Protein AF-A0A8A4TU63-F1 (afdb_monomer_lite)

Radius of gyration: 30.03 Å; chains: 1; bounding box: 79×113×92 Å

Secondary structure (DSSP, 8-state):
---------------------PPP-----------PPPPEEEEEEEEEEEEETTTTEEEEEEEEEEESSPPBSSSSEEEEEE-SSPBPPPPTT-SEEEEEEETTEEEEEEPTT-S-SB--SSEEEEEEEES---SGGGS-EEEEEEEEETTEEEEEE-PEEPPS---GGGG--STT--PPPP-HHHHHHHHHHHHHHHHTS-TTSSTT--SSSPPSEEEEEEEEEEEETT-EEEE-GGGHHHHHHHHHHHHHHH----EEEESS--TT-SEEEEE---GGGTT-TTTGGG-EEEEEETTTEEEEEESSHHHHHHHHHHHHHHS-TTHHHH--SEEEEEEEEEEE--S-SEEEEEEE-SSS---HHHHHHHHHHHHHTT--EEEEE-EETTEE-B--TT-THHHHTTTEESSSTTSBPP-TT--SS-EE--B-HHHHHHHHHHHHTTT-EEEEE---SSS-HHHHHHHHHHHHHHHHS-TTS-GGGGS-TTTT---S-TT-------TTS-SS----TT-HHHHHHHHHHHHHHHHHHHHHT----EEE-----PPTTTTTT-HHHHHHHHHTT---SSHHHHHHHHHHHHHHHHHHTTTPEEEEEGGGGEEPPTTTTSSS---EE-GGGBTTBPEEEE----TTSS-TTHHHHHHHHT-EEEE--HHHHBTTB-SSS-TT--SB-TT----HHHHHH--TT-GGGT-SB-TTSPBPPGGGGSSS----HHHHHHEEEEEEEE--TT--SHHHHHHHHTTHHHHHHHHHHSPPPTTSSSPSSHHHHHHHHHHHHHHHHHIIIIIHHHHTTGGG---PPPPPPEEEEETTEEEEE-SSBTBEEEEESBSPPP-TTSEE--S-EE---SEEEEEEE-TTS-BPPPEEEEPPP----------

InterPro domains:
  IPR004866 Chitobiase/beta-hexosaminidases, N-terminal domain [SM01081] (39-186)
  IPR004867 Chitobiase C-terminal domain [PF03174] (803-881)
  IPR004867 Chitobiase C-terminal domain [cd02847] (820-885)
  IPR008965 CBM2/CBM3, carbohydrate-binding domain superfamily [SSF49384] (41-188)
  IPR012291 CBM2, carbohydrate-binding domain superfamily [G3DSA:2.60.40.290] (39-156)
  IPR013783 Immunoglobulin-like fold [G3DSA:2.60.40.10] (819-884)
  IPR014756 Immunoglobulin E-set [SSF81296] (785-884)
  IPR015882 Beta-hexosaminidase, bacterial type, N-terminal [PF02838] (211-344)
  IPR015883 Beta-hexosaminidase, catalytic domain [PF00728] (348-771)
  IPR017853 Glycoside hydrolase superfamily [SSF51445] (348-775)
  IPR025705 Beta-hexosaminidase [PR00738] (302-322)
  IPR025705 Beta-hexosaminidase [PR00738] (342-359)
  IPR025705 Beta-hexosaminidase [PR00738] (371-392)
  IPR025705 Beta-hexosaminidase [PR00738] (442-459)
  IPR025705 Beta-hexosaminidase [PR00738] (542-555)
  IPR025705 Beta-hexosaminidase [PR00738] (735-751)
  IPR025705 Beta-hexosaminidase [PR00738] (753-770)
  IPR025705 Beta-hexosaminidase [PTHR22600] (204-808)
  IPR029018 Beta-hexosaminidase-like, domain 2 [G3DSA:3.30.379.10] (204-344)
  IPR029018 Beta-hexosaminidase-like, domain 2 [SSF55545] (211-347)

Foldseek 3Di:
DDDDDDDDDDDDDDDPPPDDPDDPPPPDPDDDDDPAPDKAKAWEKAFDAAFDDVQTKTKIKIWIAIDGDADWLDDFKKKKWFALWAWDWFDPPAQWTKDDDFQRMIIITGDPPRDDRGADGRRITMTMTGWALLAPLRDIFQIWMWGHDPPDIDIGTYGYDYDPADPQSSNAGYPLQPAGFDALANQQVLLVLLQVLQVPDDPPDQLPQLDPLGFPDKDFDADKAKQFAAAEEEEEPQQPLVSVVLQVCLCLQQVHRYHYDYDDPPPRHQEYEDEDDDPVCPVVPPWQQQKWKWFDDHVRHIYIYGNHNNVSLVSSLRQVSQFFLCSSVPSNRMTMGTGMITTGIFPFLAQEAEDDCALAHADLLLLLVVLVVCLSLVHAEYAYEQAFQQAHAEDQPPLRLNFQELFWEALDPRHHHDALNPHHDIDGYHAYLVSLLVSLLSNVSSNHAYAYEDADQFRANSVQVSLVVQQVCVVPPDCPPCPPLVPDPLSRQHQDQPQAPFAWAFSSRHGRGGGDLLDVSNVVVVVSVVVSVVVSCVSSVGDQAEYEHALPGPTPRPPPRGPSLVVSCVVVVNDDPRSPLVSSQVSLLVVQVVQVVVNHAYEYELSNQWGADPPRPPDADRIAGDLSCQVVAYEYEYAPLFAPPRCNQSLQRSLVSRHQYAYAHPLEFALQFFQGSGRHTGHHQPSAHYHLLSLLQQQVQARLSSQQAGNSRHGDDSVVCVVRHHHDPSSVVRHNFYYHYYDCSRPNYSLSVLASCPPNVSSSSNRRGPDRDPLSPDDDDPVSVSVSSNNQSSSLQSCQAGVQSSQCSPPHHTSYAAFFWNWDADPQKIAIDGSRPNWWKAKDQQPDETFPPHDTDPGIDGGDHQKMWMWTAHPNRDIHDIRIDGDDPPPPDDPDDDD

Sequence (899 aa):
MTPRRLGPVLLFVLASIAIAPAQPAVEEGASRDSSEPARRLHLRWVLTEPPSGEPARAEADLILAIEGPALPATSGWALFFNFPLVVDPLPKGSPVQVHHVNGDLWRIQPKAGWKSKRLPNPLKISLRFEGSAVNRSMAPNGFYLREQVRDTFRTTPVTLELPSHVDTRSMQRAAEDVVPPETAETRYRFNQEAARALVKMPKSGAASHLVLPTPRRQRVGKGSVVLESGSRIGFHPDFAAEARFLKEALRSHFAIEARLVEAGRPDGATVWLNRGELSDLAGEQGVRAEGYRLTVRPKDGVRIDAETAAGAFYGIQSLLALAEPLAYRTKGRSLDLPEVDILDVPRFAYRGMHLDVARNFHGVASVKKVLDLMAFYKLNRLHFHLTDDEGWRLEIPGLPELTSFGAFRGAGDGELPPSFGSGPERIGGFYSAADMIEMLRYATRRHIEVIPEIDLPGHARAAIAAMKHRNRRAEGADQKRAPGLLADPHARLSLHDPADTSRYRSVQGWRDNVLCVCREDTFLFIDKIVETLVGMYREADAPLRTIHAGGDEVPKGAWLDSPDCQAFLKAHGIQDKNPQDRLFSIFFERLHRRLAERGIRLAGWEESALITREGGHEGGHADKPNPLLLDPPIQAYVWNDVPGWGREDTAYRLANAGAEVVLCSAPHLYFDLAYQKDFQEPGYYWAGYVDTYKVFRFAPENLFASATHDRMGQPIDPARYTHAARLTAEGAKRVLGIQGQLWTETVADTEALEYMLFPKLLGLAERAWAARPSWEMAKPSASREGQVARDWGAFADRLGRRELPRLDHLFGGVAYRIPLPGARIERGVLKANVRYPGLDLRYTEDGSEPTPSSQAYKGPVSVTGEVIRLRSFSGNGRASRTTVVRGARESGGAPGKGD

Structure (mmCIF, N/CA/C/O backbone):
data_AF-A0A8A4TU63-F1
#
_entry.id   AF-A0A8A4TU63-F1
#
loop_
_atom_site.group_PDB
_atom_site.id
_atom_site.type_symbol
_atom_site.label_atom_id
_atom_site.label_alt_id
_atom_site.label_comp_id
_atom_site.label_asym_id
_atom_site.label_entity_id
_atom_site.label_seq_id
_atom_site.pdbx_PDB_ins_code
_atom_site.Cartn_x
_atom_site.Cartn_y
_atom_site.Cartn_z
_atom_site.occupancy
_atom_site.B_iso_or_equiv
_atom_site.auth_seq_id
_atom_site.auth_comp_id
_atom_site.auth_asym_id
_atom_site.auth_atom_id
_atom_site.pdbx_PDB_model_num
ATOM 1 N N . MET A 1 1 ? -0.116 -57.221 49.534 1.00 33.38 1 MET A N 1
ATOM 2 C CA . MET A 1 1 ? 1.152 -56.485 49.719 1.00 33.38 1 MET A CA 1
ATOM 3 C C . MET A 1 1 ? 0.893 -55.000 49.508 1.00 33.38 1 MET A C 1
ATOM 5 O O . MET A 1 1 ? 0.660 -54.559 48.394 1.00 33.38 1 MET A O 1
ATOM 9 N N . THR A 1 2 ? 0.810 -54.262 50.608 1.00 22.80 2 THR A N 1
ATOM 10 C CA . THR A 1 2 ? 0.976 -52.800 50.718 1.00 22.80 2 THR A CA 1
ATOM 11 C C . THR A 1 2 ? 2.431 -52.392 50.404 1.00 22.80 2 THR A C 1
ATOM 13 O O . THR A 1 2 ? 3.278 -53.285 50.408 1.00 22.80 2 THR A O 1
ATOM 16 N N . PRO A 1 3 ? 2.795 -51.088 50.302 1.00 38.12 3 PRO A N 1
ATOM 17 C CA . PRO A 1 3 ? 1.963 -49.875 50.171 1.00 38.12 3 PRO A CA 1
ATOM 18 C C . PRO A 1 3 ? 2.484 -48.777 49.186 1.00 38.12 3 PRO A C 1
ATOM 20 O O . PRO A 1 3 ? 3.666 -48.702 48.893 1.00 38.12 3 PRO A O 1
ATOM 23 N N . ARG A 1 4 ? 1.560 -47.870 48.798 1.00 26.14 4 ARG A N 1
ATOM 24 C CA . ARG A 1 4 ? 1.574 -46.369 48.826 1.00 26.14 4 ARG A CA 1
ATOM 25 C C . ARG A 1 4 ? 2.866 -45.592 48.427 1.00 26.14 4 ARG A C 1
ATOM 27 O O . ARG A 1 4 ? 3.936 -45.897 48.923 1.00 26.14 4 ARG A O 1
ATOM 34 N N . ARG A 1 5 ? 2.805 -44.441 47.724 1.00 25.05 5 ARG A N 1
ATOM 35 C CA . ARG A 1 5 ? 2.449 -43.075 48.234 1.00 25.05 5 ARG A CA 1
ATOM 36 C C . ARG A 1 5 ? 2.583 -42.019 47.091 1.00 25.05 5 ARG A C 1
ATOM 38 O O . ARG A 1 5 ? 3.535 -42.116 46.335 1.00 25.05 5 ARG A O 1
ATOM 45 N N . LEU A 1 6 ? 1.585 -41.143 46.862 1.00 24.02 6 LEU A N 1
ATOM 46 C CA . LEU A 1 6 ? 1.469 -39.686 47.199 1.00 24.02 6 LEU A CA 1
ATOM 47 C C . LEU A 1 6 ? 1.757 -38.695 46.029 1.00 24.02 6 LEU A C 1
ATOM 49 O O . LEU A 1 6 ? 2.860 -38.683 45.501 1.00 24.02 6 LEU A O 1
ATOM 53 N N . GLY A 1 7 ? 0.769 -37.838 45.685 1.00 19.50 7 GLY A N 1
ATOM 54 C CA . GLY A 1 7 ? 0.926 -36.552 44.941 1.00 19.50 7 GLY A CA 1
ATOM 55 C C . GLY A 1 7 ? 1.540 -35.435 45.821 1.00 19.50 7 GLY A C 1
ATOM 56 O O . GLY A 1 7 ? 1.991 -35.807 46.909 1.00 19.50 7 GLY A O 1
ATOM 57 N N . PRO A 1 8 ? 1.572 -34.109 45.476 1.00 31.59 8 PRO A N 1
ATOM 58 C CA . PRO A 1 8 ? 0.553 -33.238 44.817 1.00 31.59 8 PRO A CA 1
ATOM 59 C C . PRO A 1 8 ? 1.129 -32.305 43.692 1.00 31.59 8 PRO A C 1
ATOM 61 O O . PRO A 1 8 ? 2.323 -32.337 43.436 1.00 31.59 8 PRO A O 1
ATOM 64 N N . VAL A 1 9 ? 0.373 -31.622 42.809 1.00 21.62 9 VAL A N 1
ATOM 65 C CA . VAL A 1 9 ? -0.440 -30.367 42.887 1.00 21.62 9 VAL A CA 1
ATOM 66 C C . VAL A 1 9 ? 0.328 -29.051 43.203 1.00 21.62 9 VAL A C 1
ATOM 68 O O . VAL A 1 9 ? 0.871 -28.903 44.289 1.00 21.62 9 VAL A O 1
ATOM 71 N N . LEU A 1 10 ? 0.187 -28.081 42.272 1.00 21.14 10 LEU A N 1
ATOM 72 C CA . LEU A 1 10 ? 0.061 -26.602 42.404 1.00 21.14 10 LEU A CA 1
ATOM 73 C C . LEU A 1 10 ? 1.203 -25.622 42.000 1.00 21.14 10 LEU A C 1
ATOM 75 O O . LEU A 1 10 ? 2.227 -25.519 42.658 1.00 21.14 10 LEU A O 1
ATOM 79 N N . LEU A 1 11 ? 0.867 -24.832 40.957 1.00 22.28 11 LEU A N 1
ATOM 80 C CA . LEU A 1 11 ? 1.129 -23.410 40.625 1.00 22.28 11 LEU A CA 1
ATOM 81 C C . LEU A 1 11 ? 2.494 -22.751 40.933 1.00 22.28 11 LEU A C 1
ATOM 83 O O . LEU A 1 11 ? 2.837 -22.565 42.089 1.00 22.28 11 LEU A O 1
ATOM 87 N N . PHE A 1 12 ? 3.102 -22.126 39.909 1.00 21.16 12 PHE A N 1
ATOM 88 C CA . PHE A 1 12 ? 3.103 -20.655 39.780 1.00 21.16 12 PHE A CA 1
ATOM 89 C C . PHE A 1 12 ? 3.413 -20.187 38.344 1.00 21.16 12 PHE A C 1
ATOM 91 O O . PHE A 1 12 ? 4.264 -20.723 37.642 1.00 21.16 12 PHE A O 1
ATOM 98 N N . VAL A 1 13 ? 2.657 -19.169 37.940 1.00 24.31 13 VAL A N 1
ATOM 99 C CA . VAL A 1 13 ? 2.763 -18.345 36.733 1.00 24.31 13 VAL A CA 1
ATOM 100 C C . VAL A 1 13 ? 4.068 -17.549 36.754 1.00 24.31 13 VAL A C 1
ATOM 102 O O . VAL A 1 13 ? 4.321 -16.870 37.743 1.00 24.31 13 VAL A O 1
ATOM 105 N N . LEU A 1 14 ? 4.829 -17.532 35.654 1.00 22.08 14 LEU A N 1
ATOM 106 C CA . LEU A 1 14 ? 5.779 -16.453 35.370 1.00 22.08 14 LEU A CA 1
ATOM 107 C C . LEU A 1 14 ? 5.759 -16.096 33.882 1.00 22.08 14 LEU A C 1
ATOM 109 O O . LEU A 1 14 ? 5.830 -16.947 32.999 1.00 22.08 14 LEU A O 1
ATOM 113 N N . ALA A 1 15 ? 5.588 -14.799 33.660 1.00 23.55 15 ALA A N 1
ATOM 114 C CA . ALA A 1 15 ? 5.472 -14.107 32.395 1.00 23.55 15 ALA A CA 1
ATOM 115 C C . ALA A 1 15 ? 6.606 -14.444 31.416 1.00 23.55 15 ALA A C 1
ATOM 117 O O . ALA A 1 15 ? 7.783 -14.266 31.724 1.00 23.55 15 ALA A O 1
ATOM 118 N N . SER A 1 16 ? 6.243 -14.828 30.193 1.00 21.44 16 SER A N 1
ATOM 119 C CA . SER A 1 16 ? 7.134 -14.720 29.041 1.00 21.44 16 SER A CA 1
ATOM 120 C C . SER A 1 16 ? 7.287 -13.240 28.691 1.00 21.44 16 SER A C 1
ATOM 122 O O . SER A 1 16 ? 6.506 -12.677 27.928 1.00 21.44 16 SER A O 1
ATOM 124 N N . ILE A 1 17 ? 8.284 -12.596 29.293 1.00 23.97 17 ILE A N 1
ATOM 125 C CA . ILE A 1 17 ? 8.885 -11.388 28.737 1.00 23.97 17 ILE A CA 1
ATOM 126 C C . ILE A 1 17 ? 9.585 -11.844 27.458 1.00 23.97 17 ILE A C 1
ATOM 128 O O . ILE A 1 17 ? 10.561 -12.591 27.514 1.00 23.97 17 ILE A O 1
ATOM 132 N N . ALA A 1 18 ? 9.059 -11.440 26.304 1.00 23.09 18 ALA A N 1
ATOM 133 C CA . ALA A 1 18 ? 9.795 -11.501 25.054 1.00 23.09 18 ALA A CA 1
ATOM 134 C C . ALA A 1 18 ? 10.968 -10.519 25.173 1.00 23.09 18 ALA A C 1
ATOM 136 O O . ALA A 1 18 ? 10.831 -9.319 24.947 1.00 23.09 18 ALA A O 1
ATOM 137 N N . ILE A 1 19 ? 12.106 -11.038 25.625 1.00 24.70 19 ILE A N 1
ATOM 138 C CA . ILE A 1 19 ? 13.403 -10.397 25.465 1.00 24.70 19 ILE A CA 1
ATOM 139 C C . ILE A 1 19 ? 13.629 -10.328 23.952 1.00 24.70 19 ILE A C 1
ATOM 141 O O . ILE A 1 19 ? 13.500 -11.340 23.259 1.00 24.70 19 ILE A O 1
ATOM 145 N N . ALA A 1 20 ? 13.888 -9.121 23.446 1.00 26.94 20 ALA A N 1
ATOM 146 C CA . ALA A 1 20 ? 14.328 -8.883 22.076 1.00 26.94 20 ALA A CA 1
ATOM 147 C C . ALA A 1 20 ? 15.416 -9.901 21.687 1.00 26.94 20 ALA A C 1
ATOM 149 O O . ALA A 1 20 ? 16.222 -10.257 22.550 1.00 26.94 20 ALA A O 1
ATOM 150 N N . PRO A 1 21 ? 15.478 -10.386 20.434 1.00 26.03 21 PRO A N 1
ATOM 151 C CA . PRO A 1 21 ? 16.558 -11.277 20.048 1.00 26.03 21 PRO A CA 1
ATOM 152 C C . PRO A 1 21 ? 17.879 -10.544 20.285 1.00 26.03 21 PRO A C 1
ATOM 154 O O . PRO A 1 21 ? 18.150 -9.506 19.680 1.00 26.03 21 PRO A O 1
ATOM 157 N N . ALA A 1 22 ? 18.666 -11.065 21.226 1.00 26.64 22 ALA A N 1
ATOM 158 C CA . ALA A 1 22 ? 20.043 -10.665 21.404 1.00 26.64 22 ALA A CA 1
ATOM 159 C C . ALA A 1 22 ? 20.742 -10.846 20.053 1.00 26.64 22 ALA A C 1
ATOM 161 O O . ALA A 1 22 ? 20.630 -11.902 19.426 1.00 26.64 22 ALA A O 1
ATOM 162 N N . GLN A 1 23 ? 21.412 -9.786 19.605 1.00 30.75 23 GLN A N 1
ATOM 163 C CA . GLN A 1 23 ? 22.305 -9.821 18.454 1.00 30.75 23 GLN A CA 1
ATOM 164 C C . GLN A 1 23 ? 23.223 -11.049 18.577 1.00 30.75 23 GLN A C 1
ATOM 166 O O . GLN A 1 23 ? 23.762 -11.277 19.666 1.00 30.75 23 GLN A O 1
ATOM 171 N N . PRO A 1 24 ? 23.419 -11.855 17.518 1.00 26.42 24 PRO A N 1
ATOM 172 C CA . PRO A 1 24 ? 24.463 -12.862 17.558 1.00 26.42 24 PRO A CA 1
ATOM 173 C C . PRO A 1 24 ? 25.793 -12.132 17.743 1.00 26.42 24 PRO A C 1
ATOM 175 O O . PRO A 1 24 ? 26.122 -11.219 16.983 1.00 26.42 24 PRO A O 1
ATOM 178 N N . ALA A 1 25 ? 26.523 -12.505 18.795 1.00 26.33 25 ALA A N 1
ATOM 179 C CA . ALA A 1 25 ? 27.885 -12.057 19.005 1.00 26.33 25 ALA A CA 1
ATOM 180 C C . ALA A 1 25 ? 28.689 -12.409 17.749 1.00 26.33 25 ALA A C 1
ATOM 182 O O . ALA A 1 25 ? 28.829 -13.579 17.394 1.00 26.33 25 ALA A O 1
ATOM 183 N N . VAL A 1 26 ? 29.160 -11.379 17.055 1.00 30.77 26 VAL A N 1
ATOM 184 C CA . VAL A 1 26 ? 30.149 -11.522 15.995 1.00 30.77 26 VAL A CA 1
ATOM 185 C C . VAL A 1 26 ? 31.415 -12.032 16.675 1.00 30.77 26 VAL A C 1
ATOM 187 O O . VAL A 1 26 ? 31.989 -11.336 17.510 1.00 30.77 26 VAL A O 1
ATOM 190 N N . GLU A 1 27 ? 31.829 -13.260 16.361 1.00 25.80 27 GLU A N 1
ATOM 191 C CA . GLU A 1 27 ? 33.192 -13.701 16.642 1.00 25.80 27 GLU A CA 1
ATOM 192 C C . GLU A 1 27 ? 34.140 -12.766 15.885 1.00 25.80 27 GLU A C 1
ATOM 194 O O . GLU A 1 27 ? 34.230 -12.786 14.656 1.00 25.80 27 GLU A O 1
ATOM 199 N N . GLU A 1 28 ? 34.805 -11.891 16.638 1.00 31.61 28 GLU A N 1
ATOM 200 C CA . GLU A 1 28 ? 35.860 -11.019 16.148 1.00 31.61 28 GLU A CA 1
ATOM 201 C C . GLU A 1 28 ? 37.023 -11.874 15.632 1.00 31.61 28 GLU A C 1
ATOM 203 O O . GLU A 1 28 ? 37.894 -12.325 16.379 1.00 31.61 28 GLU A O 1
ATOM 208 N N . GLY A 1 29 ? 37.074 -12.060 14.314 1.00 27.69 29 GLY A N 1
ATOM 209 C CA . GLY A 1 29 ? 38.321 -12.337 13.619 1.00 27.69 29 GLY A CA 1
ATOM 210 C C . GLY A 1 29 ? 39.258 -11.149 13.826 1.00 27.69 29 GLY A C 1
ATOM 211 O O . GLY A 1 29 ? 39.143 -10.130 13.150 1.00 27.69 29 GLY A O 1
ATOM 212 N N . ALA A 1 30 ? 40.154 -11.267 14.804 1.00 31.73 30 ALA A N 1
ATOM 213 C CA . ALA A 1 30 ? 41.102 -10.232 15.183 1.00 31.73 30 ALA A CA 1
ATOM 214 C C . ALA A 1 30 ? 41.991 -9.807 13.999 1.00 31.73 30 ALA A C 1
ATOM 216 O O . ALA A 1 30 ? 42.992 -10.453 13.688 1.00 31.73 30 ALA A O 1
ATOM 217 N N . SER A 1 31 ? 41.680 -8.658 13.397 1.00 31.17 31 SER A N 1
ATOM 218 C CA . SER A 1 31 ? 42.662 -7.843 12.685 1.00 31.17 31 SER A CA 1
ATOM 219 C C . SER A 1 31 ? 43.156 -6.778 13.666 1.00 31.17 31 SER A C 1
ATOM 221 O O . SER A 1 31 ? 42.469 -5.800 13.963 1.00 31.17 31 SER A O 1
ATOM 223 N N . ARG A 1 32 ? 44.340 -7.012 14.238 1.00 39.81 32 ARG A N 1
ATOM 224 C CA . ARG A 1 32 ? 45.086 -6.001 14.992 1.00 39.81 32 ARG A CA 1
ATOM 225 C C . ARG A 1 32 ? 45.529 -4.914 14.015 1.00 39.81 32 ARG A C 1
ATOM 227 O O . ARG A 1 32 ? 46.376 -5.215 13.184 1.00 39.81 32 ARG A O 1
ATOM 234 N N . ASP A 1 33 ? 44.964 -3.710 14.136 1.00 40.50 33 ASP A N 1
ATOM 235 C CA . ASP A 1 33 ? 45.655 -2.401 14.102 1.00 40.50 33 ASP A CA 1
ATOM 236 C C . ASP A 1 33 ? 44.652 -1.245 13.868 1.00 40.50 33 ASP A C 1
ATOM 238 O O . ASP A 1 33 ? 44.336 -0.919 12.728 1.00 40.50 33 ASP A O 1
ATOM 242 N N . SER A 1 34 ? 44.157 -0.602 14.938 1.00 41.44 34 SER A N 1
ATOM 243 C CA . SER A 1 34 ? 43.829 0.838 14.922 1.00 41.44 34 SER A CA 1
ATOM 244 C C . SER A 1 34 ? 43.595 1.367 16.342 1.00 41.44 34 SER A C 1
ATOM 246 O O . SER A 1 34 ? 42.515 1.220 16.911 1.00 41.44 34 SER A O 1
ATOM 248 N N . SER A 1 35 ? 44.600 2.025 16.915 1.00 46.34 35 SER A N 1
ATOM 249 C CA . SER A 1 35 ? 44.521 2.758 18.186 1.00 46.34 35 SER A CA 1
ATOM 250 C C . SER A 1 35 ? 43.918 4.168 18.039 1.00 46.34 35 SER A C 1
ATOM 252 O O . SER A 1 35 ? 44.279 5.070 18.795 1.00 46.34 35 SER A O 1
ATOM 254 N N . GLU A 1 36 ? 43.058 4.413 17.044 1.00 55.88 36 GLU A N 1
ATOM 255 C CA . GLU A 1 36 ? 42.419 5.724 16.884 1.00 55.88 36 GLU A CA 1
ATOM 256 C C . GLU A 1 36 ? 41.189 5.851 17.798 1.00 55.88 36 GLU A C 1
ATOM 258 O O . GLU A 1 36 ? 40.370 4.930 17.851 1.00 55.88 36 GLU A O 1
ATOM 263 N N . PRO A 1 37 ? 41.008 6.986 18.501 1.00 58.97 37 PRO A N 1
ATOM 264 C CA . PRO A 1 37 ? 39.813 7.207 19.300 1.00 58.97 37 PRO A CA 1
ATOM 265 C C . PRO A 1 37 ? 38.567 7.175 18.409 1.00 58.97 37 PRO A C 1
ATOM 267 O O . PRO A 1 37 ? 38.507 7.870 17.392 1.00 58.97 37 PRO A O 1
ATOM 270 N N . ALA A 1 38 ? 37.557 6.400 18.810 1.00 66.44 38 ALA A N 1
ATOM 271 C CA . ALA A 1 38 ? 36.296 6.318 18.084 1.00 66.44 38 ALA A CA 1
ATOM 272 C C . ALA A 1 38 ? 35.618 7.698 18.012 1.00 66.44 38 ALA A C 1
ATOM 274 O O . ALA A 1 38 ? 35.388 8.345 19.036 1.00 66.44 38 ALA A O 1
ATOM 275 N N . ARG A 1 39 ? 35.286 8.143 16.794 1.00 83.75 39 ARG A N 1
ATOM 276 C CA . ARG A 1 39 ? 34.522 9.372 16.556 1.00 83.75 39 ARG A CA 1
ATOM 277 C C . ARG A 1 39 ? 33.035 9.098 16.760 1.00 83.75 39 ARG A C 1
ATOM 279 O O . ARG A 1 39 ? 32.494 8.193 16.127 1.00 83.75 39 ARG A O 1
ATOM 286 N N . ARG A 1 40 ? 32.366 9.907 17.583 1.00 84.44 40 ARG A N 1
ATOM 287 C CA . ARG A 1 40 ? 30.900 9.893 17.710 1.00 84.44 40 ARG A CA 1
ATOM 288 C C . ARG A 1 40 ? 30.311 11.087 16.973 1.00 84.44 40 ARG A C 1
ATOM 290 O O . ARG A 1 40 ? 30.845 12.194 17.035 1.00 84.44 40 ARG A O 1
ATOM 297 N N . LEU A 1 41 ? 29.240 10.834 16.232 1.00 88.75 41 LEU A N 1
ATOM 298 C CA . LEU A 1 41 ? 28.586 11.809 15.368 1.00 88.75 41 LEU A CA 1
ATOM 299 C C . LEU A 1 41 ? 27.148 11.984 15.841 1.00 88.75 41 LEU A C 1
ATOM 301 O O . LEU A 1 41 ? 26.391 11.016 15.887 1.00 88.75 41 LEU A O 1
ATOM 305 N N . HIS A 1 42 ? 26.783 13.218 16.166 1.00 91.88 42 HIS A N 1
ATOM 306 C CA . HIS A 1 42 ? 25.422 13.595 16.522 1.00 91.88 42 HIS A CA 1
ATOM 307 C C . HIS A 1 42 ? 24.890 14.514 15.432 1.00 91.88 42 HIS A C 1
ATOM 309 O O . HIS A 1 42 ? 25.437 15.596 15.209 1.00 91.88 42 HIS A O 1
ATOM 315 N N . LEU A 1 43 ? 23.851 14.073 14.731 1.00 95.81 43 LEU A N 1
ATOM 316 C CA . LEU A 1 43 ? 23.265 14.816 13.627 1.00 95.81 43 LEU A CA 1
ATOM 317 C C . LEU A 1 43 ? 21.830 15.198 13.969 1.00 95.81 43 LEU A C 1
ATOM 319 O O . LEU A 1 43 ? 21.030 14.343 14.337 1.00 95.81 43 LEU A O 1
ATOM 323 N N . ARG A 1 44 ? 21.496 16.478 13.809 1.00 96.12 44 ARG A N 1
ATOM 324 C CA . ARG A 1 44 ? 20.150 17.008 14.051 1.00 96.12 44 ARG A CA 1
ATOM 325 C C . ARG A 1 44 ? 19.624 17.738 12.822 1.00 96.12 44 ARG A C 1
ATOM 327 O O . ARG A 1 44 ? 20.373 18.493 12.203 1.00 96.12 44 ARG A O 1
ATOM 334 N N . TRP A 1 45 ? 18.344 17.545 12.511 1.00 94.50 45 TRP A N 1
ATOM 335 C CA . TRP A 1 45 ? 17.623 18.265 11.456 1.00 94.50 45 TRP A CA 1
ATOM 336 C C . TRP A 1 45 ? 16.721 19.344 12.046 1.00 94.50 45 TRP A C 1
ATOM 338 O O . TRP A 1 45 ? 15.984 19.095 13.003 1.00 94.50 45 TRP A O 1
ATOM 348 N N . VAL A 1 46 ? 16.748 20.541 11.463 1.00 92.19 46 VAL A N 1
ATOM 349 C CA . VAL A 1 46 ? 15.889 21.658 11.871 1.00 92.19 46 VAL A CA 1
ATOM 350 C C . VAL A 1 46 ? 15.348 22.356 10.634 1.00 92.19 46 VAL A C 1
ATOM 352 O O . VAL A 1 46 ? 16.124 22.915 9.871 1.00 92.19 46 VAL A O 1
ATOM 355 N N . LEU A 1 47 ? 14.027 22.372 10.451 1.00 89.81 47 LEU A N 1
ATOM 356 C CA . LEU A 1 47 ? 13.399 23.212 9.427 1.00 89.81 47 LEU A CA 1
ATOM 357 C C . LEU A 1 47 ? 13.528 24.681 9.834 1.00 89.81 47 LEU A C 1
ATOM 359 O O . LEU A 1 47 ? 13.118 25.044 10.938 1.00 89.81 47 LEU A O 1
ATOM 363 N N . THR A 1 48 ? 14.110 25.501 8.962 1.00 89.50 48 THR A N 1
ATOM 364 C CA . THR A 1 48 ? 14.389 26.915 9.239 1.00 89.50 48 THR A CA 1
ATOM 365 C C . THR A 1 48 ? 13.418 27.835 8.525 1.00 89.50 48 THR A C 1
ATOM 367 O O . THR A 1 48 ? 12.905 28.751 9.158 1.00 89.50 48 THR A O 1
ATOM 370 N N . GLU A 1 49 ? 13.104 27.558 7.257 1.00 88.38 49 GLU A N 1
ATOM 371 C CA . GLU A 1 49 ? 12.177 28.369 6.464 1.00 88.38 49 GLU A CA 1
ATOM 372 C C . GLU A 1 49 ? 11.133 27.487 5.763 1.00 88.38 49 GLU A C 1
ATOM 374 O O . GLU A 1 49 ? 11.475 26.420 5.235 1.00 88.38 49 GLU A O 1
ATOM 379 N N . PRO A 1 50 ? 9.853 27.905 5.745 1.00 86.81 50 PRO A N 1
ATOM 380 C CA . PRO A 1 50 ? 8.816 27.220 4.985 1.00 86.81 50 PRO A CA 1
ATOM 381 C C . PRO A 1 50 ? 9.057 27.355 3.472 1.00 86.81 50 PRO A C 1
ATOM 383 O O . PRO A 1 50 ? 9.796 28.243 3.037 1.00 86.81 50 PRO A O 1
ATOM 386 N N . PRO A 1 51 ? 8.421 26.511 2.640 1.00 86.88 51 PRO A N 1
ATOM 387 C CA . PRO A 1 51 ? 8.553 26.632 1.196 1.00 86.88 51 PRO A CA 1
ATOM 388 C C . PRO A 1 51 ? 8.062 27.986 0.675 1.00 86.88 51 PRO A C 1
ATOM 390 O O . PRO A 1 51 ? 6.955 28.421 0.995 1.00 86.88 51 PRO A O 1
ATOM 393 N N . SER A 1 52 ? 8.862 28.624 -0.180 1.00 85.75 52 SER A N 1
ATOM 394 C CA . SER A 1 52 ? 8.524 29.887 -0.848 1.00 85.75 52 SER A CA 1
ATOM 395 C C . SER A 1 52 ? 9.054 29.949 -2.288 1.00 85.75 52 SER A C 1
ATOM 397 O O . SER A 1 52 ? 9.982 29.222 -2.649 1.00 85.75 52 SER A O 1
ATOM 399 N N . GLY A 1 53 ? 8.462 30.823 -3.111 1.00 84.94 53 GLY A N 1
ATOM 400 C CA . GLY A 1 53 ? 8.832 31.025 -4.519 1.00 84.94 53 GLY A CA 1
ATOM 401 C C . GLY A 1 53 ? 8.225 30.010 -5.497 1.00 84.94 53 GLY A C 1
ATOM 402 O O . GLY A 1 53 ? 7.453 29.137 -5.107 1.00 84.94 53 GLY A O 1
ATOM 403 N N . GLU A 1 54 ? 8.593 30.137 -6.775 1.00 81.00 54 GLU A N 1
ATOM 404 C CA . GLU A 1 54 ? 8.176 29.253 -7.870 1.00 81.00 54 GLU A CA 1
ATOM 405 C C . GLU A 1 54 ? 9.411 28.806 -8.683 1.00 81.00 54 GLU A C 1
ATOM 407 O O . GLU A 1 54 ? 10.071 29.655 -9.288 1.00 81.00 54 GLU A O 1
ATOM 412 N N . PRO A 1 55 ? 9.766 27.505 -8.705 1.00 83.12 55 PRO A N 1
ATOM 413 C CA . PRO A 1 55 ? 9.203 26.420 -7.895 1.00 83.12 55 PRO A CA 1
ATOM 414 C C . PRO A 1 55 ? 9.441 26.629 -6.390 1.00 83.12 55 PRO A C 1
ATOM 416 O O . PRO A 1 55 ? 10.440 27.223 -5.984 1.00 83.12 55 PRO A O 1
ATOM 419 N N . ALA A 1 56 ? 8.537 26.106 -5.560 1.00 88.06 56 ALA A N 1
ATOM 420 C CA . ALA A 1 56 ? 8.605 26.260 -4.110 1.00 88.06 56 ALA A CA 1
ATOM 421 C C . ALA A 1 56 ? 9.896 25.647 -3.531 1.00 88.06 56 ALA A C 1
ATOM 423 O O . ALA A 1 56 ? 10.283 24.526 -3.884 1.00 88.06 56 ALA A O 1
ATOM 424 N N . ARG A 1 57 ? 10.578 26.391 -2.652 1.00 92.31 57 ARG A N 1
ATOM 425 C CA . ARG A 1 57 ? 11.842 26.001 -2.008 1.00 92.31 57 ARG A CA 1
ATOM 426 C C . ARG A 1 57 ? 11.765 26.193 -0.498 1.00 92.31 57 ARG A C 1
ATOM 428 O O . ARG A 1 57 ? 11.492 27.310 -0.061 1.00 92.31 57 ARG A O 1
ATOM 435 N N . ALA A 1 58 ? 12.036 25.141 0.269 1.00 92.25 58 ALA A N 1
ATOM 436 C CA . ALA A 1 58 ? 12.168 25.191 1.726 1.00 92.25 58 ALA A CA 1
ATOM 437 C C . ALA A 1 58 ? 13.645 25.177 2.149 1.00 92.25 58 ALA A C 1
ATOM 439 O O . ALA A 1 58 ? 14.522 24.785 1.369 1.00 92.25 58 ALA A O 1
ATOM 440 N N . GLU A 1 59 ? 13.915 25.590 3.389 1.00 93.56 59 GLU A N 1
ATOM 441 C CA . GLU A 1 59 ? 15.257 25.539 3.973 1.00 93.56 59 GLU A CA 1
ATOM 442 C C . GLU A 1 59 ? 15.272 24.787 5.303 1.00 93.56 59 GLU A C 1
ATOM 444 O O . GLU A 1 59 ? 14.343 24.868 6.116 1.00 93.56 59 GLU A O 1
ATOM 449 N N . ALA A 1 60 ? 16.359 24.056 5.528 1.00 94.19 60 ALA A N 1
ATOM 450 C CA . ALA A 1 60 ? 16.622 23.369 6.777 1.00 94.19 60 ALA A CA 1
ATOM 451 C C . ALA A 1 60 ? 18.117 23.298 7.076 1.00 94.19 60 ALA A C 1
ATOM 453 O O . ALA A 1 60 ? 18.956 23.247 6.178 1.00 94.19 60 ALA A O 1
ATOM 454 N N . ASP A 1 61 ? 18.447 23.200 8.355 1.00 95.00 61 ASP A N 1
ATOM 455 C CA . ASP A 1 61 ? 19.801 22.980 8.828 1.00 95.00 61 ASP A CA 1
ATOM 456 C C . ASP A 1 61 ? 20.021 21.517 9.218 1.00 95.00 61 ASP A C 1
ATOM 458 O O . ASP A 1 61 ? 19.305 20.959 10.053 1.00 95.00 61 ASP A O 1
ATOM 462 N N . LEU A 1 62 ? 21.090 20.931 8.679 1.00 96.38 62 LEU A N 1
ATOM 463 C CA . LEU A 1 62 ? 21.754 19.768 9.255 1.00 96.38 62 LEU A CA 1
ATOM 464 C C . LEU A 1 62 ? 22.866 20.253 10.186 1.00 96.38 62 LEU A C 1
ATOM 466 O O . LEU A 1 62 ? 23.797 20.942 9.764 1.00 96.38 62 LEU A O 1
ATOM 470 N N . ILE A 1 63 ? 22.776 19.894 11.462 1.00 96.31 63 ILE A N 1
ATOM 471 C CA . ILE A 1 63 ? 23.746 20.281 12.488 1.00 96.31 63 ILE A CA 1
ATOM 472 C C . ILE A 1 63 ? 24.499 19.026 12.910 1.00 96.31 63 ILE A C 1
ATOM 474 O O . ILE A 1 63 ? 23.954 18.189 13.627 1.00 96.31 63 ILE A O 1
ATOM 478 N N . LEU A 1 64 ? 25.741 18.902 12.444 1.00 94.75 64 LEU A N 1
ATOM 479 C CA . LEU A 1 64 ? 26.628 17.783 12.744 1.00 94.75 64 LEU A CA 1
ATOM 480 C C . LEU A 1 64 ? 27.594 18.172 13.866 1.00 94.75 64 LEU A C 1
ATOM 482 O O . LEU A 1 64 ? 28.542 18.927 13.644 1.00 94.75 64 LEU A O 1
ATOM 486 N N . ALA A 1 65 ? 27.370 17.643 15.062 1.00 93.00 65 ALA A N 1
ATOM 487 C CA . ALA A 1 65 ? 28.317 17.715 16.164 1.00 93.00 65 ALA A CA 1
ATOM 488 C C . ALA A 1 65 ? 29.219 16.474 16.169 1.00 93.00 65 ALA A C 1
ATOM 490 O O . ALA A 1 65 ? 28.761 15.345 15.977 1.00 93.00 65 ALA A O 1
ATOM 491 N N . ILE A 1 66 ? 30.515 16.702 16.370 1.00 89.19 66 ILE A N 1
ATOM 492 C CA . ILE A 1 66 ? 31.546 15.664 16.343 1.00 89.19 66 ILE A CA 1
ATOM 493 C C . ILE A 1 66 ? 32.205 15.594 17.719 1.00 89.19 66 ILE A C 1
ATOM 495 O O . ILE A 1 66 ? 32.795 16.577 18.170 1.00 89.19 66 ILE A O 1
ATOM 499 N N . GLU A 1 67 ? 32.155 14.429 18.357 1.00 88.50 67 GLU A N 1
ATOM 500 C CA . GLU A 1 67 ? 32.927 14.130 19.563 1.00 88.50 67 GLU A CA 1
ATOM 501 C C . GLU A 1 67 ? 34.117 13.230 19.199 1.00 88.50 67 GLU A C 1
ATOM 503 O O . GLU A 1 67 ? 33.962 12.214 18.514 1.00 88.50 67 GLU A O 1
ATOM 508 N N . GLY A 1 68 ? 35.318 13.604 19.647 1.00 84.81 68 GLY A N 1
ATOM 509 C CA . GLY A 1 68 ? 36.568 12.926 19.290 1.00 84.81 68 GLY A CA 1
ATOM 510 C C . GLY A 1 68 ? 37.352 13.646 18.179 1.00 84.81 68 GLY A C 1
ATOM 511 O O . GLY A 1 68 ? 37.255 14.871 18.056 1.00 84.81 68 GLY A O 1
ATOM 512 N N . PRO A 1 69 ? 38.176 12.927 17.388 1.00 83.69 69 PRO A N 1
ATOM 513 C CA . PRO A 1 69 ? 38.996 13.534 16.337 1.00 83.69 69 PRO A CA 1
ATOM 514 C C . PRO A 1 69 ? 38.148 14.304 15.317 1.00 83.69 69 PRO A C 1
ATOM 516 O O . PRO A 1 69 ? 37.143 13.789 14.839 1.00 83.69 69 PRO A O 1
ATOM 519 N N . ALA A 1 70 ? 38.546 15.517 14.928 1.00 83.19 70 ALA A N 1
ATOM 520 C CA . ALA A 1 70 ? 37.803 16.302 13.935 1.00 83.19 70 ALA A CA 1
ATOM 521 C C . ALA A 1 70 ? 37.818 15.641 12.542 1.00 83.19 70 ALA A C 1
ATOM 523 O O . ALA A 1 70 ? 38.759 14.922 12.201 1.00 83.19 70 ALA A O 1
ATOM 524 N N . LEU A 1 71 ? 36.796 15.907 11.720 1.00 84.75 71 LEU A N 1
ATOM 525 C CA . LEU A 1 71 ? 36.855 15.608 10.286 1.00 84.75 71 LEU A CA 1
ATOM 526 C C . LEU A 1 71 ? 37.854 16.561 9.605 1.00 84.75 71 LEU A C 1
ATOM 528 O O . LEU A 1 71 ? 37.846 17.763 9.905 1.00 84.75 71 LEU A O 1
ATOM 532 N N . PRO A 1 72 ? 38.715 16.070 8.696 1.00 83.00 72 PRO A N 1
ATOM 533 C CA . PRO A 1 72 ? 39.640 16.939 7.987 1.00 83.00 72 PRO A CA 1
ATOM 534 C C . PRO A 1 72 ? 38.864 17.897 7.073 1.00 83.00 72 PRO A C 1
ATOM 536 O O . PRO A 1 72 ? 37.851 17.538 6.475 1.00 83.00 72 PRO A O 1
ATOM 539 N N . ALA A 1 73 ? 39.354 19.131 6.942 1.00 82.06 73 ALA A N 1
ATOM 540 C CA . ALA A 1 73 ? 38.771 20.117 6.027 1.00 82.06 73 ALA A CA 1
ATOM 541 C C . ALA A 1 73 ? 39.140 19.866 4.548 1.00 82.06 73 ALA A C 1
ATOM 543 O O . ALA A 1 73 ? 38.709 20.599 3.660 1.00 82.06 73 ALA A O 1
ATOM 544 N N . THR A 1 74 ? 39.956 18.843 4.295 1.00 83.00 74 THR A N 1
ATOM 545 C CA . THR A 1 74 ? 40.401 18.361 2.982 1.00 83.00 74 THR A CA 1
ATOM 546 C C . THR A 1 74 ? 39.661 17.080 2.592 1.00 83.00 74 THR A C 1
ATOM 548 O O . THR A 1 74 ? 38.893 16.546 3.383 1.00 83.00 74 THR A O 1
ATOM 551 N N . SER A 1 75 ? 39.914 16.560 1.389 1.00 83.31 75 SER A N 1
ATOM 552 C CA . SER A 1 75 ? 39.358 15.292 0.891 1.00 83.31 75 SER A CA 1
ATOM 553 C C . SER A 1 75 ? 39.660 14.082 1.788 1.00 83.31 75 SER A C 1
ATOM 555 O O . SER A 1 75 ? 40.523 14.142 2.662 1.00 83.31 75 SER A O 1
ATOM 557 N N . GLY A 1 76 ? 38.972 12.966 1.522 1.00 86.62 76 GLY A N 1
ATOM 558 C CA . GLY A 1 76 ? 39.144 11.702 2.247 1.00 86.62 76 GLY A CA 1
ATOM 559 C C . GLY A 1 76 ? 37.917 11.274 3.050 1.00 86.62 76 GLY A C 1
ATOM 560 O O . GLY A 1 76 ? 37.967 10.251 3.717 1.00 86.62 76 GLY A O 1
ATOM 561 N N . TRP A 1 77 ? 36.807 12.015 2.985 1.00 92.19 77 TRP A N 1
ATOM 562 C CA . TRP A 1 77 ? 35.531 11.584 3.553 1.00 92.19 77 TRP A CA 1
ATOM 563 C C . TRP A 1 77 ? 34.329 12.155 2.796 1.00 92.19 77 TRP A C 1
ATOM 565 O O . TRP A 1 77 ? 34.428 13.198 2.142 1.00 92.19 77 TRP A O 1
ATOM 575 N N . ALA A 1 78 ? 33.190 11.477 2.920 1.00 95.62 78 ALA A N 1
ATOM 576 C CA . ALA A 1 78 ? 31.883 11.970 2.505 1.00 95.62 78 ALA A CA 1
ATOM 577 C C . ALA A 1 78 ? 30.785 11.451 3.447 1.00 95.62 78 ALA A C 1
ATOM 579 O O . ALA A 1 78 ? 30.800 10.288 3.849 1.00 95.62 78 ALA A O 1
ATOM 580 N N . LEU A 1 79 ? 29.833 12.317 3.790 1.00 96.50 79 LEU A N 1
ATOM 581 C CA . LEU A 1 79 ? 28.612 11.976 4.516 1.00 96.50 79 LEU A CA 1
ATOM 582 C C . LEU A 1 79 ? 27.498 11.726 3.497 1.00 96.50 79 LEU A C 1
ATOM 584 O O . LEU A 1 79 ? 27.048 12.660 2.836 1.00 96.50 79 LEU A O 1
ATOM 588 N N . PHE A 1 80 ? 27.080 10.477 3.356 1.00 98.12 80 PHE A N 1
ATOM 589 C CA . PHE A 1 80 ? 25.986 10.067 2.484 1.00 98.12 80 PHE A CA 1
ATOM 590 C C . PHE A 1 80 ? 24.662 10.073 3.237 1.00 98.12 80 PHE A C 1
ATOM 592 O O . PHE A 1 80 ? 24.652 9.900 4.456 1.00 98.12 80 PHE A O 1
ATOM 599 N N . PHE A 1 81 ? 23.569 10.280 2.509 1.00 98.06 81 PHE A N 1
ATOM 600 C CA . PHE A 1 81 ? 22.204 10.235 3.025 1.00 98.06 81 PHE A CA 1
ATOM 601 C C . PHE A 1 81 ? 21.203 10.087 1.885 1.00 98.06 81 PHE A C 1
ATOM 603 O O . PHE A 1 81 ? 21.477 10.497 0.755 1.00 98.06 81 PHE A O 1
ATOM 610 N N . ASN A 1 82 ? 20.035 9.544 2.196 1.00 97.69 82 ASN A N 1
ATOM 611 C CA . ASN A 1 82 ? 18.911 9.495 1.279 1.00 97.69 82 ASN A CA 1
ATOM 612 C C . ASN A 1 82 ? 17.993 10.695 1.526 1.00 97.69 82 ASN A C 1
ATOM 614 O O . ASN A 1 82 ? 17.741 11.085 2.670 1.00 97.69 82 ASN A O 1
ATOM 618 N N . PHE A 1 83 ? 17.525 11.318 0.450 1.00 96.69 83 PHE A N 1
ATOM 619 C CA . PHE A 1 83 ? 16.593 12.432 0.500 1.00 96.69 83 PHE A CA 1
ATOM 620 C C . PHE A 1 83 ? 15.790 12.499 -0.807 1.00 96.69 83 PHE A C 1
ATOM 622 O O . PHE A 1 83 ? 16.383 12.720 -1.868 1.00 96.69 83 PHE A O 1
ATOM 629 N N . PRO A 1 84 ? 14.451 12.345 -0.755 1.00 93.81 84 PRO A N 1
ATOM 630 C CA . PRO A 1 84 ? 13.622 12.301 -1.962 1.00 93.81 84 PRO A CA 1
ATOM 631 C C . PRO A 1 84 ? 13.492 13.665 -2.660 1.00 93.81 84 PRO A C 1
ATOM 633 O O . PRO A 1 84 ? 12.996 13.746 -3.780 1.00 93.81 84 PRO A O 1
ATOM 636 N N . LEU A 1 85 ? 13.926 14.751 -2.011 1.00 93.44 85 LEU A N 1
ATOM 637 C CA . LEU A 1 85 ? 13.815 16.113 -2.527 1.00 93.44 85 LEU A CA 1
ATOM 638 C C . LEU A 1 85 ? 15.114 16.574 -3.195 1.00 93.44 85 LEU A C 1
ATOM 640 O O . LEU A 1 85 ? 16.221 16.209 -2.795 1.00 93.44 85 LEU A O 1
ATOM 644 N N . VAL A 1 86 ? 14.974 17.420 -4.216 1.00 93.06 86 VAL A N 1
ATOM 645 C CA . VAL A 1 86 ? 16.114 17.993 -4.941 1.00 93.06 86 VAL A CA 1
ATOM 646 C C . VAL A 1 86 ? 16.768 19.082 -4.100 1.00 93.06 86 VAL A C 1
ATOM 648 O O . VAL A 1 86 ? 16.117 20.064 -3.761 1.00 93.06 86 VAL A O 1
ATOM 651 N N . VAL A 1 87 ? 18.057 18.927 -3.793 1.00 95.62 87 VAL A N 1
ATOM 652 C CA . VAL A 1 87 ? 18.850 19.900 -3.028 1.00 95.62 87 VAL A CA 1
ATOM 653 C C . VAL A 1 87 ? 19.603 20.842 -3.968 1.00 95.62 87 VAL A C 1
ATOM 655 O O . VAL A 1 87 ? 20.316 20.399 -4.873 1.00 95.62 87 VAL A O 1
ATOM 658 N N . ASP A 1 88 ? 19.481 22.145 -3.723 1.00 95.62 88 ASP A N 1
ATOM 659 C CA . ASP A 1 88 ? 20.237 23.181 -4.422 1.00 95.62 88 ASP A CA 1
ATOM 660 C C . ASP A 1 88 ? 21.725 23.157 -3.994 1.00 95.62 88 ASP A C 1
ATOM 662 O O . ASP A 1 88 ? 22.063 22.739 -2.880 1.00 95.62 88 ASP A O 1
ATOM 666 N N . PRO A 1 89 ? 22.658 23.651 -4.829 1.00 96.06 89 PRO A N 1
ATOM 667 C CA . PRO A 1 89 ? 24.048 23.818 -4.416 1.00 96.06 89 PRO A CA 1
ATOM 668 C C . PRO A 1 89 ? 24.181 24.673 -3.147 1.00 96.06 89 PRO A C 1
ATOM 670 O O . PRO A 1 89 ? 23.563 25.731 -3.026 1.00 96.06 89 PRO A O 1
ATOM 673 N N . LEU A 1 90 ? 25.047 24.247 -2.222 1.00 94.88 90 LEU A N 1
ATOM 674 C CA . LEU A 1 90 ? 25.260 24.967 -0.962 1.00 94.88 90 LEU A CA 1
ATOM 675 C C . LEU A 1 90 ? 25.809 26.393 -1.187 1.00 94.88 90 LEU A C 1
ATOM 677 O O . LEU A 1 90 ? 26.550 26.627 -2.153 1.00 94.88 90 LEU A O 1
ATOM 681 N N . PRO A 1 91 ? 25.544 27.341 -0.262 1.00 88.81 91 PRO A N 1
ATOM 682 C CA . PRO A 1 91 ? 26.051 28.709 -0.350 1.00 88.81 91 PRO A CA 1
ATOM 683 C C . PRO A 1 91 ? 27.573 28.778 -0.540 1.00 88.81 91 PRO A C 1
ATOM 685 O O . PRO A 1 91 ? 28.326 27.971 0.008 1.00 88.81 91 PRO A O 1
ATOM 688 N N . LYS A 1 92 ? 28.066 29.796 -1.265 1.00 85.81 92 LYS A N 1
ATOM 689 C CA . LYS A 1 92 ? 29.501 29.936 -1.606 1.00 85.81 92 LYS A CA 1
ATOM 690 C C . LYS A 1 92 ? 30.440 29.879 -0.390 1.00 85.81 92 LYS A C 1
ATOM 692 O O . LYS A 1 92 ? 31.554 29.374 -0.540 1.00 85.81 92 LYS A O 1
ATOM 697 N N . GLY A 1 93 ? 29.992 30.377 0.765 1.00 87.31 93 GLY A N 1
ATOM 698 C CA . GLY A 1 93 ? 30.736 30.389 2.030 1.00 87.31 93 GLY A CA 1
ATOM 699 C C . GLY A 1 93 ? 30.743 29.066 2.806 1.00 87.31 93 GLY A C 1
ATOM 700 O O . GLY A 1 93 ? 31.415 28.986 3.829 1.00 87.31 93 GLY A O 1
ATOM 701 N N . SER A 1 94 ? 30.030 28.035 2.342 1.00 90.50 94 SER A N 1
ATOM 702 C CA . SER A 1 94 ? 30.025 26.720 2.985 1.00 90.50 94 SER A CA 1
ATOM 703 C C . SER A 1 94 ? 31.401 26.037 2.869 1.00 90.50 94 SER A C 1
ATOM 705 O O . SER A 1 94 ? 31.979 26.022 1.773 1.00 90.50 94 SER A O 1
ATOM 707 N N . PRO A 1 95 ? 31.930 25.435 3.956 1.00 91.81 95 PRO A N 1
ATOM 708 C CA . PRO A 1 95 ? 33.172 24.655 3.921 1.00 91.81 95 PRO A CA 1
ATOM 709 C C . PRO A 1 95 ? 33.012 23.298 3.218 1.00 91.81 95 PRO A C 1
ATOM 711 O O . PRO A 1 95 ? 33.994 22.611 2.933 1.00 91.81 95 PRO A O 1
ATOM 714 N N . VAL A 1 96 ? 31.771 22.906 2.937 1.00 95.06 96 VAL A N 1
ATOM 715 C CA . VAL A 1 96 ? 31.395 21.653 2.286 1.00 95.06 96 VAL A CA 1
ATOM 716 C C . VAL A 1 96 ? 30.541 21.930 1.051 1.00 95.06 96 VAL A C 1
ATOM 718 O O . VAL A 1 96 ? 30.062 23.041 0.824 1.00 95.06 96 VAL A O 1
ATOM 721 N N . GLN A 1 97 ? 30.350 20.901 0.240 1.00 95.50 97 GLN A N 1
ATOM 722 C CA . GLN A 1 97 ? 29.509 20.896 -0.949 1.00 95.50 97 GLN A CA 1
ATOM 723 C C . GLN A 1 97 ? 28.611 19.659 -0.935 1.00 95.50 97 GLN A C 1
ATOM 725 O O . GLN A 1 97 ? 29.020 18.604 -0.446 1.00 95.50 97 GLN A O 1
ATOM 730 N N . VAL A 1 98 ? 27.407 19.797 -1.487 1.00 97.25 98 VAL A N 1
ATOM 731 C CA . VAL A 1 98 ? 26.426 18.717 -1.636 1.00 97.25 98 VAL A CA 1
ATOM 732 C C . VAL A 1 98 ? 26.378 18.264 -3.093 1.00 97.25 98 VAL A C 1
ATOM 734 O O . VAL A 1 98 ? 26.484 19.089 -3.999 1.00 97.25 98 VAL A O 1
ATOM 737 N N . HIS A 1 99 ? 26.258 16.957 -3.314 1.00 96.50 99 HIS A N 1
ATOM 738 C CA . HIS A 1 99 ? 26.205 16.341 -4.639 1.00 96.50 99 HIS A CA 1
ATOM 739 C C . HIS A 1 99 ? 25.107 15.286 -4.684 1.00 96.50 99 HIS A C 1
ATOM 741 O O . HIS A 1 99 ? 25.060 14.414 -3.815 1.00 96.50 99 HIS A O 1
ATOM 747 N N . HIS A 1 100 ? 24.268 15.342 -5.718 1.00 96.38 100 HIS A N 1
ATOM 748 C CA . HIS A 1 100 ? 23.348 14.257 -6.058 1.00 96.38 100 HIS A CA 1
ATOM 749 C C . HIS A 1 100 ? 24.148 13.095 -6.646 1.00 96.38 100 HIS A C 1
ATOM 751 O O . HIS A 1 100 ? 24.944 13.309 -7.563 1.00 96.38 100 HIS A O 1
ATOM 757 N N . VAL A 1 101 ? 23.976 11.890 -6.104 1.00 96.38 101 VAL A N 1
ATOM 758 C CA . VAL A 1 101 ? 24.657 10.688 -6.597 1.00 96.38 101 VAL A CA 1
ATOM 759 C C . VAL A 1 101 ? 23.821 10.072 -7.715 1.00 96.38 101 VAL A C 1
ATOM 761 O O . VAL A 1 101 ? 24.231 10.116 -8.873 1.00 96.38 101 VAL A O 1
ATOM 764 N N . ASN A 1 102 ? 22.657 9.523 -7.369 1.00 95.69 102 ASN A N 1
ATOM 765 C CA . ASN A 1 102 ? 21.627 9.003 -8.270 1.00 95.69 102 ASN A CA 1
ATOM 766 C C . ASN A 1 102 ? 20.382 8.658 -7.424 1.00 95.69 102 ASN A C 1
ATOM 768 O O . ASN A 1 102 ? 20.526 8.486 -6.213 1.00 95.69 102 ASN A O 1
ATOM 772 N N . GLY A 1 103 ? 19.192 8.555 -8.022 1.00 96.38 103 GLY A N 1
ATOM 773 C CA . GLY A 1 103 ? 17.965 8.233 -7.275 1.00 96.38 103 GLY A CA 1
ATOM 774 C C . GLY A 1 103 ? 17.700 9.241 -6.154 1.00 96.38 103 GLY A C 1
ATOM 775 O O . GLY A 1 103 ? 17.797 10.451 -6.374 1.00 96.38 103 GLY A O 1
ATOM 776 N N . ASP A 1 104 ? 17.479 8.754 -4.935 1.00 97.12 104 ASP A N 1
ATOM 777 C CA . ASP A 1 104 ? 17.352 9.575 -3.726 1.00 97.12 104 ASP A CA 1
ATOM 778 C C . ASP A 1 104 ? 18.675 9.745 -2.948 1.00 97.12 104 ASP A C 1
ATOM 780 O O . ASP A 1 104 ? 18.676 10.347 -1.878 1.00 97.12 104 ASP A O 1
ATOM 784 N N . LEU A 1 105 ? 19.810 9.234 -3.442 1.00 98.06 105 LEU A N 1
ATOM 785 C CA . LEU A 1 105 ? 21.083 9.248 -2.717 1.00 98.06 105 LEU A CA 1
ATOM 786 C C . LEU A 1 105 ? 21.871 10.543 -2.964 1.00 98.06 105 LEU A C 1
ATOM 788 O O . LEU A 1 105 ? 22.167 10.935 -4.099 1.00 98.06 105 LEU A O 1
ATOM 792 N N . TRP A 1 106 ? 22.305 11.167 -1.874 1.00 98.19 106 TRP A N 1
ATOM 793 C CA . TRP A 1 106 ? 23.110 12.383 -1.849 1.00 98.19 106 TRP A CA 1
ATOM 794 C C . TRP A 1 106 ? 24.386 12.175 -1.040 1.00 98.19 106 TRP A C 1
ATOM 796 O O . TRP A 1 106 ? 24.482 11.290 -0.189 1.00 98.19 106 TRP A O 1
ATOM 806 N N . ARG A 1 107 ? 25.383 13.029 -1.282 1.00 97.44 107 ARG A N 1
ATOM 807 C CA . ARG A 1 107 ? 26.580 13.107 -0.441 1.00 97.44 107 ARG A CA 1
ATOM 808 C C . ARG A 1 107 ? 26.992 14.541 -0.153 1.00 97.44 107 ARG A C 1
ATOM 810 O O . ARG A 1 107 ? 26.962 15.400 -1.034 1.00 97.44 107 ARG A O 1
ATOM 817 N N . ILE A 1 108 ? 27.455 14.771 1.066 1.00 97.12 108 ILE A N 1
ATOM 818 C CA . ILE A 1 108 ? 28.145 15.984 1.491 1.00 97.12 108 ILE A CA 1
ATOM 819 C C . ILE A 1 108 ? 29.628 15.664 1.642 1.00 97.12 108 ILE A C 1
ATOM 821 O O . ILE A 1 108 ? 30.000 14.685 2.283 1.00 97.12 108 ILE A O 1
ATOM 825 N N . GLN A 1 109 ? 30.481 16.507 1.074 1.00 95.44 109 GLN A N 1
ATOM 826 C CA . GLN A 1 109 ? 31.932 16.349 1.149 1.00 95.44 109 GLN A CA 1
ATOM 827 C C . GLN A 1 109 ? 32.634 17.711 1.253 1.00 95.44 109 GLN A C 1
ATOM 829 O O . GLN A 1 109 ? 32.041 18.734 0.895 1.00 95.44 109 GLN A O 1
ATOM 834 N N . PRO A 1 110 ? 33.898 17.757 1.702 1.00 93.44 110 PRO A N 1
ATOM 835 C CA . PRO A 1 110 ? 34.697 18.978 1.739 1.00 93.44 110 PRO A CA 1
ATOM 836 C C . PRO A 1 110 ? 34.738 19.710 0.396 1.00 93.44 110 PRO A C 1
ATOM 838 O O . PRO A 1 110 ? 34.830 19.098 -0.675 1.00 93.44 110 PRO A O 1
ATOM 841 N N . LYS A 1 111 ? 34.678 21.042 0.449 1.00 90.69 111 LYS A N 1
ATOM 842 C CA . LYS A 1 111 ? 34.828 21.890 -0.734 1.00 90.69 111 LYS A CA 1
ATOM 843 C C . LYS A 1 111 ? 36.309 22.045 -1.073 1.00 90.69 111 LYS A C 1
ATOM 845 O O . LYS A 1 111 ? 37.111 22.447 -0.230 1.00 90.69 111 LYS A O 1
ATOM 850 N N . ALA A 1 112 ? 36.671 21.761 -2.322 1.00 85.56 112 ALA A N 1
ATOM 851 C CA . ALA A 1 112 ? 38.038 21.957 -2.796 1.00 85.56 112 ALA A CA 1
ATOM 852 C C . ALA A 1 112 ? 38.474 23.426 -2.623 1.00 85.56 112 ALA A C 1
ATOM 854 O O . ALA A 1 112 ? 37.709 24.347 -2.913 1.00 85.56 112 ALA A O 1
ATOM 855 N N . GLY A 1 113 ? 39.702 23.643 -2.142 1.00 80.06 113 GLY A N 1
ATOM 856 C CA . GLY A 1 113 ? 40.261 24.987 -1.951 1.00 80.06 113 GLY A CA 1
ATOM 857 C C . GLY A 1 113 ? 39.725 25.758 -0.736 1.00 80.06 113 GLY A C 1
ATOM 858 O O . GLY A 1 113 ? 39.914 26.973 -0.659 1.00 80.06 113 GLY A O 1
ATOM 859 N N . TRP A 1 114 ? 39.060 25.093 0.216 1.00 84.00 114 TRP A N 1
ATOM 860 C CA . TRP A 1 114 ? 38.673 25.716 1.483 1.00 84.00 114 TRP A CA 1
ATOM 861 C C . TRP A 1 114 ? 39.902 26.206 2.272 1.00 84.00 114 TRP A C 1
ATOM 863 O O . TRP A 1 114 ? 40.873 25.477 2.460 1.00 84.00 114 TRP A O 1
ATOM 873 N N . LYS A 1 115 ? 39.864 27.468 2.728 1.00 78.75 115 LYS A N 1
ATOM 874 C CA . LYS A 1 115 ? 41.041 28.169 3.279 1.00 78.75 115 LYS A CA 1
ATOM 875 C C . LYS A 1 115 ? 41.432 27.730 4.695 1.00 78.75 115 LYS A C 1
ATOM 877 O O . LYS A 1 115 ? 42.604 27.820 5.051 1.00 78.75 115 LYS A O 1
ATOM 882 N N . SER A 1 116 ? 40.477 27.299 5.522 1.00 79.31 116 SER A N 1
ATOM 883 C CA . SER A 1 116 ? 40.766 26.867 6.897 1.00 79.31 116 SER A CA 1
ATOM 884 C C . SER A 1 116 ? 41.183 25.398 6.932 1.00 79.31 116 SER A C 1
ATOM 886 O O . SER A 1 116 ? 40.581 24.554 6.278 1.00 79.31 116 SER A O 1
ATOM 888 N N . LYS A 1 117 ? 42.174 25.068 7.768 1.00 76.25 117 LYS A N 1
ATOM 889 C CA . LYS A 1 117 ? 42.622 23.682 7.987 1.00 76.25 117 LYS A CA 1
ATOM 890 C C . LYS A 1 117 ? 41.642 22.843 8.825 1.00 76.25 117 LYS A C 1
ATOM 892 O O . LYS A 1 117 ? 41.834 21.637 8.941 1.00 76.25 117 LYS A O 1
ATOM 897 N N . ARG A 1 118 ? 40.620 23.460 9.435 1.00 80.88 118 ARG A N 1
ATOM 898 C CA . ARG A 1 118 ? 39.623 22.791 10.291 1.00 80.88 118 ARG A CA 1
ATOM 899 C C . ARG A 1 118 ? 38.200 23.196 9.916 1.00 80.88 118 ARG A C 1
ATOM 901 O O . ARG A 1 118 ? 37.956 24.351 9.553 1.00 80.88 118 ARG A O 1
ATOM 908 N N . LEU A 1 119 ? 37.279 22.243 10.032 1.00 86.06 119 LEU A N 1
ATOM 909 C CA . LEU A 1 119 ? 35.842 22.484 9.935 1.00 86.06 119 LEU A CA 1
ATOM 910 C C . LEU A 1 119 ? 35.307 23.028 11.272 1.00 86.06 119 LEU A C 1
ATOM 912 O O . LEU A 1 119 ? 35.848 22.672 12.323 1.00 86.06 119 LEU A O 1
ATOM 916 N N . PRO A 1 120 ? 34.262 23.871 11.256 1.00 88.31 120 PRO A N 1
ATOM 917 C CA . PRO A 1 120 ? 33.523 24.229 12.465 1.00 88.31 120 PRO A CA 1
ATOM 918 C C . PRO A 1 120 ? 32.949 22.991 13.172 1.00 88.31 120 PRO A C 1
ATOM 920 O O . PRO A 1 120 ? 32.593 22.017 12.512 1.00 88.31 120 PRO A O 1
ATOM 923 N N . ASN A 1 121 ? 32.830 23.050 14.501 1.00 89.56 121 ASN A N 1
ATOM 924 C CA . ASN A 1 121 ? 32.126 22.053 15.309 1.00 89.56 121 ASN A CA 1
ATOM 925 C C . ASN A 1 121 ? 31.220 22.778 16.331 1.00 89.56 121 ASN A C 1
ATOM 927 O O . ASN A 1 121 ? 31.759 23.500 17.172 1.00 89.56 121 ASN A O 1
ATOM 931 N N . PRO A 1 122 ? 29.884 22.635 16.259 1.00 93.12 122 PRO A N 1
ATOM 932 C CA . PRO A 1 122 ? 29.155 21.839 15.272 1.00 93.12 122 PRO A CA 1
ATOM 933 C C . PRO A 1 122 ? 29.285 22.404 13.848 1.00 93.12 122 PRO A C 1
ATOM 935 O O . PRO A 1 122 ? 29.353 23.618 13.639 1.00 93.12 122 PRO A O 1
ATOM 938 N N . LEU A 1 123 ? 29.313 21.512 12.857 1.00 92.69 123 LEU A N 1
ATOM 939 C CA . LEU A 1 123 ? 29.224 21.866 11.447 1.00 92.69 123 LEU A CA 1
ATOM 940 C C . LEU A 1 123 ? 27.747 22.062 11.090 1.00 92.69 123 LEU A C 1
ATOM 942 O O . LEU A 1 123 ? 26.977 21.105 11.049 1.00 92.69 123 LEU A O 1
ATOM 946 N N . LYS A 1 124 ? 27.364 23.311 10.824 1.00 94.94 124 LYS A N 1
ATOM 947 C CA . LYS A 1 124 ? 26.035 23.672 10.325 1.00 94.94 124 LYS A CA 1
ATOM 948 C C . LYS A 1 124 ? 26.028 23.660 8.795 1.00 94.94 124 LYS A C 1
ATOM 950 O O . LYS A 1 124 ? 26.854 24.323 8.169 1.00 94.94 124 LYS A O 1
ATOM 955 N N . ILE A 1 125 ? 25.087 22.926 8.213 1.00 95.50 125 ILE A N 1
ATOM 956 C CA . ILE A 1 125 ? 24.924 22.751 6.770 1.00 95.50 125 ILE A CA 1
ATOM 957 C C . ILE A 1 125 ? 23.489 23.137 6.418 1.00 95.50 125 ILE A C 1
ATOM 959 O O . ILE A 1 125 ? 22.563 22.368 6.659 1.00 95.50 125 ILE A O 1
ATOM 963 N N . SER A 1 126 ? 23.313 24.336 5.870 1.00 95.38 126 SER A N 1
ATOM 964 C CA . SER A 1 126 ? 21.997 24.835 5.460 1.00 95.38 126 SER A CA 1
ATOM 965 C C . SER A 1 126 ? 21.655 24.307 4.069 1.00 95.38 126 SER A C 1
ATOM 967 O O . SER A 1 126 ? 22.302 24.670 3.082 1.00 95.38 126 SER A O 1
ATOM 969 N N . LEU A 1 127 ? 20.677 23.407 4.008 1.00 95.69 127 LEU A N 1
ATOM 970 C CA . LEU A 1 127 ? 20.134 22.842 2.783 1.00 95.69 127 LEU A CA 1
ATOM 971 C C . LEU A 1 127 ? 18.939 23.674 2.331 1.00 95.69 127 LEU A C 1
ATOM 973 O O . LEU A 1 127 ? 17.989 23.860 3.089 1.00 95.69 127 LEU A O 1
ATOM 977 N N . ARG A 1 128 ? 18.965 24.097 1.069 1.00 95.31 128 ARG A N 1
ATOM 978 C CA . ARG A 1 128 ? 17.790 24.599 0.357 1.00 95.31 128 ARG A CA 1
ATOM 979 C C . ARG A 1 128 ? 17.343 23.532 -0.632 1.00 95.31 128 ARG A C 1
ATOM 981 O O . ARG A 1 128 ? 18.187 22.981 -1.338 1.00 95.31 128 ARG A O 1
ATOM 988 N N . PHE A 1 129 ? 16.057 23.201 -0.656 1.00 94.50 129 PHE A N 1
ATOM 989 C CA . PHE A 1 129 ? 15.551 22.084 -1.456 1.00 94.50 129 PHE A CA 1
ATOM 990 C C . PHE A 1 129 ? 14.157 22.342 -2.028 1.00 94.50 129 PHE A C 1
ATOM 992 O O . PHE A 1 129 ? 13.382 23.137 -1.498 1.00 94.50 129 PHE A O 1
ATOM 999 N N . GLU A 1 130 ? 13.857 21.681 -3.145 1.00 92.00 130 GLU A N 1
ATOM 1000 C CA . GLU A 1 130 ? 12.572 21.744 -3.841 1.00 92.00 130 GLU A CA 1
ATOM 1001 C C . GLU A 1 130 ? 11.445 21.104 -3.033 1.00 92.00 130 GLU A C 1
ATOM 1003 O O . GLU A 1 130 ? 11.576 19.986 -2.540 1.00 92.00 130 GLU A O 1
ATOM 1008 N N . GLY A 1 131 ? 10.314 21.802 -2.937 1.00 88.56 131 GLY A N 1
ATOM 1009 C CA . GLY A 1 131 ? 9.149 21.348 -2.195 1.00 88.56 131 GLY A CA 1
ATOM 1010 C C . GLY A 1 131 ? 9.248 21.665 -0.705 1.00 88.56 131 GLY A C 1
ATOM 1011 O O . GLY A 1 131 ? 9.716 22.726 -0.306 1.00 88.56 131 GLY A O 1
ATOM 1012 N N . SER A 1 132 ? 8.738 20.755 0.120 1.00 86.31 132 SER A N 1
ATOM 1013 C CA . SER A 1 132 ? 8.589 20.933 1.565 1.00 86.31 132 SER A CA 1
ATOM 1014 C C . SER A 1 132 ? 8.829 19.611 2.278 1.00 86.31 132 SER A C 1
ATOM 1016 O O . SER A 1 132 ? 8.579 18.561 1.691 1.00 86.31 132 SER A O 1
ATOM 1018 N N . ALA A 1 133 ? 9.269 19.658 3.534 1.00 85.81 133 ALA A N 1
ATOM 1019 C CA . ALA A 1 133 ? 9.399 18.495 4.408 1.00 85.81 133 ALA A CA 1
ATOM 1020 C C . ALA A 1 133 ? 8.261 18.495 5.441 1.00 85.81 133 ALA A C 1
ATOM 1022 O O . ALA A 1 133 ? 8.475 18.677 6.639 1.00 85.81 133 ALA A O 1
ATOM 1023 N N . VAL A 1 134 ? 7.024 18.343 4.955 1.00 88.25 134 VAL A N 1
ATOM 1024 C CA . VAL A 1 134 ? 5.802 18.515 5.767 1.00 88.25 134 VAL A CA 1
ATOM 1025 C C . VAL A 1 134 ? 5.706 17.501 6.903 1.00 88.25 134 VAL A C 1
ATOM 1027 O O . VAL A 1 134 ? 5.089 17.779 7.931 1.00 88.25 134 VAL A O 1
ATOM 1030 N N . ASN A 1 135 ? 6.318 16.331 6.730 1.00 92.88 135 ASN A N 1
ATOM 1031 C CA . ASN A 1 135 ? 6.376 15.290 7.739 1.00 92.88 135 ASN A CA 1
ATOM 1032 C C . ASN A 1 135 ? 7.741 14.601 7.794 1.00 92.88 135 ASN A C 1
ATOM 1034 O O . ASN A 1 135 ? 8.617 14.824 6.958 1.00 92.88 135 ASN A O 1
ATOM 1038 N N . ARG A 1 136 ? 7.903 13.743 8.801 1.00 92.25 136 ARG A N 1
ATOM 1039 C CA . ARG A 1 136 ? 9.137 13.010 9.092 1.00 92.25 136 ARG A CA 1
ATOM 1040 C C . ARG A 1 136 ? 9.604 12.111 7.948 1.00 92.25 136 ARG A C 1
ATOM 1042 O O . ARG A 1 136 ? 10.799 11.873 7.836 1.00 92.25 136 ARG A O 1
ATOM 1049 N N . SER A 1 137 ? 8.688 11.622 7.110 1.00 94.00 137 SER A N 1
ATOM 1050 C CA . SER A 1 137 ? 9.017 10.796 5.942 1.00 94.00 137 SER A CA 1
ATOM 1051 C C . SER A 1 137 ? 9.686 11.597 4.825 1.00 94.00 137 SER A C 1
ATOM 1053 O O . SER A 1 137 ? 10.360 11.015 3.983 1.00 94.00 137 SER A O 1
ATOM 1055 N N . MET A 1 138 ? 9.531 12.921 4.843 1.00 92.94 138 MET A N 1
ATOM 1056 C CA . MET A 1 138 ? 10.155 13.845 3.899 1.00 92.94 138 MET A CA 1
ATOM 1057 C C . MET A 1 138 ? 11.387 14.542 4.481 1.00 92.94 138 MET A C 1
ATOM 1059 O O . MET A 1 138 ? 11.821 15.549 3.935 1.00 92.94 138 MET A O 1
ATOM 1063 N N . ALA A 1 139 ? 11.936 14.050 5.593 1.00 93.38 139 ALA A N 1
ATOM 1064 C CA . ALA A 1 139 ? 13.239 14.468 6.100 1.00 93.38 139 ALA A CA 1
ATOM 1065 C C . ALA A 1 139 ? 14.344 13.556 5.529 1.00 93.38 139 ALA A C 1
ATOM 1067 O O . ALA A 1 139 ? 14.062 12.400 5.201 1.00 93.38 139 ALA A O 1
ATOM 1068 N N . PRO A 1 140 ? 15.599 14.030 5.405 1.00 95.25 140 PRO A N 1
ATOM 1069 C CA . PRO A 1 140 ? 16.695 13.166 4.975 1.00 95.25 140 PRO A CA 1
ATOM 1070 C C . PRO A 1 140 ? 16.920 12.035 5.987 1.00 95.25 140 PRO A C 1
ATOM 1072 O O . PRO A 1 140 ? 16.692 12.210 7.182 1.00 95.25 140 PRO A O 1
ATOM 1075 N N . ASN A 1 141 ? 17.377 10.870 5.538 1.00 95.44 141 ASN A N 1
ATOM 1076 C CA . ASN A 1 141 ? 17.541 9.692 6.391 1.00 95.44 141 ASN A CA 1
ATOM 1077 C C . ASN A 1 141 ? 18.699 8.787 5.921 1.00 95.44 141 ASN A C 1
ATOM 1079 O O . ASN A 1 141 ? 19.426 9.113 4.983 1.00 95.44 141 ASN A O 1
ATOM 1083 N N . GLY A 1 142 ? 18.927 7.681 6.641 1.00 95.69 142 GLY A N 1
ATOM 1084 C CA . GLY A 1 142 ? 19.964 6.692 6.313 1.00 95.69 142 GLY A CA 1
ATOM 1085 C C . GLY A 1 142 ? 21.383 7.249 6.261 1.00 95.69 142 GLY A C 1
ATOM 1086 O O . GLY A 1 142 ? 22.159 6.836 5.403 1.00 95.69 142 GLY A O 1
ATOM 1087 N N . PHE A 1 143 ? 21.726 8.209 7.126 1.00 97.50 143 PHE A N 1
ATOM 1088 C CA . PHE A 1 143 ? 23.036 8.849 7.069 1.00 97.50 143 PHE A CA 1
ATOM 1089 C C . PHE A 1 143 ? 24.167 7.858 7.368 1.00 97.50 143 PHE A C 1
ATOM 1091 O O . PHE A 1 143 ? 24.092 7.057 8.301 1.00 97.50 143 PHE A O 1
ATOM 1098 N N . TYR A 1 144 ? 25.262 7.962 6.617 1.00 96.00 144 TYR A N 1
ATOM 1099 C CA . TYR A 1 144 ? 26.507 7.266 6.929 1.00 96.00 144 TYR A CA 1
ATOM 1100 C C . TYR A 1 144 ? 27.729 8.050 6.465 1.00 96.00 144 TYR A C 1
ATOM 1102 O O . TYR A 1 144 ? 27.758 8.651 5.392 1.00 96.00 144 TYR A O 1
ATOM 1110 N N . LEU A 1 145 ? 28.771 8.037 7.288 1.00 94.94 145 LEU A N 1
ATOM 1111 C CA . LEU A 1 145 ? 30.063 8.619 6.966 1.00 94.94 145 LEU A CA 1
ATOM 1112 C C . LEU A 1 145 ? 30.942 7.551 6.314 1.00 94.94 145 LEU A C 1
ATOM 1114 O O . LEU A 1 145 ? 31.169 6.503 6.911 1.00 94.94 145 LEU A O 1
ATOM 1118 N N . ARG A 1 146 ? 31.470 7.829 5.122 1.00 93.62 146 ARG A N 1
ATOM 1119 C CA . ARG A 1 146 ? 32.490 7.008 4.460 1.00 93.62 146 ARG A CA 1
ATOM 1120 C C . ARG A 1 146 ? 33.815 7.758 4.468 1.00 93.62 146 ARG A C 1
ATOM 1122 O O . ARG A 1 146 ? 33.906 8.849 3.908 1.00 93.62 146 ARG A O 1
ATOM 1129 N N . GLU A 1 147 ? 34.833 7.175 5.085 1.00 91.38 147 GLU A N 1
ATOM 1130 C CA . GLU A 1 147 ? 36.170 7.753 5.233 1.00 91.38 147 GLU A CA 1
ATOM 1131 C C . GLU A 1 147 ? 37.212 6.872 4.568 1.00 91.38 147 GLU A C 1
ATOM 1133 O O . GLU A 1 147 ? 37.194 5.655 4.727 1.00 91.38 147 GLU A O 1
ATOM 1138 N N . GLN A 1 148 ? 38.144 7.482 3.851 1.00 87.50 148 GLN A N 1
ATOM 1139 C CA . GLN A 1 148 ? 39.298 6.786 3.319 1.00 87.50 148 GLN A CA 1
ATOM 1140 C C . GLN A 1 148 ? 40.284 6.503 4.455 1.00 87.50 148 GLN A C 1
ATOM 1142 O O . GLN A 1 148 ? 40.751 7.418 5.133 1.00 87.50 148 GLN A O 1
ATOM 1147 N N . VAL A 1 149 ? 40.616 5.229 4.641 1.00 83.50 149 VAL A N 1
ATOM 1148 C CA . VAL A 1 149 ? 41.613 4.757 5.601 1.00 83.50 149 VAL A CA 1
ATOM 1149 C C . VAL A 1 149 ? 42.610 3.895 4.833 1.00 83.50 149 VAL A C 1
ATOM 1151 O O . VAL A 1 149 ? 42.297 2.773 4.428 1.00 83.50 149 VAL A O 1
ATOM 1154 N N . ARG A 1 150 ? 43.815 4.440 4.610 1.00 84.50 150 ARG A N 1
ATOM 1155 C CA . ARG A 1 150 ? 44.827 3.860 3.705 1.00 84.50 150 ARG A CA 1
ATOM 1156 C C . ARG A 1 150 ? 44.210 3.627 2.306 1.00 84.50 150 ARG A C 1
ATOM 1158 O O . ARG A 1 150 ? 43.694 4.579 1.717 1.00 84.50 150 ARG A O 1
ATOM 1165 N N . ASP A 1 151 ? 44.204 2.385 1.824 1.00 81.62 151 ASP A N 1
ATOM 1166 C CA . ASP A 1 151 ? 43.651 1.980 0.518 1.00 81.62 151 ASP A CA 1
ATOM 1167 C C . ASP A 1 151 ? 42.207 1.446 0.599 1.00 81.62 151 ASP A C 1
ATOM 1169 O O . ASP A 1 151 ? 41.671 0.914 -0.371 1.00 81.62 151 ASP A O 1
ATOM 1173 N N . THR A 1 152 ? 41.562 1.570 1.761 1.00 84.94 152 THR A N 1
ATOM 1174 C CA . THR A 1 152 ? 40.197 1.080 2.005 1.00 84.94 152 THR A CA 1
ATOM 1175 C C . THR A 1 152 ? 39.280 2.203 2.474 1.00 84.94 152 THR A C 1
ATOM 1177 O O . THR A 1 152 ? 39.714 3.335 2.701 1.00 84.94 152 THR A O 1
ATOM 1180 N N . PHE A 1 153 ? 37.992 1.897 2.627 1.00 86.31 153 PHE A N 1
ATOM 1181 C CA . PHE A 1 153 ? 37.029 2.817 3.213 1.00 86.31 153 PHE A CA 1
ATOM 1182 C C . PHE A 1 153 ? 36.457 2.253 4.510 1.00 86.31 153 PHE A C 1
ATOM 1184 O O . PHE A 1 153 ? 36.006 1.112 4.550 1.00 86.31 153 PHE A O 1
ATOM 1191 N N . ARG A 1 154 ? 36.427 3.087 5.550 1.00 89.50 154 ARG A N 1
ATOM 1192 C CA . ARG A 1 154 ? 35.657 2.858 6.772 1.00 89.50 154 ARG A CA 1
ATOM 1193 C C . ARG A 1 154 ? 34.286 3.505 6.612 1.00 89.50 154 ARG A C 1
ATOM 1195 O O . ARG A 1 154 ? 34.210 4.673 6.233 1.00 89.50 154 ARG A O 1
ATOM 1202 N N . THR A 1 155 ? 33.226 2.769 6.928 1.00 91.75 155 THR A N 1
ATOM 1203 C CA . THR A 1 155 ? 31.848 3.267 6.862 1.00 91.75 155 THR A CA 1
ATOM 1204 C C . THR A 1 155 ? 31.207 3.228 8.243 1.00 91.75 155 THR A C 1
ATOM 1206 O O . THR A 1 155 ? 31.215 2.188 8.893 1.00 91.75 155 THR A O 1
ATOM 1209 N N . THR A 1 156 ? 30.640 4.351 8.677 1.00 91.38 156 THR A N 1
ATOM 1210 C CA . THR A 1 156 ? 30.047 4.518 10.009 1.00 91.38 156 THR A CA 1
ATOM 1211 C C . THR A 1 156 ? 28.618 5.050 9.873 1.00 91.38 156 THR A C 1
ATOM 1213 O O . THR A 1 156 ? 28.455 6.169 9.380 1.00 91.38 156 THR A O 1
ATOM 1216 N N . PRO A 1 157 ? 27.580 4.302 10.296 1.00 93.00 157 PRO A N 1
ATOM 1217 C CA . PRO A 1 157 ? 26.211 4.812 10.360 1.00 93.00 157 PRO A CA 1
ATOM 1218 C C . PRO A 1 157 ? 26.102 6.055 11.252 1.00 93.00 157 PRO A C 1
ATOM 1220 O O . PRO A 1 157 ? 26.800 6.174 12.261 1.00 93.00 157 PRO A O 1
ATOM 1223 N N . VAL A 1 158 ? 25.216 6.981 10.893 1.00 94.06 158 VAL A N 1
ATOM 1224 C CA . VAL A 1 158 ? 24.952 8.211 11.647 1.00 94.06 158 VAL A CA 1
ATOM 1225 C C . VAL A 1 158 ? 23.450 8.344 11.857 1.00 94.06 158 VAL A C 1
ATOM 1227 O O . VAL A 1 158 ? 22.677 8.392 10.905 1.00 94.06 158 VAL A O 1
ATOM 1230 N N . THR A 1 159 ? 23.023 8.427 13.112 1.00 91.81 159 THR A N 1
ATOM 1231 C CA . THR A 1 159 ? 21.605 8.605 13.438 1.00 91.81 159 THR A CA 1
ATOM 1232 C C . THR A 1 159 ? 21.212 10.070 13.307 1.00 91.81 159 THR A C 1
ATOM 1234 O O . THR A 1 159 ? 21.900 10.948 13.831 1.00 91.81 159 THR A O 1
ATOM 1237 N N . LEU A 1 160 ? 20.085 10.327 12.639 1.00 94.56 160 LEU A N 1
ATOM 1238 C CA . LEU A 1 160 ? 19.473 11.649 12.584 1.00 94.56 160 LEU A CA 1
ATOM 1239 C C . LEU A 1 160 ? 18.458 11.828 13.717 1.00 94.56 160 LEU A C 1
ATOM 1241 O O . LEU A 1 160 ? 17.504 11.061 13.837 1.00 94.56 160 LEU A O 1
ATOM 1245 N N . GLU A 1 161 ? 18.617 12.893 14.493 1.00 95.50 161 GLU A N 1
ATOM 1246 C CA . GLU A 1 161 ? 17.597 13.382 15.412 1.00 95.50 161 GLU A CA 1
ATOM 1247 C C . GLU A 1 161 ? 16.611 14.300 14.673 1.00 95.50 161 GLU A C 1
ATOM 1249 O O . GLU A 1 161 ? 16.987 15.349 14.132 1.00 95.50 161 GLU A O 1
ATOM 1254 N N . LEU A 1 162 ? 15.336 13.903 14.667 1.00 92.94 162 LEU A N 1
ATOM 1255 C CA . LEU A 1 162 ? 14.225 14.693 14.141 1.00 92.94 162 LEU A CA 1
ATOM 1256 C C . LEU A 1 162 ? 13.513 15.454 15.268 1.00 92.94 162 LEU A C 1
ATOM 1258 O O . LEU A 1 162 ? 13.399 14.940 16.384 1.00 92.94 162 LEU A O 1
ATOM 1262 N N . PRO A 1 163 ? 12.966 16.649 14.990 1.00 89.44 163 PRO A N 1
ATOM 1263 C CA . PRO A 1 163 ? 12.213 17.391 15.987 1.00 89.44 163 PRO A CA 1
ATOM 1264 C C . PRO A 1 163 ? 10.913 16.659 16.349 1.00 89.44 163 PRO A C 1
ATOM 1266 O O . PRO A 1 163 ? 10.236 16.079 15.500 1.00 89.44 163 PRO A O 1
ATOM 1269 N N . SER A 1 164 ? 10.513 16.722 17.620 1.00 83.38 164 SER A N 1
ATOM 1270 C CA . SER A 1 164 ? 9.230 16.161 18.070 1.00 83.38 164 SER A CA 1
ATOM 1271 C C . SER A 1 164 ? 8.022 16.987 17.603 1.00 83.38 164 SER A C 1
ATOM 1273 O O . SER A 1 164 ? 6.912 16.463 17.503 1.00 83.38 164 SER A O 1
ATOM 1275 N N . HIS A 1 165 ? 8.234 18.263 17.279 1.00 82.56 165 HIS A N 1
ATOM 1276 C CA . HIS A 1 165 ? 7.231 19.214 16.805 1.00 82.56 165 HIS A CA 1
ATOM 1277 C C . HIS A 1 165 ? 7.879 20.263 15.894 1.00 82.56 165 HIS A C 1
ATOM 1279 O O . HIS A 1 165 ? 9.055 20.584 16.051 1.00 82.56 165 HIS A O 1
ATOM 1285 N N . VAL A 1 166 ? 7.101 20.814 14.964 1.00 86.31 166 VAL A N 1
ATOM 1286 C CA . VAL A 1 166 ? 7.530 21.873 14.037 1.00 86.31 166 VAL A CA 1
ATOM 1287 C C . VAL A 1 166 ? 6.496 23.000 14.019 1.00 86.31 166 VAL A C 1
ATOM 1289 O O . VAL A 1 166 ? 5.335 22.777 14.376 1.00 86.31 166 VAL A O 1
ATOM 1292 N N . ASP A 1 167 ? 6.903 24.207 13.616 1.00 84.56 167 ASP A N 1
ATOM 1293 C CA . ASP A 1 167 ? 5.963 25.305 13.361 1.00 84.56 167 ASP A CA 1
ATOM 1294 C C . ASP A 1 167 ? 4.978 24.872 12.262 1.00 84.56 167 ASP A C 1
ATOM 1296 O O . ASP A 1 167 ? 5.357 24.280 11.250 1.00 84.56 167 ASP A O 1
ATOM 1300 N N . THR A 1 168 ? 3.695 25.174 12.449 1.00 83.44 168 THR A N 1
ATOM 1301 C CA . THR A 1 168 ? 2.653 24.915 11.449 1.00 83.44 168 THR A CA 1
ATOM 1302 C C . THR A 1 168 ? 2.949 25.517 10.079 1.00 83.44 168 THR A C 1
ATOM 1304 O O . THR A 1 168 ? 2.578 24.918 9.072 1.00 83.44 168 THR A O 1
ATOM 1307 N N . ARG A 1 169 ? 3.659 26.651 10.023 1.00 83.88 169 ARG A N 1
ATOM 1308 C CA . ARG A 1 169 ? 4.115 27.272 8.773 1.00 83.88 169 ARG A CA 1
ATOM 1309 C C . ARG A 1 169 ? 5.107 26.381 8.032 1.00 83.88 169 ARG A C 1
ATOM 1311 O O . ARG A 1 169 ? 5.020 26.270 6.817 1.00 83.88 169 ARG A O 1
ATOM 1318 N N . SER A 1 170 ? 5.978 25.669 8.748 1.00 83.50 170 SER A N 1
ATOM 1319 C CA . SER A 1 170 ? 6.930 24.716 8.158 1.00 83.50 170 SER A CA 1
ATOM 1320 C C . SER A 1 170 ? 6.249 23.487 7.543 1.00 83.50 170 SER A C 1
ATOM 1322 O O . SER A 1 170 ? 6.869 22.781 6.758 1.00 83.50 170 SER A O 1
ATOM 1324 N N . MET A 1 171 ? 4.973 23.236 7.865 1.00 87.75 171 MET A N 1
ATOM 1325 C CA . MET A 1 171 ? 4.160 22.183 7.244 1.00 87.75 171 MET A CA 1
ATOM 1326 C C . MET A 1 171 ? 3.418 22.654 5.985 1.00 87.75 171 MET A C 1
ATOM 1328 O O . MET A 1 171 ? 2.680 21.876 5.383 1.00 87.75 171 MET A O 1
ATOM 1332 N N . GLN A 1 172 ? 3.548 23.916 5.579 1.00 88.75 172 GLN A N 1
ATOM 1333 C CA . GLN A 1 172 ? 2.970 24.394 4.327 1.00 88.75 172 GLN A CA 1
ATOM 1334 C C . GLN A 1 172 ? 3.685 23.735 3.137 1.00 88.75 172 GLN A C 1
ATOM 1336 O O . GLN A 1 172 ? 4.883 23.474 3.218 1.00 88.75 172 GLN A O 1
ATOM 1341 N N . ARG A 1 173 ? 2.963 23.407 2.055 1.00 90.25 173 ARG A N 1
ATOM 1342 C CA . ARG A 1 173 ? 3.552 22.849 0.815 1.00 90.25 173 ARG A CA 1
ATOM 1343 C C . ARG A 1 173 ? 3.839 23.914 -0.240 1.00 90.25 173 ARG A C 1
ATOM 1345 O O . ARG A 1 173 ? 4.832 23.808 -0.948 1.00 90.25 173 ARG A O 1
ATOM 1352 N N . ALA A 1 174 ? 2.952 24.897 -0.337 1.00 87.19 174 ALA A N 1
ATOM 1353 C CA . ALA A 1 174 ? 2.997 26.040 -1.243 1.00 87.19 174 ALA A CA 1
ATOM 1354 C C . ALA A 1 174 ? 2.077 27.144 -0.691 1.00 87.19 174 ALA A C 1
ATOM 1356 O O . ALA A 1 174 ? 1.336 26.901 0.270 1.00 87.19 174 ALA A O 1
ATOM 1357 N N . ALA A 1 175 ? 2.089 28.335 -1.291 1.00 86.12 175 ALA A N 1
ATOM 1358 C CA . ALA A 1 175 ? 1.258 29.453 -0.839 1.00 86.12 175 ALA A CA 1
ATOM 1359 C C . ALA A 1 175 ? -0.251 29.128 -0.890 1.00 86.12 175 ALA A C 1
ATOM 1361 O O . ALA A 1 175 ? -1.004 29.550 -0.015 1.00 86.12 175 ALA A O 1
ATOM 1362 N N . GLU A 1 176 ? -0.674 28.301 -1.846 1.00 88.56 176 GLU A N 1
ATOM 1363 C CA . GLU A 1 176 ? -2.066 27.909 -2.096 1.00 88.56 176 GLU A CA 1
ATOM 1364 C C . GLU A 1 176 ? -2.536 26.735 -1.220 1.00 88.56 176 GLU A C 1
ATOM 1366 O O . GLU A 1 176 ? -3.705 26.349 -1.284 1.00 88.56 176 GLU A O 1
ATOM 1371 N N . ASP A 1 177 ? -1.643 26.139 -0.421 1.00 92.19 177 ASP A N 1
ATOM 1372 C CA . ASP A 1 177 ? -1.958 25.005 0.449 1.00 92.19 177 ASP A CA 1
ATOM 1373 C C . ASP A 1 177 ? -2.799 25.443 1.653 1.00 92.19 177 ASP A C 1
ATOM 1375 O O . ASP A 1 177 ? -2.276 25.852 2.692 1.00 92.19 177 ASP A O 1
ATOM 1379 N N . VAL A 1 178 ? -4.115 25.297 1.516 1.00 93.69 178 VAL A N 1
ATOM 1380 C CA . VAL A 1 178 ? -5.105 25.606 2.553 1.00 93.69 178 VAL A CA 1
ATOM 1381 C C . VAL A 1 178 ? -5.487 24.386 3.389 1.00 93.69 178 VAL A C 1
ATOM 1383 O O . VAL A 1 178 ? -6.351 24.494 4.260 1.00 93.69 178 VAL A O 1
ATOM 1386 N N . VAL A 1 179 ? -4.846 23.225 3.182 1.00 93.50 179 VAL A N 1
ATOM 1387 C CA . VAL A 1 179 ? -5.070 22.060 4.048 1.00 93.50 179 VAL A CA 1
ATOM 1388 C C . VAL A 1 179 ? -4.585 22.406 5.458 1.00 93.50 179 VAL A C 1
ATOM 1390 O O . VAL A 1 179 ? -3.384 22.653 5.645 1.00 93.50 179 VAL A O 1
ATOM 1393 N N . PRO A 1 180 ? -5.470 22.417 6.468 1.00 91.25 180 PRO A N 1
ATOM 1394 C CA . PRO A 1 180 ? -5.070 22.749 7.823 1.00 91.25 180 PRO A CA 1
ATOM 1395 C C . PRO A 1 180 ? -4.246 21.604 8.432 1.00 91.25 180 PRO A C 1
ATOM 1397 O O . PRO A 1 180 ? -4.537 20.433 8.176 1.00 91.25 180 PRO A O 1
ATOM 1400 N N . PRO A 1 181 ? -3.237 21.904 9.267 1.00 91.31 181 PRO A N 1
ATOM 1401 C CA . PRO A 1 181 ? -2.630 20.898 10.127 1.00 91.31 181 PRO A CA 1
ATOM 1402 C C . PRO A 1 181 ? -3.662 20.257 11.058 1.00 91.31 181 PRO A C 1
ATOM 1404 O O . PRO A 1 181 ? -4.550 20.937 11.581 1.00 91.31 181 PRO A O 1
ATOM 1407 N N . GLU A 1 182 ? -3.520 18.961 11.324 1.00 91.56 182 GLU A N 1
ATOM 1408 C CA . GLU A 1 182 ? -4.450 18.251 12.197 1.00 91.56 182 GLU A CA 1
ATOM 1409 C C . GLU A 1 182 ? -4.193 18.593 13.676 1.00 91.56 182 GLU A C 1
ATOM 1411 O O . GLU A 1 182 ? -3.170 18.244 14.270 1.00 91.56 182 GLU A O 1
ATOM 1416 N N . THR A 1 183 ? -5.177 19.205 14.327 1.00 92.75 183 THR A N 1
ATOM 1417 C CA . THR A 1 183 ? -5.130 19.610 15.740 1.00 92.75 183 THR A CA 1
ATOM 1418 C C . THR A 1 183 ? -6.078 18.785 16.609 1.00 92.75 183 THR A C 1
ATOM 1420 O O . THR A 1 183 ? -6.961 18.080 16.121 1.00 92.75 183 THR A O 1
ATOM 1423 N N . ALA A 1 184 ? -5.928 18.879 17.933 1.00 95.62 184 ALA A N 1
ATOM 1424 C CA . ALA A 1 184 ? -6.864 18.250 18.867 1.00 95.62 184 ALA A CA 1
ATOM 1425 C C . ALA A 1 184 ? -8.312 18.718 18.626 1.00 95.62 184 ALA A C 1
ATOM 1427 O O . ALA A 1 184 ? -9.248 17.918 18.670 1.00 95.62 184 ALA A O 1
ATOM 1428 N N . GLU A 1 185 ? -8.501 20.004 18.329 1.00 95.44 185 GLU A N 1
ATOM 1429 C CA . GLU A 1 185 ? -9.827 20.586 18.163 1.00 95.44 185 GLU A CA 1
ATOM 1430 C C . GLU A 1 185 ? -10.474 20.224 16.819 1.00 95.44 185 GLU A C 1
ATOM 1432 O O . GLU A 1 185 ? -11.666 19.915 16.780 1.00 95.44 185 GLU A O 1
ATOM 1437 N N . THR A 1 186 ? -9.710 20.218 15.724 1.00 94.44 186 THR A N 1
ATOM 1438 C CA . THR A 1 186 ? -10.214 19.794 14.403 1.00 94.44 186 THR A CA 1
ATOM 1439 C C . THR A 1 186 ? -10.646 18.327 14.432 1.00 94.44 186 THR A C 1
ATOM 1441 O O . THR A 1 186 ? -11.787 18.033 14.062 1.00 94.44 186 THR A O 1
ATOM 1444 N N . ARG A 1 187 ? -9.835 17.444 15.041 1.00 96.12 187 ARG A N 1
ATOM 1445 C CA . ARG A 1 187 ? -10.226 16.057 15.362 1.00 96.12 187 ARG A CA 1
ATOM 1446 C C . ARG A 1 187 ? -11.528 16.004 16.152 1.00 96.12 187 ARG A C 1
ATOM 1448 O O . ARG A 1 187 ? -12.438 15.256 15.796 1.00 96.12 187 ARG A O 1
ATOM 1455 N N . TYR A 1 188 ? -11.635 16.807 17.216 1.00 97.06 188 TYR A N 1
ATOM 1456 C CA . TYR A 1 188 ? -12.830 16.831 18.059 1.00 97.06 188 TYR A CA 1
ATOM 1457 C C . TYR A 1 188 ? -14.084 17.178 17.255 1.00 97.06 188 TYR A C 1
ATOM 1459 O O . TYR A 1 188 ? -15.097 16.486 17.377 1.00 97.06 188 TYR A O 1
ATOM 1467 N N . ARG A 1 189 ? -14.024 18.225 16.425 1.00 95.62 189 ARG A N 1
ATOM 1468 C CA . ARG A 1 189 ? -15.159 18.692 15.618 1.00 95.62 189 ARG A CA 1
ATOM 1469 C C . ARG A 1 189 ? -15.596 17.642 14.595 1.00 95.62 189 ARG A C 1
ATOM 1471 O O . ARG A 1 189 ? -16.779 17.311 14.572 1.00 95.62 189 ARG A O 1
ATOM 1478 N N . PHE A 1 190 ? -14.654 17.067 13.845 1.00 93.69 190 PHE A N 1
ATOM 1479 C CA . PHE A 1 190 ? -14.939 16.018 12.859 1.00 93.69 190 PHE A CA 1
ATOM 1480 C C . PHE A 1 190 ? -15.619 14.797 13.500 1.00 93.69 190 PHE A C 1
ATOM 1482 O O . PHE A 1 190 ? -16.695 14.369 13.081 1.00 93.69 190 PHE A O 1
ATOM 1489 N N . ASN A 1 191 ? -15.042 14.276 14.586 1.00 94.56 191 ASN A N 1
ATOM 1490 C CA . ASN A 1 191 ? -15.596 13.120 15.297 1.00 94.56 191 ASN A CA 1
ATOM 1491 C C . ASN A 1 191 ? -16.985 13.428 15.892 1.00 94.56 191 ASN A C 1
ATOM 1493 O O . ASN A 1 191 ? -17.870 12.572 15.930 1.00 94.56 191 ASN A O 1
ATOM 1497 N N . GLN A 1 192 ? -17.195 14.663 16.360 1.00 93.50 192 GLN A N 1
ATOM 1498 C CA . GLN A 1 192 ? -18.459 15.093 16.950 1.00 93.50 192 GLN A CA 1
ATOM 1499 C C . GLN A 1 192 ? -19.590 15.173 15.916 1.00 93.50 192 GLN A C 1
ATOM 1501 O O . GLN A 1 192 ? -20.739 14.882 16.265 1.00 93.50 192 GLN A O 1
ATOM 1506 N N . GLU A 1 193 ? -19.292 15.565 14.679 1.00 89.94 193 GLU A N 1
ATOM 1507 C CA . GLU A 1 193 ? -20.258 15.609 13.581 1.00 89.94 193 GLU A CA 1
ATOM 1508 C C . GLU A 1 193 ? -20.765 14.208 13.223 1.00 89.94 193 GLU A C 1
ATOM 1510 O O . GLU A 1 193 ? -21.977 13.980 13.230 1.00 89.94 193 GLU A O 1
ATOM 1515 N N . ALA A 1 194 ? -19.850 13.250 13.037 1.00 85.12 194 ALA A N 1
ATOM 1516 C CA . ALA A 1 194 ? -20.189 11.850 12.778 1.00 85.12 194 ALA A CA 1
ATOM 1517 C C . ALA A 1 194 ? -21.061 11.252 13.900 1.00 85.12 194 ALA A C 1
ATOM 1519 O O . ALA A 1 194 ? -22.094 10.632 13.640 1.00 85.12 194 ALA A O 1
ATOM 1520 N N . ALA A 1 195 ? -20.710 11.517 15.165 1.00 85.75 195 ALA A N 1
ATOM 1521 C CA . ALA A 1 195 ? -21.493 11.062 16.314 1.00 85.75 195 ALA A CA 1
ATOM 1522 C C . ALA A 1 195 ? -22.908 11.676 16.352 1.00 85.75 195 ALA A C 1
ATOM 1524 O O . ALA A 1 195 ? -23.885 10.979 16.628 1.00 85.75 195 ALA A O 1
ATOM 1525 N N . ARG A 1 196 ? -23.052 12.975 16.049 1.00 87.44 196 ARG A N 1
ATOM 1526 C CA . ARG A 1 196 ? -24.366 13.648 15.989 1.00 87.44 196 ARG A CA 1
ATOM 1527 C C . ARG A 1 196 ? -25.235 13.106 14.861 1.00 87.44 196 ARG A C 1
ATOM 1529 O O . ARG A 1 196 ? -26.448 12.999 15.036 1.00 87.44 196 ARG A O 1
ATOM 1536 N N . ALA A 1 197 ? -24.632 12.791 13.717 1.00 79.62 197 ALA A N 1
ATOM 1537 C CA . ALA A 1 197 ? -25.331 12.185 12.595 1.00 79.62 197 ALA A CA 1
ATOM 1538 C C . ALA A 1 197 ? -25.883 10.802 12.982 1.00 79.62 197 ALA A C 1
ATOM 1540 O O . ALA A 1 197 ? -27.059 10.531 12.735 1.00 79.62 197 ALA A O 1
ATOM 1541 N N . LEU A 1 198 ? -25.085 9.983 13.676 1.00 76.31 198 LEU A N 1
ATOM 1542 C CA . LEU A 1 198 ? -25.480 8.647 14.131 1.00 76.31 198 LEU A CA 1
ATOM 1543 C C . LEU A 1 198 ? -26.654 8.664 15.128 1.00 76.31 198 LEU A C 1
ATOM 1545 O O . LEU A 1 198 ? -27.583 7.875 14.987 1.00 76.31 198 LEU A O 1
ATOM 1549 N N . VAL A 1 199 ? -26.670 9.587 16.101 1.00 72.94 199 VAL A N 1
ATOM 1550 C CA . VAL A 1 199 ? -27.752 9.686 17.113 1.00 72.94 199 VAL A CA 1
ATOM 1551 C C . VAL A 1 199 ? -29.125 9.978 16.490 1.00 72.94 199 VAL A C 1
ATOM 1553 O O . VAL A 1 199 ? -30.150 9.603 17.052 1.00 72.94 199 VAL A O 1
ATOM 1556 N N . LYS A 1 200 ? -29.167 10.608 15.310 1.00 62.34 200 LYS A N 1
ATOM 1557 C CA . LYS A 1 200 ? -30.414 10.868 14.573 1.00 62.34 200 LYS A CA 1
ATOM 1558 C C . LYS A 1 200 ? -30.982 9.623 13.873 1.00 62.34 200 LYS A C 1
ATOM 1560 O O . LYS A 1 200 ? -32.033 9.725 13.245 1.00 62.34 200 LYS A O 1
ATOM 1565 N N . MET A 1 201 ? -30.316 8.467 13.945 1.00 56.47 201 MET A N 1
ATOM 1566 C CA . MET A 1 201 ? -30.814 7.227 13.349 1.00 56.47 201 MET A CA 1
ATOM 1567 C C . MET A 1 201 ? -31.838 6.520 14.250 1.00 56.47 201 MET A C 1
ATOM 1569 O O . MET A 1 201 ? -31.650 6.445 15.467 1.00 56.47 201 MET A O 1
ATOM 1573 N N . PRO A 1 202 ? -32.890 5.912 13.672 1.00 54.44 202 PRO A N 1
ATOM 1574 C CA . PRO A 1 202 ? -33.692 4.946 14.405 1.00 54.44 202 PRO A CA 1
ATOM 1575 C C . PRO A 1 202 ? -32.796 3.793 14.883 1.00 54.44 202 PRO A C 1
ATOM 1577 O O . PRO A 1 202 ? -31.994 3.259 14.112 1.00 54.44 202 PRO A O 1
ATOM 1580 N N . LYS A 1 203 ? -32.952 3.381 16.152 1.00 50.47 203 LYS A N 1
ATOM 1581 C CA . LYS A 1 203 ? -32.149 2.321 16.804 1.00 50.47 203 LYS A CA 1
ATOM 1582 C C . LYS A 1 203 ? -32.136 0.978 16.049 1.00 50.47 203 LYS A C 1
ATOM 1584 O O . LYS A 1 203 ? -31.311 0.126 16.352 1.00 50.47 203 LYS A O 1
ATOM 1589 N N . SER A 1 204 ? -33.030 0.783 15.082 1.00 44.56 204 SER A N 1
ATOM 1590 C CA . SER A 1 204 ? -33.197 -0.441 14.297 1.00 44.56 204 SER A CA 1
ATOM 1591 C C . SER A 1 204 ? -32.334 -0.542 13.026 1.00 44.56 204 SER A C 1
ATOM 1593 O O . SER A 1 204 ? -32.319 -1.613 12.428 1.00 44.56 204 SER A O 1
ATOM 1595 N N . GLY A 1 205 ? -31.641 0.523 12.585 1.00 42.09 205 GLY A N 1
ATOM 1596 C CA . GLY A 1 205 ? -31.121 0.596 11.204 1.00 42.09 205 GLY A CA 1
ATOM 1597 C C . GLY A 1 205 ? -29.620 0.370 10.966 1.00 42.09 205 GLY A C 1
ATOM 1598 O O . GLY A 1 205 ? -29.269 -0.150 9.917 1.00 42.09 205 GLY A O 1
ATOM 1599 N N . ALA A 1 206 ? -28.728 0.762 11.885 1.00 41.31 206 ALA A N 1
ATOM 1600 C CA . ALA A 1 206 ? -27.273 0.733 11.625 1.00 41.31 206 ALA A CA 1
ATOM 1601 C C . ALA A 1 206 ? -26.407 0.175 12.764 1.00 41.31 206 ALA A C 1
ATOM 1603 O O . ALA A 1 206 ? -25.310 -0.317 12.511 1.00 41.31 206 ALA A O 1
ATOM 1604 N N . ALA A 1 207 ? -26.917 0.163 13.999 1.00 44.94 207 ALA A N 1
ATOM 1605 C CA . ALA A 1 207 ? -26.250 -0.454 15.149 1.00 44.94 207 ALA A CA 1
ATOM 1606 C C . ALA A 1 207 ? -26.327 -2.001 15.151 1.00 44.94 207 ALA A C 1
ATOM 1608 O O . ALA A 1 207 ? -25.956 -2.633 16.135 1.00 44.94 207 ALA A O 1
ATOM 1609 N N . SER A 1 208 ? -26.846 -2.613 14.079 1.00 60.69 208 SER A N 1
ATOM 1610 C CA . SER A 1 208 ? -27.210 -4.035 14.011 1.00 60.69 208 SER A CA 1
ATOM 1611 C C . SER A 1 208 ? -26.342 -4.880 13.076 1.00 60.69 208 SER A C 1
ATOM 1613 O O . SER A 1 208 ? -26.421 -6.104 13.148 1.00 60.69 208 SER A O 1
ATOM 1615 N N . HIS A 1 209 ? -25.515 -4.285 12.209 1.00 78.50 209 HIS A N 1
ATOM 1616 C CA . HIS A 1 209 ? -24.638 -5.046 11.314 1.00 78.50 209 HIS A CA 1
ATOM 1617 C C . HIS A 1 209 ? -23.421 -5.582 12.073 1.00 78.50 209 HIS A C 1
ATOM 1619 O O . HIS A 1 209 ? -22.629 -4.815 12.618 1.00 78.50 209 HIS A O 1
ATOM 1625 N N . LEU A 1 210 ? -23.279 -6.908 12.099 1.00 88.94 210 LEU A N 1
ATOM 1626 C CA . LEU A 1 210 ? -22.259 -7.604 12.895 1.00 88.94 210 LEU A CA 1
ATOM 1627 C C . LEU A 1 210 ? -21.027 -7.978 12.066 1.00 88.94 210 LEU A C 1
ATOM 1629 O O . LEU A 1 210 ? -19.976 -8.275 12.629 1.00 88.94 210 LEU A O 1
ATOM 1633 N N . VAL A 1 211 ? -21.177 -7.956 10.741 1.00 94.44 211 VAL A N 1
ATOM 1634 C CA . VAL A 1 211 ? -20.190 -8.379 9.749 1.00 94.44 211 VAL A CA 1
ATOM 1635 C C . VAL A 1 211 ? -19.621 -7.155 9.032 1.00 94.44 211 VAL A C 1
ATOM 1637 O O . VAL A 1 211 ? -20.350 -6.205 8.736 1.00 94.44 211 VAL A O 1
ATOM 1640 N N . LEU A 1 212 ? -18.323 -7.195 8.732 1.00 96.12 212 LEU A N 1
ATOM 1641 C CA . LEU A 1 212 ? -17.659 -6.294 7.797 1.00 96.12 212 LEU A CA 1
ATOM 1642 C C . LEU A 1 212 ? -16.968 -7.123 6.690 1.00 96.12 212 LEU A C 1
ATOM 1644 O O . LEU A 1 212 ? -16.313 -8.110 7.030 1.00 96.12 212 LEU A O 1
ATOM 1648 N N . PRO A 1 213 ? -17.074 -6.761 5.396 1.00 97.81 213 PRO A N 1
ATOM 1649 C CA . PRO A 1 213 ? -17.917 -5.705 4.814 1.00 97.81 213 PRO A CA 1
ATOM 1650 C C . PRO A 1 213 ? -19.420 -5.872 5.073 1.00 97.81 213 PRO A C 1
ATOM 1652 O O . PRO A 1 213 ? -19.878 -6.970 5.398 1.00 97.81 213 PRO A O 1
ATOM 1655 N N . THR A 1 214 ? -20.187 -4.786 4.959 1.00 97.00 214 THR A N 1
ATOM 1656 C CA . THR A 1 214 ? -21.641 -4.791 5.167 1.00 97.00 214 THR A CA 1
ATOM 1657 C C . THR A 1 214 ? -22.330 -5.704 4.142 1.00 97.00 214 THR A C 1
ATOM 1659 O O . THR A 1 214 ? -22.189 -5.470 2.939 1.00 97.00 214 THR A O 1
ATOM 1662 N N . PRO A 1 215 ? -23.104 -6.713 4.588 1.00 96.75 215 PRO A N 1
ATOM 1663 C CA . PRO A 1 215 ? -23.784 -7.626 3.678 1.00 96.75 215 PRO A CA 1
ATOM 1664 C C . PRO A 1 215 ? -24.998 -6.979 3.004 1.00 96.75 215 PRO A C 1
ATOM 1666 O O . PRO A 1 215 ? -25.621 -6.081 3.579 1.00 96.75 215 PRO A O 1
ATOM 1669 N N . ARG A 1 216 ? -25.412 -7.490 1.834 1.00 94.62 216 ARG A N 1
ATOM 1670 C CA . ARG A 1 216 ? -26.623 -7.018 1.126 1.00 94.62 216 ARG A CA 1
ATOM 1671 C C . ARG A 1 216 ? -27.872 -7.031 1.999 1.00 94.62 216 ARG A C 1
ATOM 1673 O O . ARG A 1 216 ? -28.665 -6.093 1.954 1.00 94.62 216 ARG A O 1
ATOM 1680 N N . ARG A 1 217 ? -28.062 -8.090 2.787 1.00 94.38 217 ARG A N 1
ATOM 1681 C CA . ARG A 1 217 ? -29.165 -8.215 3.743 1.00 94.38 217 ARG A CA 1
ATOM 1682 C C . ARG A 1 217 ? -28.685 -8.955 4.982 1.00 94.38 217 ARG A C 1
ATOM 1684 O O . ARG A 1 217 ? -28.126 -10.037 4.868 1.00 94.38 217 ARG A O 1
ATOM 1691 N N . GLN A 1 218 ? -28.984 -8.414 6.161 1.00 93.94 218 GLN A N 1
ATOM 1692 C CA . GLN A 1 218 ? -28.781 -9.087 7.443 1.00 93.94 218 GLN A CA 1
ATOM 1693 C C . GLN A 1 218 ? -30.013 -8.886 8.327 1.00 93.94 218 GLN A C 1
ATOM 1695 O O . GLN A 1 218 ? -30.490 -7.766 8.500 1.00 93.94 218 GLN A O 1
ATOM 1700 N N . ARG A 1 219 ? -30.502 -9.972 8.925 1.00 94.25 219 ARG A N 1
ATOM 1701 C CA . ARG A 1 219 ? -31.454 -9.944 10.041 1.00 94.25 219 ARG A CA 1
ATOM 1702 C C . ARG A 1 219 ? -30.817 -10.614 11.245 1.00 94.25 219 ARG A C 1
ATOM 1704 O O . ARG A 1 219 ? -30.229 -11.677 11.090 1.00 94.25 219 ARG A O 1
ATOM 1711 N N . VAL A 1 220 ? -30.942 -9.994 12.415 1.00 92.62 220 VAL A N 1
ATOM 1712 C CA . VAL A 1 220 ? -30.448 -10.534 13.689 1.00 92.62 220 VAL A CA 1
ATOM 1713 C C . VAL A 1 220 ? -31.651 -10.942 14.533 1.00 92.62 220 VAL A C 1
ATOM 1715 O O . VAL A 1 220 ? -32.584 -10.154 14.700 1.00 92.62 220 VAL A O 1
ATOM 1718 N N . GLY A 1 221 ? -31.648 -12.186 14.999 1.00 91.94 221 GLY A N 1
ATOM 1719 C CA . GLY A 1 221 ? -32.653 -12.753 15.889 1.00 91.94 221 GLY A CA 1
ATOM 1720 C C . GLY A 1 221 ? -32.322 -12.524 17.364 1.00 91.94 221 GLY A C 1
ATOM 1721 O O . GLY A 1 221 ? -31.538 -11.643 17.714 1.00 91.94 221 GLY A O 1
ATOM 1722 N N . LYS A 1 222 ? -32.953 -13.310 18.241 1.00 91.19 222 LYS A N 1
ATOM 1723 C CA . LYS A 1 222 ? -32.727 -13.251 19.700 1.00 91.19 222 LYS A CA 1
ATOM 1724 C C . LYS A 1 222 ? -32.065 -14.513 20.253 1.00 91.19 222 LYS A C 1
ATOM 1726 O O . LYS A 1 222 ? -31.650 -14.501 21.407 1.00 91.19 222 LYS A O 1
ATOM 1731 N N . GLY A 1 223 ? -32.025 -15.597 19.478 1.00 93.44 223 GLY A N 1
ATOM 1732 C CA . GLY A 1 223 ? -31.354 -16.831 19.865 1.00 93.44 223 GLY A CA 1
ATOM 1733 C C . GLY A 1 223 ? -29.849 -16.796 19.609 1.00 93.44 223 GLY A C 1
ATOM 1734 O O . GLY A 1 223 ? -29.305 -15.820 19.088 1.00 93.44 223 GLY A O 1
ATOM 1735 N N . SER A 1 224 ? -29.192 -17.905 19.929 1.00 94.38 224 SER A N 1
ATOM 1736 C CA . SER A 1 224 ? -27.797 -18.151 19.581 1.00 94.38 224 SER A CA 1
ATOM 1737 C C . SER A 1 224 ? -27.537 -19.641 19.329 1.00 94.38 224 SER A C 1
ATOM 1739 O O . SER A 1 224 ? -28.389 -20.493 19.598 1.00 94.38 224 SER A O 1
ATOM 1741 N N . VAL A 1 225 ? -26.382 -19.948 18.743 1.00 95.12 225 VAL A N 1
ATOM 1742 C CA . VAL A 1 225 ? -25.871 -21.302 18.506 1.00 95.12 225 VAL A CA 1
ATOM 1743 C C . VAL A 1 225 ? -24.442 -21.359 19.024 1.00 95.12 225 VAL A C 1
ATOM 1745 O O . VAL A 1 225 ? -23.625 -20.513 18.671 1.00 95.12 225 VAL A O 1
ATOM 1748 N N . VAL A 1 226 ? -24.121 -22.384 19.809 1.00 94.38 226 VAL A N 1
ATOM 1749 C CA . VAL A 1 226 ? -22.760 -22.604 20.309 1.00 94.38 226 VAL A CA 1
ATOM 1750 C C . VAL A 1 226 ? -22.050 -23.630 19.431 1.00 94.38 226 VAL A C 1
ATOM 1752 O O . VAL A 1 226 ? -22.553 -24.732 19.215 1.00 94.38 226 VAL A O 1
ATOM 1755 N N . LEU A 1 227 ? -20.864 -23.275 18.938 1.00 94.94 227 LEU A N 1
ATOM 1756 C CA . LEU A 1 227 ? -19.913 -24.221 18.361 1.00 94.94 227 LEU A CA 1
ATOM 1757 C C . LEU A 1 227 ? -18.879 -24.592 19.419 1.00 94.94 227 LEU A C 1
ATOM 1759 O O . LEU A 1 227 ? -18.207 -23.725 19.961 1.00 94.94 227 LEU A O 1
ATOM 1763 N N . GLU A 1 228 ? -18.713 -25.877 19.686 1.00 93.69 228 GLU A N 1
ATOM 1764 C CA . GLU A 1 228 ? -17.721 -26.402 20.630 1.00 93.69 228 GLU A CA 1
ATOM 1765 C C . GLU A 1 228 ? -16.914 -27.563 20.036 1.00 93.69 228 GLU A C 1
ATOM 1767 O O . GLU A 1 228 ? -17.193 -28.041 18.932 1.00 93.69 228 GLU A O 1
ATOM 1772 N N . SER A 1 229 ? -15.887 -28.025 20.749 1.00 92.44 229 SER A N 1
ATOM 1773 C CA . SER A 1 229 ? -15.108 -29.194 20.317 1.00 92.44 229 SER A CA 1
ATOM 1774 C C . SER A 1 229 ? -16.008 -30.426 20.178 1.00 92.44 229 SER A C 1
ATOM 1776 O O . SER A 1 229 ? -16.804 -30.726 21.059 1.00 92.44 229 SER A O 1
ATOM 1778 N N . GLY A 1 230 ? -15.889 -31.146 19.063 1.00 88.88 230 GLY A N 1
ATOM 1779 C CA . GLY A 1 230 ? -16.818 -32.217 18.686 1.00 88.88 230 GLY A CA 1
ATOM 1780 C C . GLY A 1 230 ? -17.962 -31.772 17.770 1.00 88.88 230 GLY A C 1
ATOM 1781 O O . GLY A 1 230 ? -18.593 -32.642 17.164 1.00 88.88 230 GLY A O 1
ATOM 1782 N N . SER A 1 231 ? -18.171 -30.459 17.582 1.00 92.25 231 SER A N 1
ATOM 1783 C CA . SER A 1 231 ? -19.063 -29.924 16.542 1.00 92.25 231 SER A CA 1
ATOM 1784 C C . SER A 1 231 ? -18.783 -30.581 15.195 1.00 92.25 231 SER A C 1
ATOM 1786 O O . SER A 1 231 ? -17.627 -30.737 14.784 1.00 92.25 231 SER A O 1
ATOM 1788 N N . ARG A 1 232 ? -19.852 -30.961 14.495 1.00 93.44 232 ARG A N 1
ATOM 1789 C CA . ARG A 1 232 ? -19.766 -31.587 13.172 1.00 93.44 232 ARG A CA 1
ATOM 1790 C C . ARG A 1 232 ? -19.968 -30.535 12.087 1.00 93.44 232 ARG A C 1
ATOM 1792 O O . ARG A 1 232 ? -21.001 -29.867 12.076 1.00 93.44 232 ARG A O 1
ATOM 1799 N N . ILE A 1 233 ? -18.995 -30.423 11.185 1.00 95.56 233 ILE A N 1
ATOM 1800 C CA . ILE A 1 233 ? -19.087 -29.655 9.943 1.00 95.56 233 ILE A CA 1
ATOM 1801 C C . ILE A 1 233 ? -19.448 -30.647 8.844 1.00 95.56 233 ILE A C 1
ATOM 1803 O O . ILE A 1 233 ? -18.590 -31.388 8.360 1.00 95.56 233 ILE A O 1
ATOM 1807 N N . GLY A 1 234 ? -20.726 -30.686 8.486 1.00 95.06 234 GLY A N 1
ATOM 1808 C CA . GLY A 1 234 ? -21.155 -31.369 7.279 1.00 95.06 234 GLY A CA 1
ATOM 1809 C C . GLY A 1 234 ? -20.883 -30.493 6.052 1.00 95.06 234 GLY A C 1
ATOM 1810 O O . GLY A 1 234 ? -21.060 -29.274 6.119 1.00 95.06 234 GLY A O 1
ATOM 1811 N N . PHE A 1 235 ? -20.465 -31.086 4.936 1.00 95.56 235 PHE A N 1
ATOM 1812 C CA . PHE A 1 235 ? -20.242 -30.354 3.688 1.00 95.56 235 PHE A CA 1
ATOM 1813 C C . PHE A 1 235 ? -20.648 -31.155 2.442 1.00 95.56 235 PHE A C 1
ATOM 1815 O O . PHE A 1 235 ? -20.559 -32.386 2.403 1.00 95.56 235 PHE A O 1
ATOM 1822 N N . HIS A 1 236 ? -21.085 -30.437 1.408 1.00 95.38 236 HIS A N 1
ATOM 1823 C CA . HIS A 1 236 ? -21.188 -30.958 0.045 1.00 95.38 236 HIS A CA 1
ATOM 1824 C C . HIS A 1 236 ? -19.778 -31.206 -0.536 1.00 95.38 236 HIS A C 1
ATOM 1826 O O . HIS A 1 236 ? -18.915 -30.356 -0.312 1.00 95.38 236 HIS A O 1
ATOM 1832 N N . PRO A 1 237 ? -19.524 -32.286 -1.308 1.00 94.56 237 PRO A N 1
ATOM 1833 C CA . PRO A 1 237 ? -18.187 -32.623 -1.824 1.00 94.56 237 PRO A CA 1
ATOM 1834 C C . PRO A 1 237 ? -17.442 -31.473 -2.520 1.00 94.56 237 PRO A C 1
ATOM 1836 O O . PRO A 1 237 ? -16.257 -31.271 -2.2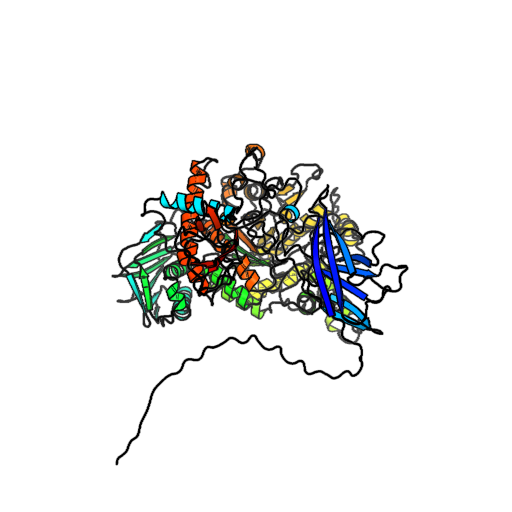69 1.00 94.56 237 PRO A O 1
ATOM 1839 N N . ASP A 1 238 ? -18.147 -30.653 -3.305 1.00 95.62 238 ASP A N 1
ATOM 1840 C CA . ASP A 1 238 ? -17.562 -29.474 -3.973 1.00 95.62 238 ASP A CA 1
ATOM 1841 C C . ASP A 1 238 ? -16.968 -28.426 -3.016 1.00 95.62 238 ASP A C 1
ATOM 1843 O O . ASP A 1 238 ? -16.195 -27.579 -3.452 1.00 95.62 238 ASP A O 1
ATOM 1847 N N . PHE A 1 239 ? -17.319 -28.469 -1.725 1.00 97.12 239 PHE A N 1
ATOM 1848 C CA . PHE A 1 239 ? -16.850 -27.549 -0.681 1.00 97.12 239 PHE A CA 1
ATOM 1849 C C . PHE A 1 239 ? -15.885 -28.219 0.311 1.00 97.12 239 PHE A C 1
ATOM 1851 O O . PHE A 1 239 ? -15.718 -27.766 1.446 1.00 97.12 239 PHE A O 1
ATOM 1858 N N . ALA A 1 240 ? -15.238 -29.324 -0.081 1.00 96.81 240 ALA A N 1
ATOM 1859 C CA . ALA A 1 240 ? -14.295 -30.050 0.773 1.00 96.81 240 ALA A CA 1
ATOM 1860 C C . ALA A 1 240 ? -13.075 -29.208 1.193 1.00 96.81 240 ALA A C 1
ATOM 1862 O O . ALA A 1 240 ? -12.527 -29.396 2.286 1.00 96.81 240 ALA A O 1
ATOM 1863 N N . ALA A 1 241 ? -12.610 -28.292 0.338 1.00 97.44 241 ALA A N 1
ATOM 1864 C CA . ALA A 1 241 ? -11.523 -27.373 0.676 1.00 97.44 241 ALA A CA 1
ATOM 1865 C C . ALA A 1 241 ? -11.977 -26.332 1.710 1.00 97.44 241 ALA A C 1
ATOM 1867 O O . ALA A 1 241 ? -11.296 -26.123 2.715 1.00 97.44 241 ALA A O 1
ATOM 1868 N N . GLU A 1 242 ? -13.165 -25.766 1.521 1.00 98.56 242 GLU A N 1
ATOM 1869 C CA . GLU A 1 242 ? -13.784 -24.775 2.402 1.00 98.56 242 GLU A CA 1
ATOM 1870 C C . GLU A 1 242 ? -14.102 -25.370 3.777 1.00 98.56 242 GLU A C 1
ATOM 1872 O O . GLU A 1 242 ? -13.860 -24.732 4.802 1.00 98.56 242 GLU A O 1
ATOM 1877 N N . ALA A 1 243 ? -14.560 -26.623 3.834 1.00 97.56 243 ALA A N 1
ATOM 1878 C CA . ALA A 1 243 ? -14.797 -27.324 5.094 1.00 97.56 243 ALA A CA 1
ATOM 1879 C C . ALA A 1 243 ? -13.498 -27.521 5.893 1.00 97.56 243 ALA A C 1
ATOM 1881 O O . ALA A 1 243 ? -13.468 -27.288 7.106 1.00 97.56 243 ALA A O 1
ATOM 1882 N N . ARG A 1 244 ? -12.400 -27.896 5.217 1.00 98.00 244 ARG A N 1
ATOM 1883 C CA . ARG A 1 244 ? -11.065 -27.986 5.834 1.00 98.00 244 ARG A CA 1
ATOM 1884 C C . ARG A 1 244 ? -10.572 -26.622 6.307 1.00 98.00 244 ARG A C 1
ATOM 1886 O O . ARG A 1 244 ? -10.037 -26.540 7.412 1.00 98.00 244 ARG A O 1
ATOM 1893 N N . PHE A 1 245 ? -10.787 -25.569 5.517 1.00 98.44 245 PHE A N 1
ATOM 1894 C CA . PHE A 1 245 ? -10.459 -24.200 5.910 1.00 98.44 245 PHE A CA 1
ATOM 1895 C C . PHE A 1 245 ? -11.217 -23.786 7.177 1.00 98.44 245 PHE A C 1
ATOM 1897 O O . PHE A 1 245 ? -10.591 -23.351 8.140 1.00 98.44 245 PHE A O 1
ATOM 1904 N N . LEU A 1 246 ? -12.541 -23.980 7.224 1.00 98.31 246 LEU A N 1
ATOM 1905 C CA . LEU A 1 246 ? -13.351 -23.646 8.399 1.00 98.31 246 LEU A CA 1
ATOM 1906 C C . LEU A 1 246 ? -12.892 -24.424 9.635 1.00 98.31 246 LEU A C 1
ATOM 1908 O O . LEU A 1 246 ? -12.748 -23.836 10.705 1.00 98.31 246 LEU A O 1
ATOM 1912 N N . LYS A 1 247 ? -12.628 -25.729 9.500 1.00 97.62 247 LYS A N 1
ATOM 1913 C CA . LYS A 1 247 ? -12.092 -26.538 10.601 1.00 97.62 247 LYS A CA 1
ATOM 1914 C C . LYS A 1 247 ? -10.784 -25.952 11.138 1.00 97.62 247 LYS A C 1
ATOM 1916 O O . LYS A 1 247 ? -10.638 -25.818 12.351 1.00 97.62 247 LYS A O 1
ATOM 1921 N N . GLU A 1 248 ? -9.854 -25.592 10.255 1.00 97.56 248 GLU A N 1
ATOM 1922 C CA . GLU A 1 248 ? -8.577 -25.002 10.661 1.00 97.56 248 GLU A CA 1
ATOM 1923 C C . GLU A 1 248 ? -8.759 -23.630 11.320 1.00 97.56 248 GLU A C 1
ATOM 1925 O O . GLU A 1 248 ? -8.135 -23.358 12.343 1.00 97.56 248 GLU A O 1
ATOM 1930 N N . ALA A 1 249 ? -9.651 -22.788 10.792 1.00 96.75 249 ALA A N 1
ATOM 1931 C CA . ALA A 1 249 ? -9.967 -21.487 11.372 1.00 96.75 249 ALA A CA 1
ATOM 1932 C C . ALA A 1 249 ? -10.562 -21.628 12.784 1.00 96.75 249 ALA A C 1
ATOM 1934 O O . ALA A 1 249 ? -10.127 -20.941 13.710 1.00 96.75 249 ALA A O 1
ATOM 1935 N N . LEU A 1 250 ? -11.501 -22.563 12.980 1.00 96.94 250 LEU A N 1
ATOM 1936 C CA . LEU A 1 250 ? -12.088 -22.854 14.291 1.00 96.94 250 LEU A CA 1
ATOM 1937 C C . LEU A 1 250 ? -11.035 -23.341 15.297 1.00 96.94 250 LEU A C 1
ATOM 1939 O O . LEU A 1 250 ? -11.023 -22.896 16.450 1.00 96.94 250 LEU A O 1
ATOM 1943 N N . ARG A 1 251 ? -10.106 -24.192 14.855 1.00 95.94 251 ARG A N 1
ATOM 1944 C CA . ARG A 1 251 ? -8.981 -24.650 15.676 1.00 95.94 251 ARG A CA 1
ATOM 1945 C C . ARG A 1 251 ? -8.038 -23.502 16.032 1.00 95.94 251 ARG A C 1
ATOM 1947 O O . ARG A 1 251 ? -7.761 -23.268 17.206 1.00 95.94 251 ARG A O 1
ATOM 1954 N N . SER A 1 252 ? -7.561 -22.765 15.036 1.00 93.75 252 SER A N 1
ATOM 1955 C CA . SER A 1 252 ? -6.525 -21.743 15.200 1.00 93.75 252 SER A CA 1
ATOM 1956 C C . SER A 1 252 ? -6.997 -20.532 16.013 1.00 93.75 252 SER A C 1
ATOM 1958 O O . SER A 1 252 ? -6.267 -20.050 16.894 1.00 93.75 252 SER A O 1
ATOM 1960 N N . HIS A 1 253 ? -8.224 -20.060 15.764 1.00 93.62 253 HIS A N 1
ATOM 1961 C CA . HIS A 1 253 ? -8.779 -18.875 16.423 1.00 93.62 253 HIS A CA 1
ATOM 1962 C C . HIS A 1 253 ? -9.465 -19.177 17.753 1.00 93.62 253 HIS A C 1
ATOM 1964 O O . HIS A 1 253 ? -9.389 -18.348 18.656 1.00 93.62 253 HIS A O 1
ATOM 1970 N N . PHE A 1 254 ? -10.096 -20.346 17.901 1.00 94.56 254 PHE A N 1
ATOM 1971 C CA . PHE A 1 254 ? -10.967 -20.622 19.050 1.00 94.56 254 PHE A CA 1
ATOM 1972 C C . PHE A 1 254 ? -10.616 -21.903 19.818 1.00 94.56 254 PHE A C 1
ATOM 1974 O O . PHE A 1 254 ? -11.264 -22.190 20.823 1.00 94.56 254 PHE A O 1
ATOM 1981 N N . ALA A 1 255 ? -9.592 -22.653 19.390 1.00 94.69 255 ALA A N 1
ATOM 1982 C CA . ALA A 1 255 ? -9.231 -23.966 19.938 1.00 94.69 255 ALA A CA 1
ATOM 1983 C C . ALA A 1 255 ? -10.394 -24.980 19.898 1.00 94.69 255 ALA A C 1
ATOM 1985 O O . ALA A 1 255 ? -10.532 -25.817 20.790 1.00 94.69 255 ALA A O 1
ATOM 1986 N N . ILE A 1 256 ? -11.247 -24.883 18.871 1.00 95.44 256 ILE A N 1
ATOM 1987 C CA . ILE A 1 256 ? -12.376 -25.790 18.642 1.00 95.44 256 ILE A CA 1
ATOM 1988 C C . ILE A 1 256 ? -11.939 -26.913 17.696 1.00 95.44 256 ILE A C 1
ATOM 1990 O O . ILE A 1 256 ? -11.686 -26.680 16.515 1.00 95.44 256 ILE A O 1
ATOM 1994 N N . GLU A 1 257 ? -11.903 -28.146 18.201 1.00 95.00 257 GLU A N 1
ATOM 1995 C CA . GLU A 1 257 ? -11.617 -29.338 17.393 1.00 95.00 257 GLU A CA 1
ATOM 1996 C C . GLU A 1 257 ? -12.905 -29.889 16.765 1.00 95.00 257 GLU A C 1
ATOM 1998 O O . GLU A 1 257 ? -13.622 -30.701 17.358 1.00 95.00 257 GLU A O 1
ATOM 2003 N N . ALA A 1 258 ? -13.223 -29.426 15.555 1.00 94.00 258 ALA A N 1
ATOM 2004 C CA . ALA A 1 258 ? -14.393 -29.872 14.799 1.00 94.00 258 ALA A CA 1
ATOM 2005 C C . ALA A 1 258 ? -14.128 -31.156 13.985 1.00 94.00 258 ALA A C 1
ATOM 2007 O O . ALA A 1 258 ? -13.007 -31.436 13.541 1.00 94.00 258 ALA A O 1
ATOM 2008 N N . ARG A 1 259 ? -15.187 -31.934 13.731 1.00 93.69 259 ARG A N 1
ATOM 2009 C CA . ARG A 1 259 ? -15.151 -33.139 12.882 1.00 93.69 259 ARG A CA 1
ATOM 2010 C C . ARG A 1 259 ? -15.800 -32.855 11.531 1.00 93.69 259 ARG A C 1
ATOM 2012 O O . ARG A 1 259 ? -16.888 -32.290 11.488 1.00 93.69 259 ARG A O 1
ATOM 2019 N N . LEU A 1 260 ? -15.142 -33.259 10.447 1.00 94.19 260 LEU A N 1
ATOM 2020 C CA . LEU A 1 260 ? -15.700 -33.158 9.098 1.00 94.19 260 LEU A CA 1
ATOM 2021 C C . LEU A 1 260 ? -16.584 -34.375 8.813 1.00 94.19 260 LEU A C 1
ATOM 2023 O O . LEU A 1 260 ? -16.214 -35.491 9.180 1.00 94.19 260 LEU A O 1
ATOM 2027 N N . VAL A 1 261 ? -17.727 -34.156 8.166 1.00 91.62 261 VAL A N 1
ATOM 2028 C CA . VAL A 1 261 ? -18.629 -35.215 7.698 1.00 91.62 261 VAL A CA 1
ATOM 2029 C C . VAL A 1 261 ? -19.023 -34.916 6.254 1.00 91.62 261 VAL A C 1
ATOM 2031 O O . VAL A 1 261 ? -19.548 -33.846 5.960 1.00 91.62 261 VAL A O 1
ATOM 2034 N N . GLU A 1 262 ? -18.742 -35.843 5.349 1.00 86.50 262 GLU A N 1
ATOM 2035 C CA . GLU A 1 262 ? -19.071 -35.692 3.931 1.00 86.50 262 GLU A CA 1
ATOM 2036 C C . GLU A 1 262 ? -20.505 -36.168 3.647 1.00 86.50 262 GLU A C 1
ATOM 2038 O O . GLU A 1 262 ? -20.908 -37.206 4.165 1.00 86.50 262 GLU A O 1
ATOM 2043 N N . ALA A 1 263 ? -21.227 -35.421 2.800 1.00 72.06 263 ALA A N 1
ATOM 2044 C CA . ALA A 1 263 ? -22.545 -35.725 2.222 1.00 72.06 263 ALA A CA 1
ATOM 2045 C C . ALA A 1 263 ? -23.741 -35.899 3.199 1.00 72.06 263 ALA A C 1
ATOM 2047 O O . ALA A 1 263 ? -23.753 -36.719 4.113 1.00 72.06 263 ALA A O 1
ATOM 2048 N N . GLY A 1 264 ? -24.816 -35.142 2.923 1.00 63.62 264 GLY A N 1
ATOM 2049 C CA . GLY A 1 264 ? -26.053 -35.062 3.718 1.00 63.62 264 GLY A CA 1
ATOM 2050 C C . GLY A 1 264 ? -25.966 -34.045 4.860 1.00 63.62 264 GLY A C 1
ATOM 2051 O O . GLY A 1 264 ? -24.883 -33.797 5.362 1.00 63.62 264 GLY A O 1
ATOM 2052 N N . ARG A 1 265 ? -27.086 -33.451 5.303 1.00 65.19 265 ARG A N 1
ATOM 2053 C CA . ARG A 1 265 ? -27.159 -32.791 6.624 1.00 65.19 265 ARG A CA 1
ATOM 2054 C C . ARG A 1 265 ? -27.264 -33.930 7.645 1.00 65.19 265 ARG A C 1
ATOM 2056 O O . ARG A 1 265 ? -28.379 -34.422 7.801 1.00 65.19 265 ARG A O 1
ATOM 2063 N N . PRO A 1 266 ? -26.182 -34.423 8.291 1.00 58.91 266 PRO A N 1
ATOM 2064 C CA . PRO A 1 266 ? -26.353 -35.479 9.275 1.00 58.91 266 PRO A CA 1
ATOM 2065 C C . PRO A 1 266 ? -27.293 -34.986 10.372 1.00 58.91 266 PRO A C 1
ATOM 2067 O O . PRO A 1 266 ? -27.219 -33.817 10.767 1.00 58.91 266 PRO A O 1
ATOM 2070 N N . ASP A 1 267 ? -28.143 -35.874 10.883 1.00 59.47 267 ASP A N 1
ATOM 2071 C CA . ASP A 1 267 ? -28.915 -35.605 12.092 1.00 59.47 267 ASP A CA 1
ATOM 2072 C C . ASP A 1 267 ? -27.951 -35.131 13.190 1.00 59.47 267 ASP A C 1
ATOM 2074 O O . ASP A 1 267 ? -27.055 -35.862 13.628 1.00 59.47 267 ASP A O 1
ATOM 2078 N N . GLY A 1 268 ? -28.076 -33.853 13.564 1.00 61.72 268 GLY A N 1
ATOM 2079 C CA . GLY A 1 268 ? -27.218 -33.151 14.522 1.00 61.72 268 GLY A CA 1
ATOM 2080 C C . GLY A 1 268 ? -25.896 -32.568 13.980 1.00 61.72 268 GLY A C 1
ATOM 2081 O O . GLY A 1 268 ? -24.944 -32.458 14.759 1.00 61.72 268 GLY A O 1
ATOM 2082 N N . ALA A 1 269 ? -25.774 -32.237 12.687 1.00 63.31 269 ALA A N 1
ATOM 2083 C CA . ALA A 1 269 ? -24.705 -31.351 12.203 1.00 63.31 269 ALA A CA 1
ATOM 2084 C C . ALA A 1 269 ? -24.824 -29.969 12.863 1.00 63.31 269 ALA A C 1
ATOM 2086 O O . ALA A 1 269 ? -25.891 -29.360 12.809 1.00 63.31 269 ALA A O 1
ATOM 2087 N N . THR A 1 270 ? -23.738 -29.457 13.444 1.00 85.38 270 THR A N 1
ATOM 2088 C CA . THR A 1 270 ? -23.732 -28.103 14.022 1.00 85.38 270 THR A CA 1
ATOM 2089 C C . THR A 1 270 ? -23.524 -27.042 12.939 1.00 85.38 270 THR A C 1
ATOM 2091 O O . THR A 1 270 ? -24.057 -25.940 13.049 1.00 85.38 270 THR A O 1
ATOM 2094 N N . VAL A 1 271 ? -22.775 -27.384 11.881 1.00 95.12 271 VAL A N 1
ATOM 2095 C CA . VAL A 1 271 ? -22.537 -26.544 10.697 1.00 95.12 271 VAL A CA 1
ATOM 2096 C C . VAL A 1 271 ? -22.777 -27.356 9.420 1.00 95.12 271 VAL A C 1
ATOM 2098 O O . VAL A 1 271 ? -22.327 -28.497 9.330 1.00 95.12 271 VAL A O 1
ATOM 2101 N N . TRP A 1 272 ? -23.445 -26.769 8.424 1.00 95.31 272 TRP A N 1
ATOM 2102 C CA . TRP A 1 272 ? -23.687 -27.363 7.105 1.00 95.31 272 TRP A CA 1
ATOM 2103 C C . TRP A 1 272 ? -23.255 -26.423 5.969 1.00 95.31 272 TRP A C 1
ATOM 2105 O O . TRP A 1 272 ? -23.792 -25.321 5.847 1.00 95.31 272 TRP A O 1
ATOM 2115 N N . LEU A 1 273 ? -22.311 -26.862 5.130 1.00 96.88 273 LEU A N 1
ATOM 2116 C CA . LEU A 1 273 ? -21.913 -26.182 3.890 1.00 96.88 273 LEU A CA 1
ATOM 2117 C C . LEU A 1 273 ? -22.652 -26.820 2.705 1.00 96.88 273 LEU A C 1
ATOM 2119 O O . LEU A 1 273 ? -22.284 -27.899 2.237 1.00 96.88 273 LEU A O 1
ATOM 2123 N N . ASN A 1 274 ? -23.713 -26.166 2.241 1.00 95.38 274 ASN A N 1
ATOM 2124 C CA . ASN A 1 274 ? -24.646 -26.691 1.255 1.00 95.38 274 ASN A CA 1
ATOM 2125 C C . ASN A 1 274 ? -24.430 -26.098 -0.135 1.00 95.38 274 ASN A C 1
ATOM 2127 O O . ASN A 1 274 ? -24.471 -24.876 -0.294 1.00 95.38 274 ASN A O 1
ATOM 2131 N N . ARG A 1 275 ? -24.350 -26.950 -1.160 1.00 95.06 275 ARG A N 1
ATOM 2132 C CA . ARG A 1 275 ? -24.497 -26.491 -2.542 1.00 95.06 275 ARG A CA 1
ATOM 2133 C C . ARG A 1 275 ? -25.978 -26.290 -2.857 1.00 95.06 275 ARG A C 1
ATOM 2135 O O . ARG A 1 275 ? -26.773 -27.218 -2.712 1.00 95.06 275 ARG A O 1
ATOM 2142 N N . GLY A 1 276 ? -26.362 -25.086 -3.263 1.00 90.25 276 GLY A N 1
ATOM 2143 C CA . GLY A 1 276 ? -27.755 -24.760 -3.565 1.00 90.25 276 GLY A CA 1
ATOM 2144 C C . GLY A 1 276 ? -27.890 -23.487 -4.388 1.00 90.25 276 GLY A C 1
ATOM 2145 O O . GLY A 1 276 ? -27.039 -22.605 -4.311 1.00 90.25 276 GLY A O 1
ATOM 2146 N N . GLU A 1 277 ? -28.959 -23.408 -5.178 1.00 89.44 277 GLU A N 1
ATOM 2147 C CA . GLU A 1 277 ? -29.254 -22.229 -5.991 1.00 89.44 277 GLU A CA 1
ATOM 2148 C C . GLU A 1 277 ? -29.723 -21.054 -5.120 1.00 89.44 277 GLU A C 1
ATOM 2150 O O . GLU A 1 277 ? -30.539 -21.216 -4.208 1.00 89.44 277 GLU A O 1
ATOM 2155 N N . LEU A 1 278 ? -29.230 -19.854 -5.428 1.00 93.19 278 LEU A N 1
ATOM 2156 C CA . LEU A 1 278 ? -29.598 -18.607 -4.766 1.00 93.19 278 LEU A CA 1
ATOM 2157 C C . LEU A 1 278 ? -30.459 -17.758 -5.706 1.00 93.19 278 LEU A C 1
ATOM 2159 O O . LEU A 1 278 ? -30.011 -16.743 -6.235 1.00 93.19 278 LEU A O 1
ATOM 2163 N N . SER A 1 279 ? -31.721 -18.154 -5.894 1.00 91.94 279 SER A N 1
ATOM 2164 C CA . SER A 1 279 ? -32.667 -17.459 -6.784 1.00 91.94 279 SER A CA 1
ATOM 2165 C C . SER A 1 279 ? -32.847 -15.970 -6.448 1.00 91.94 279 SER A C 1
ATOM 2167 O O . SER A 1 279 ? -33.048 -15.159 -7.348 1.00 91.94 279 SER A O 1
ATOM 2169 N N . ASP A 1 280 ? -32.709 -15.594 -5.168 1.00 91.69 280 ASP A N 1
ATOM 2170 C CA . ASP A 1 280 ? -32.720 -14.196 -4.701 1.00 91.69 280 ASP A CA 1
ATOM 2171 C C . ASP A 1 280 ? -31.600 -13.336 -5.342 1.00 91.69 280 ASP A C 1
ATOM 2173 O O . ASP A 1 280 ? -31.692 -12.110 -5.324 1.00 91.69 280 ASP A O 1
ATOM 2177 N N . LEU A 1 281 ? -30.546 -13.956 -5.895 1.00 92.50 281 LEU A N 1
ATOM 2178 C CA . LEU A 1 281 ? -29.381 -13.307 -6.515 1.00 92.50 281 LEU A CA 1
ATOM 2179 C C . LEU A 1 281 ? -29.342 -13.464 -8.045 1.00 92.50 281 LEU A C 1
ATOM 2181 O O . LEU A 1 281 ? -28.322 -13.176 -8.671 1.00 92.50 281 LEU A O 1
ATOM 2185 N N . ALA A 1 282 ? -30.432 -13.907 -8.679 1.00 88.88 282 ALA A N 1
ATOM 2186 C CA . ALA A 1 282 ? -30.446 -14.201 -10.115 1.00 88.88 282 ALA A CA 1
ATOM 2187 C C . ALA A 1 282 ? -30.074 -12.999 -11.014 1.00 88.88 282 ALA A C 1
ATOM 2189 O O . ALA A 1 282 ? -29.554 -13.203 -12.111 1.00 88.88 282 ALA A O 1
ATOM 2190 N N . GLY A 1 283 ? -30.304 -11.763 -10.553 1.00 87.12 283 GLY A N 1
ATOM 2191 C CA . GLY A 1 283 ? -29.965 -10.529 -11.276 1.00 87.12 283 GLY A CA 1
ATOM 2192 C C . GLY A 1 283 ? -28.501 -10.076 -11.171 1.00 87.12 283 GLY A C 1
ATOM 2193 O O . GLY A 1 283 ? -28.102 -9.166 -11.890 1.00 87.12 283 GLY A O 1
ATOM 2194 N N . GLU A 1 284 ? -27.690 -10.695 -10.312 1.00 87.75 284 GLU A N 1
ATOM 2195 C CA . GLU A 1 284 ? -26.330 -10.241 -9.972 1.00 87.75 284 GLU A CA 1
ATOM 2196 C C . GLU A 1 284 ? -25.275 -10.876 -10.899 1.00 87.75 284 GLU A C 1
ATOM 2198 O O . GLU A 1 284 ? -24.358 -11.591 -10.478 1.00 87.75 284 GLU A O 1
ATOM 2203 N N . GLN A 1 285 ? -25.437 -10.665 -12.209 1.00 81.81 285 GLN A N 1
ATOM 2204 C CA . GLN A 1 285 ? -24.554 -11.233 -13.232 1.00 81.81 285 GLN A CA 1
ATOM 2205 C C . GLN A 1 285 ? -23.091 -10.797 -13.028 1.00 81.81 285 GLN A C 1
ATOM 2207 O O . GLN A 1 285 ? -22.808 -9.655 -12.683 1.00 81.81 285 GLN A O 1
ATOM 2212 N N . GLY A 1 286 ? -22.148 -11.721 -13.235 1.00 84.50 286 GLY A N 1
ATOM 2213 C CA . GLY A 1 286 ? -20.705 -11.474 -13.082 1.00 84.50 286 GLY A CA 1
ATOM 2214 C C . GLY A 1 286 ? -20.161 -11.612 -11.653 1.00 84.50 286 GLY A C 1
ATOM 2215 O O . GLY A 1 286 ? -18.985 -11.923 -11.496 1.00 84.50 286 GLY A O 1
ATOM 2216 N N . VAL A 1 287 ? -21.003 -11.472 -10.622 1.00 92.88 287 VAL A N 1
ATOM 2217 C CA . VAL A 1 287 ? -20.608 -11.597 -9.200 1.00 92.88 287 VAL A CA 1
ATOM 2218 C C . VAL A 1 287 ? -21.360 -12.695 -8.436 1.00 92.88 287 VAL A C 1
ATOM 2220 O O . VAL A 1 287 ? -20.907 -13.114 -7.372 1.00 92.88 287 VAL A O 1
ATOM 2223 N N . ARG A 1 288 ? -22.463 -13.227 -8.990 1.00 94.56 288 ARG A N 1
ATOM 2224 C CA . ARG A 1 288 ? -23.300 -14.292 -8.391 1.00 94.56 288 ARG A CA 1
ATOM 2225 C C . ARG A 1 288 ? -22.512 -15.513 -7.913 1.00 94.56 288 ARG A C 1
ATOM 2227 O O . ARG A 1 288 ? -22.878 -16.097 -6.899 1.00 94.56 288 ARG A O 1
ATOM 2234 N N . ALA A 1 289 ? -21.424 -15.873 -8.595 1.00 95.75 289 ALA A N 1
ATOM 2235 C CA . ALA A 1 289 ? -20.577 -17.002 -8.207 1.00 95.75 289 ALA A CA 1
ATOM 2236 C C . ALA A 1 289 ? -20.026 -16.873 -6.773 1.00 95.75 289 ALA A C 1
ATOM 2238 O O . ALA A 1 289 ? -19.802 -17.879 -6.107 1.00 95.75 289 ALA A O 1
ATOM 2239 N N . GLU A 1 290 ? -19.845 -15.649 -6.282 1.00 97.94 290 GLU A N 1
ATOM 2240 C CA . GLU A 1 290 ? -19.344 -15.346 -4.939 1.00 97.94 290 GLU A CA 1
ATOM 2241 C C . GLU A 1 290 ? -20.472 -15.136 -3.909 1.00 97.94 290 GLU A C 1
ATOM 2243 O O . GLU A 1 290 ? -20.209 -14.819 -2.748 1.00 97.94 290 GLU A O 1
ATOM 2248 N N . GLY A 1 291 ? -21.733 -15.294 -4.323 1.00 98.19 291 GLY A N 1
ATOM 2249 C CA . GLY A 1 291 ? -22.904 -15.120 -3.474 1.00 98.19 291 GLY A CA 1
ATOM 2250 C C . GLY A 1 291 ? -23.126 -16.280 -2.503 1.00 98.19 291 GLY A C 1
ATOM 2251 O O . GLY A 1 291 ? -22.815 -17.438 -2.796 1.00 98.19 291 GLY A O 1
ATOM 2252 N N . TYR A 1 292 ? -23.701 -15.969 -1.341 1.00 98.69 292 TYR A N 1
ATOM 2253 C CA . TYR A 1 292 ? -24.055 -16.960 -0.325 1.00 98.69 292 TYR A CA 1
ATOM 2254 C C . TYR A 1 292 ? -25.253 -16.533 0.521 1.00 98.69 292 TYR A C 1
ATOM 2256 O O . TYR A 1 292 ? -25.594 -15.351 0.638 1.00 98.69 292 TYR A O 1
ATOM 2264 N N . ARG A 1 293 ? -25.852 -17.516 1.196 1.00 98.44 293 ARG A N 1
ATOM 2265 C CA . ARG A 1 293 ? -26.753 -17.297 2.325 1.00 98.44 293 ARG A CA 1
ATOM 2266 C C . ARG A 1 293 ? -26.203 -17.971 3.574 1.00 98.44 293 ARG A C 1
ATOM 2268 O O . ARG A 1 293 ? -25.976 -19.173 3.568 1.00 98.44 293 ARG A O 1
ATOM 2275 N N . LEU A 1 294 ? -26.020 -17.213 4.650 1.00 98.44 294 LEU A N 1
ATOM 2276 C CA . LEU A 1 294 ? -25.626 -17.717 5.965 1.00 98.44 294 LEU A CA 1
ATOM 2277 C C . LEU A 1 294 ? -26.812 -17.607 6.927 1.00 98.44 294 LEU A C 1
ATOM 2279 O O . LEU A 1 294 ? -27.295 -16.510 7.203 1.00 98.44 294 LEU A O 1
ATOM 2283 N N . THR A 1 295 ? -27.251 -18.733 7.479 1.00 97.19 295 THR A N 1
ATOM 2284 C CA . THR A 1 295 ? -28.268 -18.779 8.534 1.00 97.19 295 THR A CA 1
ATOM 2285 C C . THR A 1 295 ? -27.714 -19.432 9.791 1.00 97.19 295 THR A C 1
ATOM 2287 O O . THR A 1 295 ? -27.168 -20.530 9.723 1.00 97.19 295 THR A O 1
ATOM 2290 N N . VAL A 1 296 ? -27.909 -18.786 10.936 1.00 96.94 296 VAL A N 1
ATOM 2291 C CA . VAL A 1 296 ? -27.617 -19.324 12.270 1.00 96.94 296 VAL A CA 1
ATOM 2292 C C . VAL A 1 296 ? -28.933 -19.350 13.030 1.00 96.94 296 VAL A C 1
ATOM 2294 O O . VAL A 1 296 ? -29.532 -18.294 13.216 1.00 96.94 296 VAL A O 1
ATOM 2297 N N . ARG A 1 297 ? -29.420 -20.528 13.434 1.00 94.56 297 ARG A N 1
ATOM 2298 C CA . ARG A 1 297 ? -30.687 -20.670 14.173 1.00 94.56 297 ARG A CA 1
ATOM 2299 C C . ARG A 1 297 ? -30.565 -21.733 15.266 1.00 94.56 297 ARG A C 1
ATOM 2301 O O . ARG A 1 297 ? -30.091 -22.825 14.960 1.00 94.56 297 ARG A O 1
ATOM 2308 N N . PRO A 1 298 ? -31.089 -21.506 16.485 1.00 90.00 298 PRO A N 1
ATOM 2309 C CA . PRO A 1 298 ? -30.964 -22.459 17.595 1.00 90.00 298 PRO A CA 1
ATOM 2310 C C . PRO A 1 298 ? -31.424 -23.887 17.271 1.00 90.00 298 PRO A C 1
ATOM 2312 O O . PRO A 1 298 ? -30.800 -24.852 17.693 1.00 90.00 298 PRO A O 1
ATOM 2315 N N . LYS A 1 299 ? -32.510 -24.027 16.497 1.00 86.38 299 LYS A N 1
ATOM 2316 C CA . LYS A 1 299 ? -33.062 -25.336 16.111 1.00 86.38 299 LYS A CA 1
ATOM 2317 C C . LYS A 1 299 ? -32.327 -25.992 14.943 1.00 86.38 299 LYS A C 1
ATOM 2319 O O . LYS A 1 299 ? -32.387 -27.208 14.814 1.00 86.38 299 LYS A O 1
ATOM 2324 N N . ASP A 1 300 ? -31.679 -25.199 14.088 1.00 86.38 300 ASP A N 1
ATOM 2325 C CA . ASP A 1 300 ? -31.121 -25.682 12.823 1.00 86.38 300 ASP A CA 1
ATOM 2326 C C . ASP A 1 300 ? -29.590 -25.738 12.784 1.00 86.38 300 ASP A C 1
ATOM 2328 O O . ASP A 1 300 ? -29.046 -26.368 11.874 1.00 86.38 300 ASP A O 1
ATOM 2332 N N . GLY A 1 301 ? -28.915 -25.105 13.746 1.00 93.31 301 GLY A N 1
ATOM 2333 C CA . GLY A 1 301 ? -27.472 -24.893 13.737 1.00 93.31 301 GLY A CA 1
ATOM 2334 C C . GLY A 1 301 ? -27.063 -23.770 12.780 1.00 93.31 301 GLY A C 1
ATOM 2335 O O . GLY A 1 301 ? -27.793 -22.793 12.581 1.00 93.31 301 GLY A O 1
ATOM 2336 N N . VAL A 1 302 ? -25.875 -23.909 12.195 1.00 96.69 302 VAL A N 1
ATOM 2337 C CA . VAL A 1 302 ? -25.325 -23.011 11.175 1.00 96.69 302 VAL A CA 1
ATOM 2338 C C . VAL A 1 302 ? -25.471 -23.657 9.798 1.00 96.69 302 VAL A C 1
ATOM 2340 O O . VAL A 1 302 ? -25.102 -24.813 9.604 1.00 96.69 302 VAL A O 1
ATOM 2343 N N . ARG A 1 303 ? -25.949 -22.905 8.810 1.00 96.19 303 ARG A N 1
ATOM 2344 C CA . ARG A 1 303 ? -26.020 -23.333 7.408 1.00 96.19 303 ARG A CA 1
ATOM 2345 C C . ARG A 1 303 ? -25.505 -22.233 6.489 1.00 96.19 303 ARG A C 1
ATOM 2347 O O . ARG A 1 303 ? -25.897 -21.080 6.644 1.00 96.19 303 ARG A O 1
ATOM 2354 N N . ILE A 1 304 ? -24.647 -22.610 5.545 1.00 97.94 304 ILE A N 1
ATOM 2355 C CA . ILE A 1 304 ? -24.147 -21.760 4.463 1.00 97.94 304 ILE A CA 1
ATOM 2356 C C . ILE A 1 304 ? -24.590 -22.389 3.143 1.00 97.94 304 ILE A C 1
ATOM 2358 O O . ILE A 1 304 ? -24.143 -23.483 2.816 1.00 97.94 304 ILE A O 1
ATOM 2362 N N . ASP A 1 305 ? -25.466 -21.714 2.405 1.00 97.44 305 ASP A N 1
ATOM 2363 C CA . ASP A 1 305 ? -25.850 -22.077 1.040 1.00 97.44 305 ASP A CA 1
ATOM 2364 C C . ASP A 1 305 ? -25.039 -21.255 0.037 1.00 97.44 305 ASP A C 1
ATOM 2366 O O . ASP A 1 305 ? -24.990 -20.028 0.150 1.00 97.44 305 ASP A O 1
ATOM 2370 N N . ALA A 1 306 ? -24.425 -21.916 -0.944 1.00 98.12 306 ALA A N 1
ATOM 2371 C CA . ALA A 1 306 ? -23.698 -21.256 -2.025 1.00 98.12 306 ALA A CA 1
ATOM 2372 C C . ALA A 1 306 ? -23.748 -22.061 -3.332 1.00 98.12 306 ALA A C 1
ATOM 2374 O O . ALA A 1 306 ? -23.918 -23.282 -3.322 1.00 98.12 306 ALA A O 1
ATOM 2375 N N . GLU A 1 307 ? -23.548 -21.383 -4.462 1.00 97.25 307 GLU A N 1
ATOM 2376 C CA . GLU A 1 307 ? -23.501 -22.026 -5.785 1.00 97.25 307 GLU A CA 1
ATOM 2377 C C . GLU A 1 307 ? -22.097 -22.528 -6.147 1.00 97.25 307 GLU A C 1
ATOM 2379 O O . GLU A 1 307 ? -21.959 -23.508 -6.885 1.00 97.25 307 GLU A O 1
ATOM 2384 N N . THR A 1 308 ? -21.061 -21.879 -5.604 1.00 97.69 308 THR A N 1
ATOM 2385 C CA . THR A 1 308 ? -19.648 -22.191 -5.849 1.00 97.69 308 THR A CA 1
ATOM 2386 C C . THR A 1 308 ? -18.833 -22.182 -4.554 1.00 97.69 308 THR A C 1
ATOM 2388 O O . THR A 1 308 ? -19.282 -21.679 -3.519 1.00 97.69 308 THR A O 1
ATOM 2391 N N . ALA A 1 309 ? -17.609 -22.712 -4.627 1.00 98.25 309 ALA A N 1
ATOM 2392 C CA . ALA A 1 309 ? -16.660 -22.729 -3.518 1.00 98.25 309 ALA A CA 1
ATOM 2393 C C . ALA A 1 309 ? -16.323 -21.317 -2.998 1.00 98.25 309 ALA A C 1
ATOM 2395 O O . ALA A 1 309 ? -16.227 -21.123 -1.788 1.00 98.25 309 ALA A O 1
ATOM 2396 N N . ALA A 1 310 ? -16.235 -20.312 -3.880 1.00 98.19 310 ALA A N 1
ATOM 2397 C CA . ALA A 1 310 ? -15.963 -18.928 -3.483 1.00 98.19 310 ALA A CA 1
ATOM 2398 C C . ALA A 1 310 ? -17.100 -18.342 -2.628 1.00 98.19 310 ALA A C 1
ATOM 2400 O O . ALA A 1 310 ? -16.850 -17.734 -1.587 1.00 98.19 310 ALA A O 1
ATOM 2401 N N . GLY A 1 311 ? -18.359 -18.586 -3.010 1.00 98.50 311 GLY A N 1
ATOM 2402 C CA . GLY A 1 311 ? -19.514 -18.187 -2.203 1.00 98.50 311 GLY A CA 1
ATOM 2403 C C . GLY A 1 311 ? -19.520 -18.863 -0.829 1.00 98.50 311 GLY A C 1
ATOM 2404 O O . GLY A 1 311 ? -19.663 -18.192 0.196 1.00 98.50 311 GLY A O 1
ATOM 2405 N N . ALA A 1 312 ? -19.267 -20.177 -0.777 1.00 98.69 312 ALA A N 1
ATOM 2406 C CA . ALA A 1 312 ? -19.170 -20.908 0.489 1.00 98.69 312 ALA A CA 1
ATOM 2407 C C . ALA A 1 312 ? -18.043 -20.354 1.380 1.00 98.69 312 ALA A C 1
ATOM 2409 O O . ALA A 1 312 ? -18.237 -20.162 2.584 1.00 98.69 312 ALA A O 1
ATOM 2410 N N . PHE A 1 313 ? -16.895 -20.025 0.784 1.00 98.88 313 PHE A N 1
ATOM 2411 C CA . PHE A 1 313 ? -15.770 -19.402 1.469 1.00 98.88 313 PHE A CA 1
ATOM 2412 C C . PHE A 1 313 ? -16.128 -18.038 2.069 1.00 98.88 313 PHE A C 1
ATOM 2414 O O . PHE A 1 313 ? -15.868 -17.807 3.249 1.00 98.88 313 PHE A O 1
ATOM 2421 N N . TYR A 1 314 ? -16.778 -17.138 1.326 1.00 98.88 314 TYR A N 1
ATOM 2422 C CA . TYR A 1 314 ? -17.191 -15.843 1.883 1.00 98.88 314 TYR A CA 1
ATOM 2423 C C . TYR A 1 314 ? -18.291 -15.968 2.942 1.00 98.88 314 TYR A C 1
ATOM 2425 O O . TYR A 1 314 ? -18.289 -15.200 3.912 1.00 98.88 314 TYR A O 1
ATOM 2433 N N . GLY A 1 315 ? -19.152 -16.983 2.835 1.00 98.75 315 GLY A N 1
ATOM 2434 C CA . GLY A 1 315 ? -20.065 -17.380 3.905 1.00 98.75 315 GLY A CA 1
ATOM 2435 C C . GLY A 1 315 ? -19.334 -17.764 5.191 1.00 98.75 315 GLY A C 1
ATOM 2436 O O . GLY A 1 315 ? -19.726 -17.323 6.274 1.00 98.75 315 GLY A O 1
ATOM 2437 N N . ILE A 1 316 ? -18.226 -18.505 5.080 1.00 98.88 316 ILE A N 1
ATOM 2438 C CA . ILE A 1 316 ? -17.345 -18.830 6.211 1.00 98.88 316 ILE A CA 1
ATOM 2439 C C . ILE A 1 316 ? -16.717 -17.563 6.798 1.00 98.88 316 ILE A C 1
ATOM 2441 O O . ILE A 1 316 ? -16.732 -17.398 8.016 1.00 98.88 316 ILE A O 1
ATOM 2445 N N . GLN A 1 317 ? -16.221 -16.637 5.973 1.00 98.88 317 GLN A N 1
ATOM 2446 C CA . GLN A 1 317 ? -15.660 -15.378 6.486 1.00 98.88 317 GLN A CA 1
ATOM 2447 C C . GLN A 1 317 ? -16.703 -14.576 7.269 1.00 98.88 317 GLN A C 1
ATOM 2449 O O . GLN A 1 317 ? -16.423 -14.070 8.354 1.00 98.88 317 GLN A O 1
ATOM 2454 N N . SER A 1 318 ? -17.946 -14.529 6.784 1.00 98.75 318 SER A N 1
ATOM 2455 C CA . SER A 1 318 ? -19.047 -13.922 7.533 1.00 98.75 318 SER A CA 1
ATOM 2456 C C . SER A 1 318 ? -19.363 -14.639 8.838 1.00 98.75 318 SER A C 1
ATOM 2458 O O . SER A 1 318 ? -19.583 -13.963 9.837 1.00 98.75 318 SER A O 1
ATOM 2460 N N . LEU A 1 319 ? -19.351 -15.973 8.858 1.00 98.62 319 LEU A N 1
ATOM 2461 C CA . LEU A 1 319 ? -19.524 -16.758 10.080 1.00 98.62 319 LEU A CA 1
ATOM 2462 C C . LEU A 1 319 ? -18.449 -16.415 11.121 1.00 98.62 319 LEU A C 1
ATOM 2464 O O . LEU A 1 319 ? -18.771 -16.171 12.281 1.00 98.62 319 LEU A O 1
ATOM 2468 N N . LEU A 1 320 ? -17.183 -16.335 10.703 1.00 97.81 320 LEU A N 1
ATOM 2469 C CA . LEU A 1 320 ? -16.068 -15.948 11.570 1.00 97.81 320 LEU A CA 1
ATOM 2470 C C . LEU A 1 320 ? -16.188 -14.486 12.038 1.00 97.81 320 LEU A C 1
ATOM 2472 O O . LEU A 1 320 ? -15.876 -14.176 13.190 1.00 97.81 320 LEU A O 1
ATOM 2476 N N . ALA A 1 321 ? -16.691 -13.585 11.192 1.00 97.00 321 ALA A N 1
ATOM 2477 C CA . ALA A 1 321 ? -16.926 -12.183 11.541 1.00 97.00 321 ALA A CA 1
ATOM 2478 C C . ALA A 1 321 ? -18.080 -11.974 12.544 1.00 97.00 321 ALA A C 1
ATOM 2480 O O . ALA A 1 321 ? -18.107 -10.946 13.228 1.00 97.00 321 ALA A O 1
ATOM 2481 N N . LEU A 1 322 ? -19.005 -12.934 12.690 1.00 96.38 322 LEU A N 1
ATOM 2482 C CA . LEU A 1 322 ? -20.048 -12.885 13.727 1.00 96.38 322 LEU A CA 1
ATOM 2483 C C . LEU A 1 322 ? -19.479 -13.038 15.139 1.00 96.38 322 LEU A C 1
ATOM 2485 O O . LEU A 1 322 ? -20.063 -12.501 16.080 1.00 96.38 322 LEU A O 1
ATOM 2489 N N . ALA A 1 323 ? -18.344 -13.729 15.286 1.00 94.31 323 ALA A N 1
ATOM 2490 C CA . ALA A 1 323 ? -17.701 -13.933 16.574 1.00 94.31 323 ALA A CA 1
ATOM 2491 C C . ALA A 1 323 ? -17.406 -12.594 17.269 1.00 94.31 323 ALA A C 1
ATOM 2493 O O . ALA A 1 323 ? -16.875 -11.650 16.661 1.00 94.31 323 ALA A O 1
ATOM 2494 N N . GLU A 1 324 ? -17.728 -12.529 18.563 1.00 92.25 324 GLU A N 1
ATOM 2495 C CA . GLU A 1 324 ? -17.376 -11.388 19.403 1.00 92.25 324 GLU A CA 1
ATOM 2496 C C . GLU A 1 324 ? -15.852 -11.192 19.434 1.00 92.25 324 GLU A C 1
ATOM 2498 O O . GLU A 1 324 ? -15.109 -12.177 19.492 1.00 92.25 324 GLU A O 1
ATOM 2503 N N . PRO A 1 325 ? -15.349 -9.944 19.436 1.00 90.94 325 PRO A N 1
ATOM 2504 C CA . PRO A 1 325 ? -13.911 -9.679 19.368 1.00 90.94 325 PRO A CA 1
ATOM 2505 C C . PRO A 1 325 ? -13.093 -10.416 20.436 1.00 90.94 325 PRO A C 1
ATOM 2507 O O . PRO A 1 325 ? -12.022 -10.948 20.150 1.00 90.94 325 PRO A O 1
ATOM 2510 N N . LEU A 1 326 ? -13.629 -10.519 21.658 1.00 87.06 326 LEU A N 1
ATOM 2511 C CA . LEU A 1 326 ? -12.950 -11.166 22.781 1.00 87.06 326 LEU A CA 1
ATOM 2512 C C . LEU A 1 326 ? -12.769 -12.684 22.588 1.00 87.06 326 LEU A C 1
ATOM 2514 O O . LEU A 1 326 ? -11.850 -13.258 23.173 1.00 87.06 326 LEU A O 1
ATOM 2518 N N . ALA A 1 327 ? -13.576 -13.333 21.741 1.00 91.44 327 ALA A N 1
ATOM 2519 C CA . ALA A 1 327 ? -13.439 -14.762 21.450 1.00 91.44 327 ALA A CA 1
ATOM 2520 C C . ALA A 1 327 ? -12.090 -15.090 20.783 1.00 91.44 327 ALA A C 1
ATOM 2522 O O . ALA A 1 327 ? -11.503 -16.135 21.063 1.00 91.44 327 ALA A O 1
ATOM 2523 N N . TYR A 1 328 ? -11.552 -14.164 19.980 1.00 91.50 328 TYR A N 1
ATOM 2524 C CA . TYR A 1 328 ? -10.230 -14.296 19.354 1.00 91.50 328 TYR A CA 1
ATOM 2525 C C . TYR A 1 328 ? -9.071 -14.180 20.355 1.00 91.50 328 TYR A C 1
ATOM 2527 O O . TYR A 1 328 ? -7.958 -14.615 20.062 1.00 91.50 328 TYR A O 1
ATOM 2535 N N . ARG A 1 329 ? -9.321 -13.624 21.549 1.00 86.62 329 ARG A N 1
ATOM 2536 C CA . ARG A 1 329 ? -8.338 -13.534 22.637 1.00 86.62 329 ARG A CA 1
ATOM 2537 C C . ARG A 1 329 ? -8.337 -14.778 23.516 1.00 86.62 329 ARG A C 1
ATOM 2539 O O . ARG A 1 329 ? -7.274 -15.290 23.851 1.00 86.62 329 ARG A O 1
ATOM 2546 N N . THR A 1 330 ? -9.516 -15.210 23.962 1.00 80.75 330 THR A N 1
ATOM 2547 C CA . THR A 1 330 ? -9.643 -16.204 25.040 1.00 80.75 330 THR A CA 1
ATOM 2548 C C . THR A 1 330 ? -9.427 -17.637 24.572 1.00 80.75 330 THR A C 1
ATOM 2550 O O . THR A 1 330 ? -9.084 -18.478 25.399 1.00 80.75 330 THR A O 1
ATOM 2553 N N . LYS A 1 331 ? -9.624 -17.928 23.275 1.00 77.44 331 LYS A N 1
ATOM 2554 C CA . LYS A 1 331 ? -9.568 -19.289 22.707 1.00 77.44 331 LYS A CA 1
ATOM 2555 C C . LYS A 1 331 ? -10.348 -20.305 23.556 1.00 77.44 331 LYS A C 1
ATOM 2557 O O . LYS A 1 331 ? -9.860 -21.391 23.860 1.00 77.44 331 LYS A O 1
ATOM 2562 N N . GLY A 1 332 ? -11.552 -19.917 23.983 1.00 68.44 332 GLY A N 1
ATOM 2563 C CA . GLY A 1 332 ? -12.324 -20.578 25.041 1.00 68.44 332 GLY A CA 1
ATOM 2564 C C . GLY A 1 332 ? -12.852 -21.985 24.736 1.00 68.44 332 GLY A C 1
ATOM 2565 O O . GLY A 1 332 ? -13.665 -22.477 25.509 1.00 68.44 332 GLY A O 1
ATOM 2566 N N . ARG A 1 333 ? -12.431 -22.635 23.636 1.00 80.88 333 ARG A N 1
ATOM 2567 C CA . ARG A 1 333 ? -12.901 -23.953 23.148 1.00 80.88 333 ARG A CA 1
ATOM 2568 C C . ARG A 1 333 ? -14.398 -24.035 22.818 1.00 80.88 333 ARG A C 1
ATOM 2570 O O . ARG A 1 333 ? -14.873 -25.104 22.431 1.00 80.88 333 ARG A O 1
ATOM 2577 N N . SER A 1 334 ? -15.108 -22.915 22.922 1.00 89.81 334 SER A N 1
ATOM 2578 C CA . SER A 1 334 ? -16.494 -22.710 22.516 1.00 89.81 334 SER A CA 1
ATOM 2579 C C . SER A 1 334 ? -16.651 -21.333 21.868 1.00 89.81 334 SER A C 1
ATOM 2581 O O . SER A 1 334 ? -15.979 -20.378 22.264 1.00 89.81 334 SER A O 1
ATOM 2583 N N . LEU A 1 335 ? -17.567 -21.218 20.914 1.00 93.75 335 LEU A N 1
ATOM 2584 C CA . LEU A 1 335 ? -17.894 -19.994 20.196 1.00 93.75 335 LEU A CA 1
ATOM 2585 C C . LEU A 1 335 ? -19.413 -19.820 20.163 1.00 93.75 335 LEU A C 1
ATOM 2587 O O . LEU A 1 335 ? -20.106 -20.615 19.535 1.00 93.75 335 LEU A O 1
ATOM 2591 N N . ASP A 1 336 ? -19.911 -18.783 20.829 1.00 93.31 336 ASP A N 1
ATOM 2592 C CA . ASP A 1 336 ? -21.326 -18.407 20.803 1.00 93.31 336 ASP A CA 1
ATOM 2593 C C . ASP A 1 336 ? -21.601 -17.490 19.604 1.00 93.31 336 ASP A C 1
ATOM 2595 O O . ASP A 1 336 ? -20.921 -16.477 19.411 1.00 93.31 336 ASP A O 1
ATOM 2599 N N . LEU A 1 337 ? -22.566 -17.875 18.771 1.00 95.31 337 LEU A N 1
ATOM 2600 C CA . LEU A 1 337 ? -22.925 -17.189 17.536 1.00 95.31 337 LEU A CA 1
ATOM 2601 C C . LEU A 1 337 ? -24.370 -16.691 17.612 1.00 95.31 337 LEU A C 1
ATOM 2603 O O . LEU A 1 337 ? -25.274 -17.498 17.838 1.00 95.31 337 LEU A O 1
ATOM 2607 N N . PRO A 1 338 ? -24.632 -15.399 17.361 1.00 95.25 338 PRO A N 1
ATOM 2608 C CA . PRO A 1 338 ? -25.988 -14.872 17.389 1.00 95.25 338 PRO A CA 1
ATOM 2609 C C . PRO A 1 338 ? -26.835 -15.450 16.252 1.00 95.25 338 PRO A C 1
ATOM 2611 O O . PRO A 1 338 ? -26.339 -15.713 15.154 1.00 95.25 338 PRO A O 1
ATOM 2614 N N . GLU A 1 339 ? -28.136 -15.600 16.498 1.00 95.88 339 GLU A N 1
ATOM 2615 C CA . GLU A 1 339 ? -29.107 -15.958 15.466 1.00 95.88 339 GLU A CA 1
ATOM 2616 C C . GLU A 1 339 ? -29.102 -14.898 14.359 1.00 95.88 339 GLU A C 1
ATOM 2618 O O . GLU A 1 339 ? -29.338 -13.714 14.615 1.00 95.88 339 GLU A O 1
ATOM 2623 N N . VAL A 1 340 ? -28.853 -15.320 13.120 1.00 96.69 340 VAL A N 1
ATOM 2624 C CA . VAL A 1 340 ? -28.812 -14.424 11.961 1.00 96.69 340 VAL A CA 1
ATOM 2625 C C . VAL A 1 340 ? -29.345 -15.084 10.690 1.00 96.69 340 VAL A C 1
ATOM 2627 O O . VAL A 1 340 ? -29.307 -16.303 10.530 1.00 96.69 340 VAL A O 1
ATOM 2630 N N . ASP A 1 341 ? -29.808 -14.256 9.757 1.00 96.94 341 ASP A N 1
ATOM 2631 C CA . ASP A 1 341 ? -30.071 -14.613 8.358 1.00 96.94 341 ASP A CA 1
ATOM 2632 C C . ASP A 1 341 ? -29.425 -13.550 7.464 1.00 96.94 341 ASP A C 1
ATOM 2634 O O . ASP A 1 341 ? -29.861 -12.392 7.445 1.00 96.94 341 ASP A O 1
ATOM 2638 N N . ILE A 1 342 ? -28.355 -13.942 6.777 1.00 97.94 342 ILE A N 1
ATOM 2639 C CA . ILE A 1 342 ? -27.548 -13.105 5.893 1.00 97.94 342 ILE A CA 1
ATOM 2640 C C . ILE A 1 342 ? -27.687 -13.635 4.471 1.00 97.94 342 ILE A C 1
ATOM 2642 O O . ILE A 1 342 ? -27.437 -14.810 4.231 1.00 97.94 342 ILE A O 1
ATOM 2646 N N . LEU A 1 343 ? -28.050 -12.763 3.534 1.00 98.00 343 LEU A N 1
ATOM 2647 C CA . LEU A 1 343 ? -27.916 -13.000 2.096 1.00 98.00 343 LEU A CA 1
ATOM 2648 C C . LEU A 1 343 ? -26.926 -11.967 1.572 1.00 98.00 343 LEU A C 1
ATOM 2650 O O . LEU A 1 343 ? -27.105 -10.776 1.851 1.00 98.00 343 LEU A O 1
ATOM 2654 N N . ASP A 1 344 ? -25.906 -12.407 0.843 1.00 98.31 344 ASP A N 1
ATOM 2655 C CA . ASP A 1 344 ? -24.826 -11.515 0.442 1.00 98.31 344 ASP A CA 1
ATOM 2656 C C . ASP A 1 344 ? -24.188 -11.875 -0.905 1.00 98.31 344 ASP A C 1
ATOM 2658 O O . ASP A 1 344 ? -24.219 -13.027 -1.336 1.00 98.31 344 ASP A O 1
ATOM 2662 N N . VAL A 1 345 ? -23.629 -10.854 -1.558 1.00 98.12 345 VAL A N 1
ATOM 2663 C CA . VAL A 1 345 ? -22.919 -10.905 -2.846 1.00 98.12 345 VAL A CA 1
ATOM 2664 C C . VAL A 1 345 ? -22.102 -9.611 -3.000 1.00 98.12 345 VAL A C 1
ATOM 2666 O O . VAL A 1 345 ? -22.606 -8.537 -2.627 1.00 98.12 345 VAL A O 1
ATOM 2669 N N . PRO A 1 346 ? -20.872 -9.660 -3.548 1.00 98.00 346 PRO A N 1
ATOM 2670 C CA . PRO A 1 346 ? -20.077 -8.453 -3.736 1.00 98.00 346 PRO A CA 1
ATOM 2671 C C . PRO A 1 346 ? -20.720 -7.494 -4.743 1.00 98.00 346 PRO A C 1
ATOM 2673 O O . PRO A 1 346 ? -21.557 -7.867 -5.562 1.00 98.00 346 PRO A O 1
ATOM 2676 N N . ARG A 1 347 ? -20.315 -6.225 -4.693 1.00 95.38 347 ARG A N 1
ATOM 2677 C CA . ARG A 1 347 ? -20.619 -5.231 -5.732 1.00 95.38 347 ARG A CA 1
ATOM 2678 C C . ARG A 1 347 ? -19.678 -5.326 -6.932 1.00 95.38 347 ARG A C 1
ATOM 2680 O O . ARG A 1 347 ? -20.133 -5.137 -8.052 1.00 95.38 347 ARG A O 1
ATOM 2687 N N . PHE A 1 348 ? -18.398 -5.614 -6.702 1.00 97.56 348 PHE A N 1
ATOM 2688 C CA . PHE A 1 348 ? -17.389 -5.738 -7.756 1.00 97.56 348 PHE A CA 1
ATOM 2689 C C . PHE A 1 348 ? -16.770 -7.132 -7.780 1.00 97.56 348 PHE A C 1
ATOM 2691 O O . PHE A 1 348 ? -16.484 -7.703 -6.726 1.00 97.56 348 PHE A O 1
ATOM 2698 N N . ALA A 1 349 ? -16.509 -7.650 -8.981 1.00 97.00 349 ALA A N 1
ATOM 2699 C CA . ALA A 1 349 ? -15.787 -8.908 -9.168 1.00 97.00 349 ALA A CA 1
ATOM 2700 C C . ALA A 1 349 ? -14.291 -8.760 -8.838 1.00 97.00 349 ALA A C 1
ATOM 2702 O O . ALA A 1 349 ? -13.675 -9.695 -8.329 1.00 97.00 349 ALA A O 1
ATOM 2703 N N . TYR A 1 350 ? -13.711 -7.578 -9.074 1.00 98.62 350 TYR A N 1
ATOM 2704 C CA . TYR A 1 350 ? -12.329 -7.261 -8.720 1.00 98.62 350 TYR A CA 1
ATOM 2705 C C . TYR A 1 350 ? -12.272 -6.437 -7.429 1.00 98.62 350 TYR A C 1
ATOM 2707 O O . TYR A 1 350 ? -12.809 -5.329 -7.360 1.00 98.62 350 TYR A O 1
ATOM 2715 N N . ARG A 1 351 ? -11.599 -6.954 -6.397 1.00 98.81 351 ARG A N 1
ATOM 2716 C CA . ARG A 1 351 ? -11.427 -6.273 -5.103 1.00 98.81 351 ARG A CA 1
ATOM 2717 C C . ARG A 1 351 ? -9.980 -6.430 -4.654 1.00 98.81 351 ARG A C 1
ATOM 2719 O O . ARG A 1 351 ? -9.624 -7.417 -4.002 1.00 98.81 351 ARG A O 1
ATOM 2726 N N . GLY A 1 352 ? -9.148 -5.491 -5.092 1.00 98.75 352 GLY A N 1
ATOM 2727 C CA . GLY A 1 352 ? -7.699 -5.639 -5.055 1.00 98.75 352 GLY A CA 1
ATOM 2728 C C . GLY A 1 352 ? -7.001 -4.962 -3.889 1.00 98.75 352 GLY A C 1
ATOM 2729 O O . GLY A 1 352 ? -7.436 -3.922 -3.397 1.00 98.75 352 GLY A O 1
ATOM 2730 N N . MET A 1 353 ? -5.856 -5.523 -3.522 1.00 98.81 353 MET A N 1
ATOM 2731 C CA . MET A 1 353 ? -4.814 -4.867 -2.744 1.00 98.81 353 MET A CA 1
ATOM 2732 C C . MET A 1 353 ? -3.503 -4.985 -3.522 1.00 98.81 353 MET A C 1
ATOM 2734 O O . MET A 1 353 ? -3.106 -6.090 -3.883 1.00 98.81 353 MET A O 1
ATOM 2738 N N . HIS A 1 354 ? -2.851 -3.859 -3.781 1.00 98.88 354 HIS A N 1
ATOM 2739 C CA . HIS A 1 354 ? -1.492 -3.797 -4.299 1.00 98.88 354 HIS A CA 1
ATOM 2740 C C . HIS A 1 354 ? -0.491 -3.739 -3.146 1.00 98.88 354 HIS A C 1
ATOM 2742 O O . HIS A 1 354 ? -0.683 -2.975 -2.197 1.00 98.88 354 HIS A O 1
ATOM 2748 N N . LEU A 1 355 ? 0.565 -4.542 -3.240 1.00 98.88 355 LEU A N 1
ATOM 2749 C CA . LEU A 1 355 ? 1.661 -4.565 -2.283 1.00 98.88 355 LEU A CA 1
ATOM 2750 C C . LEU A 1 355 ? 2.994 -4.478 -3.024 1.00 98.88 355 LEU A C 1
ATOM 2752 O O . LEU A 1 355 ? 3.393 -5.433 -3.694 1.00 98.88 355 LEU A O 1
ATOM 2756 N N . ASP A 1 356 ? 3.675 -3.354 -2.836 1.00 98.94 356 ASP A N 1
ATOM 2757 C CA . ASP A 1 356 ? 5.074 -3.168 -3.200 1.00 98.94 356 ASP A CA 1
ATOM 2758 C C . ASP A 1 356 ? 5.970 -3.889 -2.194 1.00 98.94 356 ASP A C 1
ATOM 2760 O O . ASP A 1 356 ? 5.820 -3.764 -0.980 1.00 98.94 356 ASP A O 1
ATOM 2764 N N . VAL A 1 357 ? 6.881 -4.703 -2.713 1.00 98.75 357 VAL A N 1
ATOM 2765 C CA . VAL A 1 357 ? 7.970 -5.309 -1.937 1.00 98.75 357 VAL A CA 1
ATOM 2766 C C . VAL A 1 357 ? 9.336 -5.000 -2.546 1.00 98.75 357 VAL A C 1
ATOM 2768 O O . VAL A 1 357 ? 10.369 -5.456 -2.044 1.00 98.75 357 VAL A O 1
ATOM 2771 N N . ALA A 1 358 ? 9.354 -4.246 -3.644 1.00 98.62 358 ALA A N 1
ATOM 2772 C CA . ALA A 1 358 ? 10.532 -3.835 -4.376 1.00 98.62 358 ALA A CA 1
ATOM 2773 C C . ALA A 1 358 ? 11.256 -2.698 -3.653 1.00 98.62 358 ALA A C 1
ATOM 2775 O O . ALA A 1 358 ? 12.456 -2.831 -3.406 1.00 98.62 358 ALA A O 1
ATOM 2776 N N . ARG A 1 359 ? 10.563 -1.641 -3.212 1.00 98.44 359 ARG A N 1
ATOM 2777 C CA . ARG A 1 359 ? 11.211 -0.508 -2.517 1.00 98.44 359 ARG A CA 1
ATOM 2778 C C . ARG A 1 359 ? 11.707 -0.934 -1.133 1.00 98.44 359 ARG A C 1
ATOM 2780 O O . ARG A 1 359 ? 12.901 -0.821 -0.835 1.00 98.44 359 ARG A O 1
ATOM 2787 N N . ASN A 1 360 ? 10.851 -1.544 -0.312 1.00 98.31 360 ASN A N 1
ATOM 2788 C CA . ASN A 1 360 ? 11.236 -2.198 0.942 1.00 98.31 360 ASN A CA 1
ATOM 2789 C C . ASN A 1 360 ? 10.686 -3.630 1.018 1.00 98.31 360 ASN A C 1
ATOM 2791 O O . ASN A 1 360 ? 9.511 -3.885 0.789 1.00 98.31 360 ASN A O 1
ATOM 2795 N N . PHE A 1 361 ? 11.564 -4.593 1.322 1.00 98.56 361 PHE A N 1
ATOM 2796 C CA . PHE A 1 361 ? 11.204 -6.010 1.274 1.00 98.56 361 PHE A CA 1
ATOM 2797 C C . PHE A 1 361 ? 10.387 -6.442 2.495 1.00 98.56 361 PHE A C 1
ATOM 2799 O O . PHE A 1 361 ? 10.785 -6.218 3.639 1.00 98.56 361 PHE A O 1
ATOM 2806 N N . HIS A 1 362 ? 9.304 -7.178 2.247 1.00 98.25 362 HIS A N 1
ATOM 2807 C CA . HIS A 1 362 ? 8.492 -7.814 3.280 1.00 98.25 362 HIS A CA 1
ATOM 2808 C C . HIS A 1 362 ? 8.541 -9.340 3.141 1.00 98.25 362 HIS A C 1
ATOM 2810 O O . HIS A 1 362 ? 8.243 -9.898 2.088 1.00 98.25 362 HIS A O 1
ATOM 2816 N N . GLY A 1 363 ? 8.908 -10.043 4.214 1.00 97.81 363 GLY A N 1
ATOM 2817 C CA . GLY A 1 363 ? 9.061 -11.500 4.184 1.00 97.81 363 GLY A CA 1
ATOM 2818 C C . GLY A 1 363 ? 7.746 -12.267 3.976 1.00 97.81 363 GLY A C 1
ATOM 2819 O O . GLY A 1 363 ? 6.649 -11.742 4.173 1.00 97.81 363 GLY A O 1
ATOM 2820 N N . VAL A 1 364 ? 7.862 -13.561 3.653 1.00 98.56 364 VAL A N 1
ATOM 2821 C CA . VAL A 1 364 ? 6.731 -14.473 3.368 1.00 98.56 364 VAL A CA 1
ATOM 2822 C C . VAL A 1 364 ? 5.662 -14.460 4.465 1.00 98.56 364 VAL A C 1
ATOM 2824 O O . VAL A 1 364 ? 4.469 -14.502 4.170 1.00 98.56 364 VAL A O 1
ATOM 2827 N N . ALA A 1 365 ? 6.063 -14.384 5.738 1.00 98.12 365 ALA A N 1
ATOM 2828 C CA . ALA A 1 365 ? 5.126 -14.347 6.860 1.00 98.12 365 ALA A CA 1
ATOM 2829 C C . ALA A 1 365 ? 4.230 -13.095 6.833 1.00 98.12 365 ALA A C 1
ATOM 2831 O O . ALA A 1 365 ? 3.021 -13.206 7.035 1.00 98.12 365 ALA A O 1
ATOM 2832 N N . SER A 1 366 ? 4.802 -11.926 6.528 1.00 98.06 366 SER A N 1
ATOM 2833 C CA . SER A 1 366 ? 4.062 -10.666 6.423 1.00 98.06 366 SER A CA 1
ATOM 2834 C C . SER A 1 366 ? 3.083 -10.705 5.250 1.00 98.06 366 SER A C 1
ATOM 2836 O O . SER A 1 366 ? 1.911 -10.380 5.425 1.00 98.06 366 SER A O 1
ATOM 2838 N N . VAL A 1 367 ? 3.510 -11.208 4.086 1.00 98.62 367 VAL A N 1
ATOM 2839 C CA . VAL A 1 367 ? 2.634 -11.361 2.908 1.00 98.62 367 VAL A CA 1
ATOM 2840 C C . VAL A 1 367 ? 1.497 -12.351 3.181 1.00 98.62 367 VAL A C 1
ATOM 2842 O O . VAL A 1 367 ? 0.339 -12.060 2.886 1.00 98.62 367 VAL A O 1
ATOM 2845 N N . LYS A 1 368 ? 1.778 -13.498 3.816 1.00 98.75 368 LYS A N 1
ATOM 2846 C CA . LYS A 1 368 ? 0.738 -14.463 4.219 1.00 98.75 368 LYS A CA 1
ATOM 2847 C C . LYS A 1 368 ? -0.271 -13.853 5.192 1.00 98.75 368 LYS A C 1
ATOM 2849 O O . LYS A 1 368 ? -1.465 -14.093 5.039 1.00 98.75 368 LYS A O 1
ATOM 2854 N N . LYS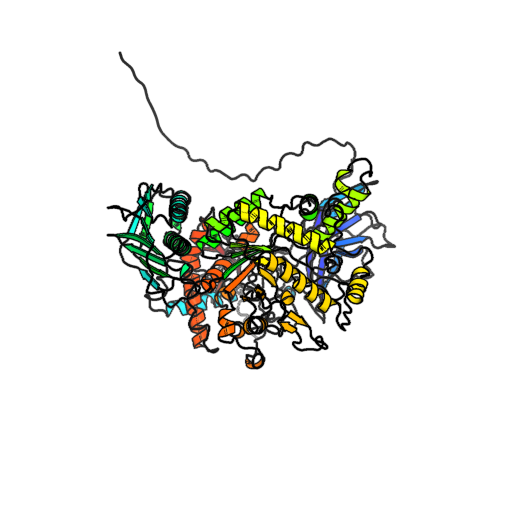 A 1 369 ? 0.179 -13.016 6.131 1.00 98.62 369 LYS A N 1
ATOM 2855 C CA . LYS A 1 369 ? -0.713 -12.283 7.039 1.00 98.62 369 LYS A CA 1
ATOM 2856 C C . LYS A 1 369 ? -1.582 -11.261 6.298 1.00 98.62 369 LYS A C 1
ATOM 2858 O O . LYS A 1 369 ? -2.764 -11.135 6.609 1.00 98.62 369 LYS A O 1
ATOM 2863 N N . VAL A 1 370 ? -1.042 -10.574 5.290 1.00 98.75 370 VAL A N 1
ATOM 2864 C CA . VAL A 1 370 ? -1.839 -9.707 4.404 1.00 98.75 370 VAL A CA 1
ATOM 2865 C C . VAL A 1 370 ? -2.893 -10.526 3.654 1.00 98.75 370 VAL A C 1
ATOM 2867 O O . VAL A 1 370 ? -4.058 -10.141 3.667 1.00 98.75 370 VAL A O 1
ATOM 2870 N N . LEU A 1 371 ? -2.539 -11.686 3.090 1.00 98.88 371 LEU A N 1
ATOM 2871 C CA . LEU A 1 371 ? -3.488 -12.594 2.428 1.00 98.88 371 LEU A CA 1
ATOM 2872 C C . LEU A 1 371 ? -4.587 -13.095 3.380 1.00 98.88 371 LEU A C 1
ATOM 2874 O O . LEU A 1 371 ? -5.751 -13.158 2.992 1.00 98.88 371 LEU A O 1
ATOM 2878 N N . ASP A 1 372 ? -4.243 -13.429 4.625 1.00 98.81 372 ASP A N 1
ATOM 2879 C CA . ASP A 1 372 ? -5.208 -13.790 5.671 1.00 98.81 372 ASP A CA 1
ATOM 2880 C C . ASP A 1 372 ? -6.209 -12.658 5.942 1.00 98.81 372 ASP A C 1
ATOM 2882 O O . ASP A 1 372 ? -7.422 -12.880 5.977 1.00 98.81 372 ASP A O 1
ATOM 2886 N N . LEU A 1 373 ? -5.711 -11.429 6.092 1.00 98.75 373 LEU A N 1
ATOM 2887 C CA . LEU A 1 373 ? -6.537 -10.249 6.345 1.00 98.75 373 LEU A CA 1
ATOM 2888 C C . LEU A 1 373 ? -7.395 -9.874 5.129 1.00 98.75 373 LEU A C 1
ATOM 2890 O O . LEU A 1 373 ? -8.574 -9.559 5.287 1.00 98.75 373 LEU A O 1
ATOM 2894 N N . MET A 1 374 ? -6.840 -9.952 3.918 1.00 98.94 374 MET A N 1
ATOM 2895 C CA . MET A 1 374 ? -7.580 -9.783 2.666 1.00 98.94 374 MET A CA 1
ATOM 2896 C C . MET A 1 374 ? -8.733 -10.779 2.576 1.00 98.94 374 MET A C 1
ATOM 2898 O O . MET A 1 374 ? -9.865 -10.372 2.325 1.00 98.94 374 MET A O 1
ATOM 2902 N N . ALA A 1 375 ? -8.464 -12.059 2.846 1.00 98.81 375 ALA A N 1
ATOM 2903 C CA . ALA A 1 375 ? -9.464 -13.115 2.802 1.00 98.81 375 ALA A CA 1
ATOM 2904 C C . ALA A 1 375 ? -10.585 -12.874 3.819 1.00 98.81 375 ALA A C 1
ATOM 2906 O O . ALA A 1 375 ? -11.760 -12.923 3.455 1.00 98.81 375 ALA A O 1
ATOM 2907 N N . PHE A 1 376 ? -10.229 -12.543 5.067 1.00 98.81 376 PHE A N 1
ATOM 2908 C CA . PHE A 1 376 ? -11.193 -12.247 6.130 1.00 98.81 376 PHE A CA 1
ATOM 2909 C C . PHE A 1 376 ? -12.133 -11.095 5.753 1.00 98.81 376 PHE A C 1
ATOM 2911 O O . PHE A 1 376 ? -13.343 -11.175 5.966 1.00 98.81 376 PHE A O 1
ATOM 2918 N N . TYR A 1 377 ? -11.592 -10.054 5.115 1.00 98.81 377 TYR A N 1
ATOM 2919 C CA . TYR A 1 377 ? -12.351 -8.895 4.642 1.00 98.81 377 TYR A CA 1
ATOM 2920 C C . TYR A 1 377 ? -12.791 -8.989 3.170 1.00 98.81 377 TYR A C 1
ATOM 2922 O O . TYR A 1 377 ? -13.223 -7.997 2.585 1.00 98.81 377 TYR A O 1
ATOM 2930 N N . LYS A 1 378 ? -12.768 -10.196 2.594 1.00 98.81 378 LYS A N 1
ATOM 2931 C CA . LYS A 1 378 ? -13.316 -10.543 1.273 1.00 98.81 378 LYS A CA 1
ATOM 2932 C C . LYS A 1 378 ? -12.685 -9.823 0.065 1.00 98.81 378 LYS A C 1
ATOM 2934 O O . LYS A 1 378 ? -13.317 -9.724 -0.991 1.00 98.81 378 LYS A O 1
ATOM 2939 N N . LEU A 1 379 ? -11.443 -9.356 0.180 1.00 98.94 379 LEU A N 1
ATOM 2940 C CA . LEU A 1 379 ? -10.620 -8.937 -0.963 1.00 98.94 379 LEU A CA 1
ATOM 2941 C C . LEU A 1 379 ? -10.085 -10.181 -1.688 1.00 98.94 379 LEU A C 1
ATOM 2943 O O . LEU A 1 379 ? -9.746 -11.169 -1.041 1.00 98.94 379 LEU A O 1
ATOM 2947 N N . ASN A 1 380 ? -10.032 -10.153 -3.021 1.00 98.81 380 ASN A N 1
ATOM 2948 C CA . ASN A 1 380 ? -9.816 -11.352 -3.843 1.00 98.81 380 ASN A CA 1
ATOM 2949 C C . ASN A 1 380 ? -8.717 -11.210 -4.905 1.00 98.81 380 ASN A C 1
ATOM 2951 O O . ASN A 1 380 ? -8.536 -12.120 -5.718 1.00 98.81 380 ASN A O 1
ATOM 2955 N N . ARG A 1 381 ? -7.998 -10.085 -4.931 1.00 98.81 381 ARG A N 1
ATOM 2956 C CA . ARG A 1 381 ? -6.872 -9.856 -5.844 1.00 98.81 381 ARG A CA 1
ATOM 2957 C C . ARG A 1 381 ? -5.684 -9.290 -5.083 1.00 98.81 381 ARG A C 1
ATOM 2959 O O . ARG A 1 381 ? -5.802 -8.225 -4.484 1.00 98.81 381 ARG A O 1
ATOM 2966 N N . LEU A 1 382 ? -4.558 -9.997 -5.092 1.00 98.94 382 LEU A N 1
ATOM 2967 C CA . LEU A 1 382 ? -3.274 -9.445 -4.663 1.00 98.94 382 LEU A CA 1
ATOM 2968 C C . LEU A 1 382 ? -2.516 -9.019 -5.918 1.00 98.94 382 LEU A C 1
ATOM 2970 O O . LEU A 1 382 ? -2.050 -9.874 -6.665 1.00 98.94 382 LEU A O 1
ATOM 2974 N N . HIS A 1 383 ? -2.403 -7.716 -6.143 1.00 98.94 383 HIS A N 1
ATOM 2975 C CA . HIS A 1 383 ? -1.487 -7.169 -7.135 1.00 98.94 383 HIS A CA 1
ATOM 2976 C C . HIS A 1 383 ? -0.095 -7.092 -6.497 1.00 98.94 383 HIS A C 1
ATOM 2978 O O . HIS A 1 383 ? 0.108 -6.352 -5.536 1.00 98.94 383 HIS A O 1
ATOM 2984 N N . PHE A 1 384 ? 0.828 -7.936 -6.948 1.00 98.88 384 PHE A N 1
ATOM 2985 C CA . PHE A 1 384 ? 2.091 -8.169 -6.261 1.00 98.88 384 PHE A CA 1
ATOM 2986 C C . PHE A 1 384 ? 3.248 -7.528 -7.024 1.00 98.88 384 PHE A C 1
ATOM 2988 O O . PHE A 1 384 ? 3.729 -8.095 -8.006 1.00 98.88 384 PHE A O 1
ATOM 2995 N N . HIS A 1 385 ? 3.687 -6.366 -6.549 1.00 98.94 385 HIS A N 1
ATOM 2996 C CA . HIS A 1 385 ? 4.743 -5.567 -7.157 1.00 98.94 385 HIS A CA 1
ATOM 2997 C C . HIS A 1 385 ? 6.121 -6.055 -6.711 1.00 98.94 385 HIS A C 1
ATOM 2999 O O . HIS A 1 385 ? 6.595 -5.777 -5.606 1.00 98.94 385 HIS A O 1
ATOM 3005 N N . LEU A 1 386 ? 6.717 -6.894 -7.565 1.00 98.88 386 LEU A N 1
ATOM 3006 C CA . LEU A 1 386 ? 7.891 -7.714 -7.256 1.00 98.88 386 LEU A CA 1
ATOM 3007 C C . LEU A 1 386 ? 9.212 -7.069 -7.682 1.00 98.88 386 LEU A C 1
ATOM 3009 O O . LEU A 1 386 ? 10.275 -7.565 -7.293 1.00 98.88 386 LEU A O 1
ATOM 3013 N N . THR A 1 387 ? 9.178 -6.031 -8.511 1.00 98.75 387 THR A N 1
ATOM 3014 C CA . THR A 1 387 ? 10.380 -5.469 -9.130 1.00 98.75 387 THR A CA 1
ATOM 3015 C C . THR A 1 387 ? 10.236 -3.974 -9.328 1.00 98.75 387 THR A C 1
ATOM 3017 O O . THR A 1 387 ? 9.210 -3.550 -9.836 1.00 98.75 387 THR A O 1
ATOM 3020 N N . ASP A 1 388 ? 11.290 -3.231 -9.012 1.00 98.75 388 ASP A N 1
ATOM 3021 C CA . ASP A 1 388 ? 11.403 -1.803 -9.294 1.00 98.75 388 ASP A CA 1
ATOM 3022 C C . ASP A 1 388 ? 12.890 -1.400 -9.381 1.00 98.75 388 ASP A C 1
ATOM 3024 O O . ASP A 1 388 ? 13.793 -2.248 -9.400 1.00 98.75 388 ASP A O 1
ATOM 3028 N N . ASP A 1 389 ? 13.184 -0.104 -9.357 1.00 98.56 389 ASP A N 1
ATOM 3029 C CA . ASP A 1 389 ? 14.521 0.457 -9.440 1.00 98.56 389 ASP A CA 1
ATOM 3030 C C . ASP A 1 389 ? 15.432 0.050 -8.275 1.00 98.56 389 ASP A C 1
ATOM 3032 O O . ASP A 1 389 ? 16.635 -0.185 -8.466 1.00 98.56 389 ASP A O 1
ATOM 3036 N N . GLU A 1 390 ? 14.870 -0.061 -7.071 1.00 98.38 390 GLU A N 1
ATOM 3037 C CA . GLU A 1 390 ? 15.601 -0.324 -5.827 1.00 98.38 390 GLU A CA 1
ATOM 3038 C C . GLU A 1 390 ? 15.598 -1.798 -5.402 1.00 98.38 390 GLU A C 1
ATOM 3040 O O . GLU A 1 390 ? 16.143 -2.151 -4.342 1.00 98.38 390 GLU A O 1
ATOM 3045 N N . GLY A 1 391 ? 14.984 -2.679 -6.197 1.00 98.44 391 GLY A N 1
ATOM 3046 C CA . GLY A 1 391 ? 14.841 -4.070 -5.805 1.00 98.44 391 GLY A CA 1
ATOM 3047 C C . GLY A 1 391 ? 14.227 -5.004 -6.829 1.00 98.44 391 GLY A C 1
ATOM 3048 O O . GLY A 1 391 ? 13.183 -4.726 -7.398 1.00 98.44 391 GLY A O 1
ATOM 3049 N N . TRP A 1 392 ? 14.809 -6.193 -6.942 1.00 98.81 392 TRP A N 1
ATOM 3050 C CA . TRP A 1 392 ? 14.215 -7.345 -7.612 1.00 98.81 392 TRP A CA 1
ATOM 3051 C C . TRP A 1 392 ? 13.942 -8.463 -6.598 1.00 98.81 392 TRP A C 1
ATOM 3053 O O . TRP A 1 392 ? 14.857 -8.906 -5.902 1.00 98.81 392 TRP A O 1
ATOM 3063 N N . ARG A 1 393 ? 12.690 -8.929 -6.482 1.00 98.81 393 ARG A N 1
ATOM 3064 C CA . ARG A 1 393 ? 12.237 -9.734 -5.326 1.00 98.81 393 ARG A CA 1
ATOM 3065 C C . ARG A 1 393 ? 11.835 -11.169 -5.633 1.00 98.81 393 ARG A C 1
ATOM 3067 O O . ARG A 1 393 ? 11.402 -11.858 -4.716 1.00 98.81 393 ARG A O 1
ATOM 3074 N N . LEU A 1 394 ? 11.998 -11.649 -6.862 1.00 98.81 394 LEU A N 1
ATOM 3075 C CA . LEU A 1 394 ? 11.617 -13.014 -7.237 1.00 98.81 394 LEU A CA 1
ATOM 3076 C C . LEU A 1 394 ? 12.793 -13.791 -7.829 1.00 98.81 394 LEU A C 1
ATOM 3078 O O . LEU A 1 394 ? 13.451 -13.337 -8.753 1.00 98.81 394 LEU A O 1
ATOM 3082 N N . GLU A 1 395 ? 13.055 -14.998 -7.352 1.00 98.69 395 GLU A N 1
ATOM 3083 C CA . GLU A 1 395 ? 14.035 -15.870 -7.997 1.00 98.69 395 GLU A CA 1
ATOM 3084 C C . GLU A 1 395 ? 13.611 -16.247 -9.426 1.00 98.69 395 GLU A C 1
ATOM 3086 O O . GLU A 1 395 ? 12.535 -16.803 -9.634 1.00 98.69 395 GLU A O 1
ATOM 3091 N N . ILE A 1 396 ? 14.491 -16.008 -10.406 1.00 97.88 396 ILE A N 1
ATOM 3092 C CA . ILE A 1 396 ? 14.321 -16.467 -11.791 1.00 97.88 396 ILE A CA 1
ATOM 3093 C C . ILE A 1 396 ? 15.434 -17.470 -12.119 1.00 97.88 396 ILE A C 1
ATOM 3095 O O . ILE A 1 396 ? 16.574 -17.063 -12.375 1.00 97.88 396 ILE A O 1
ATOM 3099 N N . PRO A 1 397 ? 15.150 -18.786 -12.127 1.00 93.50 397 PRO A N 1
ATOM 3100 C CA . PRO A 1 397 ? 16.146 -19.801 -12.450 1.00 93.50 397 PRO A CA 1
ATOM 3101 C C . PRO A 1 397 ? 16.808 -19.548 -13.810 1.00 93.50 397 PRO A C 1
ATOM 3103 O O . PRO A 1 397 ? 16.132 -19.455 -14.833 1.00 93.50 397 PRO A O 1
ATOM 3106 N N . GLY A 1 398 ? 18.139 -19.453 -13.826 1.00 90.75 398 GLY A N 1
ATOM 3107 C CA . GLY A 1 398 ? 18.941 -19.085 -15.004 1.00 90.75 398 GLY A CA 1
ATOM 3108 C C . GLY A 1 398 ? 19.423 -17.628 -15.011 1.00 90.75 398 GLY A C 1
ATOM 3109 O O . GLY A 1 398 ? 20.418 -17.327 -15.670 1.00 90.75 398 GLY A O 1
ATOM 3110 N N . LEU A 1 399 ? 18.803 -16.753 -14.210 1.00 94.75 399 LEU A N 1
ATOM 3111 C CA . LEU A 1 399 ? 19.184 -15.347 -14.023 1.00 94.75 399 LEU A CA 1
ATOM 3112 C C . LEU A 1 399 ? 19.449 -15.035 -12.532 1.00 94.75 399 LEU A C 1
ATOM 3114 O O . LEU A 1 399 ? 18.778 -14.180 -11.949 1.00 94.75 399 LEU A O 1
ATOM 3118 N N . PRO A 1 400 ? 20.413 -15.722 -11.884 1.00 95.31 400 PRO A N 1
ATOM 3119 C CA . PRO A 1 400 ? 20.644 -15.605 -10.443 1.00 95.31 400 PRO A CA 1
ATOM 3120 C C . PRO A 1 400 ? 21.059 -14.197 -9.998 1.00 95.31 400 PRO A C 1
ATOM 3122 O O . PRO A 1 400 ? 20.821 -13.835 -8.851 1.00 95.31 400 PRO A O 1
ATOM 3125 N N . GLU A 1 401 ? 21.642 -13.375 -10.877 1.00 95.88 401 GLU A N 1
ATOM 3126 C CA . GLU A 1 401 ? 22.059 -12.010 -10.537 1.00 95.88 401 GLU A CA 1
ATOM 3127 C C . GLU A 1 401 ? 20.886 -11.102 -10.169 1.00 95.88 401 GLU A C 1
ATOM 3129 O O . GLU A 1 401 ? 21.063 -10.161 -9.392 1.00 95.88 401 GLU A O 1
ATOM 3134 N N . LEU A 1 402 ? 19.683 -11.399 -10.666 1.00 98.06 402 LEU A N 1
ATOM 3135 C CA . LEU A 1 402 ? 18.483 -10.663 -10.285 1.00 98.06 402 LEU A CA 1
ATOM 3136 C C . LEU A 1 402 ? 18.257 -10.714 -8.768 1.00 98.06 402 LEU A C 1
ATOM 3138 O O . LEU A 1 402 ? 17.916 -9.700 -8.173 1.00 98.06 402 LEU A O 1
ATOM 3142 N N . THR A 1 403 ? 18.546 -11.841 -8.110 1.00 98.38 403 THR A N 1
ATOM 3143 C CA . THR A 1 403 ? 18.381 -11.974 -6.655 1.00 98.38 403 THR A CA 1
ATOM 3144 C C . THR A 1 403 ? 19.688 -11.945 -5.871 1.00 98.38 403 THR A C 1
ATOM 3146 O O . THR A 1 403 ? 19.711 -11.438 -4.755 1.00 98.38 403 THR A O 1
ATOM 3149 N N . SER A 1 404 ? 20.813 -12.403 -6.421 1.00 96.38 404 SER A N 1
ATOM 3150 C CA . SER A 1 404 ? 22.098 -12.324 -5.712 1.00 96.38 404 SER A CA 1
ATOM 3151 C C . SER A 1 404 ? 22.643 -10.892 -5.631 1.00 96.38 404 SER A C 1
ATOM 3153 O O . SER A 1 404 ? 23.376 -10.576 -4.693 1.00 96.38 404 SER A O 1
ATOM 3155 N N . PHE A 1 405 ? 22.288 -10.042 -6.605 1.00 97.25 405 PHE A N 1
ATOM 3156 C CA . PHE A 1 405 ? 22.674 -8.630 -6.688 1.00 97.25 405 PHE A CA 1
ATOM 3157 C C . PHE A 1 405 ? 21.446 -7.712 -6.592 1.00 97.25 405 PHE A C 1
ATOM 3159 O O . PHE A 1 405 ? 21.367 -6.897 -5.678 1.00 97.25 405 PHE A O 1
ATOM 3166 N N . GLY A 1 406 ? 20.461 -7.876 -7.484 1.00 98.12 406 GLY A N 1
ATOM 3167 C CA . GLY A 1 406 ? 19.310 -6.965 -7.596 1.00 98.12 406 GLY A CA 1
ATOM 3168 C C . GLY A 1 406 ? 18.353 -6.968 -6.396 1.00 98.12 406 GLY A C 1
ATOM 3169 O O . GLY A 1 406 ? 17.584 -6.026 -6.234 1.00 98.12 406 GLY A O 1
ATOM 3170 N N . ALA A 1 407 ? 18.411 -7.976 -5.520 1.00 98.31 407 ALA A N 1
ATOM 3171 C CA . ALA A 1 407 ? 17.590 -8.032 -4.308 1.00 98.31 407 ALA A CA 1
ATOM 3172 C C . ALA A 1 407 ? 18.214 -7.333 -3.092 1.00 98.31 407 ALA A C 1
ATOM 3174 O O . ALA A 1 407 ? 17.598 -7.305 -2.023 1.00 98.31 407 ALA A O 1
ATOM 3175 N N . PHE A 1 408 ? 19.427 -6.798 -3.200 1.00 98.44 408 PHE A N 1
ATOM 3176 C CA . PHE A 1 408 ? 20.139 -6.236 -2.059 1.00 98.44 408 PHE A CA 1
ATOM 3177 C C . PHE A 1 408 ? 20.675 -4.850 -2.376 1.00 98.44 408 PHE A C 1
ATOM 3179 O O . PHE A 1 408 ? 21.059 -4.561 -3.508 1.00 98.44 408 PHE A O 1
ATOM 3186 N N . ARG A 1 409 ? 20.713 -4.006 -1.348 1.00 97.38 409 ARG A N 1
ATOM 3187 C CA . ARG A 1 409 ? 21.284 -2.665 -1.400 1.00 97.38 409 ARG A CA 1
ATOM 3188 C C . ARG A 1 409 ? 22.175 -2.403 -0.198 1.00 97.38 409 ARG A C 1
ATOM 3190 O O . ARG A 1 409 ? 21.920 -2.940 0.875 1.00 97.38 409 ARG A O 1
ATOM 3197 N N . GLY A 1 410 ? 23.193 -1.580 -0.389 1.00 96.62 410 GLY A N 1
ATOM 3198 C CA . GLY A 1 410 ? 24.205 -1.264 0.613 1.00 96.62 410 GLY A CA 1
ATOM 3199 C C . GLY A 1 410 ? 25.322 -0.416 0.009 1.00 96.62 410 GLY A C 1
ATOM 3200 O O . GLY A 1 410 ? 25.309 -0.092 -1.178 1.00 96.62 410 GLY A O 1
ATOM 3201 N N . ALA A 1 411 ? 26.279 0.011 0.831 1.00 94.69 411 ALA A N 1
ATOM 3202 C CA . ALA A 1 411 ? 27.363 0.889 0.382 1.00 94.69 411 ALA A CA 1
ATOM 3203 C C . ALA A 1 411 ? 28.535 0.151 -0.309 1.00 94.69 411 ALA A C 1
ATOM 3205 O O . ALA A 1 411 ? 29.537 0.802 -0.636 1.00 94.69 411 ALA A O 1
ATOM 3206 N N . GLY A 1 412 ? 28.447 -1.173 -0.487 1.00 89.88 412 GLY A N 1
ATOM 3207 C CA . GLY A 1 412 ? 29.449 -2.018 -1.137 1.00 89.88 412 GLY A CA 1
ATOM 3208 C C . GLY A 1 412 ? 29.284 -2.145 -2.658 1.00 89.88 412 GLY A C 1
ATOM 3209 O O . GLY A 1 412 ? 28.330 -1.658 -3.254 1.00 89.88 412 GLY A O 1
ATOM 3210 N N . ASP A 1 413 ? 30.232 -2.833 -3.302 1.00 83.75 413 ASP A N 1
ATOM 3211 C CA . ASP A 1 413 ? 30.312 -2.940 -4.773 1.00 83.75 413 ASP A CA 1
ATOM 3212 C C . ASP A 1 413 ? 29.482 -4.108 -5.370 1.00 83.75 413 ASP A C 1
ATOM 3214 O O . ASP A 1 413 ? 29.418 -4.289 -6.589 1.00 83.75 413 ASP A O 1
ATOM 3218 N N . GLY A 1 414 ? 28.866 -4.937 -4.517 1.00 87.75 414 GLY A N 1
ATOM 3219 C CA . GLY A 1 414 ? 28.153 -6.174 -4.879 1.00 87.75 414 GLY A CA 1
ATOM 3220 C C . GLY A 1 414 ? 26.627 -6.090 -4.788 1.00 87.75 414 GLY A C 1
ATOM 3221 O O . GLY A 1 414 ? 25.967 -7.123 -4.683 1.00 87.75 414 GLY A O 1
ATOM 3222 N N . GLU A 1 415 ? 26.079 -4.881 -4.785 1.00 94.44 415 GLU A N 1
ATOM 3223 C CA . GLU A 1 415 ? 24.678 -4.590 -4.482 1.00 94.44 415 GLU A CA 1
ATOM 3224 C C . GLU A 1 415 ? 24.228 -3.273 -5.130 1.00 94.44 415 GLU A C 1
ATOM 3226 O O . GLU A 1 415 ? 25.030 -2.527 -5.700 1.00 94.44 415 GLU A O 1
ATOM 3231 N N . LEU A 1 416 ? 22.926 -2.996 -5.078 1.00 97.75 416 LEU A N 1
ATOM 3232 C CA . LEU A 1 416 ? 22.372 -1.701 -5.465 1.00 97.75 416 LEU A CA 1
ATOM 3233 C C . LEU A 1 416 ? 22.782 -0.612 -4.448 1.00 97.75 416 LEU A C 1
ATOM 3235 O O . LEU A 1 416 ? 23.033 -0.920 -3.283 1.00 97.75 416 LEU A O 1
ATOM 3239 N N . PRO A 1 417 ? 22.855 0.672 -4.847 1.00 96.62 417 PRO A N 1
ATOM 3240 C CA . PRO A 1 417 ? 23.153 1.748 -3.902 1.00 96.62 417 PRO A CA 1
ATOM 3241 C C . PRO A 1 417 ? 22.070 1.864 -2.811 1.00 96.62 417 PRO A C 1
ATOM 3243 O O . PRO A 1 417 ? 20.920 1.502 -3.068 1.00 96.62 417 PRO A O 1
ATOM 3246 N N . PRO A 1 418 ? 22.400 2.397 -1.617 1.00 97.44 418 PRO A N 1
ATOM 3247 C CA . PRO A 1 418 ? 21.416 2.645 -0.568 1.00 97.44 418 PRO A CA 1
ATOM 3248 C C . PRO A 1 418 ? 20.281 3.552 -1.046 1.00 97.44 418 PRO A C 1
ATOM 3250 O O . PRO A 1 418 ? 20.537 4.577 -1.681 1.00 97.44 418 PRO A O 1
ATOM 3253 N N . SER A 1 419 ? 19.054 3.208 -0.665 1.00 97.44 419 SER A N 1
ATOM 3254 C CA . SER A 1 419 ? 17.824 3.930 -1.009 1.00 97.44 419 SER A CA 1
ATOM 3255 C C . SER A 1 419 ? 16.863 3.922 0.172 1.00 97.44 419 SER A C 1
ATOM 3257 O O . SER A 1 419 ? 16.888 2.997 0.993 1.00 97.44 419 SER A O 1
ATOM 3259 N N . PHE A 1 420 ? 16.026 4.955 0.268 1.00 96.38 420 PHE A N 1
ATOM 3260 C CA . PHE A 1 420 ? 14.969 5.091 1.273 1.00 96.38 420 PHE A CA 1
ATOM 3261 C C . PHE A 1 420 ? 15.447 4.994 2.723 1.00 96.38 420 PHE A C 1
ATOM 3263 O O . PHE A 1 420 ? 14.739 4.522 3.612 1.00 96.38 420 PHE A O 1
ATOM 3270 N N . GLY A 1 421 ? 16.674 5.438 2.978 1.00 95.38 421 GLY A N 1
ATOM 3271 C CA . GLY A 1 421 ? 17.233 5.459 4.319 1.00 95.38 421 GLY A CA 1
ATOM 3272 C C . GLY A 1 421 ? 17.730 4.104 4.809 1.00 95.38 421 GLY A C 1
ATOM 3273 O O . GLY A 1 421 ? 17.905 3.939 6.014 1.00 95.38 421 GLY A O 1
ATOM 3274 N N . SER A 1 422 ? 17.991 3.154 3.901 1.00 95.62 422 SER A N 1
ATOM 3275 C CA . SER A 1 422 ? 18.515 1.820 4.229 1.00 95.62 422 SER A CA 1
ATOM 3276 C C . SER A 1 422 ? 19.836 1.830 4.994 1.00 95.62 422 SER A C 1
ATOM 3278 O O . SER A 1 422 ? 20.203 0.831 5.605 1.00 95.62 422 SER A O 1
ATOM 3280 N N . GLY A 1 423 ? 20.566 2.945 4.939 1.00 95.00 423 GLY A N 1
ATOM 3281 C CA . GLY A 1 423 ? 21.897 3.047 5.510 1.00 95.00 423 GLY A CA 1
ATOM 3282 C C . GLY A 1 423 ? 22.934 2.252 4.707 1.00 95.00 423 GLY A C 1
ATOM 3283 O O . GLY A 1 423 ? 22.667 1.817 3.584 1.00 95.00 423 GLY A O 1
ATOM 3284 N N . PRO A 1 424 ? 24.149 2.107 5.256 1.00 95.50 424 PRO A N 1
ATOM 3285 C CA . PRO A 1 424 ? 25.283 1.552 4.525 1.00 95.50 424 PRO A CA 1
ATOM 3286 C C . PRO A 1 424 ? 25.330 0.024 4.518 1.00 95.50 424 PRO A C 1
ATOM 3288 O O . PRO A 1 424 ? 26.096 -0.552 3.745 1.00 95.50 424 PRO A O 1
ATOM 3291 N N . GLU A 1 425 ? 24.582 -0.619 5.413 1.00 95.56 425 GLU A N 1
ATOM 3292 C CA . GLU A 1 425 ? 24.568 -2.068 5.559 1.00 95.56 425 GLU A CA 1
ATOM 3293 C C . GLU A 1 425 ? 23.895 -2.730 4.361 1.00 95.56 425 GLU A C 1
ATOM 3295 O O . GLU A 1 425 ? 22.985 -2.174 3.745 1.00 95.56 425 GLU A O 1
ATOM 3300 N N . ARG A 1 426 ? 24.336 -3.951 4.054 1.00 96.38 426 ARG A N 1
ATOM 3301 C CA . ARG A 1 426 ? 23.711 -4.778 3.030 1.00 96.38 426 ARG A CA 1
ATOM 3302 C C . ARG A 1 426 ? 22.363 -5.282 3.530 1.00 96.38 426 ARG A C 1
ATOM 3304 O O . ARG A 1 426 ? 22.308 -6.242 4.298 1.00 96.38 426 ARG A O 1
ATOM 3311 N N . ILE A 1 427 ? 21.283 -4.681 3.047 1.00 96.81 427 ILE A N 1
ATOM 3312 C CA . ILE A 1 427 ? 19.912 -5.071 3.375 1.00 96.81 427 ILE A CA 1
ATOM 3313 C C . ILE A 1 427 ? 19.133 -5.472 2.126 1.00 96.81 427 ILE A C 1
ATOM 3315 O O . ILE A 1 427 ? 19.441 -5.056 1.009 1.00 96.81 427 ILE A O 1
ATOM 3319 N N . GLY A 1 428 ? 18.099 -6.283 2.310 1.00 96.38 428 GLY A N 1
ATOM 3320 C CA . GLY A 1 428 ? 17.226 -6.712 1.229 1.00 96.38 428 GLY A CA 1
ATOM 3321 C C . GLY A 1 428 ? 16.701 -8.122 1.438 1.00 96.38 428 GLY A C 1
ATOM 3322 O O . GLY A 1 428 ? 16.755 -8.673 2.537 1.00 96.38 428 GLY A O 1
ATOM 3323 N N . GLY A 1 429 ? 16.188 -8.699 0.361 1.00 97.94 429 GLY A N 1
ATOM 3324 C CA . GLY A 1 429 ? 15.577 -10.017 0.359 1.00 97.94 429 GLY A CA 1
ATOM 3325 C C . GLY A 1 429 ? 14.776 -10.260 -0.912 1.00 97.94 429 GLY A C 1
ATOM 3326 O O . GLY A 1 429 ? 14.504 -9.336 -1.686 1.00 97.94 429 GLY A O 1
ATOM 3327 N N . PHE A 1 430 ? 14.446 -11.526 -1.132 1.00 98.81 430 PHE A N 1
ATOM 3328 C CA . PHE A 1 430 ? 13.665 -12.007 -2.262 1.00 98.81 430 PHE A CA 1
ATOM 3329 C C . PHE A 1 430 ? 12.918 -13.284 -1.865 1.00 98.81 430 PHE A C 1
ATOM 3331 O O . PHE A 1 430 ? 13.241 -13.915 -0.856 1.00 98.81 430 PHE A O 1
ATOM 3338 N N . TYR A 1 431 ? 11.933 -13.667 -2.668 1.00 98.81 431 TYR A N 1
ATOM 3339 C CA . TYR A 1 431 ? 11.238 -14.943 -2.576 1.00 98.81 431 TYR A CA 1
ATOM 3340 C C . TYR A 1 431 ? 11.913 -15.958 -3.487 1.00 98.81 431 TYR A C 1
ATOM 3342 O O . TYR A 1 431 ? 12.094 -15.702 -4.683 1.00 98.81 431 TYR A O 1
ATOM 3350 N N . SER A 1 432 ? 12.258 -17.118 -2.935 1.00 98.75 432 SER A N 1
ATOM 3351 C CA . SER A 1 432 ? 12.636 -18.262 -3.761 1.00 98.75 432 SER A CA 1
ATOM 3352 C C . SER A 1 432 ? 11.456 -18.725 -4.621 1.00 98.75 432 SER A C 1
ATOM 3354 O O . SER A 1 432 ? 10.294 -18.394 -4.353 1.00 98.75 432 SER A O 1
ATOM 3356 N N . ALA A 1 433 ? 11.726 -19.554 -5.627 1.00 97.94 433 ALA A N 1
ATOM 3357 C CA . ALA A 1 433 ? 10.666 -20.184 -6.408 1.00 97.94 433 ALA A CA 1
ATOM 3358 C C . ALA A 1 433 ? 9.700 -20.982 -5.516 1.00 97.94 433 ALA A C 1
ATOM 3360 O O . ALA A 1 433 ? 8.484 -20.905 -5.687 1.00 97.94 433 ALA A O 1
ATOM 3361 N N . ALA A 1 434 ? 10.236 -21.680 -4.510 1.00 98.56 434 ALA A N 1
ATOM 3362 C CA . ALA A 1 434 ? 9.444 -22.433 -3.543 1.00 98.56 434 ALA A CA 1
ATOM 3363 C C . ALA A 1 434 ? 8.562 -21.522 -2.672 1.00 98.56 434 ALA A C 1
ATOM 3365 O O . ALA A 1 434 ? 7.393 -21.844 -2.444 1.00 98.56 434 ALA A O 1
ATOM 3366 N N . ASP A 1 435 ? 9.088 -20.373 -2.230 1.00 98.75 435 ASP A N 1
ATOM 3367 C CA . ASP A 1 435 ? 8.306 -19.381 -1.486 1.00 98.75 435 ASP A CA 1
ATOM 3368 C C . ASP A 1 435 ? 7.141 -18.863 -2.328 1.00 98.75 435 ASP A C 1
ATOM 3370 O O . ASP A 1 435 ? 6.008 -18.826 -1.847 1.00 98.75 435 ASP A O 1
ATOM 3374 N N . MET A 1 436 ? 7.396 -18.507 -3.592 1.00 98.69 436 MET A N 1
ATOM 3375 C CA . MET A 1 436 ? 6.362 -18.011 -4.499 1.00 98.69 436 MET A CA 1
ATOM 3376 C C . MET A 1 436 ? 5.284 -19.069 -4.756 1.00 98.69 436 MET A C 1
ATOM 3378 O O . MET A 1 436 ? 4.100 -18.783 -4.597 1.00 98.69 436 MET A O 1
ATOM 3382 N N . ILE A 1 437 ? 5.667 -20.311 -5.068 1.00 98.88 437 ILE A N 1
ATOM 3383 C CA . ILE A 1 437 ? 4.727 -21.424 -5.288 1.00 98.88 437 ILE A CA 1
ATOM 3384 C C . ILE A 1 437 ? 3.862 -21.669 -4.047 1.00 98.88 437 ILE A C 1
ATOM 3386 O O . ILE A 1 437 ? 2.642 -21.823 -4.153 1.00 98.88 437 ILE A O 1
ATOM 3390 N N . GLU A 1 438 ? 4.454 -21.675 -2.851 1.00 98.75 438 GLU A N 1
ATOM 3391 C CA . GLU A 1 438 ? 3.677 -21.845 -1.624 1.00 98.75 438 GLU A CA 1
ATOM 3392 C C . GLU A 1 438 ? 2.788 -20.629 -1.332 1.00 98.75 438 GLU A C 1
ATOM 3394 O O . GLU A 1 438 ? 1.658 -20.811 -0.880 1.00 98.75 438 GLU A O 1
ATOM 3399 N N . MET A 1 439 ? 3.227 -19.399 -1.613 1.00 98.69 439 MET A N 1
ATOM 3400 C CA . MET A 1 439 ? 2.368 -18.213 -1.502 1.00 98.69 439 MET A CA 1
ATOM 3401 C C . MET A 1 439 ? 1.179 -18.278 -2.468 1.00 98.69 439 MET A C 1
ATOM 3403 O O . MET A 1 439 ? 0.057 -17.986 -2.055 1.00 98.69 439 MET A O 1
ATOM 3407 N N . LEU A 1 440 ? 1.381 -18.743 -3.702 1.00 98.88 440 LEU A N 1
ATOM 3408 C CA . LEU A 1 440 ? 0.316 -18.947 -4.688 1.00 98.88 440 LEU A CA 1
ATOM 3409 C C . LEU A 1 440 ? -0.703 -19.992 -4.231 1.00 98.88 440 LEU A C 1
ATOM 3411 O O . LEU A 1 440 ? -1.910 -19.739 -4.253 1.00 98.88 440 LEU A O 1
ATOM 3415 N N . ARG A 1 441 ? -0.234 -21.138 -3.723 1.00 98.75 441 ARG A N 1
ATOM 3416 C CA . ARG A 1 441 ? -1.104 -22.155 -3.110 1.00 98.75 441 ARG A CA 1
ATOM 3417 C C . ARG A 1 441 ? -1.859 -21.585 -1.911 1.00 98.75 441 ARG A C 1
ATOM 3419 O O . ARG A 1 441 ? -3.042 -21.865 -1.713 1.00 98.75 441 ARG A O 1
ATOM 3426 N N . TYR A 1 442 ? -1.182 -20.788 -1.090 1.00 98.75 442 TYR A N 1
ATOM 3427 C CA . TYR A 1 442 ? -1.748 -20.184 0.109 1.00 98.75 442 TYR A CA 1
ATOM 3428 C C . TYR A 1 442 ? -2.844 -19.156 -0.204 1.00 98.75 442 TYR A C 1
ATOM 3430 O O . TYR A 1 442 ? -3.874 -19.160 0.478 1.00 98.75 442 TYR A O 1
ATOM 3438 N N . ALA A 1 443 ? -2.640 -18.326 -1.231 1.00 98.81 443 ALA A N 1
ATOM 3439 C CA . ALA A 1 443 ? -3.610 -17.363 -1.749 1.00 98.81 443 ALA A CA 1
ATOM 3440 C C . ALA A 1 443 ? -4.802 -18.062 -2.425 1.00 98.81 443 ALA A C 1
ATOM 3442 O O . ALA A 1 443 ? -5.952 -17.740 -2.130 1.00 98.81 443 ALA A O 1
ATOM 3443 N N . THR A 1 444 ? -4.549 -19.101 -3.228 1.00 98.50 444 THR A N 1
ATOM 3444 C CA . THR A 1 444 ? -5.599 -19.870 -3.920 1.00 98.50 444 THR A CA 1
ATOM 3445 C C . THR A 1 444 ? -6.555 -20.538 -2.930 1.00 98.50 444 THR A C 1
ATOM 3447 O O . THR A 1 444 ? -7.770 -20.429 -3.073 1.00 98.50 444 THR A O 1
ATOM 3450 N N . ARG A 1 445 ? -6.037 -21.120 -1.835 1.00 97.81 445 ARG A N 1
ATOM 3451 C CA . ARG A 1 445 ? -6.864 -21.659 -0.728 1.00 97.81 445 ARG A CA 1
ATOM 3452 C C . ARG A 1 445 ? -7.727 -20.606 -0.018 1.00 97.81 445 ARG A C 1
ATOM 3454 O O . ARG A 1 445 ? -8.575 -20.965 0.794 1.00 97.81 445 ARG A O 1
ATOM 3461 N N . ARG A 1 446 ? -7.479 -19.322 -0.276 1.00 98.44 446 ARG A N 1
ATOM 3462 C CA . ARG A 1 446 ? -8.207 -18.166 0.263 1.00 98.44 446 ARG A CA 1
ATOM 3463 C C . ARG A 1 446 ? -9.060 -17.460 -0.784 1.00 98.44 446 ARG A C 1
ATOM 3465 O O . ARG A 1 446 ? -9.576 -16.383 -0.500 1.00 98.44 446 ARG A O 1
ATOM 3472 N N . HIS A 1 447 ? -9.202 -18.049 -1.973 1.00 98.44 447 HIS A N 1
ATOM 3473 C CA . HIS A 1 447 ? -9.910 -17.440 -3.099 1.00 98.44 447 HIS A CA 1
ATOM 3474 C C . HIS A 1 447 ? -9.333 -16.063 -3.472 1.00 98.44 447 HIS A C 1
ATOM 3476 O O . HIS A 1 447 ? -10.063 -15.151 -3.861 1.00 98.44 447 HIS A O 1
ATOM 3482 N N . ILE A 1 448 ? -8.010 -15.912 -3.335 1.00 98.88 448 ILE A N 1
ATOM 3483 C CA . ILE A 1 448 ? -7.255 -14.735 -3.768 1.00 98.88 448 ILE A CA 1
ATOM 3484 C C . ILE A 1 448 ? -6.417 -15.130 -4.978 1.00 98.88 448 ILE A C 1
ATOM 3486 O O . ILE A 1 448 ? -5.567 -16.016 -4.897 1.00 98.88 448 ILE A O 1
ATOM 3490 N N . GLU A 1 449 ? -6.643 -14.444 -6.091 1.00 98.75 449 GLU A N 1
ATOM 3491 C CA . GLU A 1 449 ? -5.780 -14.524 -7.266 1.00 98.75 449 GLU A CA 1
ATOM 3492 C C . GLU A 1 449 ? -4.610 -13.543 -7.095 1.00 98.75 449 GLU A C 1
ATOM 3494 O O . GLU A 1 449 ? -4.806 -12.386 -6.712 1.00 98.75 449 GLU A O 1
ATOM 3499 N N . VAL A 1 450 ? -3.392 -14.023 -7.346 1.00 98.88 450 VAL A N 1
ATOM 3500 C CA . VAL A 1 450 ? -2.169 -13.214 -7.318 1.00 98.88 450 VAL A CA 1
ATOM 3501 C C . VAL A 1 450 ? -1.862 -12.778 -8.747 1.00 98.88 450 VAL A C 1
ATOM 3503 O O . VAL A 1 450 ? -1.767 -13.616 -9.638 1.00 98.88 450 VAL A O 1
ATOM 3506 N N . ILE A 1 451 ? -1.726 -11.473 -8.955 1.00 98.94 451 ILE A N 1
ATOM 3507 C CA . ILE A 1 451 ? -1.325 -10.863 -10.223 1.00 98.94 451 ILE A CA 1
ATOM 3508 C C . ILE A 1 451 ? 0.125 -10.415 -10.033 1.00 98.94 451 ILE A C 1
ATOM 3510 O O . ILE A 1 451 ? 0.350 -9.478 -9.263 1.00 98.94 451 ILE A O 1
ATOM 3514 N N . PRO A 1 452 ? 1.110 -11.085 -10.653 1.00 98.88 452 PRO A N 1
ATOM 3515 C CA . PRO A 1 452 ? 2.500 -10.687 -10.527 1.00 98.88 452 PRO A CA 1
ATOM 3516 C C . PRO A 1 452 ? 2.745 -9.453 -11.395 1.00 98.88 452 PRO A C 1
ATOM 3518 O O . PRO A 1 452 ? 2.341 -9.420 -12.562 1.00 98.88 452 PRO A O 1
ATOM 3521 N N . GLU A 1 453 ? 3.424 -8.466 -10.828 1.00 98.88 453 GLU A N 1
ATOM 3522 C CA . GLU A 1 453 ? 3.916 -7.309 -11.558 1.00 98.88 453 GLU A CA 1
ATOM 3523 C C . GLU A 1 453 ? 5.427 -7.377 -11.722 1.00 98.88 453 GLU A C 1
ATOM 3525 O O . GLU A 1 453 ? 6.167 -7.565 -10.751 1.00 98.88 453 GLU A O 1
ATOM 3530 N N . ILE A 1 454 ? 5.847 -7.227 -12.976 1.00 98.31 454 ILE A N 1
ATOM 3531 C CA . ILE A 1 454 ? 7.228 -7.015 -13.386 1.00 98.31 454 ILE A CA 1
ATOM 3532 C C . ILE A 1 454 ? 7.233 -5.680 -14.126 1.00 98.31 454 ILE A C 1
ATOM 3534 O O . ILE A 1 454 ? 6.738 -5.617 -15.249 1.00 98.31 454 ILE A O 1
ATOM 3538 N N . ASP A 1 455 ? 7.725 -4.630 -13.479 1.00 96.81 455 ASP A N 1
ATOM 3539 C CA . ASP A 1 455 ? 7.600 -3.257 -13.970 1.00 96.81 455 ASP A CA 1
ATOM 3540 C C . ASP A 1 455 ? 8.593 -2.950 -15.100 1.00 96.81 455 ASP A C 1
ATOM 3542 O O . ASP A 1 455 ? 9.798 -3.195 -14.972 1.00 96.81 455 ASP A O 1
ATOM 3546 N N . LEU A 1 456 ? 8.061 -2.517 -16.249 1.00 95.19 456 LEU A N 1
ATOM 3547 C CA . LEU A 1 456 ? 8.766 -2.301 -17.510 1.00 95.19 456 LEU A CA 1
ATOM 3548 C C . LEU A 1 456 ? 8.031 -1.229 -18.359 1.00 95.19 456 LEU A C 1
ATOM 3550 O O . LEU A 1 456 ? 6.808 -1.157 -18.352 1.00 95.19 456 LEU A O 1
ATOM 3554 N N . PRO A 1 457 ? 8.711 -0.458 -19.230 1.00 95.88 457 PRO A N 1
ATOM 3555 C CA . PRO A 1 457 ? 10.152 -0.403 -19.425 1.00 95.88 457 PRO A CA 1
ATOM 3556 C C . PRO A 1 457 ? 10.853 0.622 -18.522 1.00 95.88 457 PRO A C 1
ATOM 3558 O O . PRO A 1 457 ? 12.083 0.626 -18.496 1.00 95.88 457 PRO A O 1
ATOM 3561 N N . GLY A 1 458 ? 10.099 1.494 -17.840 1.00 94.25 458 GLY A N 1
ATOM 3562 C CA . GLY A 1 458 ? 10.571 2.271 -16.687 1.00 94.25 458 GLY A CA 1
ATOM 3563 C C . GLY A 1 458 ? 10.736 1.376 -15.462 1.00 94.25 458 GLY A C 1
ATOM 3564 O O . GLY A 1 458 ? 10.555 0.167 -15.577 1.00 94.25 458 GLY A O 1
ATOM 3565 N N . HIS A 1 459 ? 11.131 1.955 -14.325 1.00 97.62 459 HIS A N 1
ATOM 3566 C CA . HIS A 1 459 ? 11.207 1.233 -13.046 1.00 97.62 459 HIS A CA 1
ATOM 3567 C C . HIS A 1 459 ? 12.019 -0.078 -13.084 1.00 97.62 459 HIS A C 1
ATOM 3569 O O . HIS A 1 459 ? 11.830 -0.997 -12.293 1.00 97.62 459 HIS A O 1
ATOM 3575 N N . ALA A 1 460 ? 12.972 -0.189 -14.011 1.00 98.00 460 ALA A N 1
ATOM 3576 C CA . ALA A 1 460 ? 13.647 -1.443 -14.319 1.00 98.00 460 ALA A CA 1
ATOM 3577 C C . ALA A 1 460 ? 15.123 -1.444 -13.900 1.00 98.00 460 ALA A C 1
ATOM 3579 O O . ALA A 1 460 ? 15.905 -2.314 -14.314 1.00 98.00 460 ALA A O 1
ATOM 3580 N N . ARG A 1 461 ? 15.559 -0.471 -13.090 1.00 98.06 461 ARG A N 1
ATOM 3581 C CA . ARG A 1 461 ? 16.979 -0.283 -12.774 1.00 98.06 461 ARG A CA 1
ATOM 3582 C C . ARG A 1 461 ? 17.599 -1.487 -12.074 1.00 98.06 461 ARG A C 1
ATOM 3584 O O . ARG A 1 461 ? 18.741 -1.826 -12.399 1.00 98.06 461 ARG A O 1
ATOM 3591 N N . ALA A 1 462 ? 16.886 -2.169 -11.174 1.00 98.44 462 ALA A N 1
ATOM 3592 C CA . ALA A 1 462 ? 17.412 -3.369 -10.523 1.00 98.44 462 ALA A CA 1
ATOM 3593 C C . ALA A 1 462 ? 17.737 -4.470 -11.546 1.00 98.44 462 ALA A C 1
ATOM 3595 O O . ALA A 1 462 ? 18.816 -5.068 -11.488 1.00 98.44 462 ALA A O 1
ATOM 3596 N N . ALA A 1 463 ? 16.858 -4.682 -12.533 1.00 98.25 463 ALA A N 1
ATOM 3597 C CA . ALA A 1 463 ? 17.077 -5.636 -13.618 1.00 98.25 463 ALA A CA 1
ATOM 3598 C C . ALA A 1 463 ? 18.261 -5.221 -14.509 1.00 98.25 463 ALA A C 1
ATOM 3600 O O . ALA A 1 463 ? 19.160 -6.028 -14.768 1.00 98.25 463 ALA A O 1
ATOM 3601 N N . ILE A 1 464 ? 18.320 -3.949 -14.923 1.00 97.44 464 ILE A N 1
ATOM 3602 C CA . ILE A 1 464 ? 19.417 -3.403 -15.740 1.00 97.44 464 ILE A CA 1
ATOM 3603 C C . ILE A 1 464 ? 20.760 -3.576 -15.024 1.00 97.44 464 ILE A C 1
ATOM 3605 O O . ILE A 1 464 ? 21.734 -4.049 -15.615 1.00 97.44 464 ILE A O 1
ATOM 3609 N N . ALA A 1 465 ? 20.829 -3.209 -13.744 1.00 96.88 465 ALA A N 1
ATOM 3610 C CA . ALA A 1 465 ? 22.047 -3.283 -12.952 1.00 96.88 465 ALA A CA 1
ATOM 3611 C C . ALA A 1 465 ? 22.488 -4.736 -12.708 1.00 96.88 465 ALA A C 1
ATOM 3613 O O . ALA A 1 465 ? 23.679 -5.034 -12.835 1.00 96.88 465 ALA A O 1
ATOM 3614 N N . ALA A 1 466 ? 21.546 -5.646 -12.443 1.00 96.56 466 ALA A N 1
ATOM 3615 C CA . ALA A 1 466 ? 21.818 -7.074 -12.306 1.00 96.56 466 ALA A CA 1
ATOM 3616 C C . ALA A 1 466 ? 22.369 -7.685 -13.604 1.00 96.56 466 ALA A C 1
ATOM 3618 O O . ALA A 1 466 ? 23.372 -8.398 -13.571 1.00 96.56 466 ALA A O 1
ATOM 3619 N N . MET A 1 467 ? 21.787 -7.360 -14.763 1.00 95.00 467 MET A N 1
ATOM 3620 C CA . MET A 1 467 ? 22.288 -7.861 -16.050 1.00 95.00 467 MET A CA 1
ATOM 3621 C C . MET A 1 467 ? 23.639 -7.235 -16.429 1.00 95.00 467 MET A C 1
ATOM 3623 O O . MET A 1 467 ? 24.528 -7.931 -16.919 1.00 95.00 467 MET A O 1
ATOM 3627 N N . LYS A 1 468 ? 23.883 -5.959 -16.094 1.00 92.62 468 LYS A N 1
ATOM 3628 C CA . LYS A 1 468 ? 25.228 -5.356 -16.183 1.00 92.62 468 LYS A CA 1
ATOM 3629 C C . LYS A 1 468 ? 26.240 -6.087 -15.290 1.00 92.62 468 LYS A C 1
ATOM 3631 O O . LYS A 1 468 ? 27.374 -6.309 -15.711 1.00 92.62 468 LYS A O 1
ATOM 3636 N N . HIS A 1 469 ? 25.854 -6.464 -14.068 1.00 91.31 469 HIS A N 1
ATOM 3637 C CA . HIS A 1 469 ? 26.704 -7.237 -13.157 1.00 91.31 469 HIS A CA 1
ATOM 3638 C C . HIS A 1 469 ? 27.026 -8.629 -13.724 1.00 91.31 469 HIS A C 1
ATOM 3640 O O . HIS A 1 469 ? 28.194 -9.024 -13.731 1.00 91.31 469 HIS A O 1
ATOM 3646 N N . ARG A 1 470 ? 26.021 -9.329 -14.269 1.00 88.81 470 ARG A N 1
ATOM 3647 C CA . ARG A 1 470 ? 26.176 -10.613 -14.972 1.00 88.81 470 ARG A CA 1
ATOM 3648 C C . ARG A 1 470 ? 27.195 -10.515 -16.109 1.00 88.81 470 ARG A C 1
ATOM 3650 O O . ARG A 1 470 ? 28.159 -11.278 -16.135 1.00 88.81 470 ARG A O 1
ATOM 3657 N N . ASN A 1 471 ? 27.031 -9.531 -16.994 1.00 86.69 471 ASN A N 1
ATOM 3658 C CA . ASN A 1 471 ? 27.894 -9.361 -18.165 1.00 86.69 471 ASN A CA 1
ATOM 3659 C C . ASN A 1 471 ? 29.348 -9.047 -17.768 1.00 86.69 471 ASN A C 1
ATOM 3661 O O . ASN A 1 471 ? 30.264 -9.696 -18.270 1.00 86.69 471 ASN A O 1
ATOM 3665 N N . ARG A 1 472 ? 29.578 -8.167 -16.779 1.00 84.12 472 ARG A N 1
ATOM 3666 C CA . ARG A 1 472 ? 30.937 -7.895 -16.261 1.00 84.12 472 ARG A CA 1
ATOM 3667 C C . ARG A 1 472 ? 31.614 -9.141 -15.689 1.00 84.12 472 ARG A C 1
ATOM 3669 O O . ARG A 1 472 ? 32.809 -9.344 -15.891 1.00 84.12 472 ARG A O 1
ATOM 3676 N N . ARG A 1 473 ? 30.869 -9.992 -14.973 1.00 78.06 473 ARG A N 1
ATOM 3677 C CA . ARG A 1 473 ? 31.406 -11.262 -14.460 1.00 78.06 473 ARG A CA 1
ATOM 3678 C C . ARG A 1 473 ? 31.764 -12.225 -15.586 1.00 78.06 473 ARG A C 1
ATOM 3680 O O . ARG A 1 473 ? 32.786 -12.894 -15.479 1.00 78.06 473 ARG A O 1
ATOM 3687 N N . ALA A 1 474 ? 30.959 -12.284 -16.644 1.00 70.50 474 ALA A N 1
ATOM 3688 C CA . ALA A 1 474 ? 31.237 -13.113 -17.814 1.00 70.50 474 ALA A CA 1
ATOM 3689 C C . ALA A 1 474 ? 32.462 -12.628 -18.618 1.00 70.50 474 ALA A C 1
ATOM 3691 O O . ALA A 1 474 ? 33.123 -13.441 -19.258 1.00 70.50 474 ALA A O 1
ATOM 3692 N N . GLU A 1 475 ? 32.777 -11.331 -18.578 1.00 69.38 475 GLU A N 1
ATOM 3693 C CA . GLU A 1 475 ? 33.971 -10.744 -19.207 1.00 69.38 475 GLU A CA 1
ATOM 3694 C C . GLU A 1 475 ? 35.245 -10.911 -18.360 1.00 69.38 475 GLU A C 1
ATOM 3696 O O . GLU A 1 475 ? 36.318 -11.148 -18.910 1.00 69.38 475 GLU A O 1
ATOM 3701 N N . GLY A 1 476 ? 35.138 -10.806 -17.027 1.00 59.94 476 GLY A N 1
ATOM 3702 C CA . GLY A 1 476 ? 36.266 -10.951 -16.095 1.00 59.94 476 GLY A CA 1
ATOM 3703 C C . GLY A 1 476 ? 36.594 -12.396 -15.695 1.00 59.94 476 GLY A C 1
ATOM 3704 O O . GLY A 1 476 ? 37.718 -12.683 -15.280 1.00 59.94 476 GLY A O 1
ATOM 3705 N N . ALA A 1 477 ? 35.639 -13.322 -15.816 1.00 53.19 477 ALA A N 1
ATOM 3706 C CA . ALA A 1 477 ? 35.902 -14.747 -15.689 1.00 53.19 477 ALA A CA 1
ATOM 3707 C C . ALA A 1 477 ? 36.650 -15.220 -16.938 1.00 53.19 477 ALA A C 1
ATOM 3709 O O . ALA A 1 477 ? 36.085 -15.290 -18.025 1.00 53.19 477 ALA A O 1
ATOM 3710 N N . ASP A 1 478 ? 37.931 -15.537 -16.745 1.00 43.72 478 ASP A N 1
ATOM 3711 C CA . ASP A 1 478 ? 38.816 -16.226 -17.681 1.00 43.72 478 ASP A CA 1
ATOM 3712 C C . ASP A 1 478 ? 37.997 -17.161 -18.594 1.00 43.72 478 ASP A C 1
ATOM 3714 O O . ASP A 1 478 ? 37.433 -18.155 -18.121 1.00 43.72 478 ASP A O 1
ATOM 3718 N N . GLN A 1 479 ? 37.912 -16.841 -19.894 1.00 48.31 479 GLN A N 1
ATOM 3719 C CA . GLN A 1 479 ? 37.178 -17.593 -20.936 1.00 48.31 479 GLN A CA 1
ATOM 3720 C C . GLN A 1 479 ? 37.492 -19.108 -20.941 1.00 48.31 479 GLN A C 1
ATOM 3722 O O . GLN A 1 479 ? 36.821 -19.895 -21.601 1.00 48.31 479 GLN A O 1
ATOM 3727 N N . LYS A 1 480 ? 38.501 -19.529 -20.172 1.00 48.00 480 LYS A N 1
ATOM 3728 C CA . LYS A 1 480 ? 38.957 -20.896 -19.937 1.00 48.00 480 LYS A CA 1
ATOM 3729 C C . LYS A 1 480 ? 38.168 -21.695 -18.886 1.00 48.00 480 LYS A C 1
ATOM 3731 O O . LYS A 1 480 ? 38.352 -22.907 -18.840 1.00 48.00 480 LYS A O 1
ATOM 3736 N N . ARG A 1 481 ? 37.323 -21.088 -18.032 1.00 47.25 481 ARG A N 1
ATOM 3737 C CA . ARG A 1 481 ? 36.668 -21.801 -16.901 1.00 47.25 481 ARG A CA 1
ATOM 3738 C C . ARG A 1 481 ? 35.161 -22.057 -17.018 1.00 47.25 481 ARG A C 1
ATOM 3740 O O . ARG A 1 481 ? 34.628 -22.758 -16.164 1.00 47.25 481 ARG A O 1
ATOM 3747 N N . ALA A 1 482 ? 34.473 -21.569 -18.052 1.00 48.12 482 ALA A N 1
ATOM 3748 C CA . ALA A 1 482 ? 33.041 -21.848 -18.233 1.00 48.12 482 ALA A CA 1
ATOM 3749 C C . ALA A 1 482 ? 32.615 -21.927 -19.717 1.00 48.12 482 ALA A C 1
ATOM 3751 O O . ALA A 1 482 ? 31.900 -21.048 -20.198 1.00 48.12 482 ALA A O 1
ATOM 3752 N N . PRO A 1 483 ? 32.995 -22.991 -20.455 1.00 44.19 483 PRO A N 1
ATOM 3753 C CA . PRO A 1 483 ? 32.578 -23.170 -21.851 1.00 44.19 483 PRO A CA 1
ATOM 3754 C C . PRO A 1 483 ? 31.050 -23.266 -22.031 1.00 44.19 483 PRO A C 1
ATOM 3756 O O . PRO A 1 483 ? 30.534 -22.926 -23.090 1.00 44.19 483 PRO A O 1
ATOM 3759 N N . GLY A 1 484 ? 30.314 -23.685 -20.992 1.00 48.94 484 GLY A N 1
ATOM 3760 C CA . GLY A 1 484 ? 28.853 -23.821 -21.027 1.00 48.94 484 GLY A CA 1
ATOM 3761 C C . GLY A 1 484 ? 28.075 -22.501 -21.027 1.00 48.94 484 GLY A C 1
ATOM 3762 O O . GLY A 1 484 ? 26.899 -22.506 -21.373 1.00 48.94 484 GLY A O 1
ATOM 3763 N N . LEU A 1 485 ? 28.713 -21.370 -20.688 1.00 48.50 485 LEU A N 1
ATOM 3764 C CA . LEU A 1 485 ? 28.047 -20.065 -20.716 1.00 48.50 485 LEU A CA 1
ATOM 3765 C C . LEU A 1 485 ? 27.904 -19.513 -22.142 1.00 48.50 485 LEU A C 1
ATOM 3767 O O . LEU A 1 485 ? 27.113 -18.621 -22.350 1.00 48.50 485 LEU A O 1
ATOM 3771 N N . LEU A 1 486 ? 28.635 -19.992 -23.151 1.00 48.69 486 LEU A N 1
ATOM 3772 C CA . LEU A 1 486 ? 28.566 -19.404 -24.503 1.00 48.69 486 LEU A CA 1
ATOM 3773 C C . LEU A 1 486 ? 27.493 -20.038 -25.410 1.00 48.69 486 LEU A C 1
ATOM 3775 O O . LEU A 1 486 ? 27.313 -19.579 -26.533 1.00 48.69 486 LEU A O 1
ATOM 3779 N N . ALA A 1 487 ? 26.784 -21.069 -24.932 1.00 50.91 487 ALA A N 1
ATOM 3780 C CA . ALA A 1 487 ? 25.734 -21.776 -25.677 1.00 50.91 487 ALA A CA 1
ATOM 3781 C C . ALA A 1 487 ? 24.298 -21.439 -25.218 1.00 50.91 487 ALA A C 1
ATOM 3783 O O . ALA A 1 487 ? 23.342 -21.828 -25.886 1.00 50.91 487 ALA A O 1
ATOM 3784 N N . ASP A 1 488 ? 24.136 -20.734 -24.094 1.00 60.03 488 ASP A N 1
ATOM 3785 C CA . ASP A 1 488 ? 22.836 -20.295 -23.575 1.00 60.03 488 ASP A CA 1
ATOM 3786 C C . ASP A 1 488 ? 22.460 -18.930 -24.193 1.00 60.03 488 ASP A C 1
ATOM 3788 O O . ASP A 1 488 ? 23.216 -17.968 -24.018 1.00 60.03 488 ASP A O 1
ATOM 3792 N N . PRO A 1 489 ? 21.310 -18.795 -24.890 1.00 58.41 489 PRO A N 1
ATOM 3793 C CA . PRO A 1 489 ? 20.857 -17.511 -25.433 1.00 58.41 489 PRO A CA 1
ATOM 3794 C C . PRO A 1 489 ? 20.661 -16.427 -24.354 1.00 58.41 489 PRO A C 1
ATOM 3796 O O . PRO A 1 489 ? 20.660 -15.242 -24.677 1.00 58.41 489 PRO A O 1
ATOM 3799 N N . HIS A 1 490 ? 20.563 -16.797 -23.071 1.00 62.06 490 HIS A N 1
ATOM 3800 C CA . HIS A 1 490 ? 20.461 -15.876 -21.933 1.00 62.06 490 HIS A CA 1
ATOM 3801 C C . HIS A 1 490 ? 21.803 -15.570 -21.244 1.00 62.06 490 HIS A C 1
ATOM 3803 O O . HIS A 1 490 ? 21.856 -14.900 -20.204 1.00 62.06 490 HIS A O 1
ATOM 3809 N N . ALA A 1 491 ? 22.924 -16.046 -21.781 1.00 60.38 491 ALA A N 1
ATOM 3810 C CA . ALA A 1 491 ? 24.223 -15.844 -21.151 1.00 60.38 491 ALA A CA 1
ATOM 3811 C C . ALA A 1 491 ? 24.748 -14.408 -21.220 1.00 60.38 491 ALA A C 1
ATOM 3813 O O . ALA A 1 491 ? 25.559 -14.021 -20.379 1.00 60.38 491 ALA A O 1
ATOM 3814 N N . ARG A 1 492 ? 24.292 -13.623 -22.205 1.00 67.25 492 ARG A N 1
ATOM 3815 C CA . ARG A 1 492 ? 24.685 -12.222 -22.415 1.00 67.25 492 ARG A CA 1
ATOM 3816 C C . ARG A 1 492 ? 23.481 -11.339 -22.740 1.00 67.25 492 ARG A C 1
ATOM 3818 O O . ARG A 1 492 ? 23.446 -10.694 -23.780 1.00 67.25 492 ARG A O 1
ATOM 3825 N N . LEU A 1 493 ? 22.487 -11.316 -21.855 1.00 83.50 493 LEU A N 1
ATOM 3826 C CA . LEU A 1 493 ? 21.360 -10.392 -21.999 1.00 83.50 493 LEU A CA 1
ATOM 3827 C C . LEU A 1 493 ? 21.836 -8.960 -21.722 1.00 83.50 493 LEU A C 1
ATOM 3829 O O . LEU A 1 493 ? 22.308 -8.662 -20.621 1.00 83.50 493 LEU A O 1
ATOM 3833 N N . SER A 1 494 ? 21.710 -8.061 -22.701 1.00 88.50 494 SER A N 1
ATOM 3834 C CA . SER A 1 494 ? 21.885 -6.625 -22.471 1.00 88.50 494 SER A CA 1
ATOM 3835 C C . SER A 1 494 ? 20.549 -5.903 -22.532 1.00 88.50 494 SER A C 1
ATOM 3837 O O . SER A 1 494 ? 19.971 -5.712 -23.599 1.00 88.50 494 SER A O 1
ATOM 3839 N N . LEU A 1 495 ? 20.102 -5.449 -21.363 1.00 95.00 495 LEU A N 1
ATOM 3840 C CA . LEU A 1 495 ? 18.848 -4.714 -21.177 1.00 95.00 495 LEU A CA 1
ATOM 3841 C C . LEU A 1 495 ? 18.960 -3.205 -21.436 1.00 95.00 495 LEU A C 1
ATOM 3843 O O . LEU A 1 495 ? 18.002 -2.460 -21.264 1.00 95.00 495 LEU A O 1
ATOM 3847 N N . HIS A 1 496 ? 20.145 -2.745 -21.819 1.00 92.88 496 HIS A N 1
ATOM 3848 C CA . HIS A 1 496 ? 20.416 -1.362 -22.186 1.00 92.88 496 HIS A CA 1
ATOM 3849 C C . HIS A 1 496 ? 21.317 -1.344 -23.418 1.00 92.88 496 HIS A C 1
ATOM 3851 O O . HIS A 1 496 ? 22.020 -2.323 -23.692 1.00 92.88 496 HIS A O 1
ATOM 3857 N N . ASP A 1 497 ? 21.308 -0.222 -24.121 1.00 93.56 497 ASP A N 1
ATOM 3858 C CA . ASP A 1 497 ? 22.288 0.096 -25.149 1.00 93.56 497 ASP A CA 1
ATOM 3859 C C . ASP A 1 497 ? 23.498 0.768 -24.463 1.00 93.56 497 ASP A C 1
ATOM 3861 O O . ASP A 1 497 ? 23.345 1.837 -23.866 1.00 93.56 497 ASP A O 1
ATOM 3865 N N . PRO A 1 498 ? 24.698 0.152 -24.468 1.00 89.00 498 PRO A N 1
ATOM 3866 C CA . PRO A 1 498 ? 25.880 0.725 -23.820 1.00 89.00 498 PRO A CA 1
ATOM 3867 C C . PRO A 1 498 ? 26.362 2.041 -24.443 1.00 89.00 498 PRO A C 1
ATOM 3869 O O . PRO A 1 498 ? 27.139 2.755 -23.809 1.00 89.00 498 PRO A O 1
ATOM 3872 N N . ALA A 1 499 ? 25.944 2.339 -25.678 1.00 94.31 499 ALA A N 1
ATOM 3873 C CA . ALA A 1 499 ? 26.263 3.568 -26.392 1.00 94.31 499 ALA A CA 1
ATOM 3874 C C . ALA A 1 499 ? 25.154 4.629 -26.277 1.00 94.31 499 ALA A C 1
ATOM 3876 O O . ALA A 1 499 ? 25.302 5.712 -26.842 1.00 94.31 499 ALA A O 1
ATOM 3877 N N . ASP A 1 500 ? 24.072 4.346 -25.545 1.00 96.19 500 ASP A N 1
ATOM 3878 C CA . ASP A 1 500 ? 23.000 5.308 -25.312 1.00 96.19 500 ASP A CA 1
ATOM 3879 C C . ASP A 1 500 ? 23.492 6.478 -24.451 1.00 96.19 500 ASP A C 1
ATOM 3881 O O . ASP A 1 500 ? 23.912 6.311 -23.302 1.00 96.19 500 ASP A O 1
ATOM 3885 N N . THR A 1 501 ? 23.428 7.684 -25.018 1.00 96.75 501 THR A N 1
ATOM 3886 C CA . THR A 1 501 ? 23.789 8.933 -24.330 1.00 96.75 501 THR A CA 1
ATOM 3887 C C . THR A 1 501 ? 22.581 9.791 -23.953 1.00 96.75 501 THR A C 1
ATOM 3889 O O . THR A 1 501 ? 22.752 10.960 -23.591 1.00 96.75 501 THR A O 1
ATOM 3892 N N . SER A 1 502 ? 21.377 9.211 -24.007 1.00 96.31 502 SER A N 1
ATOM 3893 C CA . SER A 1 502 ? 20.116 9.885 -23.698 1.00 96.31 502 SER A CA 1
ATOM 3894 C C . SER A 1 502 ? 20.163 10.535 -22.319 1.00 96.31 502 SER A C 1
ATOM 3896 O O . SER A 1 502 ? 20.599 9.941 -21.330 1.00 96.31 502 SER A O 1
ATOM 3898 N N . ARG A 1 503 ? 19.689 11.781 -22.234 1.00 96.19 503 ARG A N 1
ATOM 3899 C CA . ARG A 1 503 ? 19.643 12.544 -20.981 1.00 96.19 503 ARG A CA 1
ATOM 3900 C C . ARG A 1 503 ? 18.218 12.627 -20.465 1.00 96.19 503 ARG A C 1
ATOM 3902 O O . ARG A 1 503 ? 17.401 13.362 -21.009 1.00 96.19 503 ARG A O 1
ATOM 3909 N N . TYR A 1 504 ? 17.961 11.935 -19.365 1.00 94.38 504 TYR A N 1
ATOM 3910 C CA . TYR A 1 504 ? 16.674 11.944 -18.681 1.00 94.38 504 TYR A CA 1
ATOM 3911 C C . TYR A 1 504 ? 16.862 11.847 -17.161 1.00 94.38 504 TYR A C 1
ATOM 3913 O O . TYR A 1 504 ? 17.959 11.575 -16.661 1.00 94.38 504 TYR A O 1
ATOM 3921 N N . ARG A 1 505 ? 15.786 12.109 -16.417 1.00 94.19 505 ARG A N 1
ATOM 3922 C CA . ARG A 1 505 ? 15.706 11.910 -14.967 1.00 94.19 505 ARG A CA 1
ATOM 3923 C C . ARG A 1 505 ? 14.318 11.363 -14.634 1.00 94.19 505 ARG A C 1
ATOM 3925 O O . ARG A 1 505 ? 13.340 12.024 -14.973 1.00 94.19 505 ARG A O 1
ATOM 3932 N N . SER A 1 506 ? 14.244 10.194 -13.997 1.00 94.94 506 SER A N 1
ATOM 3933 C CA . SER A 1 506 ? 12.986 9.621 -13.503 1.00 94.94 506 SER A CA 1
ATOM 3934 C C . SER A 1 506 ? 12.391 10.465 -12.376 1.00 94.94 506 SER A C 1
ATOM 3936 O O . SER A 1 506 ? 13.059 11.348 -11.818 1.00 94.94 506 SER A O 1
ATOM 3938 N N . VAL A 1 507 ? 11.140 10.184 -12.018 1.00 91.94 507 VAL A N 1
ATOM 3939 C CA . VAL A 1 507 ? 10.438 10.854 -10.914 1.00 91.94 507 VAL A CA 1
ATOM 3940 C C . VAL A 1 507 ? 11.197 10.679 -9.589 1.00 91.94 507 VAL A C 1
ATOM 3942 O O . VAL A 1 507 ? 11.383 11.646 -8.850 1.00 91.94 507 VAL A O 1
ATOM 3945 N N . GLN A 1 508 ? 11.774 9.498 -9.363 1.00 94.38 508 GLN A N 1
ATOM 3946 C CA . GLN A 1 508 ? 12.579 9.112 -8.196 1.00 94.38 508 GLN A CA 1
ATOM 3947 C C . GLN A 1 508 ? 14.035 9.608 -8.292 1.00 94.38 508 GLN A C 1
ATOM 3949 O O . GLN A 1 508 ? 14.833 9.434 -7.375 1.00 94.38 508 GLN A O 1
ATOM 3954 N N . GLY A 1 509 ? 14.402 10.268 -9.395 1.00 94.62 509 GLY A N 1
ATOM 3955 C CA . GLY A 1 509 ? 15.710 10.885 -9.585 1.00 94.62 509 GLY A CA 1
ATOM 3956 C C . GLY A 1 509 ? 16.772 9.995 -10.222 1.00 94.62 509 GLY A C 1
ATOM 3957 O O . GLY A 1 509 ? 17.935 10.406 -10.268 1.00 94.62 509 GLY A O 1
ATOM 3958 N N . TRP A 1 510 ? 16.401 8.827 -10.744 1.00 96.56 510 TRP A N 1
ATOM 3959 C CA . TRP A 1 510 ? 17.307 7.942 -11.471 1.00 96.56 510 TRP A CA 1
ATOM 3960 C C . TRP A 1 510 ? 17.625 8.479 -12.872 1.00 96.56 510 TRP A C 1
ATOM 3962 O O . TRP A 1 510 ? 16.829 9.199 -13.472 1.00 96.56 510 TRP A O 1
ATOM 3972 N N . ARG A 1 511 ? 18.803 8.145 -13.408 1.00 96.25 511 ARG A N 1
ATOM 3973 C CA . ARG A 1 511 ? 19.252 8.550 -14.762 1.00 96.25 511 ARG A CA 1
ATOM 3974 C C . ARG A 1 511 ? 19.609 7.365 -15.662 1.00 96.25 511 ARG A C 1
ATOM 3976 O O . ARG A 1 511 ? 20.242 7.536 -16.696 1.00 96.25 511 ARG A O 1
ATOM 3983 N N . ASP A 1 512 ? 19.282 6.164 -15.206 1.00 96.06 512 ASP A N 1
ATOM 3984 C CA . ASP A 1 512 ? 19.722 4.893 -15.775 1.00 96.06 512 ASP A CA 1
ATOM 3985 C C . ASP A 1 512 ? 18.680 3.779 -15.561 1.00 96.06 512 ASP A C 1
ATOM 3987 O O . ASP A 1 512 ? 19.052 2.614 -15.419 1.00 96.06 512 ASP A O 1
ATOM 3991 N N . ASN A 1 513 ? 17.391 4.142 -15.487 1.00 96.94 513 ASN A N 1
ATOM 3992 C CA . ASN A 1 513 ? 16.317 3.257 -15.025 1.00 96.94 513 ASN A CA 1
ATOM 3993 C C . ASN A 1 513 ? 15.375 2.699 -16.102 1.00 96.94 513 ASN A C 1
ATOM 3995 O O . ASN A 1 513 ? 14.492 1.913 -15.774 1.00 96.94 513 ASN A O 1
ATOM 3999 N N . VAL A 1 514 ? 15.561 3.068 -17.371 1.00 96.69 514 VAL A N 1
ATOM 4000 C CA . VAL A 1 514 ? 14.735 2.561 -18.478 1.00 96.69 514 VAL A CA 1
ATOM 4001 C C . VAL A 1 514 ? 15.448 1.482 -19.284 1.00 96.69 514 VAL A C 1
ATOM 4003 O O . VAL A 1 514 ? 16.610 1.631 -19.671 1.00 96.69 514 VAL A O 1
ATOM 4006 N N . LEU A 1 515 ? 14.728 0.401 -19.578 1.00 96.19 515 LEU A N 1
ATOM 4007 C CA . LEU A 1 515 ? 15.174 -0.660 -20.480 1.00 96.19 515 LEU A CA 1
ATOM 4008 C C . LEU A 1 515 ? 15.295 -0.136 -21.903 1.00 96.19 515 LEU A C 1
ATOM 4010 O O . LEU A 1 515 ? 14.483 0.675 -22.341 1.00 96.19 515 LEU A O 1
ATOM 4014 N N . CYS A 1 516 ? 16.237 -0.666 -22.679 1.00 96.50 516 CYS A N 1
ATOM 4015 C CA . CYS A 1 516 ? 16.225 -0.451 -24.120 1.00 96.50 516 CYS A CA 1
ATOM 4016 C C . CYS A 1 516 ? 15.123 -1.310 -24.759 1.00 96.50 516 CYS A C 1
ATOM 4018 O O . CYS A 1 516 ? 15.258 -2.528 -24.896 1.00 96.50 516 CYS A O 1
ATOM 4020 N N . VAL A 1 517 ? 14.032 -0.672 -25.182 1.00 96.25 517 VAL A N 1
ATOM 4021 C CA . VAL A 1 517 ? 12.857 -1.347 -25.768 1.00 96.25 517 VAL A CA 1
ATOM 4022 C C . VAL A 1 517 ? 13.061 -1.823 -27.212 1.00 96.25 517 VAL A C 1
ATOM 4024 O O . VAL A 1 517 ? 12.209 -2.505 -27.778 1.00 96.25 517 VAL A O 1
ATOM 4027 N N . CYS A 1 518 ? 14.198 -1.473 -27.813 1.00 95.25 518 CYS A N 1
ATOM 4028 C CA . CYS A 1 518 ? 14.513 -1.714 -29.221 1.00 95.25 518 CYS A CA 1
ATOM 4029 C C . CYS A 1 518 ? 15.344 -2.990 -29.449 1.00 95.25 518 CYS A C 1
ATOM 4031 O O . CYS A 1 518 ? 15.527 -3.407 -30.591 1.00 95.25 518 CYS A O 1
ATOM 4033 N N . ARG A 1 519 ? 15.842 -3.615 -28.373 1.00 92.69 519 ARG A N 1
ATOM 4034 C CA . ARG A 1 519 ? 16.697 -4.811 -28.417 1.00 92.69 519 ARG A CA 1
ATOM 4035 C C . ARG A 1 519 ? 15.886 -6.090 -28.225 1.00 92.69 519 ARG A C 1
ATOM 4037 O O . ARG A 1 519 ? 15.037 -6.159 -27.340 1.00 92.69 519 ARG A O 1
ATOM 4044 N N . GLU A 1 520 ? 16.214 -7.142 -28.976 1.00 92.06 520 GLU A N 1
ATOM 4045 C CA . GLU A 1 520 ? 15.601 -8.466 -28.775 1.00 92.06 520 GLU A CA 1
ATOM 4046 C C . GLU A 1 520 ? 16.003 -9.114 -27.444 1.00 92.06 520 GLU A C 1
ATOM 4048 O O . GLU A 1 520 ? 15.186 -9.818 -26.855 1.00 92.06 520 GLU A O 1
ATOM 4053 N N . ASP A 1 521 ? 17.192 -8.814 -26.908 1.00 92.38 521 ASP A N 1
ATOM 4054 C CA . ASP A 1 521 ? 17.624 -9.269 -25.576 1.00 92.38 521 ASP A CA 1
ATOM 4055 C C . ASP A 1 521 ? 16.606 -8.905 -24.483 1.00 92.38 521 ASP A C 1
ATOM 4057 O O . ASP A 1 521 ? 16.353 -9.702 -23.580 1.00 92.38 521 ASP A O 1
ATOM 4061 N N . THR A 1 522 ? 15.985 -7.723 -24.581 1.00 94.88 522 THR A N 1
ATOM 4062 C CA . THR A 1 522 ? 14.929 -7.277 -23.660 1.00 94.88 522 THR A CA 1
ATOM 4063 C C . THR A 1 522 ? 13.724 -8.212 -23.717 1.00 94.88 522 THR A C 1
ATOM 4065 O O . THR A 1 522 ? 13.183 -8.591 -22.683 1.00 94.88 522 THR A O 1
ATOM 4068 N N . PHE A 1 523 ? 13.323 -8.654 -24.909 1.00 95.50 523 PHE A N 1
ATOM 4069 C CA . PHE A 1 523 ? 12.200 -9.578 -25.055 1.00 95.50 523 PHE A CA 1
ATOM 4070 C C . PHE A 1 523 ? 12.569 -11.017 -24.685 1.00 95.50 523 PHE A C 1
ATOM 4072 O O . PHE A 1 523 ? 11.736 -11.696 -24.099 1.00 95.50 523 PHE A O 1
ATOM 4079 N N . LEU A 1 524 ? 13.807 -11.463 -24.925 1.00 94.50 524 LEU A N 1
ATOM 4080 C CA . LEU A 1 524 ? 14.298 -12.757 -24.429 1.00 94.50 524 LEU A CA 1
ATOM 4081 C C . LEU A 1 524 ? 14.325 -12.804 -22.895 1.00 94.50 524 LEU A C 1
ATOM 4083 O O . LEU A 1 524 ? 14.001 -13.828 -22.294 1.00 94.50 524 LEU A O 1
ATOM 4087 N N . PHE A 1 525 ? 14.694 -11.695 -22.252 1.00 96.25 525 PHE A N 1
ATOM 4088 C CA . PHE A 1 525 ? 14.613 -11.538 -20.802 1.00 96.25 525 PHE A CA 1
ATOM 4089 C C . PHE A 1 525 ? 13.168 -11.640 -20.300 1.00 96.25 525 PHE A C 1
ATOM 4091 O O . PHE A 1 525 ? 12.890 -12.410 -19.381 1.00 96.25 525 PHE A O 1
ATOM 4098 N N . ILE A 1 526 ? 12.241 -10.917 -20.936 1.00 97.25 526 ILE A N 1
ATOM 4099 C CA . ILE A 1 526 ? 10.813 -10.962 -20.595 1.00 97.25 526 ILE A CA 1
ATOM 4100 C C . ILE A 1 526 ? 10.243 -12.370 -20.801 1.00 97.25 526 ILE A C 1
ATOM 4102 O O . ILE A 1 526 ? 9.597 -12.895 -19.896 1.00 97.25 526 ILE A O 1
ATOM 4106 N N . ASP A 1 527 ? 10.511 -13.008 -21.944 1.00 96.25 527 ASP A N 1
ATOM 4107 C CA . ASP A 1 527 ? 10.041 -14.364 -22.247 1.00 96.25 527 ASP A CA 1
ATOM 4108 C C . ASP A 1 527 ? 10.504 -15.350 -21.161 1.00 96.25 527 ASP A C 1
ATOM 4110 O O . ASP A 1 527 ? 9.697 -16.126 -20.647 1.00 96.25 527 ASP A O 1
ATOM 4114 N N . LYS A 1 528 ? 11.765 -15.251 -20.718 1.00 96.12 528 LYS A N 1
ATOM 4115 C CA . LYS A 1 528 ? 12.314 -16.083 -19.639 1.00 96.12 528 LYS A CA 1
ATOM 4116 C C . LYS A 1 528 ? 11.579 -15.900 -18.305 1.00 96.12 528 LYS A C 1
ATOM 4118 O O . LYS A 1 528 ? 11.361 -16.875 -17.575 1.00 96.12 528 LYS A O 1
ATOM 4123 N N . ILE A 1 529 ? 11.205 -14.669 -17.964 1.00 97.88 529 ILE A N 1
ATOM 4124 C CA . ILE A 1 529 ? 10.430 -14.371 -16.752 1.00 97.88 529 ILE A CA 1
ATOM 4125 C C . ILE A 1 529 ? 9.017 -14.936 -16.874 1.00 97.88 529 ILE A C 1
ATOM 4127 O O . ILE A 1 529 ? 8.560 -15.633 -15.969 1.00 97.88 529 ILE A O 1
ATOM 4131 N N . VAL A 1 530 ? 8.347 -14.698 -18.004 1.00 98.44 530 VAL A N 1
ATOM 4132 C CA . VAL A 1 530 ? 6.992 -15.201 -18.266 1.00 98.44 530 VAL A CA 1
ATOM 4133 C C . VAL A 1 530 ? 6.962 -16.729 -18.207 1.00 98.44 530 VAL A C 1
ATOM 4135 O O . VAL A 1 530 ? 6.095 -17.292 -17.546 1.00 98.44 530 VAL A O 1
ATOM 4138 N N . GLU A 1 531 ? 7.929 -17.417 -18.815 1.00 97.75 531 GLU A N 1
ATOM 4139 C CA . GLU A 1 531 ? 8.056 -18.880 -18.743 1.00 97.75 531 GLU A CA 1
ATOM 4140 C C . GLU A 1 531 ? 8.240 -19.382 -17.309 1.00 97.75 531 GLU A C 1
ATOM 4142 O O . GLU A 1 531 ? 7.628 -20.374 -16.904 1.00 97.75 531 GLU A O 1
ATOM 4147 N N . THR A 1 532 ? 9.056 -18.677 -16.525 1.00 98.25 532 THR A N 1
ATOM 4148 C CA . THR A 1 532 ? 9.285 -18.996 -15.114 1.00 98.25 532 THR A CA 1
ATOM 4149 C C . THR A 1 532 ? 7.998 -18.843 -14.300 1.00 98.25 532 THR A C 1
ATOM 4151 O O . THR A 1 532 ? 7.639 -19.752 -13.549 1.00 98.25 532 THR A O 1
ATOM 4154 N N . LEU A 1 533 ? 7.260 -17.744 -14.493 1.00 98.69 533 LEU A N 1
ATOM 4155 C CA . LEU A 1 533 ? 5.968 -17.508 -13.845 1.00 98.69 533 LEU A CA 1
ATOM 4156 C C . LEU A 1 533 ? 4.940 -18.571 -14.248 1.00 98.69 533 LEU A C 1
ATOM 4158 O O . LEU A 1 533 ? 4.318 -19.173 -13.378 1.00 98.69 533 LEU A O 1
ATOM 4162 N N . VAL A 1 534 ? 4.806 -18.879 -15.542 1.00 98.62 534 VAL A N 1
ATOM 4163 C CA . VAL A 1 534 ? 3.928 -19.962 -16.026 1.00 98.62 534 VAL A CA 1
ATOM 4164 C C . VAL A 1 534 ? 4.269 -21.286 -15.337 1.00 98.62 534 VAL A C 1
ATOM 4166 O O . VAL A 1 534 ? 3.370 -22.007 -14.900 1.00 98.62 534 VAL A O 1
ATOM 4169 N N . GLY A 1 535 ? 5.561 -21.595 -15.192 1.00 98.56 535 GLY A N 1
ATOM 4170 C CA . GLY A 1 535 ? 6.040 -22.767 -14.463 1.00 98.56 535 GLY A CA 1
ATOM 4171 C C . GLY A 1 535 ? 5.581 -22.790 -13.003 1.00 98.56 535 GLY A C 1
ATOM 4172 O O . GLY A 1 535 ? 4.957 -23.767 -12.586 1.00 98.56 535 GLY A O 1
ATOM 4173 N N . MET A 1 536 ? 5.835 -21.709 -12.260 1.00 98.75 536 MET A N 1
ATOM 4174 C CA . MET A 1 536 ? 5.472 -21.584 -10.842 1.00 98.75 536 MET A CA 1
ATOM 4175 C C . MET A 1 536 ? 3.960 -21.676 -10.614 1.00 98.75 536 MET A C 1
ATOM 4177 O O . MET A 1 536 ? 3.514 -22.402 -9.729 1.00 98.75 536 MET A O 1
ATOM 4181 N N . TYR A 1 537 ? 3.155 -20.975 -11.416 1.00 98.75 537 TYR A N 1
ATOM 4182 C CA . TYR A 1 537 ? 1.696 -20.971 -11.267 1.00 98.75 537 TYR A CA 1
ATOM 4183 C C . TYR A 1 537 ? 1.087 -22.335 -11.588 1.00 98.75 537 TYR A C 1
ATOM 4185 O O . TYR A 1 537 ? 0.242 -22.821 -10.838 1.00 98.75 537 TYR A O 1
ATOM 4193 N N . ARG A 1 538 ? 1.578 -23.008 -12.636 1.00 98.50 538 ARG A N 1
ATOM 4194 C CA . ARG A 1 538 ? 1.178 -24.383 -12.954 1.00 98.50 538 ARG A CA 1
ATOM 4195 C C . ARG A 1 538 ? 1.529 -25.353 -11.825 1.00 98.50 538 ARG A C 1
ATOM 4197 O O . ARG A 1 538 ? 0.707 -26.191 -11.479 1.00 98.50 538 ARG A O 1
ATOM 4204 N N . GLU A 1 539 ? 2.722 -25.250 -11.238 1.00 98.69 539 GLU A N 1
ATOM 4205 C CA . GLU A 1 539 ? 3.110 -26.099 -10.102 1.00 98.69 539 GLU A CA 1
ATOM 4206 C C . GLU A 1 539 ? 2.278 -25.803 -8.840 1.00 98.69 539 GLU A C 1
ATOM 4208 O O . GLU A 1 539 ? 1.980 -26.699 -8.042 1.00 98.69 539 GLU A O 1
ATOM 4213 N N . ALA A 1 540 ? 1.881 -24.547 -8.652 1.00 98.56 540 ALA A N 1
ATOM 4214 C CA . ALA A 1 540 ? 1.018 -24.127 -7.559 1.00 98.56 540 ALA A CA 1
ATOM 4215 C C . ALA A 1 540 ? -0.455 -24.541 -7.734 1.00 98.56 540 ALA A C 1
ATOM 4217 O O . ALA A 1 540 ? -1.210 -24.389 -6.774 1.00 98.56 540 ALA A O 1
ATOM 4218 N N . ASP A 1 541 ? -0.854 -25.045 -8.909 1.00 97.88 541 ASP A N 1
ATOM 4219 C CA . ASP A 1 541 ? -2.262 -25.183 -9.317 1.00 97.88 541 ASP A CA 1
ATOM 4220 C C . ASP A 1 541 ? -3.034 -23.858 -9.145 1.00 97.88 541 ASP A C 1
ATOM 4222 O O . ASP A 1 541 ? -4.170 -23.802 -8.676 1.00 97.88 541 ASP A O 1
ATOM 4226 N N . ALA A 1 542 ? -2.357 -22.752 -9.468 1.00 98.12 542 ALA A N 1
ATOM 4227 C CA . ALA A 1 542 ? -2.882 -21.399 -9.376 1.00 98.12 542 ALA A CA 1
ATOM 4228 C C . ALA A 1 542 ? -3.111 -20.827 -10.785 1.00 98.12 542 ALA A C 1
ATOM 4230 O O . ALA A 1 542 ? -2.306 -21.057 -11.692 1.00 98.12 542 ALA A O 1
ATOM 4231 N N . PRO A 1 543 ? -4.181 -20.046 -11.003 1.00 95.75 543 PRO A N 1
ATOM 4232 C CA . PRO A 1 543 ? -4.444 -19.459 -12.308 1.00 95.75 543 PRO A CA 1
ATOM 4233 C C . PRO A 1 543 ? -3.510 -18.268 -12.571 1.00 95.75 543 PRO A C 1
ATOM 4235 O O . PRO A 1 543 ? -3.531 -17.294 -11.825 1.00 95.75 543 PRO A O 1
ATOM 4238 N N . LEU A 1 544 ? -2.741 -18.313 -13.663 1.00 98.31 544 LEU A N 1
ATOM 4239 C CA . LEU A 1 544 ? -2.030 -17.148 -14.203 1.00 98.31 544 LEU A CA 1
ATOM 4240 C C . LEU A 1 544 ? -2.841 -16.559 -15.358 1.00 98.31 544 LEU A C 1
ATOM 4242 O O . LEU A 1 544 ? -2.672 -16.958 -16.508 1.00 98.31 544 LEU A O 1
ATOM 4246 N N . ARG A 1 545 ? -3.775 -15.658 -15.045 1.00 97.81 545 ARG A N 1
ATOM 4247 C CA . ARG A 1 545 ? -4.642 -15.025 -16.057 1.00 97.81 545 ARG A CA 1
ATOM 4248 C C . ARG A 1 545 ? -4.082 -13.705 -16.556 1.00 97.81 545 ARG A C 1
ATOM 4250 O O . ARG A 1 545 ? -4.296 -13.366 -17.714 1.00 97.81 545 ARG A O 1
ATOM 4257 N N . THR A 1 546 ? -3.375 -12.989 -15.690 1.00 98.62 546 THR A N 1
ATOM 4258 C CA . THR A 1 546 ? -2.917 -11.623 -15.928 1.00 98.62 546 THR A CA 1
ATOM 4259 C C . THR A 1 546 ? -1.482 -11.475 -15.439 1.00 98.62 546 THR A C 1
ATOM 4261 O O . THR A 1 546 ? -1.157 -11.955 -14.355 1.00 98.62 546 THR A O 1
ATOM 4264 N N . ILE A 1 547 ? -0.642 -10.793 -16.217 1.00 98.81 547 ILE A N 1
ATOM 4265 C CA . ILE A 1 547 ? 0.659 -10.272 -15.774 1.00 98.81 547 ILE A CA 1
ATOM 4266 C C . ILE A 1 547 ? 0.595 -8.753 -15.892 1.00 98.81 547 ILE A C 1
ATOM 4268 O O . ILE A 1 547 ? 0.233 -8.235 -16.951 1.00 98.81 547 ILE A O 1
ATOM 4272 N N . HIS A 1 548 ? 0.928 -8.055 -14.809 1.00 98.81 548 HIS A N 1
ATOM 4273 C CA . HIS A 1 548 ? 1.077 -6.606 -14.833 1.00 98.81 548 HIS A CA 1
ATOM 4274 C C . HIS A 1 548 ? 2.501 -6.264 -15.267 1.00 98.81 548 HIS A C 1
ATOM 4276 O O . HIS A 1 548 ? 3.467 -6.840 -14.770 1.00 98.81 548 HIS A O 1
ATOM 4282 N N . ALA A 1 549 ? 2.622 -5.370 -16.235 1.00 97.75 549 ALA A N 1
ATOM 4283 C CA . ALA A 1 549 ? 3.899 -4.962 -16.802 1.00 97.75 549 ALA A CA 1
ATOM 4284 C C . ALA A 1 549 ? 4.318 -3.557 -16.350 1.00 97.75 549 ALA A C 1
ATOM 4286 O O . ALA A 1 549 ? 5.275 -3.025 -16.890 1.00 97.75 549 ALA A O 1
ATOM 4287 N N . GLY A 1 550 ? 3.576 -2.954 -15.415 1.00 95.44 550 GLY A N 1
ATOM 4288 C CA . GLY A 1 550 ? 3.789 -1.586 -14.952 1.00 95.44 550 GLY A CA 1
ATOM 4289 C C . GLY A 1 550 ? 3.539 -0.576 -16.066 1.00 95.44 550 GLY A C 1
ATOM 4290 O O . GLY A 1 550 ? 2.419 -0.504 -16.587 1.00 95.44 550 GLY A O 1
ATOM 4291 N N . GLY A 1 551 ? 4.574 0.168 -16.453 1.00 91.44 551 GLY A N 1
ATOM 4292 C CA . GLY A 1 551 ? 4.538 1.097 -17.590 1.00 91.44 551 GLY A CA 1
ATOM 4293 C C . GLY A 1 551 ? 4.309 2.555 -17.224 1.00 91.44 551 GLY A C 1
ATOM 4294 O O . GLY A 1 551 ? 4.073 3.376 -18.110 1.00 91.44 551 GLY A O 1
ATOM 4295 N N . ASP A 1 552 ? 4.368 2.881 -15.946 1.00 86.12 552 ASP A N 1
ATOM 4296 C CA . ASP A 1 552 ? 4.293 4.236 -15.432 1.00 86.12 552 ASP A CA 1
ATOM 4297 C C . ASP A 1 552 ? 5.636 4.981 -15.556 1.00 86.12 552 ASP A C 1
ATOM 4299 O O . ASP A 1 552 ? 6.710 4.412 -15.761 1.00 86.12 552 ASP A O 1
ATOM 4303 N N . GLU A 1 553 ? 5.537 6.311 -15.521 1.00 83.25 553 GLU A N 1
ATOM 4304 C CA . GLU A 1 553 ? 6.641 7.250 -15.272 1.00 83.25 553 GLU A CA 1
ATOM 4305 C C . GLU A 1 553 ? 7.919 7.117 -16.135 1.00 83.25 553 GLU A C 1
ATOM 4307 O O . GLU A 1 553 ? 8.998 7.567 -15.732 1.00 83.25 553 GLU A O 1
ATOM 4312 N N . VAL A 1 554 ? 7.822 6.606 -17.371 1.00 91.56 554 VAL A N 1
ATOM 4313 C CA . VAL A 1 554 ? 8.949 6.639 -18.322 1.00 91.56 554 VAL A CA 1
ATOM 4314 C C . VAL A 1 554 ? 9.389 8.094 -18.550 1.00 91.56 554 VAL A C 1
ATOM 4316 O O . VAL A 1 554 ? 8.620 8.909 -19.073 1.00 91.56 554 VAL A O 1
ATOM 4319 N N . PRO A 1 555 ? 10.632 8.465 -18.190 1.00 91.50 555 PRO A N 1
ATOM 4320 C CA . PRO A 1 555 ? 11.038 9.858 -18.176 1.00 91.50 555 PRO A CA 1
ATOM 4321 C C . PRO A 1 555 ? 11.209 10.417 -19.586 1.00 91.50 555 PRO A C 1
ATOM 4323 O O . PRO A 1 555 ? 11.747 9.770 -20.488 1.00 91.50 555 PRO A O 1
ATOM 4326 N N . LYS A 1 556 ? 10.805 11.676 -19.775 1.00 91.12 556 LYS A N 1
ATOM 4327 C CA . LYS A 1 556 ? 11.047 12.408 -21.023 1.00 91.12 556 LYS A CA 1
ATOM 4328 C C . LYS A 1 556 ? 12.547 12.446 -21.339 1.00 91.12 556 LYS A C 1
ATOM 4330 O O . LYS A 1 556 ? 13.355 12.798 -20.480 1.00 91.12 556 LYS A O 1
ATOM 4335 N N . GLY A 1 557 ? 12.898 12.133 -22.581 1.00 92.00 557 GLY A N 1
ATOM 4336 C CA . GLY A 1 557 ? 14.272 12.035 -23.069 1.00 92.00 557 GLY A CA 1
ATOM 4337 C C . GLY A 1 557 ? 14.794 10.603 -23.202 1.00 92.00 557 GLY A C 1
ATOM 4338 O O . GLY A 1 557 ? 15.876 10.425 -23.752 1.00 92.00 557 GLY A O 1
ATOM 4339 N N . ALA A 1 558 ? 14.061 9.590 -22.729 1.00 93.81 558 ALA A N 1
ATOM 4340 C CA . ALA A 1 558 ? 14.455 8.190 -22.865 1.00 93.81 558 ALA A CA 1
ATOM 4341 C C . ALA A 1 558 ? 14.614 7.771 -24.342 1.00 93.81 558 ALA A C 1
ATOM 4343 O O . ALA A 1 558 ? 13.780 8.100 -25.187 1.00 93.81 558 ALA A O 1
ATOM 4344 N N . TRP A 1 559 ? 15.685 7.019 -24.629 1.00 96.56 559 TRP A N 1
ATOM 4345 C CA . TRP A 1 559 ? 16.017 6.392 -25.921 1.00 96.56 559 TRP A CA 1
ATOM 4346 C C . TRP A 1 559 ? 16.321 7.321 -27.105 1.00 96.56 559 TRP A C 1
ATOM 4348 O O . TRP A 1 559 ? 16.663 6.825 -28.181 1.00 96.56 559 TRP A O 1
ATOM 4358 N N . LEU A 1 560 ? 16.202 8.642 -26.948 1.00 94.81 560 LEU A N 1
ATOM 4359 C CA . LEU A 1 560 ? 16.356 9.594 -28.056 1.00 94.81 560 LEU A CA 1
ATOM 4360 C C . LEU A 1 560 ? 17.759 9.555 -28.684 1.00 94.81 560 LEU A C 1
ATOM 4362 O O . LEU A 1 560 ? 17.895 9.672 -29.905 1.00 94.81 560 LEU A O 1
ATOM 4366 N N . ASP A 1 561 ? 18.781 9.313 -27.863 1.00 96.50 561 ASP A N 1
ATOM 4367 C CA . ASP A 1 561 ? 20.182 9.225 -28.279 1.00 96.50 561 ASP A CA 1
ATOM 4368 C C . ASP A 1 561 ? 20.730 7.786 -28.187 1.00 96.50 561 ASP A C 1
ATOM 4370 O O . ASP A 1 561 ? 21.936 7.601 -28.027 1.00 96.50 561 ASP A O 1
ATOM 4374 N N . SER A 1 562 ? 19.862 6.767 -28.286 1.00 97.38 562 SER A N 1
ATOM 4375 C CA . SER A 1 562 ? 20.262 5.353 -28.384 1.00 97.38 562 SER A CA 1
ATOM 4376 C C . SER A 1 562 ? 20.476 4.946 -29.848 1.00 97.38 562 SER A C 1
ATOM 4378 O O . SER A 1 562 ? 19.507 4.926 -30.622 1.00 97.38 562 SER A O 1
ATOM 4380 N N . PRO A 1 563 ? 21.705 4.565 -30.251 1.00 97.31 563 PRO A N 1
ATOM 4381 C CA . PRO A 1 563 ? 21.963 3.988 -31.569 1.00 97.31 563 PRO A CA 1
ATOM 4382 C C . PRO A 1 563 ? 21.076 2.786 -31.917 1.00 97.31 563 PRO A C 1
ATOM 4384 O O . PRO A 1 563 ? 20.589 2.703 -33.048 1.00 97.31 563 PRO A O 1
ATOM 4387 N N . ASP A 1 564 ? 20.814 1.887 -30.962 1.00 96.00 564 ASP A N 1
ATOM 4388 C CA . ASP A 1 564 ? 19.944 0.725 -31.186 1.00 96.00 564 ASP A CA 1
ATOM 4389 C C . ASP A 1 564 ? 18.514 1.149 -31.538 1.00 96.00 564 ASP A C 1
ATOM 4391 O O . ASP A 1 564 ? 17.912 0.624 -32.479 1.00 96.00 564 ASP A O 1
ATOM 4395 N N . CYS A 1 565 ? 17.968 2.137 -30.826 1.00 96.75 565 CYS A N 1
ATOM 4396 C CA . CYS A 1 565 ? 16.622 2.629 -31.098 1.00 96.75 565 CYS A CA 1
ATOM 4397 C C . CYS A 1 565 ? 16.525 3.429 -32.397 1.00 96.75 565 CYS A C 1
ATOM 4399 O O . CYS A 1 565 ? 15.554 3.272 -33.141 1.00 96.75 565 CYS A O 1
ATOM 4401 N N . GLN A 1 566 ? 17.546 4.215 -32.737 1.00 95.62 566 GLN A N 1
ATOM 4402 C CA . GLN A 1 566 ? 17.617 4.892 -34.034 1.00 95.62 566 GLN A CA 1
ATOM 4403 C C . GLN A 1 566 ? 17.669 3.883 -35.191 1.00 95.62 566 GLN A C 1
ATOM 4405 O O . GLN A 1 566 ? 16.964 4.040 -36.194 1.00 95.62 566 GLN A O 1
ATOM 4410 N N . ALA A 1 567 ? 18.455 2.812 -35.043 1.00 95.88 567 ALA A N 1
ATOM 4411 C CA . ALA A 1 567 ? 18.519 1.728 -36.016 1.00 95.88 567 ALA A CA 1
ATOM 4412 C C . ALA A 1 567 ? 17.180 0.986 -36.131 1.00 95.88 567 ALA A C 1
ATOM 4414 O O . ALA A 1 567 ? 16.723 0.732 -37.248 1.00 95.88 567 ALA A O 1
ATOM 4415 N N . PHE A 1 568 ? 16.521 0.698 -35.005 1.00 96.38 568 PHE A N 1
ATOM 4416 C CA . PHE A 1 568 ? 15.209 0.053 -34.972 1.00 96.38 568 PHE A CA 1
ATOM 4417 C C . PHE A 1 568 ? 14.147 0.875 -35.710 1.00 96.38 568 PHE A C 1
ATOM 4419 O O . PHE A 1 568 ? 13.472 0.340 -36.594 1.00 96.38 568 PHE A O 1
ATOM 4426 N N . LEU A 1 569 ? 14.028 2.172 -35.405 1.00 94.69 569 LEU A N 1
ATOM 4427 C CA . LEU A 1 569 ? 13.074 3.072 -36.063 1.00 94.69 569 LEU A CA 1
ATOM 4428 C C . LEU A 1 569 ? 13.316 3.125 -37.577 1.00 94.69 569 LEU A C 1
ATOM 4430 O O . LEU A 1 569 ? 12.376 2.978 -38.360 1.00 94.69 569 LEU A O 1
ATOM 4434 N N . LYS A 1 570 ? 14.585 3.245 -37.995 1.00 95.00 570 LYS A N 1
ATOM 4435 C CA . LYS A 1 570 ? 14.973 3.240 -39.412 1.00 95.00 570 LYS A CA 1
ATOM 4436 C C . LYS A 1 570 ? 14.620 1.922 -40.103 1.00 95.00 570 LYS A C 1
ATOM 4438 O O . LYS A 1 570 ? 14.062 1.950 -41.196 1.00 95.00 570 LYS A O 1
ATOM 4443 N N . ALA A 1 571 ? 14.934 0.784 -39.482 1.00 94.62 571 ALA A N 1
ATOM 4444 C CA . ALA A 1 571 ? 14.683 -0.544 -40.044 1.00 94.62 571 ALA A CA 1
ATOM 4445 C C . ALA A 1 571 ? 13.185 -0.834 -40.236 1.00 94.62 571 ALA A C 1
ATOM 4447 O O . ALA A 1 571 ? 12.815 -1.528 -41.178 1.00 94.62 571 ALA A O 1
ATOM 4448 N N . HIS A 1 572 ? 12.330 -0.266 -39.383 1.00 92.31 572 HIS A N 1
ATOM 4449 C CA . HIS A 1 572 ? 10.875 -0.425 -39.452 1.00 92.31 572 HIS A CA 1
ATOM 4450 C C . HIS A 1 572 ? 10.171 0.711 -40.211 1.00 92.31 572 HIS A C 1
ATOM 4452 O O . HIS A 1 572 ? 8.943 0.743 -40.256 1.00 92.31 572 HIS A O 1
ATOM 4458 N N . GLY A 1 573 ? 10.921 1.649 -40.804 1.00 91.81 573 GLY A N 1
ATOM 4459 C CA . GLY A 1 573 ? 10.359 2.780 -41.548 1.00 91.81 573 GLY A CA 1
ATOM 4460 C C . GLY A 1 573 ? 9.505 3.724 -40.694 1.00 91.81 573 GLY A C 1
ATOM 4461 O O . GLY A 1 573 ? 8.619 4.391 -41.224 1.00 91.81 573 GLY A O 1
ATOM 4462 N N . ILE A 1 574 ? 9.739 3.772 -39.380 1.00 88.25 574 ILE A N 1
ATOM 4463 C CA . ILE A 1 574 ? 8.961 4.590 -38.448 1.00 88.25 574 ILE A CA 1
ATOM 4464 C C . ILE A 1 574 ? 9.532 6.007 -38.453 1.00 88.25 574 ILE A C 1
ATOM 4466 O O . ILE A 1 574 ? 10.653 6.242 -38.003 1.00 88.25 574 ILE A O 1
ATOM 4470 N N . GLN A 1 575 ? 8.740 6.954 -38.948 1.00 83.69 575 GLN A N 1
ATOM 4471 C CA . GLN A 1 575 ? 9.006 8.386 -38.848 1.00 83.69 575 GLN A CA 1
ATOM 4472 C C . GLN A 1 575 ? 7.936 8.999 -37.949 1.00 83.69 575 GLN A C 1
ATOM 4474 O O . GLN A 1 575 ? 6.770 9.054 -38.330 1.00 83.69 575 GLN A O 1
ATOM 4479 N N . ASP A 1 576 ? 8.329 9.430 -36.753 1.00 80.56 576 ASP A N 1
ATOM 4480 C CA . ASP A 1 576 ? 7.424 10.019 -35.767 1.00 80.56 576 ASP A CA 1
ATOM 4481 C C . ASP A 1 576 ? 8.045 11.300 -35.197 1.00 80.56 576 ASP A C 1
ATOM 4483 O O . ASP A 1 576 ? 9.257 11.365 -34.977 1.00 80.56 576 ASP A O 1
ATOM 4487 N N . LYS A 1 577 ? 7.224 12.331 -34.969 1.00 82.31 577 LYS A N 1
ATOM 4488 C CA . LYS A 1 577 ? 7.664 13.579 -34.324 1.00 82.31 577 LYS A CA 1
ATOM 4489 C C . LYS A 1 577 ? 7.913 13.393 -32.828 1.00 82.31 577 LYS A C 1
ATOM 4491 O O . LYS A 1 577 ? 8.605 14.213 -32.228 1.00 82.31 577 LYS A O 1
ATOM 4496 N N . ASN A 1 578 ? 7.363 12.333 -32.239 1.00 85.25 578 ASN A N 1
ATOM 4497 C CA . ASN A 1 578 ? 7.600 11.917 -30.869 1.00 85.25 578 ASN A CA 1
ATOM 4498 C C . ASN A 1 578 ? 8.073 10.448 -30.825 1.00 85.25 578 ASN A C 1
ATOM 4500 O O . ASN A 1 578 ? 7.314 9.543 -30.466 1.00 85.25 578 ASN A O 1
ATOM 4504 N N . PRO A 1 579 ? 9.337 10.184 -31.213 1.00 88.94 579 PRO A N 1
ATOM 4505 C CA . PRO A 1 579 ? 9.859 8.824 -31.313 1.00 88.94 579 PRO A CA 1
ATOM 4506 C C . PRO A 1 579 ? 9.854 8.076 -29.973 1.00 88.94 579 PRO A C 1
ATOM 4508 O O . PRO A 1 579 ? 9.654 6.866 -29.978 1.00 88.94 579 PRO A O 1
ATOM 4511 N N . GLN A 1 580 ? 10.012 8.765 -28.836 1.00 90.75 580 GLN A N 1
ATOM 4512 C CA . GLN A 1 580 ? 9.938 8.144 -27.509 1.00 90.75 580 GLN A CA 1
ATOM 4513 C C . GLN A 1 580 ? 8.560 7.515 -27.258 1.00 90.75 580 GLN A C 1
ATOM 4515 O O . GLN A 1 580 ? 8.479 6.323 -26.959 1.00 90.75 580 GLN A O 1
ATOM 4520 N N . ASP A 1 581 ? 7.480 8.284 -27.415 1.00 88.06 581 ASP A N 1
ATOM 4521 C CA . ASP A 1 581 ? 6.118 7.795 -27.158 1.00 88.06 581 ASP A CA 1
ATOM 4522 C C . ASP A 1 581 ? 5.737 6.674 -28.133 1.00 88.06 581 ASP A C 1
ATOM 4524 O O . ASP A 1 581 ? 5.057 5.708 -27.762 1.00 88.06 581 ASP A O 1
ATOM 4528 N N . ARG A 1 582 ? 6.225 6.746 -29.380 1.00 90.88 582 ARG A N 1
ATOM 4529 C CA . ARG A 1 582 ? 6.027 5.664 -30.348 1.00 90.88 582 ARG A CA 1
ATOM 4530 C C . ARG A 1 582 ? 6.772 4.393 -29.946 1.00 90.88 582 ARG A C 1
ATOM 4532 O O . ARG A 1 582 ? 6.189 3.315 -30.039 1.00 90.88 582 ARG A O 1
ATOM 4539 N N . LEU A 1 583 ? 8.020 4.495 -29.487 1.00 94.38 583 LEU A N 1
ATOM 4540 C CA . LEU A 1 583 ? 8.794 3.356 -28.979 1.00 94.38 583 LEU A CA 1
ATOM 4541 C C . LEU A 1 583 ? 8.133 2.724 -27.747 1.00 94.38 583 LEU A C 1
ATOM 4543 O O . LEU A 1 583 ? 8.010 1.500 -27.690 1.00 94.38 583 LEU A O 1
ATOM 4547 N N . PHE A 1 584 ? 7.642 3.544 -26.815 1.00 94.06 584 PHE A N 1
ATOM 4548 C CA . PHE A 1 584 ? 6.870 3.094 -25.656 1.00 94.06 584 PHE A CA 1
ATOM 4549 C C . PHE A 1 584 ? 5.613 2.317 -26.077 1.00 94.06 584 PHE A C 1
ATOM 4551 O O . PHE A 1 584 ? 5.381 1.198 -25.622 1.00 94.06 584 PHE A O 1
ATOM 4558 N N . SER A 1 585 ? 4.846 2.856 -27.027 1.00 92.69 585 SER A N 1
ATOM 4559 C CA . SER A 1 585 ? 3.645 2.192 -27.550 1.00 92.69 585 SER A CA 1
ATOM 4560 C C . SER A 1 585 ? 3.977 0.853 -28.218 1.00 92.69 585 SER A C 1
ATOM 4562 O O . SER A 1 585 ? 3.329 -0.156 -27.949 1.00 92.69 585 SER A O 1
ATOM 4564 N N . ILE A 1 586 ? 5.028 0.813 -29.048 1.00 94.44 586 ILE A N 1
ATOM 4565 C CA . ILE A 1 586 ? 5.489 -0.412 -29.721 1.00 94.44 586 ILE A CA 1
ATOM 4566 C C . ILE A 1 586 ? 5.918 -1.474 -28.708 1.00 94.44 586 ILE A C 1
ATOM 4568 O O . ILE A 1 586 ? 5.647 -2.656 -28.921 1.00 94.44 586 ILE A O 1
ATOM 4572 N N . PHE A 1 587 ? 6.575 -1.086 -27.614 1.00 96.81 587 PHE A N 1
ATOM 4573 C CA . PHE A 1 587 ? 6.953 -2.018 -26.555 1.00 96.81 587 PHE A CA 1
ATOM 4574 C C . PHE A 1 587 ? 5.728 -2.762 -26.002 1.00 96.81 587 PHE A C 1
ATOM 4576 O O . PHE A 1 587 ? 5.713 -3.996 -26.006 1.00 96.81 587 PHE A O 1
ATOM 4583 N N . PHE A 1 588 ? 4.674 -2.031 -25.626 1.00 97.38 588 PHE A N 1
ATOM 4584 C CA . PHE A 1 588 ? 3.438 -2.630 -25.116 1.00 97.38 588 PHE A CA 1
ATOM 4585 C C . PHE A 1 588 ? 2.655 -3.399 -26.183 1.00 97.38 588 PHE A C 1
ATOM 4587 O O . PHE A 1 588 ? 2.148 -4.475 -25.885 1.00 97.38 588 PHE A O 1
ATOM 4594 N N . GLU A 1 589 ? 2.620 -2.935 -27.438 1.00 96.31 589 GLU A N 1
ATOM 4595 C CA . GLU A 1 589 ? 2.031 -3.682 -28.566 1.00 96.31 589 GLU A CA 1
ATOM 4596 C C . GLU A 1 589 ? 2.713 -5.053 -28.756 1.00 96.31 589 GLU A C 1
ATOM 4598 O O . GLU A 1 589 ? 2.056 -6.075 -28.977 1.00 96.31 589 GLU A O 1
ATOM 4603 N N . ARG A 1 590 ? 4.048 -5.099 -28.653 1.00 97.00 590 ARG A N 1
ATOM 4604 C CA . ARG A 1 590 ? 4.826 -6.342 -28.761 1.00 97.00 590 ARG A CA 1
ATOM 4605 C C . ARG A 1 590 ? 4.620 -7.247 -27.548 1.00 97.00 590 ARG A C 1
ATOM 4607 O O . ARG A 1 590 ? 4.477 -8.458 -27.721 1.00 97.00 590 ARG A O 1
ATOM 4614 N N . LEU A 1 591 ? 4.607 -6.681 -26.342 1.00 97.62 591 LEU A N 1
ATOM 4615 C CA . LEU A 1 591 ? 4.392 -7.427 -25.103 1.00 97.62 591 LEU A CA 1
ATOM 4616 C C . LEU A 1 591 ? 2.983 -8.028 -25.042 1.00 97.62 591 LEU A C 1
ATOM 4618 O O . LEU A 1 591 ? 2.829 -9.209 -24.737 1.00 97.62 591 LEU A O 1
ATOM 4622 N N . HIS A 1 592 ? 1.970 -7.241 -25.407 1.00 98.00 592 HIS A N 1
ATOM 4623 C CA . HIS A 1 592 ? 0.573 -7.661 -25.490 1.00 98.00 592 HIS A CA 1
ATOM 4624 C C . HIS A 1 592 ? 0.405 -8.898 -26.368 1.00 98.00 592 HIS A C 1
ATOM 4626 O O . HIS A 1 592 ? -0.144 -9.896 -25.905 1.00 98.00 592 HIS A O 1
ATOM 4632 N N . ARG A 1 593 ? 0.971 -8.887 -27.582 1.00 97.12 593 ARG A N 1
ATOM 4633 C CA . ARG A 1 593 ? 0.928 -10.040 -28.493 1.00 97.12 593 ARG A CA 1
ATOM 4634 C C . ARG A 1 593 ? 1.570 -11.286 -27.882 1.00 97.12 593 ARG A C 1
ATOM 4636 O O . ARG A 1 593 ? 0.965 -12.353 -27.898 1.00 97.12 593 ARG A O 1
ATOM 4643 N N . ARG A 1 594 ? 2.769 -11.146 -27.307 1.00 96.62 594 ARG A N 1
ATOM 4644 C CA . ARG A 1 594 ? 3.516 -12.262 -26.699 1.00 96.62 594 ARG A CA 1
ATOM 4645 C C . ARG A 1 594 ? 2.767 -12.898 -25.524 1.00 96.62 594 ARG A C 1
ATOM 4647 O O . ARG A 1 594 ? 2.807 -14.121 -25.366 1.00 96.62 594 ARG A O 1
ATOM 4654 N N . LEU A 1 595 ? 2.098 -12.091 -24.699 1.00 98.12 595 LEU A N 1
ATOM 4655 C CA . LEU A 1 595 ? 1.267 -12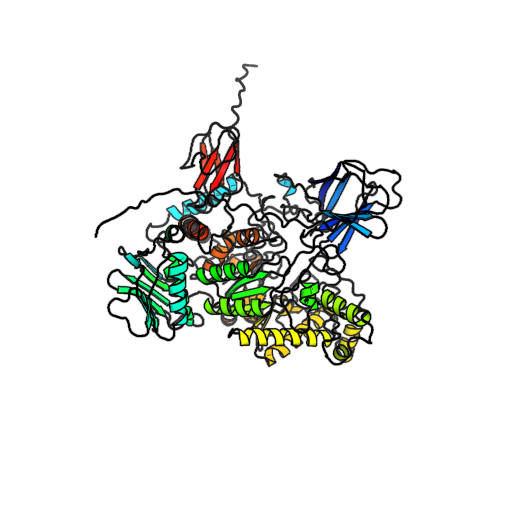.585 -23.599 1.00 98.12 595 LEU A CA 1
ATOM 4656 C C . LEU A 1 595 ? -0.032 -13.219 -24.117 1.00 98.12 595 LEU A C 1
ATOM 4658 O O . LEU A 1 595 ? -0.384 -14.318 -23.684 1.00 98.12 595 LEU A O 1
ATOM 4662 N N . ALA A 1 596 ? -0.690 -12.594 -25.097 1.00 97.12 596 ALA A N 1
ATOM 4663 C CA . ALA A 1 596 ? -1.922 -13.102 -25.697 1.00 97.12 596 ALA A CA 1
ATOM 4664 C C . ALA A 1 596 ? -1.729 -14.477 -26.363 1.00 97.12 596 ALA A C 1
ATOM 4666 O O . ALA A 1 596 ? -2.565 -15.360 -26.184 1.00 97.12 596 ALA A O 1
ATOM 4667 N N . GLU A 1 597 ? -0.599 -14.708 -27.043 1.00 96.06 597 GLU A N 1
ATOM 4668 C CA . GLU A 1 597 ? -0.217 -16.017 -27.608 1.00 96.06 597 GLU A CA 1
ATOM 4669 C C . GLU A 1 597 ? -0.117 -17.129 -26.548 1.00 96.06 597 GLU A C 1
ATOM 4671 O O . GLU A 1 597 ? -0.273 -18.309 -26.861 1.00 96.06 597 GLU A O 1
ATOM 4676 N N . ARG A 1 598 ? 0.109 -16.761 -25.281 1.00 96.06 598 ARG A N 1
ATOM 4677 C CA . ARG A 1 598 ? 0.160 -17.671 -24.125 1.00 96.06 598 ARG A CA 1
ATOM 4678 C C . ARG A 1 598 ? -1.160 -17.720 -23.348 1.00 96.06 598 ARG A C 1
ATOM 4680 O O . ARG A 1 598 ? -1.225 -18.368 -22.307 1.00 96.06 598 ARG A O 1
ATOM 4687 N N . GLY A 1 599 ? -2.204 -17.040 -23.827 1.00 96.94 599 GLY A N 1
ATOM 4688 C CA . GLY A 1 599 ? -3.491 -16.920 -23.138 1.00 96.94 599 GLY A CA 1
ATOM 4689 C C . GLY A 1 599 ? -3.437 -16.064 -21.867 1.00 96.94 599 GLY A C 1
ATOM 4690 O O . GLY A 1 599 ? -4.316 -16.191 -21.017 1.00 96.94 599 GLY A O 1
ATOM 4691 N N . ILE A 1 600 ? -2.413 -15.218 -21.724 1.00 98.38 600 ILE A N 1
ATOM 4692 C CA . ILE A 1 600 ? -2.213 -14.334 -20.574 1.00 98.38 600 ILE A CA 1
ATOM 4693 C C . ILE A 1 600 ? -2.615 -12.916 -20.974 1.00 98.38 600 ILE A C 1
ATOM 4695 O O . ILE A 1 600 ? -2.201 -12.395 -22.009 1.00 98.38 600 ILE A O 1
ATOM 4699 N N . ARG A 1 601 ? -3.417 -12.269 -20.135 1.00 98.38 601 ARG A N 1
ATOM 4700 C CA . ARG A 1 601 ? -3.808 -10.875 -20.301 1.00 98.38 601 ARG A CA 1
ATOM 4701 C C . ARG A 1 601 ? -2.679 -9.944 -19.864 1.00 98.38 601 ARG A C 1
ATOM 4703 O O . ARG A 1 601 ? -2.118 -10.106 -18.781 1.00 98.38 601 ARG A O 1
ATOM 4710 N N . LEU A 1 602 ? -2.401 -8.934 -20.683 1.00 98.62 602 LEU A N 1
ATOM 4711 C CA . LEU A 1 602 ? -1.562 -7.808 -20.288 1.00 98.62 602 LEU A CA 1
ATOM 4712 C C . LEU A 1 602 ? -2.337 -6.888 -19.336 1.00 98.62 602 LEU A C 1
ATOM 4714 O O . LEU A 1 602 ? -3.471 -6.497 -19.628 1.00 98.62 602 LEU A O 1
ATOM 4718 N N . ALA A 1 603 ? -1.703 -6.508 -18.235 1.00 98.75 603 ALA A N 1
ATOM 4719 C CA . ALA A 1 603 ? -2.108 -5.383 -17.410 1.00 98.75 603 ALA A CA 1
ATOM 4720 C C . ALA A 1 603 ? -0.986 -4.344 -17.310 1.00 98.75 603 ALA A C 1
ATOM 4722 O O . ALA A 1 603 ? 0.183 -4.675 -17.500 1.00 98.75 603 ALA A O 1
ATOM 4723 N N . GLY A 1 604 ? -1.346 -3.106 -16.996 1.00 98.31 604 GLY A N 1
ATOM 4724 C CA . GLY A 1 604 ? -0.394 -2.025 -16.769 1.00 98.31 604 GLY A CA 1
ATOM 4725 C C . GLY A 1 604 ? -1.064 -0.801 -16.152 1.00 98.31 604 GLY A C 1
ATOM 4726 O O . GLY A 1 604 ? -2.300 -0.696 -16.139 1.00 98.31 604 GLY A O 1
ATOM 4727 N N . TRP A 1 605 ? -0.253 0.138 -15.669 1.00 98.12 605 TRP A N 1
ATOM 4728 C CA . TRP A 1 605 ? -0.718 1.465 -15.265 1.00 98.12 605 TRP A CA 1
ATOM 4729 C C . TRP A 1 605 ? -1.292 2.215 -16.475 1.00 98.12 605 TRP A C 1
ATOM 4731 O O . TRP A 1 605 ? -1.042 1.838 -17.624 1.00 98.12 605 TRP A O 1
ATOM 4741 N N . GLU A 1 606 ? -2.132 3.226 -16.239 1.00 95.38 606 GLU A N 1
ATOM 4742 C CA . GLU A 1 606 ? -2.941 3.873 -17.286 1.00 95.38 606 GLU A CA 1
ATOM 4743 C C . GLU A 1 606 ? -2.150 4.293 -18.531 1.00 95.38 606 GLU A C 1
ATOM 4745 O O . GLU A 1 606 ? -2.665 4.168 -19.643 1.00 95.38 606 GLU A O 1
ATOM 4750 N N . GLU A 1 607 ? -0.905 4.735 -18.358 1.00 93.56 607 GLU A N 1
ATOM 4751 C CA . GLU A 1 607 ? 0.000 5.173 -19.414 1.00 93.56 607 GLU A CA 1
ATOM 4752 C C . GLU A 1 607 ? 0.211 4.085 -20.471 1.00 93.56 607 GLU A C 1
ATOM 4754 O O . GLU A 1 607 ? 0.149 4.373 -21.665 1.00 93.56 607 GLU A O 1
ATOM 4759 N N . SER A 1 608 ? 0.352 2.823 -20.050 1.00 94.75 608 SER A N 1
ATOM 4760 C CA . SER A 1 608 ? 0.538 1.669 -20.945 1.00 94.75 608 SER A CA 1
ATOM 4761 C C . SER A 1 608 ? -0.631 1.449 -21.913 1.00 94.75 608 SER A C 1
ATOM 4763 O O . SER A 1 608 ? -0.459 0.874 -22.988 1.00 94.75 608 SER A O 1
ATOM 4765 N N . ALA A 1 609 ? -1.829 1.922 -21.554 1.00 95.00 609 ALA A N 1
ATOM 4766 C CA . ALA A 1 609 ? -3.045 1.780 -22.345 1.00 95.00 609 ALA A CA 1
ATOM 4767 C C . ALA A 1 609 ? -3.320 2.993 -23.253 1.00 95.00 609 ALA A C 1
ATOM 4769 O O . ALA A 1 609 ? -4.349 3.022 -23.940 1.00 95.00 609 ALA A O 1
ATOM 4770 N N . LEU A 1 610 ? -2.442 4.001 -23.260 1.00 92.06 610 LEU A N 1
ATOM 4771 C CA . LEU A 1 610 ? -2.633 5.276 -23.948 1.00 92.06 610 LEU A CA 1
ATOM 4772 C C . LEU A 1 610 ? -1.596 5.505 -25.063 1.00 92.06 610 LEU A C 1
ATOM 4774 O O . LEU A 1 610 ? -0.515 4.929 -25.076 1.00 92.06 610 LEU A O 1
ATOM 4778 N N . ILE A 1 611 ? -1.950 6.372 -26.015 1.00 87.44 611 ILE A N 1
ATOM 4779 C CA . ILE A 1 611 ? -1.068 6.920 -27.055 1.00 87.44 611 ILE A CA 1
ATOM 4780 C C . ILE A 1 611 ? -1.184 8.449 -27.090 1.00 87.44 611 ILE A C 1
ATOM 4782 O O . ILE A 1 611 ? -2.298 8.983 -27.086 1.00 87.44 611 ILE A O 1
ATOM 4786 N N . THR A 1 612 ? -0.055 9.153 -27.174 1.00 72.06 612 THR A N 1
ATOM 4787 C CA . THR A 1 612 ? 0.008 10.622 -27.285 1.00 72.06 612 THR A CA 1
ATOM 4788 C C . THR A 1 612 ? -0.202 11.076 -28.737 1.00 72.06 612 THR A C 1
ATOM 4790 O O . THR A 1 612 ? 0.370 10.500 -29.662 1.00 72.06 612 THR A O 1
ATOM 4793 N N . ARG A 1 613 ? -1.001 12.126 -28.989 1.00 57.00 613 ARG A N 1
ATOM 4794 C CA . ARG A 1 613 ? -1.120 12.746 -30.332 1.00 57.00 613 ARG A CA 1
ATOM 4795 C C . ARG A 1 613 ? -0.009 13.758 -30.641 1.00 57.00 613 ARG A C 1
ATOM 4797 O O . ARG A 1 613 ? 0.518 14.416 -29.745 1.00 57.00 613 ARG A O 1
ATOM 4804 N N . GLU A 1 614 ? 0.224 13.994 -31.940 1.00 44.69 614 GLU A N 1
ATOM 4805 C CA . GLU A 1 614 ? 0.931 15.190 -32.426 1.00 44.69 614 GLU A CA 1
ATOM 4806 C C . GLU A 1 614 ? 0.309 16.474 -31.833 1.00 44.69 614 GLU A C 1
ATOM 4808 O O . GLU A 1 614 ? -0.896 16.698 -31.960 1.00 44.69 614 GLU A O 1
ATOM 4813 N N . GLY A 1 615 ? 1.138 17.315 -31.194 1.00 43.44 615 GLY A N 1
ATOM 4814 C CA . GLY A 1 615 ? 0.744 18.607 -30.600 1.00 43.44 615 GLY A CA 1
ATOM 4815 C C . GLY A 1 615 ? 0.367 18.584 -29.108 1.00 43.44 615 GLY A C 1
ATOM 4816 O O . GLY A 1 615 ? -0.047 19.606 -28.573 1.00 43.44 615 GLY A O 1
ATOM 4817 N N . GLY A 1 616 ? 0.514 17.449 -28.418 1.00 38.59 616 GLY A N 1
ATOM 4818 C CA . GLY A 1 616 ? -0.065 17.209 -27.089 1.00 38.59 616 GLY A CA 1
ATOM 4819 C C . GLY A 1 616 ? 0.613 17.782 -25.838 1.00 38.59 616 GLY A C 1
ATOM 4820 O O . GLY A 1 616 ? 0.226 17.396 -24.739 1.00 38.59 616 GLY A O 1
ATOM 4821 N N . HIS A 1 617 ? 1.596 18.676 -25.948 1.00 42.72 617 HIS A N 1
ATOM 4822 C CA . HIS A 1 617 ? 2.296 19.212 -24.766 1.00 42.72 617 HIS A CA 1
ATOM 4823 C C . HIS A 1 617 ? 1.922 20.648 -24.380 1.00 42.72 617 HIS A C 1
ATOM 4825 O O . HIS A 1 617 ? 2.401 21.139 -23.360 1.00 42.72 617 HIS A O 1
ATOM 4831 N N . GLU A 1 618 ? 1.022 21.298 -25.118 1.00 31.39 618 GLU A N 1
ATOM 4832 C CA . GLU A 1 618 ? 0.493 22.616 -24.755 1.00 31.39 618 GLU A CA 1
ATOM 4833 C C . GLU A 1 618 ? -0.951 22.495 -24.228 1.00 31.39 618 GLU A C 1
ATOM 4835 O O . GLU A 1 618 ? -1.926 22.701 -24.941 1.00 31.39 618 GLU A O 1
ATOM 4840 N N . GLY A 1 619 ? -1.096 22.144 -22.946 1.00 35.50 619 GLY A N 1
ATOM 4841 C CA . GLY A 1 619 ? -2.248 22.581 -22.140 1.00 35.50 619 GLY A CA 1
ATOM 4842 C C . GLY A 1 619 ? -3.610 21.873 -22.277 1.00 35.50 619 GLY A C 1
ATOM 4843 O O . GLY A 1 619 ? -4.593 22.430 -21.792 1.00 35.50 619 GLY A O 1
ATOM 4844 N N . GLY A 1 620 ? -3.725 20.667 -22.849 1.00 39.44 620 GLY A N 1
ATOM 4845 C CA . GLY A 1 620 ? -4.989 19.903 -22.828 1.00 39.44 620 GLY A CA 1
ATOM 4846 C C . GLY A 1 620 ? -4.912 18.520 -23.491 1.00 39.44 620 GLY A C 1
ATOM 4847 O O . GLY A 1 620 ? -4.175 18.335 -24.452 1.00 39.44 620 GLY A O 1
ATOM 4848 N N . HIS A 1 621 ? -5.659 17.543 -22.959 1.00 52.47 621 HIS A N 1
ATOM 4849 C CA . HIS A 1 621 ? -5.608 16.099 -23.268 1.00 52.47 621 HIS A CA 1
ATOM 4850 C C . HIS A 1 621 ? -5.459 15.727 -24.751 1.00 52.47 621 HIS A C 1
ATOM 4852 O O . HIS A 1 621 ? -6.413 15.788 -25.529 1.00 52.47 621 HIS A O 1
ATOM 4858 N N . ALA A 1 622 ? -4.272 15.232 -25.102 1.00 58.50 622 ALA A N 1
ATOM 4859 C CA . ALA A 1 622 ? -3.961 14.645 -26.402 1.00 58.50 622 ALA A CA 1
ATOM 4860 C C . ALA A 1 622 ? -3.935 13.104 -26.390 1.00 58.50 622 ALA A C 1
ATOM 4862 O O . ALA A 1 622 ? -3.880 12.496 -27.463 1.00 58.50 622 ALA A O 1
ATOM 4863 N N . ASP A 1 623 ? -4.023 12.484 -25.209 1.00 76.38 623 ASP A N 1
ATOM 4864 C CA . ASP A 1 623 ? -3.864 11.039 -25.041 1.00 76.38 623 ASP A CA 1
ATOM 4865 C C . ASP A 1 623 ? -5.166 10.295 -25.340 1.00 76.38 623 ASP A C 1
ATOM 4867 O O . ASP A 1 623 ? -6.242 10.638 -24.831 1.00 76.38 623 ASP A O 1
ATOM 4871 N N . LYS A 1 624 ? -5.078 9.241 -26.150 1.00 86.25 624 LYS A N 1
ATOM 4872 C CA . LYS A 1 624 ? -6.210 8.374 -26.501 1.00 86.25 624 LYS A CA 1
ATOM 4873 C C . LYS A 1 624 ? -5.926 6.924 -26.122 1.00 86.25 624 LYS A C 1
ATOM 4875 O O . LYS A 1 624 ? -4.763 6.543 -26.115 1.00 86.25 624 LYS A O 1
ATOM 4880 N N . PRO A 1 625 ? -6.964 6.110 -25.864 1.00 93.31 625 PRO A N 1
ATOM 4881 C CA . PRO A 1 625 ? -6.801 4.666 -25.730 1.00 93.31 625 PRO A CA 1
ATOM 4882 C C . PRO A 1 625 ? -6.053 4.082 -26.933 1.00 93.31 625 PRO A C 1
ATOM 4884 O O . PRO A 1 625 ? -6.375 4.425 -28.076 1.00 93.31 625 PRO A O 1
ATOM 4887 N N . ASN A 1 626 ? -5.074 3.214 -26.684 1.00 94.00 626 ASN A N 1
ATOM 4888 C CA . ASN A 1 626 ? -4.341 2.519 -27.735 1.00 94.00 626 ASN A CA 1
ATOM 4889 C C . ASN A 1 626 ? -5.241 1.438 -28.362 1.00 94.00 626 ASN A C 1
ATOM 4891 O O . ASN A 1 626 ? -5.542 0.448 -27.692 1.00 94.00 626 ASN A O 1
ATOM 4895 N N . PRO A 1 627 ? -5.661 1.571 -29.634 1.00 94.12 627 PRO A N 1
ATOM 4896 C CA . PRO A 1 627 ? -6.593 0.627 -30.246 1.00 94.12 627 PRO A CA 1
ATOM 4897 C C . PRO A 1 627 ? -6.024 -0.789 -30.392 1.00 94.12 627 PRO A C 1
ATOM 4899 O O . PRO A 1 627 ? -6.793 -1.745 -30.428 1.00 94.12 627 PRO A O 1
ATOM 4902 N N . LEU A 1 628 ? -4.695 -0.940 -30.446 1.00 94.94 628 LEU A N 1
ATOM 4903 C CA . LEU A 1 628 ? -4.033 -2.241 -30.585 1.00 94.94 628 LEU A CA 1
ATOM 4904 C C . LEU A 1 628 ? -4.029 -3.057 -29.288 1.00 94.94 628 LEU A C 1
ATOM 4906 O O . LEU A 1 628 ? -3.685 -4.232 -29.316 1.00 94.94 628 LEU A O 1
ATOM 4910 N N . LEU A 1 629 ? -4.436 -2.450 -28.172 1.00 96.62 629 LEU A N 1
ATOM 4911 C CA . LEU A 1 629 ? -4.496 -3.088 -26.858 1.00 96.62 629 LEU A CA 1
ATOM 4912 C C . LEU A 1 629 ? -5.940 -3.367 -26.412 1.00 96.62 629 LEU A C 1
ATOM 4914 O O . LEU A 1 629 ? -6.177 -3.660 -25.244 1.00 96.62 629 LEU A O 1
ATOM 4918 N N . LEU A 1 630 ? -6.923 -3.248 -27.312 1.00 96.19 630 LEU A N 1
ATOM 4919 C CA . LEU A 1 630 ? -8.346 -3.422 -26.990 1.00 96.19 630 LEU A CA 1
ATOM 4920 C C . LEU A 1 630 ? -8.891 -4.814 -27.348 1.00 96.19 630 LEU A C 1
ATOM 4922 O O . LEU A 1 630 ? -9.978 -5.161 -26.886 1.00 96.19 630 LEU A O 1
ATOM 4926 N N . ASP A 1 631 ? -8.150 -5.612 -28.125 1.00 93.94 631 ASP A N 1
ATOM 4927 C CA . ASP A 1 631 ? -8.529 -6.982 -28.489 1.00 93.94 631 ASP A CA 1
ATOM 4928 C C . ASP A 1 631 ? -7.311 -7.938 -28.553 1.00 93.94 631 ASP A C 1
ATOM 4930 O O . ASP A 1 631 ? -6.488 -7.818 -29.464 1.00 93.94 631 ASP A O 1
ATOM 4934 N N . PRO A 1 632 ? -7.158 -8.875 -27.593 1.00 96.00 632 PRO A N 1
ATOM 4935 C CA . PRO A 1 632 ? -7.904 -8.932 -26.333 1.00 96.00 632 PRO A CA 1
ATOM 4936 C C . PRO A 1 632 ? -7.656 -7.668 -25.488 1.00 96.00 632 PRO A C 1
ATOM 4938 O O . PRO A 1 632 ? -6.585 -7.067 -25.590 1.00 96.00 632 PRO A O 1
ATOM 4941 N N . PRO A 1 633 ? -8.603 -7.245 -24.636 1.00 97.56 633 PRO A N 1
ATOM 4942 C CA . PRO A 1 633 ? -8.468 -5.991 -23.905 1.00 97.56 633 PRO A CA 1
ATOM 4943 C C . PRO A 1 633 ? -7.354 -6.057 -22.856 1.00 97.56 633 PRO A C 1
ATOM 4945 O O . PRO A 1 633 ? -7.283 -6.998 -22.060 1.00 97.56 633 PRO A O 1
ATOM 4948 N N . ILE A 1 634 ? -6.522 -5.016 -22.825 1.00 98.19 634 ILE A N 1
ATOM 4949 C CA . ILE A 1 634 ? -5.637 -4.704 -21.703 1.00 98.19 634 ILE A CA 1
ATOM 4950 C C . ILE A 1 634 ? -6.467 -4.427 -20.446 1.00 98.19 634 ILE A C 1
ATOM 4952 O O . ILE A 1 634 ? -7.551 -3.836 -20.511 1.00 98.19 634 ILE A O 1
ATOM 4956 N N . GLN A 1 635 ? -5.937 -4.840 -19.297 1.00 98.75 635 GLN A N 1
ATOM 4957 C CA . GLN A 1 635 ? -6.454 -4.460 -17.987 1.00 98.75 635 GLN A CA 1
ATOM 4958 C C . GLN A 1 635 ? -5.658 -3.262 -17.447 1.00 98.75 635 GLN A C 1
ATOM 4960 O O . GLN A 1 635 ? -4.546 -3.417 -16.951 1.00 98.75 635 GLN A O 1
ATOM 4965 N N . ALA A 1 636 ? -6.228 -2.065 -17.562 1.00 98.44 636 ALA A N 1
ATOM 4966 C CA . ALA A 1 636 ? -5.604 -0.808 -17.171 1.00 98.44 636 ALA A CA 1
ATOM 4967 C C . ALA A 1 636 ? -5.896 -0.453 -15.704 1.00 98.44 636 ALA A C 1
ATOM 4969 O O . ALA A 1 636 ? -7.052 -0.437 -15.263 1.00 98.44 636 ALA A O 1
ATOM 4970 N N . TYR A 1 637 ? -4.844 -0.112 -14.963 1.00 98.69 637 TYR A N 1
ATOM 4971 C CA . TYR A 1 637 ? -4.904 0.352 -13.581 1.00 98.69 637 TYR A CA 1
ATOM 4972 C C . TYR A 1 637 ? -4.842 1.876 -13.574 1.00 98.69 637 TYR A C 1
ATOM 4974 O O . TYR A 1 637 ? -3.796 2.485 -13.784 1.00 98.69 637 TYR A O 1
ATOM 4982 N N . VAL A 1 638 ? -6.004 2.500 -13.386 1.00 97.94 638 VAL A N 1
ATOM 4983 C CA . VAL A 1 638 ? -6.170 3.942 -13.589 1.00 97.94 638 VAL A CA 1
ATOM 4984 C C . VAL A 1 638 ? -6.080 4.663 -12.261 1.00 97.94 638 VAL A C 1
ATOM 4986 O O . VAL A 1 638 ? -6.987 4.562 -11.429 1.00 97.94 638 VAL A O 1
ATOM 4989 N N . TRP A 1 639 ? -4.966 5.358 -12.063 1.00 95.62 639 TRP A N 1
ATOM 4990 C CA . TRP A 1 639 ? -4.623 6.001 -10.801 1.00 95.62 639 TRP A CA 1
ATOM 4991 C C . TRP A 1 639 ? -4.880 7.508 -10.803 1.00 95.62 639 TRP A C 1
ATOM 4993 O O . TRP A 1 639 ? -5.104 8.096 -9.739 1.00 95.62 639 TRP A O 1
ATOM 5003 N N . ASN A 1 640 ? -4.874 8.136 -11.982 1.00 89.12 640 ASN A N 1
ATOM 5004 C CA . ASN A 1 640 ? -4.794 9.582 -12.112 1.00 89.12 640 ASN A CA 1
ATOM 5005 C C . ASN A 1 640 ? -6.169 10.257 -12.168 1.00 89.12 640 ASN A C 1
ATOM 5007 O O . ASN A 1 640 ? -6.581 10.830 -13.177 1.00 89.12 640 ASN A O 1
ATOM 5011 N N . ASP A 1 641 ? -6.883 10.225 -11.046 1.00 90.94 641 ASP A N 1
ATOM 5012 C CA . ASP A 1 641 ? -8.087 11.030 -10.823 1.00 90.94 641 ASP A CA 1
ATOM 5013 C C . ASP A 1 641 ? -7.873 12.150 -9.795 1.00 90.94 641 ASP A C 1
ATOM 5015 O O . ASP A 1 641 ? -8.809 12.603 -9.131 1.00 90.94 641 ASP A O 1
ATOM 5019 N N . VAL A 1 642 ? -6.627 12.625 -9.677 1.00 92.12 642 VAL A N 1
ATOM 5020 C CA . VAL A 1 642 ? -6.266 13.751 -8.811 1.00 92.12 642 VAL A CA 1
ATOM 5021 C C . VAL A 1 642 ? -7.008 15.009 -9.282 1.00 92.12 642 VAL A C 1
ATOM 5023 O O . VAL A 1 642 ? -6.751 15.492 -10.391 1.00 92.12 642 VAL A O 1
ATOM 5026 N N . PRO A 1 643 ? -7.899 15.592 -8.456 1.00 90.94 643 PRO A N 1
ATOM 5027 C CA . PRO A 1 643 ? -8.688 16.731 -8.893 1.00 90.94 643 PRO A CA 1
ATOM 5028 C C . PRO A 1 643 ? -7.804 17.929 -9.249 1.00 90.94 643 PRO A C 1
ATOM 5030 O O . PRO A 1 643 ? -6.932 18.333 -8.477 1.00 90.94 643 PRO A O 1
ATOM 5033 N N . GLY A 1 644 ? -8.039 18.495 -10.429 1.00 86.38 644 GLY A N 1
ATOM 5034 C CA . GLY A 1 644 ? -7.295 19.612 -10.998 1.00 86.38 644 GLY A CA 1
ATOM 5035 C C . GLY A 1 644 ? -6.228 19.217 -12.023 1.00 86.38 644 GLY A C 1
ATOM 5036 O O . GLY A 1 644 ? -5.794 20.094 -12.769 1.00 86.38 644 GLY A O 1
ATOM 5037 N N . TRP A 1 645 ? -5.831 17.943 -12.124 1.00 87.44 645 TRP A N 1
ATOM 5038 C CA . TRP A 1 645 ? -4.754 17.505 -13.033 1.00 87.44 645 TRP A CA 1
ATOM 5039 C C . TRP A 1 645 ? -5.208 17.288 -14.485 1.00 87.44 645 TRP A C 1
ATOM 5041 O O . TRP A 1 645 ? -4.380 17.127 -15.379 1.00 87.44 645 TRP A O 1
ATOM 5051 N N . GLY A 1 646 ? -6.516 17.312 -14.738 1.00 85.00 646 GLY A N 1
ATOM 5052 C CA . GLY A 1 646 ? -7.128 17.168 -16.059 1.00 85.00 646 GLY A CA 1
ATOM 5053 C C . GLY A 1 646 ? -7.401 15.713 -16.454 1.00 85.00 646 GLY A C 1
ATOM 5054 O O . GLY A 1 646 ? -8.267 15.447 -17.279 1.00 85.00 646 GLY A O 1
ATOM 5055 N N . ARG A 1 647 ? -6.696 14.737 -15.875 1.00 87.06 647 ARG A N 1
ATOM 5056 C CA . ARG A 1 647 ? -6.809 13.321 -16.262 1.00 87.06 647 ARG A CA 1
ATOM 5057 C C . ARG A 1 647 ? -7.948 12.564 -15.568 1.00 87.06 647 ARG A C 1
ATOM 5059 O O . ARG A 1 647 ? -8.075 11.359 -15.766 1.00 87.06 647 ARG A O 1
ATOM 5066 N N . GLU A 1 648 ? -8.836 13.250 -14.850 1.00 90.88 648 GLU A N 1
ATOM 5067 C CA . GLU A 1 648 ? -9.850 12.621 -13.992 1.00 90.88 648 GLU A CA 1
ATOM 5068 C C . GLU A 1 648 ? -10.896 11.767 -14.729 1.00 90.88 648 GLU A C 1
ATOM 5070 O O . GLU A 1 648 ? -11.593 10.968 -14.106 1.00 90.88 648 GLU A O 1
ATOM 5075 N N . ASP A 1 649 ? -11.019 11.901 -16.050 1.00 92.62 649 ASP A N 1
ATOM 5076 C CA . ASP A 1 649 ? -11.940 11.114 -16.875 1.00 92.62 649 ASP A CA 1
ATOM 5077 C C . ASP A 1 649 ? -11.279 9.935 -17.615 1.00 92.62 649 ASP A C 1
ATOM 5079 O O . ASP A 1 649 ? -11.958 9.211 -18.351 1.00 92.62 649 ASP A O 1
ATOM 5083 N N . THR A 1 650 ? -9.972 9.715 -17.416 1.00 93.88 650 THR A N 1
ATOM 5084 C CA . THR A 1 650 ? -9.171 8.697 -18.122 1.00 93.88 650 THR A CA 1
ATOM 5085 C C . THR A 1 650 ? -9.757 7.300 -17.967 1.00 93.88 650 THR A C 1
ATOM 5087 O O . THR A 1 650 ? -9.900 6.584 -18.960 1.00 93.88 650 THR A O 1
ATOM 5090 N N . ALA A 1 651 ? -10.212 6.950 -16.759 1.00 95.88 651 ALA A N 1
ATOM 5091 C CA . ALA A 1 651 ? -10.872 5.674 -16.482 1.00 95.88 651 ALA A CA 1
ATOM 5092 C C . ALA A 1 651 ? -12.088 5.459 -17.387 1.00 95.88 651 ALA A C 1
ATOM 5094 O O . ALA A 1 651 ? -12.280 4.384 -17.952 1.00 95.88 651 ALA A O 1
ATOM 5095 N N . TYR A 1 652 ? -12.903 6.500 -17.559 1.00 95.75 652 TYR A N 1
ATOM 5096 C CA . TYR A 1 652 ? -14.112 6.423 -18.369 1.00 95.75 652 TYR A CA 1
ATOM 5097 C C . TYR A 1 652 ? -13.784 6.392 -19.857 1.00 95.75 652 TYR A C 1
ATOM 5099 O O . TYR A 1 652 ? -14.421 5.643 -20.593 1.00 95.75 652 TYR A O 1
ATOM 5107 N N . ARG A 1 653 ? -12.772 7.140 -20.312 1.00 95.56 653 ARG A N 1
ATOM 5108 C CA . ARG A 1 653 ? -12.312 7.093 -21.710 1.00 95.56 653 ARG A CA 1
ATOM 5109 C C . ARG A 1 653 ? -11.788 5.707 -22.091 1.00 95.56 653 ARG A C 1
ATOM 5111 O O . ARG A 1 653 ? -12.183 5.196 -23.136 1.00 95.56 653 ARG A O 1
ATOM 5118 N N . LEU A 1 654 ? -10.963 5.090 -21.244 1.00 97.00 654 LEU A N 1
ATOM 5119 C CA . LEU A 1 654 ? -10.439 3.735 -21.451 1.00 97.00 654 LEU A CA 1
ATOM 5120 C C . LEU A 1 654 ? -11.559 2.685 -21.440 1.00 97.00 654 LEU A C 1
ATOM 5122 O O . LEU A 1 654 ? -11.686 1.913 -22.391 1.00 97.00 654 LEU A O 1
ATOM 5126 N N . ALA A 1 655 ? -12.426 2.713 -20.424 1.00 97.38 655 ALA A N 1
ATOM 5127 C CA . ALA A 1 655 ? -13.542 1.776 -20.309 1.00 97.38 655 ALA A CA 1
ATOM 5128 C C . ALA A 1 655 ? -14.520 1.889 -21.492 1.00 97.38 655 ALA A C 1
ATOM 5130 O O . ALA A 1 655 ? -14.932 0.880 -22.062 1.00 97.38 655 ALA A O 1
ATOM 5131 N N . ASN A 1 656 ? -14.860 3.114 -21.909 1.00 97.12 656 ASN A N 1
ATOM 5132 C CA . ASN A 1 656 ? -15.725 3.360 -23.067 1.00 97.12 656 ASN A CA 1
ATOM 5133 C C . ASN A 1 656 ? -15.103 2.889 -24.390 1.00 97.12 656 ASN A C 1
ATOM 5135 O O . ASN A 1 656 ? -15.844 2.584 -25.321 1.00 97.12 656 ASN A O 1
ATOM 5139 N N . ALA A 1 657 ? -13.772 2.840 -24.487 1.00 96.88 657 ALA A N 1
ATOM 5140 C CA . ALA A 1 657 ? -13.078 2.312 -25.657 1.00 96.88 657 ALA A CA 1
ATOM 5141 C C . ALA A 1 657 ? -12.992 0.777 -25.664 1.00 96.88 657 ALA A C 1
ATOM 5143 O O . ALA A 1 657 ? -12.766 0.199 -26.719 1.00 96.88 657 ALA A O 1
ATOM 5144 N N . GLY A 1 658 ? -13.220 0.114 -24.526 1.00 97.25 658 GLY A N 1
ATOM 5145 C CA . GLY A 1 658 ? -13.251 -1.347 -24.420 1.00 97.25 658 GLY A CA 1
ATOM 5146 C C . GLY A 1 658 ? -12.128 -1.962 -23.586 1.00 97.25 658 GLY A C 1
ATOM 5147 O O . GLY A 1 658 ? -12.147 -3.177 -23.393 1.00 97.25 658 GLY A O 1
ATOM 5148 N N . ALA A 1 659 ? -11.201 -1.157 -23.053 1.00 98.06 659 ALA A N 1
ATOM 5149 C CA . ALA A 1 659 ? -10.213 -1.633 -22.087 1.00 98.06 659 ALA A CA 1
ATOM 5150 C C . ALA A 1 659 ? -10.909 -2.046 -20.786 1.00 98.06 659 ALA A C 1
ATOM 5152 O O . ALA A 1 659 ? -11.904 -1.436 -20.393 1.00 98.06 659 ALA A O 1
ATOM 5153 N N . GLU A 1 660 ? -10.385 -3.055 -20.097 1.00 98.31 660 GLU A N 1
ATOM 5154 C CA . GLU A 1 660 ? -10.851 -3.392 -18.755 1.00 98.31 660 GLU A CA 1
ATOM 5155 C C . GLU A 1 660 ? -10.175 -2.470 -17.737 1.00 98.31 660 GLU A C 1
ATOM 5157 O O . GLU A 1 660 ? -8.968 -2.267 -17.794 1.00 98.31 660 GLU A O 1
ATOM 5162 N N . VAL A 1 661 ? -10.937 -1.886 -16.814 1.00 98.56 661 VAL A N 1
ATOM 5163 C CA . VAL A 1 661 ? -10.443 -0.832 -15.917 1.00 98.56 661 VAL A CA 1
ATOM 5164 C C . VAL A 1 661 ? -10.542 -1.262 -14.460 1.00 98.56 661 VAL A C 1
ATOM 5166 O O . VAL A 1 661 ? -11.615 -1.634 -13.978 1.00 98.56 661 VAL A O 1
ATOM 5169 N N . VAL A 1 662 ? -9.428 -1.139 -13.741 1.00 98.81 662 VAL A N 1
ATOM 5170 C CA . VAL A 1 662 ? -9.365 -1.190 -12.277 1.00 98.81 662 VAL A CA 1
ATOM 5171 C C . VAL A 1 662 ? -9.127 0.226 -11.759 1.00 98.81 662 VAL A C 1
ATOM 5173 O O . VAL A 1 662 ? -8.142 0.875 -12.113 1.00 98.81 662 VAL A O 1
ATOM 5176 N N . LEU A 1 663 ? -10.028 0.717 -10.909 1.00 98.56 663 LEU A N 1
ATOM 5177 C CA . LEU A 1 663 ? -9.930 2.061 -10.343 1.00 98.56 663 LEU A CA 1
ATOM 5178 C C . LEU A 1 663 ? -8.934 2.076 -9.179 1.00 98.56 663 LEU A C 1
ATOM 5180 O O . LEU A 1 663 ? -9.136 1.404 -8.163 1.00 98.56 663 LEU A O 1
ATOM 5184 N N . CYS A 1 664 ? -7.886 2.878 -9.327 1.00 97.88 664 CYS A N 1
ATOM 5185 C CA . CYS A 1 664 ? -6.748 2.981 -8.418 1.00 97.88 664 CYS A CA 1
ATOM 5186 C C . CYS A 1 664 ? -6.565 4.418 -7.917 1.00 97.88 664 CYS A C 1
ATOM 5188 O O . CYS A 1 664 ? -5.445 4.888 -7.815 1.00 97.88 664 CYS A O 1
ATOM 5190 N N . SER A 1 665 ? -7.660 5.135 -7.653 1.00 97.38 665 SER A N 1
ATOM 5191 C CA . SER A 1 665 ? -7.655 6.570 -7.333 1.00 97.38 665 SER A CA 1
ATOM 5192 C C . SER A 1 665 ? -6.560 6.970 -6.333 1.00 97.38 665 SER A C 1
ATOM 5194 O O . SER A 1 665 ? -6.706 6.735 -5.131 1.00 97.38 665 SER A O 1
ATOM 5196 N N . ALA A 1 666 ? -5.493 7.629 -6.792 1.00 97.31 666 ALA A N 1
ATOM 5197 C CA . ALA A 1 666 ? -4.420 8.121 -5.928 1.00 97.31 666 ALA A CA 1
ATOM 5198 C C . ALA A 1 666 ? -4.902 8.972 -4.738 1.00 97.31 666 ALA A C 1
ATOM 5200 O O . ALA A 1 666 ? -4.507 8.700 -3.601 1.00 97.31 666 ALA A O 1
ATOM 5201 N N . PRO A 1 667 ? -5.816 9.948 -4.910 1.00 96.12 667 PRO A N 1
ATOM 5202 C CA . PRO A 1 667 ? -6.317 10.727 -3.790 1.00 96.12 667 PRO A CA 1
ATOM 5203 C C . PRO A 1 667 ? -7.187 9.924 -2.813 1.00 96.12 667 PRO A C 1
ATOM 5205 O O . PRO A 1 667 ? -7.510 10.485 -1.770 1.00 96.12 667 PRO A O 1
ATOM 5208 N N . HIS A 1 668 ? -7.582 8.673 -3.075 1.00 97.62 668 HIS A N 1
ATOM 5209 C CA . HIS A 1 668 ? -8.472 7.913 -2.179 1.00 97.62 668 HIS A CA 1
ATOM 5210 C C . HIS A 1 668 ? -7.942 6.546 -1.748 1.00 97.62 668 HIS A C 1
ATOM 5212 O O . HIS A 1 668 ? -8.338 6.078 -0.684 1.00 97.62 668 HIS A O 1
ATOM 5218 N N . LEU A 1 669 ? -7.105 5.895 -2.551 1.00 98.44 669 LEU A N 1
ATOM 5219 C CA . LEU A 1 669 ? -6.782 4.472 -2.436 1.00 98.44 669 LEU A CA 1
ATOM 5220 C C . LEU A 1 669 ? -5.278 4.194 -2.279 1.00 98.44 669 LEU A C 1
ATOM 5222 O O . LEU A 1 669 ? -4.916 3.058 -1.986 1.00 98.44 669 LEU A O 1
ATOM 5226 N N . TYR A 1 670 ? -4.420 5.218 -2.346 1.00 98.69 670 TYR A N 1
ATOM 5227 C CA . TYR A 1 670 ? -2.987 5.085 -2.063 1.00 98.69 670 TYR A CA 1
ATOM 5228 C C . TYR A 1 670 ? -2.737 5.162 -0.553 1.00 98.69 670 TYR A C 1
ATOM 5230 O O . TYR A 1 670 ? -2.909 6.192 0.108 1.00 98.69 670 TYR A O 1
ATOM 5238 N N . PHE A 1 671 ? -2.424 4.013 0.031 1.00 98.75 671 PHE A N 1
ATOM 5239 C CA . PHE A 1 671 ? -2.307 3.795 1.466 1.00 98.75 671 PHE A CA 1
ATOM 5240 C C . PHE A 1 671 ? -0.942 4.191 2.017 1.00 98.75 671 PHE A C 1
ATOM 5242 O O . PHE A 1 671 ? -0.866 4.439 3.218 1.00 98.75 671 PHE A O 1
ATOM 5249 N N . ASP A 1 672 ? 0.071 4.332 1.165 1.00 98.44 672 ASP A N 1
ATOM 5250 C CA . ASP A 1 672 ? 1.375 4.941 1.451 1.00 98.44 672 ASP A CA 1
ATOM 5251 C C . ASP A 1 672 ? 1.274 6.446 1.758 1.00 98.44 672 ASP A C 1
ATOM 5253 O O . ASP A 1 672 ? 2.138 7.003 2.440 1.00 98.44 672 ASP A O 1
ATOM 5257 N N . LEU A 1 673 ? 0.189 7.104 1.333 1.00 98.31 673 LEU A N 1
ATOM 5258 C CA . LEU A 1 673 ? -0.043 8.508 1.651 1.00 98.31 673 LEU A CA 1
ATOM 5259 C C . LEU A 1 673 ? -0.376 8.692 3.134 1.00 98.31 673 LEU A C 1
ATOM 5261 O O . LEU A 1 673 ? -1.144 7.932 3.731 1.00 98.31 673 LEU A O 1
ATOM 5265 N N . ALA A 1 674 ? 0.166 9.744 3.739 1.00 97.69 674 ALA A N 1
ATOM 5266 C CA . ALA A 1 674 ? -0.058 10.069 5.137 1.00 97.69 674 ALA A CA 1
ATOM 5267 C C . ALA A 1 674 ? -1.558 10.221 5.441 1.00 97.69 674 ALA A C 1
ATOM 5269 O O . ALA A 1 674 ? -2.334 10.753 4.641 1.00 97.69 674 ALA A O 1
ATOM 5270 N N . TYR A 1 675 ? -1.979 9.775 6.631 1.00 97.06 675 TYR A N 1
ATOM 5271 C CA . TYR A 1 675 ? -3.385 9.863 7.047 1.00 97.06 675 TYR A CA 1
ATOM 5272 C C . TYR A 1 675 ? -3.878 11.314 7.132 1.00 97.06 675 TYR A C 1
ATOM 5274 O O . TYR A 1 675 ? -5.052 11.586 6.910 1.00 97.06 675 TYR A O 1
ATOM 5282 N N . GLN A 1 676 ? -3.001 12.242 7.508 1.00 94.25 676 GLN A N 1
ATOM 5283 C CA . GLN A 1 676 ? -3.350 13.629 7.806 1.00 94.25 676 GLN A CA 1
ATOM 5284 C C . GLN A 1 676 ? -2.096 14.511 7.769 1.00 94.25 676 GLN A C 1
ATOM 5286 O O . GLN A 1 676 ? -0.973 14.012 7.865 1.00 94.25 676 GLN A O 1
ATOM 5291 N N . LYS A 1 677 ? -2.296 15.830 7.687 1.00 94.75 677 LYS A N 1
ATOM 5292 C CA . LYS A 1 677 ? -1.223 16.829 7.733 1.00 94.75 677 LYS A CA 1
ATOM 5293 C C . LYS A 1 677 ? -0.715 17.012 9.166 1.00 94.75 677 LYS A C 1
ATOM 5295 O O . LYS A 1 677 ? -1.256 17.803 9.935 1.00 94.75 677 LYS A O 1
ATOM 5300 N N . ASP A 1 678 ? 0.297 16.240 9.534 1.00 92.81 678 ASP A N 1
ATOM 5301 C CA . ASP A 1 678 ? 0.960 16.259 10.842 1.00 92.81 678 ASP A CA 1
ATOM 5302 C C . ASP A 1 678 ? 2.409 15.803 10.653 1.00 92.81 678 ASP A C 1
ATOM 5304 O O . ASP A 1 678 ? 2.653 14.788 9.999 1.00 92.81 678 ASP A O 1
ATOM 5308 N N . PHE A 1 679 ? 3.366 16.530 11.233 1.00 92.62 679 PHE A N 1
ATOM 5309 C CA . PHE A 1 679 ? 4.783 16.249 11.018 1.00 92.62 679 PHE A CA 1
ATOM 5310 C C . PHE A 1 679 ? 5.204 14.835 11.444 1.00 92.62 679 PHE A C 1
ATOM 5312 O O . PHE A 1 679 ? 6.108 14.244 10.862 1.00 92.62 679 PHE A O 1
ATOM 5319 N N . GLN A 1 680 ? 4.548 14.262 12.451 1.00 92.75 680 GLN A N 1
ATOM 5320 C CA . GLN A 1 680 ? 4.876 12.928 12.955 1.00 92.75 680 GLN A CA 1
ATOM 5321 C C . GLN A 1 680 ? 4.127 11.802 12.227 1.00 92.75 680 GLN A C 1
ATOM 5323 O O . GLN A 1 680 ? 4.380 10.632 12.517 1.00 92.75 680 GLN A O 1
ATOM 5328 N N . GLU A 1 681 ? 3.191 12.109 11.323 1.00 94.69 681 GLU A N 1
ATOM 5329 C CA . GLU A 1 681 ? 2.557 11.076 10.499 1.00 94.69 681 GLU A CA 1
ATOM 5330 C C . GLU A 1 681 ? 3.516 10.606 9.400 1.00 94.69 681 GLU A C 1
ATOM 5332 O O . GLU A 1 681 ? 4.049 11.439 8.665 1.00 94.69 681 GLU A O 1
ATOM 5337 N N . PRO A 1 682 ? 3.754 9.290 9.271 1.00 95.69 682 PRO A N 1
ATOM 5338 C CA . PRO A 1 682 ? 4.527 8.755 8.162 1.00 95.69 682 PRO A CA 1
ATOM 5339 C C . PRO A 1 682 ? 3.719 8.768 6.858 1.00 95.69 682 PRO A C 1
ATOM 5341 O O . PRO A 1 682 ? 2.487 8.817 6.874 1.00 95.69 682 PRO A O 1
ATOM 5344 N N . GLY A 1 683 ? 4.434 8.655 5.744 1.00 96.69 683 GLY A N 1
ATOM 5345 C CA . GLY A 1 683 ? 3.874 8.517 4.404 1.00 96.69 683 GLY A CA 1
ATOM 5346 C C . GLY A 1 683 ? 4.125 9.730 3.517 1.00 96.69 683 GLY A C 1
ATOM 5347 O O . GLY A 1 683 ? 4.407 10.832 3.995 1.00 96.69 683 GLY A O 1
ATOM 5348 N N . TYR A 1 684 ? 4.013 9.528 2.209 1.00 96.56 684 TYR A N 1
ATOM 5349 C CA . TYR A 1 684 ? 4.059 10.612 1.226 1.00 96.56 684 TYR A CA 1
ATOM 5350 C C . TYR A 1 684 ? 2.741 11.405 1.210 1.00 96.56 684 TYR A C 1
ATOM 5352 O O . TYR A 1 684 ? 1.832 11.159 2.001 1.00 96.56 684 TYR A O 1
ATOM 5360 N N . TYR A 1 685 ? 2.641 12.430 0.363 1.00 94.75 685 TYR A N 1
ATOM 5361 C CA . TYR A 1 685 ? 1.441 13.283 0.275 1.00 94.75 685 TYR A CA 1
ATOM 5362 C C . TYR A 1 685 ? 1.259 13.941 -1.097 1.00 94.75 685 TYR A C 1
ATOM 5364 O O . TYR A 1 685 ? 0.613 14.990 -1.220 1.00 94.75 685 TYR A O 1
ATOM 5372 N N . TRP A 1 686 ? 1.861 13.373 -2.140 1.00 93.88 686 TRP A N 1
ATOM 5373 C CA . TRP A 1 686 ? 1.903 13.989 -3.466 1.00 93.88 686 TRP A CA 1
ATOM 5374 C C . TRP A 1 686 ? 0.492 14.166 -4.069 1.00 93.88 686 TRP A C 1
ATOM 5376 O O . TRP A 1 686 ? 0.214 15.223 -4.636 1.00 93.88 686 TRP A O 1
ATOM 5386 N N . ALA A 1 687 ? -0.433 13.228 -3.815 1.00 94.94 687 ALA A N 1
ATOM 5387 C CA . ALA A 1 687 ? -1.865 13.306 -4.158 1.00 94.94 687 ALA A CA 1
ATOM 5388 C C . ALA A 1 687 ? -2.766 13.811 -3.004 1.00 94.94 687 ALA A C 1
ATOM 5390 O O . ALA A 1 687 ? -3.997 13.757 -3.070 1.00 94.94 687 ALA A O 1
ATOM 5391 N N . GLY A 1 688 ? -2.168 14.339 -1.933 1.00 94.62 688 GLY A N 1
ATOM 5392 C CA . GLY A 1 688 ? -2.855 14.747 -0.707 1.00 94.62 688 GLY A CA 1
ATOM 5393 C C . GLY A 1 688 ? -2.782 13.681 0.388 1.00 94.62 688 GLY A C 1
ATOM 5394 O O . GLY A 1 688 ? -1.864 12.873 0.417 1.00 94.62 688 GLY A O 1
ATOM 5395 N N . TYR A 1 689 ? -3.742 13.710 1.312 1.00 96.19 689 TYR A N 1
ATOM 5396 C CA . TYR A 1 689 ? -3.796 12.809 2.469 1.00 96.19 689 TYR A CA 1
ATOM 5397 C C . TYR A 1 689 ? -4.920 11.792 2.299 1.00 96.19 689 TYR A C 1
ATOM 5399 O O . TYR A 1 689 ? -5.988 12.151 1.787 1.00 96.19 689 TYR A O 1
ATOM 5407 N N . VAL A 1 690 ? -4.697 10.554 2.741 1.00 97.56 690 VAL A N 1
ATOM 5408 C CA . VAL A 1 690 ? -5.660 9.448 2.637 1.00 97.56 690 VAL A CA 1
ATOM 5409 C C . VAL A 1 690 ? -5.845 8.823 4.008 1.00 97.56 690 VAL A C 1
ATOM 5411 O O . VAL A 1 690 ? -5.000 8.063 4.474 1.00 97.56 690 VAL A O 1
ATOM 5414 N N . ASP A 1 691 ? -6.968 9.115 4.656 1.00 97.31 691 ASP A N 1
ATOM 5415 C CA . ASP A 1 691 ? -7.414 8.401 5.848 1.00 97.31 691 ASP A CA 1
ATOM 5416 C C . ASP A 1 691 ? -8.562 7.438 5.529 1.00 97.31 691 ASP A C 1
ATOM 5418 O O . ASP A 1 691 ? -9.132 7.434 4.439 1.00 97.31 691 ASP A O 1
ATOM 5422 N N . THR A 1 692 ? -8.949 6.634 6.518 1.00 98.12 692 THR A N 1
ATOM 5423 C CA . THR A 1 692 ? -10.063 5.687 6.405 1.00 98.12 692 THR A CA 1
ATOM 5424 C C . THR A 1 692 ? -11.385 6.340 5.986 1.00 98.12 692 THR A C 1
ATOM 5426 O O . THR A 1 692 ? -12.185 5.689 5.318 1.00 98.12 692 THR A O 1
ATOM 5429 N N . TYR A 1 693 ? -11.633 7.605 6.351 1.00 97.06 693 TYR A N 1
ATOM 5430 C CA . TYR A 1 693 ? -12.845 8.312 5.931 1.00 97.06 693 TYR A CA 1
ATOM 5431 C C . TYR A 1 693 ? -12.813 8.618 4.439 1.00 97.06 693 TYR A C 1
ATOM 5433 O O . TYR A 1 693 ? -13.819 8.430 3.761 1.00 97.06 693 TYR A O 1
ATOM 5441 N N . LYS A 1 694 ? -11.662 9.041 3.914 1.00 96.00 694 LYS A N 1
ATOM 5442 C CA . LYS A 1 694 ? -11.481 9.313 2.490 1.00 96.00 694 LYS A CA 1
ATOM 5443 C C . LYS A 1 694 ? -11.636 8.046 1.652 1.00 96.00 694 LYS A C 1
ATOM 5445 O O . LYS A 1 694 ? -12.379 8.078 0.674 1.00 96.00 694 LYS A O 1
ATOM 5450 N N . VAL A 1 695 ? -11.056 6.923 2.098 1.00 98.25 695 VAL A N 1
ATOM 5451 C CA . VAL A 1 695 ? -11.279 5.605 1.470 1.00 98.25 695 VAL A CA 1
ATOM 5452 C C . VAL A 1 695 ? -12.769 5.249 1.488 1.00 98.25 695 VAL A C 1
ATOM 5454 O O . VAL A 1 695 ? -13.346 4.909 0.459 1.00 98.25 695 VAL A O 1
ATOM 5457 N N . PHE A 1 696 ? -13.422 5.376 2.650 1.00 97.81 696 PHE A N 1
ATOM 5458 C CA . PHE A 1 696 ? -14.850 5.100 2.785 1.00 97.81 696 PHE A CA 1
ATOM 5459 C C . PHE A 1 696 ? -15.680 5.996 1.861 1.00 97.81 696 PHE A C 1
ATOM 5461 O O . PHE A 1 696 ? -16.565 5.510 1.175 1.00 97.81 696 PHE A O 1
ATOM 5468 N N . ARG A 1 697 ? -15.419 7.300 1.799 1.00 95.75 697 ARG A N 1
ATOM 5469 C CA . ARG A 1 697 ? -16.219 8.265 1.028 1.00 95.75 697 ARG A CA 1
ATOM 5470 C C . ARG A 1 697 ? -16.049 8.133 -0.493 1.00 95.75 697 ARG A C 1
ATOM 5472 O O . ARG A 1 697 ? -16.844 8.721 -1.226 1.00 95.75 697 ARG A O 1
ATOM 5479 N N . PHE A 1 698 ? -15.058 7.381 -0.970 1.00 96.94 698 PHE A N 1
ATOM 5480 C CA . PHE A 1 698 ? -14.823 7.188 -2.399 1.00 96.94 698 PHE A CA 1
ATOM 5481 C C . PHE A 1 698 ? -16.070 6.652 -3.125 1.00 96.94 698 PHE A C 1
ATOM 5483 O O . PHE A 1 698 ? -16.745 5.748 -2.630 1.00 96.94 698 PHE A O 1
ATOM 5490 N N . ALA A 1 699 ? -16.374 7.231 -4.287 1.00 95.44 699 ALA A N 1
ATOM 5491 C CA . ALA A 1 699 ? -17.552 6.970 -5.107 1.00 95.44 699 ALA A CA 1
ATOM 5492 C C . ALA A 1 699 ? -17.126 6.351 -6.456 1.00 95.44 699 ALA A C 1
ATOM 5494 O O . ALA A 1 699 ? -17.060 7.061 -7.458 1.00 95.44 699 ALA A O 1
ATOM 5495 N N . PRO A 1 700 ? -16.806 5.045 -6.510 1.00 94.06 700 PRO A N 1
ATOM 5496 C CA . PRO A 1 700 ? -16.186 4.433 -7.687 1.00 94.06 700 PRO A CA 1
ATOM 5497 C C . PRO A 1 700 ? -17.050 4.465 -8.955 1.00 94.06 700 PRO A C 1
ATOM 5499 O O . PRO A 1 700 ? -16.513 4.579 -10.053 1.00 94.06 700 PRO A O 1
ATOM 5502 N N . GLU A 1 701 ? -18.381 4.413 -8.841 1.00 91.56 701 GLU A N 1
ATOM 5503 C CA . GLU A 1 701 ? -19.273 4.520 -10.008 1.00 91.56 701 GLU A CA 1
ATOM 5504 C C . GLU A 1 701 ? -19.601 5.984 -10.376 1.00 91.56 701 GLU A C 1
ATOM 5506 O O . GLU A 1 701 ? -20.337 6.231 -11.329 1.00 91.56 701 GLU A O 1
ATOM 5511 N N . ASN A 1 702 ? -19.048 6.967 -9.652 1.00 92.06 702 ASN A N 1
ATOM 5512 C CA . ASN A 1 702 ? -19.211 8.398 -9.914 1.00 92.06 702 ASN A CA 1
ATOM 5513 C C . ASN A 1 702 ? -17.989 9.199 -9.421 1.00 92.06 702 ASN A C 1
ATOM 5515 O O . ASN A 1 702 ? -18.067 9.920 -8.422 1.00 92.06 702 ASN A O 1
ATOM 5519 N N . LEU A 1 703 ? -16.863 9.083 -10.134 1.00 91.19 703 LEU A N 1
ATOM 5520 C CA . LEU A 1 703 ? -15.562 9.638 -9.725 1.00 91.19 703 LEU A CA 1
ATOM 5521 C C . LEU A 1 703 ? -15.626 11.147 -9.440 1.00 91.19 703 LEU A C 1
ATOM 5523 O O . LEU A 1 703 ? -15.077 11.635 -8.452 1.00 91.19 703 LEU A O 1
ATOM 5527 N N . PHE A 1 704 ? -16.397 11.896 -10.231 1.00 90.25 704 PHE A N 1
ATOM 5528 C CA . PHE A 1 704 ? -16.548 13.343 -10.049 1.00 90.25 704 PHE A CA 1
ATOM 5529 C C . PHE A 1 704 ? -17.267 13.723 -8.744 1.00 90.25 704 PHE A C 1
ATOM 5531 O O . PHE A 1 704 ? -17.069 14.824 -8.237 1.00 90.25 704 PHE A O 1
ATOM 5538 N N . ALA A 1 705 ? -18.064 12.828 -8.147 1.00 88.75 705 ALA A N 1
ATOM 5539 C CA . ALA A 1 705 ? -18.663 13.064 -6.830 1.00 88.75 705 ALA A CA 1
ATOM 5540 C C . ALA A 1 705 ? -17.668 12.901 -5.666 1.00 88.75 705 ALA A C 1
ATOM 5542 O O . ALA A 1 705 ? -17.987 13.280 -4.529 1.00 88.75 705 ALA A O 1
ATOM 5543 N N . SER A 1 706 ? -16.482 12.349 -5.936 1.00 89.00 706 SER A N 1
ATOM 5544 C CA . SER A 1 706 ? -15.349 12.291 -5.010 1.00 89.00 706 SER A CA 1
ATOM 5545 C C . SER A 1 706 ? -14.408 13.497 -5.146 1.00 89.00 706 SER A C 1
ATOM 5547 O O . SER A 1 706 ? -13.795 13.900 -4.157 1.00 89.00 706 SER A O 1
ATOM 5549 N N . ALA A 1 707 ? -14.366 14.145 -6.314 1.00 86.56 707 ALA A N 1
ATOM 5550 C CA . ALA A 1 707 ? -13.529 15.309 -6.616 1.00 86.56 707 ALA A CA 1
ATOM 5551 C C . ALA A 1 707 ? -14.073 16.629 -6.025 1.00 86.56 707 ALA A C 1
ATOM 5553 O O . ALA A 1 707 ? -14.435 17.554 -6.745 1.00 86.56 707 ALA A O 1
ATOM 5554 N N . THR A 1 708 ? -14.168 16.716 -4.694 1.00 87.00 708 THR A N 1
ATOM 5555 C CA . THR A 1 708 ? -14.696 17.920 -4.013 1.00 87.00 708 THR A CA 1
ATOM 5556 C C . THR A 1 708 ? -13.645 19.000 -3.761 1.00 87.00 708 THR A C 1
ATOM 5558 O O . THR A 1 708 ? -13.976 20.181 -3.773 1.00 87.00 708 THR A O 1
ATOM 5561 N N . HIS A 1 709 ? -12.397 18.597 -3.522 1.00 92.44 709 HIS A N 1
ATOM 5562 C CA . HIS A 1 709 ? -11.266 19.488 -3.288 1.00 92.44 709 HIS A CA 1
ATOM 5563 C C . HIS A 1 709 ? -10.024 18.920 -3.977 1.00 92.44 709 HIS A C 1
ATOM 5565 O O . HIS A 1 709 ? -9.897 17.700 -4.107 1.00 92.44 709 HIS A O 1
ATOM 5571 N N . ASP A 1 710 ? -9.111 19.791 -4.391 1.00 93.19 710 ASP A N 1
ATOM 5572 C CA . ASP A 1 710 ? -7.807 19.390 -4.912 1.00 93.19 710 ASP A CA 1
ATOM 5573 C C . ASP A 1 710 ? -6.847 18.938 -3.796 1.00 93.19 710 ASP A C 1
ATOM 5575 O O . ASP A 1 710 ? -7.152 18.966 -2.597 1.00 93.19 710 ASP A O 1
ATOM 5579 N N . ARG A 1 711 ? -5.635 18.527 -4.188 1.00 93.31 711 ARG A N 1
ATOM 5580 C CA . ARG A 1 711 ? -4.595 18.099 -3.239 1.00 93.31 711 ARG A CA 1
ATOM 5581 C C . ARG A 1 711 ? -4.157 19.204 -2.270 1.00 93.31 711 ARG A C 1
ATOM 5583 O O . ARG A 1 711 ? -3.591 18.870 -1.228 1.00 93.31 711 ARG A O 1
ATOM 5590 N N . MET A 1 712 ? -4.373 20.478 -2.604 1.00 93.50 712 MET A N 1
ATOM 5591 C CA . MET A 1 712 ? -4.058 21.662 -1.794 1.00 93.50 712 MET A CA 1
ATOM 5592 C C . MET A 1 712 ? -5.230 22.109 -0.910 1.00 93.50 712 MET A C 1
ATOM 5594 O O . MET A 1 712 ? -5.071 23.037 -0.121 1.00 93.50 712 MET A O 1
ATOM 5598 N N . GLY A 1 713 ? -6.364 21.406 -0.962 1.00 93.69 713 GLY A N 1
ATOM 5599 C CA . GLY A 1 713 ? -7.552 21.697 -0.165 1.00 93.69 713 GLY A CA 1
ATOM 5600 C C . GLY A 1 713 ? -8.444 22.780 -0.769 1.00 93.69 713 GLY A C 1
ATOM 5601 O O . GLY A 1 713 ? -9.377 23.217 -0.100 1.00 93.69 713 GLY A O 1
ATOM 5602 N N . GLN A 1 714 ? -8.187 23.207 -2.007 1.00 94.25 714 GLN A N 1
ATOM 5603 C CA . GLN A 1 714 ? -9.038 24.165 -2.704 1.00 94.25 714 GLN A CA 1
ATOM 5604 C C . GLN A 1 714 ? -10.294 23.461 -3.218 1.00 94.25 714 GLN A C 1
ATOM 5606 O O . GLN A 1 714 ? -10.188 22.352 -3.746 1.00 94.25 714 GLN A O 1
ATOM 5611 N N . PRO A 1 715 ? -11.487 24.060 -3.082 1.00 92.44 715 PRO A N 1
ATOM 5612 C CA . PRO A 1 715 ? -12.709 23.470 -3.608 1.00 92.44 715 PRO A CA 1
ATOM 5613 C C . PRO A 1 715 ? -12.657 23.387 -5.138 1.00 92.44 715 PRO A C 1
ATOM 5615 O O . PRO A 1 715 ? -12.211 24.315 -5.812 1.00 92.44 715 PRO A O 1
ATOM 5618 N N . ILE A 1 716 ? -13.155 22.283 -5.691 1.00 89.56 716 ILE A N 1
ATOM 5619 C CA . ILE A 1 716 ? -13.284 22.100 -7.139 1.00 89.56 716 ILE A CA 1
ATOM 5620 C C . ILE A 1 716 ? -14.687 22.510 -7.578 1.00 89.56 716 ILE A C 1
ATOM 5622 O O . ILE A 1 716 ? -15.680 21.999 -7.058 1.00 89.56 716 ILE A O 1
ATOM 5626 N N . ASP A 1 717 ? -14.771 23.404 -8.566 1.00 87.56 717 ASP A N 1
ATOM 5627 C CA . ASP A 1 717 ? -16.029 23.707 -9.249 1.00 87.56 717 ASP A CA 1
ATOM 5628 C C . ASP A 1 717 ? -16.445 22.510 -10.129 1.00 87.56 717 ASP A C 1
ATOM 5630 O O . ASP A 1 717 ? -15.720 22.172 -11.074 1.00 87.56 717 ASP A O 1
ATOM 5634 N N . PRO A 1 718 ? -17.612 21.878 -9.887 1.00 83.44 718 PRO A N 1
ATOM 5635 C CA . PRO A 1 718 ? -18.110 20.790 -10.726 1.00 83.44 718 PRO A CA 1
ATOM 5636 C C . PRO A 1 718 ? -18.234 21.150 -12.214 1.00 83.44 718 PRO A C 1
ATOM 5638 O O . PRO A 1 718 ? -18.166 20.252 -13.058 1.00 83.44 718 PRO A O 1
ATOM 5641 N N . ALA A 1 719 ? -18.385 22.436 -12.560 1.00 85.81 719 ALA A N 1
ATOM 5642 C CA . ALA A 1 719 ? -18.420 22.900 -13.946 1.00 85.81 719 ALA A CA 1
ATOM 5643 C C . ALA A 1 719 ? -17.119 22.590 -14.711 1.00 85.81 719 ALA A C 1
ATOM 5645 O O . ALA A 1 719 ? -17.160 22.414 -15.932 1.00 85.81 719 ALA A O 1
ATOM 5646 N N . ARG A 1 720 ? -15.986 22.410 -14.011 1.00 85.56 720 ARG A N 1
ATOM 5647 C CA . ARG A 1 720 ? -14.711 21.961 -14.601 1.00 85.56 720 ARG A CA 1
ATOM 5648 C C . ARG A 1 720 ? -14.851 20.630 -15.343 1.00 85.56 720 ARG A C 1
ATOM 5650 O O . ARG A 1 720 ? -14.174 20.402 -16.338 1.00 85.56 720 ARG A O 1
ATOM 5657 N N . TYR A 1 721 ? -15.771 19.776 -14.902 1.00 87.25 721 TYR A N 1
ATOM 5658 C CA . TYR A 1 721 ? -15.982 18.443 -15.461 1.00 87.25 721 TYR A CA 1
ATOM 5659 C C . TYR A 1 721 ? -17.105 18.382 -16.497 1.00 87.25 721 TYR A C 1
ATOM 5661 O O . TYR A 1 721 ? -17.559 17.285 -16.831 1.00 87.25 721 TYR A O 1
ATOM 5669 N N . THR A 1 722 ? -17.577 19.519 -17.016 1.00 84.94 722 THR A N 1
ATOM 5670 C CA . THR A 1 722 ? -18.664 19.551 -18.014 1.00 84.94 722 THR A CA 1
ATOM 5671 C C . THR A 1 722 ? -18.261 18.876 -19.329 1.00 84.94 722 THR A C 1
ATOM 5673 O O . THR A 1 722 ? -19.086 18.213 -19.949 1.00 84.94 722 THR A O 1
ATOM 5676 N N . HIS A 1 723 ? -16.988 18.988 -19.722 1.00 84.88 723 HIS A N 1
ATOM 5677 C CA . HIS A 1 723 ? -16.444 18.384 -20.948 1.00 84.88 723 HIS A CA 1
ATOM 5678 C C . HIS A 1 723 ? -15.782 17.017 -20.730 1.00 84.88 723 HIS A C 1
ATOM 5680 O O . HIS A 1 723 ? -15.379 16.375 -21.696 1.00 84.88 723 HIS A O 1
ATOM 5686 N N . ALA A 1 724 ? -15.671 16.576 -19.475 1.00 89.81 724 ALA A N 1
ATOM 5687 C CA . ALA A 1 724 ? -15.093 15.286 -19.138 1.00 89.81 724 ALA A CA 1
ATOM 5688 C C . ALA A 1 724 ? -15.995 14.142 -19.622 1.00 89.81 724 ALA A C 1
ATOM 5690 O O . ALA A 1 724 ? -17.226 14.215 -19.517 1.00 89.81 724 ALA A O 1
ATOM 5691 N N . ALA A 1 725 ? -15.384 13.060 -20.101 1.00 91.75 725 ALA A N 1
ATOM 5692 C CA . ALA A 1 725 ? -16.094 11.861 -20.511 1.00 91.75 725 ALA A CA 1
ATOM 5693 C C . ALA A 1 725 ? -17.005 11.347 -19.385 1.00 91.75 725 ALA A C 1
ATOM 5695 O O . ALA A 1 725 ? -16.730 11.486 -18.189 1.00 91.75 725 ALA A O 1
ATOM 5696 N N . ARG A 1 726 ? -18.131 10.748 -19.774 1.00 92.50 726 ARG A N 1
ATOM 5697 C CA . ARG A 1 726 ? -19.036 10.040 -18.867 1.00 92.50 726 ARG A CA 1
ATOM 5698 C C . ARG A 1 726 ? -19.030 8.565 -19.211 1.00 92.50 726 ARG A C 1
ATOM 5700 O O . ARG A 1 726 ? -18.867 8.193 -20.373 1.00 92.50 726 ARG A O 1
ATOM 5707 N N . LEU A 1 727 ? -19.191 7.736 -18.189 1.00 93.12 727 LEU A N 1
ATOM 5708 C CA . LEU A 1 727 ? -19.222 6.294 -18.356 1.00 93.12 727 LEU A CA 1
ATOM 5709 C C . LEU A 1 727 ? -20.486 5.895 -19.130 1.00 93.12 727 LEU A C 1
ATOM 5711 O O . LEU A 1 727 ? -21.602 6.240 -18.740 1.00 93.12 727 LEU A O 1
ATOM 5715 N N . THR A 1 728 ? -20.304 5.204 -20.251 1.00 95.38 728 THR A N 1
ATOM 5716 C CA . THR A 1 728 ? -21.406 4.620 -21.027 1.00 95.38 728 THR A CA 1
ATOM 5717 C C . THR A 1 728 ? -21.889 3.326 -20.372 1.00 95.38 728 THR A C 1
ATOM 5719 O O . THR A 1 728 ? -21.199 2.758 -19.528 1.00 95.38 728 THR A O 1
ATOM 5722 N N . ALA A 1 729 ? -23.058 2.816 -20.773 1.00 93.50 729 ALA A N 1
ATOM 5723 C CA . ALA A 1 729 ? -23.560 1.538 -20.259 1.00 93.50 729 ALA A CA 1
ATOM 5724 C C . ALA A 1 729 ? -22.619 0.357 -20.575 1.00 93.50 729 ALA A C 1
ATOM 5726 O O . ALA A 1 729 ? -22.426 -0.510 -19.727 1.00 93.50 729 ALA A O 1
ATOM 5727 N N . GLU A 1 730 ? -22.000 0.339 -21.761 1.00 93.75 730 GLU A N 1
ATOM 5728 C CA . GLU A 1 730 ? -21.001 -0.681 -22.112 1.00 93.75 730 GLU A CA 1
ATOM 5729 C C . GLU A 1 730 ? -19.674 -0.456 -21.382 1.00 93.75 730 GLU A C 1
ATOM 5731 O O . GLU A 1 730 ? -19.108 -1.407 -20.847 1.00 93.75 730 GLU A O 1
ATOM 5736 N N . GLY A 1 731 ? -19.218 0.795 -21.264 1.00 95.06 731 GLY A N 1
ATOM 5737 C CA . GLY A 1 731 ? -18.032 1.128 -20.472 1.00 95.06 731 GLY A CA 1
ATOM 5738 C C . GLY A 1 731 ? -18.182 0.739 -18.999 1.00 95.06 731 GLY A C 1
ATOM 5739 O O . GLY A 1 731 ? -17.241 0.237 -18.396 1.00 95.06 731 GLY A O 1
ATOM 5740 N N . ALA A 1 732 ? -19.377 0.868 -18.419 1.00 93.56 732 ALA A N 1
ATOM 5741 C CA . ALA A 1 732 ? -19.634 0.455 -17.040 1.00 93.56 732 ALA A CA 1
ATOM 5742 C C . ALA A 1 732 ? -19.384 -1.042 -16.807 1.00 93.56 732 ALA A C 1
ATOM 5744 O O . ALA A 1 732 ? -18.862 -1.413 -15.761 1.00 93.56 732 ALA A O 1
ATOM 5745 N N . LYS A 1 733 ? -19.665 -1.897 -17.800 1.00 93.44 733 LYS A N 1
ATOM 5746 C CA . LYS A 1 733 ? -19.361 -3.339 -17.736 1.00 93.44 733 LYS A CA 1
ATOM 5747 C C . LYS A 1 733 ? -17.860 -3.636 -17.801 1.00 93.44 733 LYS A C 1
ATOM 5749 O O . LYS A 1 733 ? -17.448 -4.742 -17.468 1.00 93.44 733 LYS A O 1
ATOM 5754 N N . ARG A 1 734 ? -17.051 -2.674 -18.256 1.00 96.62 734 ARG A N 1
ATOM 5755 C CA . ARG A 1 734 ? -15.590 -2.781 -18.347 1.00 96.62 734 ARG A CA 1
ATOM 5756 C C . ARG A 1 734 ? -14.869 -2.308 -17.086 1.00 96.62 734 ARG A C 1
ATOM 5758 O O . ARG A 1 734 ? -13.678 -2.565 -16.954 1.00 96.62 734 ARG A O 1
ATOM 5765 N N . VAL A 1 735 ? -15.562 -1.661 -16.147 1.00 97.12 735 VAL A N 1
ATOM 5766 C CA . VAL A 1 735 ? -15.000 -1.332 -14.830 1.00 97.12 735 VAL A CA 1
ATOM 5767 C C . VAL A 1 735 ? -15.082 -2.573 -13.941 1.00 97.12 735 VAL A C 1
ATOM 5769 O O . VAL A 1 735 ? -16.154 -2.939 -13.464 1.00 97.12 735 VAL A O 1
ATOM 5772 N N . LEU A 1 736 ? -13.945 -3.231 -13.717 1.00 97.75 736 LEU A N 1
ATOM 5773 C CA . LEU A 1 736 ? -13.875 -4.497 -12.980 1.00 97.75 736 LEU A CA 1
ATOM 5774 C C . LEU A 1 736 ? -14.077 -4.311 -11.469 1.00 97.75 736 LEU A C 1
ATOM 5776 O O . LEU A 1 736 ? -14.622 -5.193 -10.796 1.00 97.75 736 LEU A O 1
ATOM 5780 N N . GLY A 1 737 ? -13.609 -3.179 -10.933 1.00 98.31 737 GLY A N 1
ATOM 5781 C CA . GLY A 1 737 ? -13.686 -2.844 -9.515 1.00 98.31 737 GLY A CA 1
ATOM 5782 C C . GLY A 1 737 ? -12.620 -1.854 -9.055 1.00 98.31 737 GLY A C 1
ATOM 5783 O O . GLY A 1 737 ? -12.171 -1.008 -9.829 1.00 98.31 737 GLY A O 1
ATOM 5784 N N . ILE A 1 738 ? -12.241 -1.950 -7.778 1.00 98.81 738 ILE A N 1
ATOM 5785 C CA . ILE A 1 738 ? -11.327 -1.008 -7.112 1.00 98.81 738 ILE A CA 1
ATOM 5786 C C . ILE A 1 738 ? -10.132 -1.728 -6.482 1.00 98.81 738 ILE A C 1
ATOM 5788 O O . ILE A 1 738 ? -10.227 -2.903 -6.109 1.00 98.81 738 ILE A O 1
ATOM 5792 N N . GLN A 1 739 ? -9.025 -1.007 -6.319 1.00 98.88 739 GLN A N 1
ATOM 5793 C CA . GLN A 1 739 ? -7.820 -1.499 -5.654 1.00 98.88 739 GLN A CA 1
ATOM 5794 C C . GLN A 1 739 ? -7.211 -0.429 -4.752 1.00 98.88 739 GLN A C 1
ATOM 5796 O O . GLN A 1 739 ? -7.100 0.714 -5.181 1.00 98.88 739 GLN A O 1
ATOM 5801 N N . GLY A 1 740 ? -6.794 -0.813 -3.541 1.00 98.75 740 GLY A N 1
ATOM 5802 C CA . GLY A 1 740 ? -5.894 -0.003 -2.709 1.00 98.75 740 GLY A CA 1
ATOM 5803 C C . GLY A 1 740 ? -4.428 -0.303 -3.006 1.00 98.75 740 GLY A C 1
ATOM 5804 O O . GLY A 1 740 ? -4.101 -1.443 -3.321 1.00 98.75 740 GLY A O 1
ATOM 5805 N N . GLN A 1 741 ? -3.551 0.690 -2.896 1.00 98.75 741 GLN A N 1
ATOM 5806 C CA . GLN A 1 741 ? -2.128 0.595 -3.223 1.00 98.75 741 GLN A CA 1
ATOM 5807 C C . GLN A 1 741 ? -1.306 0.847 -1.973 1.00 98.75 741 GLN A C 1
ATOM 5809 O O . GLN A 1 741 ? -1.473 1.879 -1.340 1.00 98.75 741 GLN A O 1
ATOM 5814 N N . LEU A 1 742 ? -0.413 -0.070 -1.610 1.00 98.81 742 LEU A N 1
ATOM 5815 C CA . LEU A 1 742 ? 0.632 0.228 -0.640 1.00 98.81 742 LEU A CA 1
ATOM 5816 C C . LEU A 1 742 ? 1.991 0.195 -1.329 1.00 98.81 742 LEU A C 1
ATOM 5818 O O . LEU A 1 742 ? 2.556 -0.880 -1.518 1.00 98.81 742 LEU A O 1
ATOM 5822 N N . TRP A 1 743 ? 2.478 1.380 -1.688 1.00 98.75 743 TRP A N 1
ATOM 5823 C CA . TRP A 1 743 ? 3.879 1.622 -2.017 1.00 98.75 743 TRP A CA 1
ATOM 5824 C C . TRP A 1 743 ? 4.726 1.674 -0.741 1.00 98.75 743 TRP A C 1
ATOM 5826 O O . TRP A 1 743 ? 4.210 1.976 0.344 1.00 98.75 743 TRP A O 1
ATOM 5836 N N . THR A 1 744 ? 6.006 1.311 -0.831 1.00 98.44 744 THR A N 1
ATOM 5837 C CA . THR A 1 744 ? 6.816 1.026 0.362 1.00 98.44 744 THR A CA 1
ATOM 5838 C C . THR A 1 744 ? 8.059 1.881 0.532 1.00 98.44 744 THR A C 1
ATOM 5840 O O . THR A 1 744 ? 8.873 1.562 1.392 1.00 98.44 744 THR A O 1
ATOM 5843 N N . GLU A 1 745 ? 8.197 3.025 -0.142 1.00 98.06 745 GLU A N 1
ATOM 5844 C CA . GLU A 1 745 ? 9.328 3.957 0.039 1.00 98.06 745 GLU A CA 1
ATOM 5845 C C . GLU A 1 745 ? 9.549 4.312 1.516 1.00 98.06 745 GLU A C 1
ATOM 5847 O O . GLU A 1 745 ? 10.677 4.411 1.983 1.00 98.06 745 GLU A O 1
ATOM 5852 N N . THR A 1 746 ? 8.469 4.467 2.286 1.00 96.25 746 THR A N 1
ATOM 5853 C CA . THR A 1 746 ? 8.528 4.839 3.714 1.00 96.25 746 THR A CA 1
ATOM 5854 C C . THR A 1 746 ? 8.120 3.709 4.666 1.00 96.25 746 THR A C 1
ATOM 5856 O O . THR A 1 746 ? 8.002 3.925 5.874 1.00 96.25 746 THR A O 1
ATOM 5859 N N . VAL A 1 747 ? 7.905 2.501 4.138 1.00 97.94 747 VAL A N 1
ATOM 5860 C CA . VAL A 1 747 ? 7.335 1.351 4.853 1.00 97.94 747 VAL A CA 1
ATOM 5861 C C . VAL A 1 747 ? 8.402 0.265 4.984 1.00 97.94 747 VAL A C 1
ATOM 5863 O O . VAL A 1 747 ? 8.430 -0.704 4.239 1.00 97.94 747 VAL A O 1
ATOM 5866 N N . ALA A 1 748 ? 9.330 0.455 5.920 1.00 94.38 748 ALA A N 1
ATOM 5867 C CA . ALA A 1 748 ? 10.533 -0.376 6.013 1.00 94.38 748 ALA A CA 1
ATOM 5868 C C . ALA A 1 748 ? 10.315 -1.762 6.652 1.00 94.38 748 ALA A C 1
ATOM 5870 O O . ALA A 1 748 ? 11.125 -2.665 6.453 1.00 94.38 748 ALA A O 1
ATOM 5871 N N . ASP A 1 749 ? 9.251 -1.940 7.441 1.00 95.50 749 ASP A N 1
ATOM 5872 C CA . ASP A 1 749 ? 9.020 -3.152 8.229 1.00 95.50 749 ASP A CA 1
ATOM 5873 C C . ASP A 1 749 ? 7.530 -3.526 8.342 1.00 95.50 749 ASP A C 1
ATOM 5875 O O . ASP A 1 749 ? 6.637 -2.829 7.856 1.00 95.50 749 ASP A O 1
ATOM 5879 N N . THR A 1 750 ? 7.261 -4.673 8.973 1.00 95.56 750 THR A N 1
ATOM 5880 C CA . THR A 1 750 ? 5.905 -5.214 9.153 1.00 95.56 750 THR A CA 1
ATOM 5881 C C . THR A 1 750 ? 5.011 -4.317 10.013 1.00 95.56 750 THR A C 1
ATOM 5883 O O . THR A 1 750 ? 3.812 -4.244 9.756 1.00 95.56 750 THR A O 1
ATOM 5886 N N . GLU A 1 751 ? 5.555 -3.629 11.022 1.00 96.62 751 GLU A N 1
ATOM 5887 C CA . GLU A 1 751 ? 4.757 -2.737 11.870 1.00 96.62 751 GLU A CA 1
ATOM 5888 C C . GLU A 1 751 ? 4.296 -1.515 11.067 1.00 96.62 751 GLU A C 1
ATOM 5890 O O . GLU A 1 751 ? 3.114 -1.168 11.090 1.00 96.62 751 GLU A O 1
ATOM 5895 N N . ALA A 1 752 ? 5.204 -0.912 10.294 1.00 97.88 752 ALA A N 1
ATOM 5896 C CA . ALA A 1 752 ? 4.888 0.176 9.376 1.00 97.88 752 ALA A CA 1
ATOM 5897 C C . ALA A 1 752 ? 3.873 -0.260 8.306 1.00 97.88 752 ALA A C 1
ATOM 5899 O O . ALA A 1 752 ? 2.926 0.477 8.023 1.00 97.88 752 ALA A O 1
ATOM 5900 N N . LEU A 1 753 ? 4.025 -1.468 7.752 1.00 98.44 753 LEU A N 1
ATOM 5901 C CA . LEU A 1 753 ? 3.089 -2.033 6.777 1.00 98.44 753 LEU A CA 1
ATOM 5902 C C . LEU A 1 753 ? 1.685 -2.157 7.373 1.00 98.44 753 LEU A C 1
ATOM 5904 O O . LEU A 1 753 ? 0.710 -1.681 6.794 1.00 98.44 753 LEU A O 1
ATOM 5908 N N . GLU A 1 754 ? 1.569 -2.727 8.569 1.00 98.56 754 GLU A N 1
ATOM 5909 C CA . GLU A 1 754 ? 0.285 -2.887 9.252 1.00 98.56 754 GLU A CA 1
ATOM 5910 C C . GLU A 1 754 ? -0.333 -1.541 9.660 1.00 98.56 754 GLU A C 1
ATOM 5912 O O . GLU A 1 754 ? -1.553 -1.372 9.568 1.00 98.56 754 GLU A O 1
ATOM 5917 N N . TYR A 1 755 ? 0.492 -0.563 10.042 1.00 98.62 755 TYR A N 1
ATOM 5918 C CA . TYR A 1 755 ? 0.068 0.803 10.347 1.00 98.62 755 TYR A CA 1
ATOM 5919 C C . TYR A 1 755 ? -0.533 1.513 9.124 1.00 98.62 755 TYR A C 1
ATOM 5921 O O . TYR A 1 755 ? -1.574 2.175 9.229 1.00 98.62 755 TYR A O 1
ATOM 5929 N N . MET A 1 756 ? 0.106 1.382 7.958 1.00 98.56 756 MET A N 1
ATOM 5930 C CA . MET A 1 756 ? -0.339 2.040 6.725 1.00 98.56 756 MET A CA 1
ATOM 5931 C C . MET A 1 756 ? -1.543 1.332 6.094 1.00 98.56 756 MET A C 1
ATOM 5933 O O . MET A 1 756 ? -2.457 2.007 5.618 1.00 98.56 756 MET A O 1
ATOM 5937 N N . LEU A 1 757 ? -1.621 -0.002 6.188 1.00 98.56 757 LEU A N 1
ATOM 5938 C CA . LEU A 1 757 ? -2.792 -0.765 5.743 1.00 98.56 757 LEU A CA 1
ATOM 5939 C C . LEU A 1 757 ? -4.021 -0.518 6.620 1.00 98.56 757 LEU A C 1
ATOM 5941 O O . LEU A 1 757 ? -5.124 -0.346 6.096 1.00 98.56 757 LEU A O 1
ATOM 5945 N N . PHE A 1 758 ? -3.877 -0.520 7.949 1.00 98.69 758 PHE A N 1
ATOM 5946 C CA . PHE A 1 758 ? -5.027 -0.536 8.853 1.00 98.69 758 PHE A CA 1
ATOM 5947 C C . PHE A 1 758 ? -5.183 0.755 9.659 1.00 98.69 758 PHE A C 1
ATOM 5949 O O . PHE A 1 758 ? -4.243 1.178 10.335 1.00 98.69 758 PHE A O 1
ATOM 5956 N N . PRO A 1 759 ? -6.400 1.342 9.691 1.00 98.12 759 PRO A N 1
ATOM 5957 C CA . PRO A 1 759 ? -7.672 0.762 9.232 1.00 98.12 759 PRO A CA 1
ATOM 5958 C C . PRO A 1 759 ? -8.139 1.164 7.814 1.00 98.12 759 PRO A C 1
ATOM 5960 O O . PRO A 1 759 ? -9.321 0.999 7.518 1.00 98.12 759 PRO A O 1
ATOM 5963 N N . LYS A 1 760 ? -7.283 1.693 6.925 1.00 98.69 760 LYS A N 1
ATOM 5964 C CA . LYS A 1 760 ? -7.684 2.069 5.545 1.00 98.69 760 LYS A CA 1
ATOM 5965 C C . LYS A 1 760 ? -8.265 0.894 4.746 1.00 98.69 760 LYS A C 1
ATOM 5967 O O . LYS A 1 760 ? -9.300 1.055 4.101 1.00 98.69 760 LYS A O 1
ATOM 5972 N N . LEU A 1 761 ? -7.674 -0.297 4.875 1.00 98.81 761 LEU A N 1
ATOM 5973 C CA . LEU A 1 761 ? -8.117 -1.532 4.216 1.00 98.81 761 LEU A CA 1
ATOM 5974 C C . LEU A 1 761 ? -9.573 -1.880 4.543 1.00 98.81 761 LEU A C 1
ATOM 5976 O O . LEU A 1 761 ? -10.293 -2.368 3.679 1.00 98.81 761 LEU A O 1
ATOM 5980 N N . LEU A 1 762 ? -10.044 -1.558 5.750 1.00 98.75 762 LEU A N 1
ATOM 5981 C CA . LEU A 1 762 ? -11.438 -1.784 6.141 1.00 98.75 762 LEU A CA 1
ATOM 5982 C C . LEU A 1 762 ? -12.404 -0.898 5.341 1.00 98.75 762 LEU A C 1
ATOM 5984 O O . LEU A 1 762 ? -13.494 -1.341 4.985 1.00 98.75 762 LEU A O 1
ATOM 5988 N N . GLY A 1 763 ? -12.002 0.342 5.035 1.00 98.44 763 GLY A N 1
ATOM 5989 C CA . GLY A 1 763 ? -12.765 1.243 4.167 1.00 98.44 763 GLY A CA 1
ATOM 5990 C C . GLY A 1 763 ? -12.795 0.759 2.716 1.00 98.44 763 GLY A C 1
ATOM 5991 O O . GLY A 1 763 ? -13.842 0.814 2.073 1.00 98.44 763 GLY A O 1
ATOM 5992 N N . LEU A 1 764 ? -11.671 0.223 2.228 1.00 98.81 764 LEU A N 1
ATOM 5993 C CA . LEU A 1 764 ? -11.568 -0.382 0.898 1.00 98.81 764 LEU A CA 1
ATOM 5994 C C . LEU A 1 764 ? -12.468 -1.612 0.787 1.00 98.81 764 LEU A C 1
ATOM 5996 O O . LEU A 1 764 ? -13.264 -1.697 -0.140 1.00 98.81 764 LEU A O 1
ATOM 6000 N N . ALA A 1 765 ? -12.386 -2.529 1.752 1.00 98.75 765 ALA A N 1
ATOM 6001 C CA . ALA A 1 765 ? -13.206 -3.733 1.787 1.00 98.75 765 ALA A CA 1
ATOM 6002 C C . ALA A 1 765 ? -14.707 -3.399 1.805 1.00 98.75 765 ALA A C 1
ATOM 6004 O O . ALA A 1 765 ? -15.477 -3.984 1.044 1.00 98.75 765 ALA A O 1
ATOM 6005 N N . GLU A 1 766 ? -15.119 -2.407 2.604 1.00 98.62 766 GLU A N 1
ATOM 6006 C CA . GLU A 1 766 ? -16.498 -1.911 2.609 1.00 98.62 766 GLU A CA 1
ATOM 6007 C C . GLU A 1 766 ? -16.917 -1.392 1.232 1.00 98.62 766 GLU A C 1
ATOM 6009 O O . GLU A 1 766 ? -17.950 -1.803 0.707 1.00 98.62 766 GLU A O 1
ATOM 6014 N N . ARG A 1 767 ? -16.116 -0.517 0.616 1.00 98.19 767 ARG A N 1
ATOM 6015 C CA . ARG A 1 767 ? -16.471 0.117 -0.661 1.00 98.19 767 ARG A CA 1
ATOM 6016 C C . ARG A 1 767 ? -16.425 -0.858 -1.845 1.00 98.19 767 ARG A C 1
ATOM 6018 O O . ARG A 1 767 ? -17.195 -0.683 -2.789 1.00 98.19 767 ARG A O 1
ATOM 6025 N N . ALA A 1 768 ? -15.567 -1.875 -1.777 1.00 98.25 768 ALA A N 1
ATOM 6026 C CA . ALA A 1 768 ? -15.392 -2.895 -2.807 1.00 98.25 768 ALA A CA 1
ATOM 6027 C C . ALA A 1 768 ? -16.483 -3.985 -2.771 1.00 98.25 768 ALA A C 1
ATOM 6029 O O . ALA A 1 768 ? -16.807 -4.577 -3.802 1.00 98.25 768 ALA A O 1
ATOM 6030 N N . TRP A 1 769 ? -17.046 -4.267 -1.590 1.00 98.50 769 TRP A N 1
ATOM 6031 C CA . TRP A 1 769 ? -18.018 -5.346 -1.391 1.00 98.50 769 TRP A CA 1
ATOM 6032 C C . TRP A 1 769 ? -19.453 -4.850 -1.215 1.00 98.50 769 TRP A C 1
ATOM 6034 O O . TRP A 1 769 ? -20.355 -5.374 -1.869 1.00 98.50 769 TRP A O 1
ATOM 6044 N N . ALA A 1 770 ? -19.679 -3.876 -0.328 1.00 97.06 770 ALA A N 1
ATOM 6045 C CA . ALA A 1 770 ? -21.020 -3.485 0.088 1.00 97.06 770 ALA A CA 1
ATOM 6046 C C . ALA A 1 770 ? -21.832 -2.889 -1.070 1.00 97.06 770 ALA A C 1
ATOM 6048 O O . ALA A 1 770 ? -21.296 -2.350 -2.044 1.00 97.06 770 ALA A O 1
ATOM 6049 N N . ALA A 1 771 ? -23.158 -2.953 -0.936 1.00 95.38 771 ALA A N 1
ATOM 6050 C CA . ALA A 1 771 ? -24.068 -2.341 -1.894 1.00 95.38 771 ALA A CA 1
ATOM 6051 C C . ALA A 1 771 ? -23.747 -0.854 -2.109 1.00 95.38 771 ALA A C 1
ATOM 6053 O O . ALA A 1 771 ? -23.360 -0.145 -1.176 1.00 95.38 771 ALA A O 1
ATOM 6054 N N . ARG A 1 772 ? -23.961 -0.370 -3.339 1.00 94.94 772 ARG A N 1
ATOM 6055 C CA . ARG A 1 772 ? -23.794 1.047 -3.669 1.00 94.94 772 ARG A CA 1
ATOM 6056 C C . ARG A 1 772 ? -24.640 1.910 -2.724 1.00 94.94 772 ARG A C 1
ATOM 6058 O O . ARG A 1 772 ? -25.867 1.772 -2.739 1.00 94.94 772 ARG A O 1
ATOM 6065 N N . PRO A 1 773 ? -24.038 2.807 -1.926 1.00 94.50 773 PRO A N 1
ATOM 6066 C CA . PRO A 1 773 ? -24.810 3.685 -1.067 1.00 94.50 773 PRO A CA 1
ATOM 6067 C C . PRO A 1 773 ? -25.580 4.701 -1.914 1.00 94.50 773 PRO A C 1
ATOM 6069 O O . PRO A 1 773 ? -25.113 5.156 -2.960 1.00 94.50 773 PRO A O 1
ATOM 6072 N N . SER A 1 774 ? -26.762 5.111 -1.454 1.00 93.00 774 SER A N 1
ATOM 6073 C CA . SER A 1 774 ? -27.627 6.002 -2.241 1.00 93.00 774 SER A CA 1
ATOM 6074 C C . SER A 1 774 ? -27.035 7.396 -2.467 1.00 93.00 774 SER A C 1
ATOM 6076 O O . SER A 1 774 ? -27.403 8.063 -3.431 1.00 93.00 774 SER A O 1
ATOM 6078 N N . TRP A 1 775 ? -26.110 7.846 -1.612 1.00 94.38 775 TRP A N 1
ATOM 6079 C CA . TRP A 1 775 ? -25.442 9.140 -1.764 1.00 94.38 775 TRP A CA 1
ATOM 6080 C C . TRP A 1 775 ? -24.377 9.163 -2.871 1.00 94.38 775 TRP A C 1
ATOM 6082 O O . TRP A 1 775 ? -23.951 10.250 -3.263 1.00 94.38 775 TRP A O 1
ATOM 6092 N N . GLU A 1 776 ? -23.954 8.005 -3.394 1.00 94.69 776 GLU A N 1
ATOM 6093 C CA . GLU A 1 776 ? -22.895 7.920 -4.411 1.00 94.69 776 GLU A CA 1
ATOM 6094 C C . GLU A 1 776 ? -23.307 8.600 -5.726 1.00 94.69 776 GLU A C 1
ATOM 6096 O O . GLU A 1 776 ? -22.550 9.376 -6.309 1.00 94.69 776 GLU A O 1
ATOM 6101 N N . MET A 1 777 ? -24.556 8.378 -6.141 1.00 92.38 777 MET A N 1
ATOM 6102 C CA . MET A 1 777 ? -25.137 8.973 -7.352 1.00 92.38 777 MET A CA 1
ATOM 6103 C C . MET A 1 777 ? -25.903 10.273 -7.074 1.00 92.38 777 MET A C 1
ATOM 6105 O O . MET A 1 777 ? -26.393 10.921 -8.000 1.00 92.38 777 MET A O 1
ATOM 6109 N N . ALA A 1 778 ? -26.052 10.660 -5.804 1.00 91.69 778 ALA A N 1
ATOM 6110 C CA . ALA A 1 778 ? -26.797 11.855 -5.434 1.00 91.69 778 ALA A CA 1
ATOM 6111 C C . ALA A 1 778 ? -26.013 13.128 -5.779 1.00 91.69 778 ALA A C 1
ATOM 6113 O O . ALA A 1 778 ? -24.796 13.201 -5.600 1.00 91.69 778 ALA A O 1
ATOM 6114 N N . LYS A 1 779 ? -26.731 14.171 -6.209 1.00 87.94 779 LYS A N 1
ATOM 6115 C CA . LYS A 1 779 ? -26.141 15.496 -6.437 1.00 87.94 779 LYS A CA 1
ATOM 6116 C C . LYS A 1 779 ? -25.581 16.083 -5.127 1.00 87.94 779 LYS A C 1
ATOM 6118 O O . LYS A 1 779 ? -26.165 15.841 -4.061 1.00 87.94 779 LYS A O 1
ATOM 6123 N N . PRO A 1 780 ? -24.506 16.893 -5.192 1.00 86.88 780 PRO A N 1
ATOM 6124 C CA . PRO A 1 780 ? -23.990 17.616 -4.032 1.00 86.88 780 PRO A CA 1
ATOM 6125 C C . PRO A 1 780 ? -25.101 18.412 -3.334 1.00 86.88 780 PRO A C 1
ATOM 6127 O O . PRO A 1 780 ? -25.778 19.231 -3.951 1.00 86.88 780 PRO A O 1
ATOM 6130 N N . SER A 1 781 ? -25.345 18.119 -2.056 1.00 90.56 781 SER A N 1
ATOM 6131 C CA . SER A 1 781 ? -26.383 18.766 -1.246 1.00 90.56 781 SER A CA 1
ATOM 6132 C C . SER A 1 781 ? -26.155 18.495 0.241 1.00 90.56 781 SER A C 1
ATOM 6134 O O . SER A 1 781 ? -25.566 17.479 0.607 1.00 90.56 781 SER A O 1
ATOM 6136 N N . ALA A 1 782 ? -26.698 19.343 1.119 1.00 9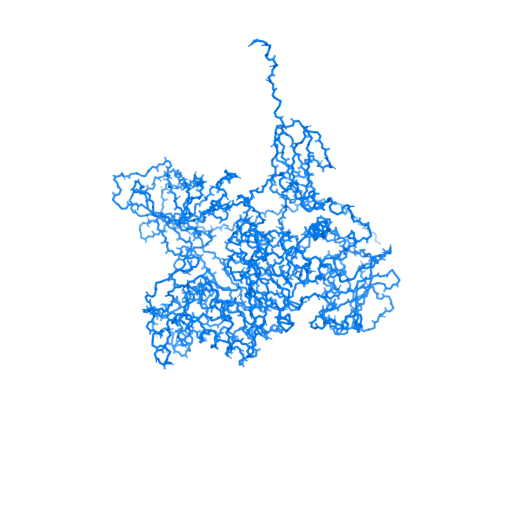1.25 782 ALA A N 1
ATOM 6137 C CA . ALA A 1 782 ? -26.642 19.114 2.567 1.00 91.25 782 ALA A CA 1
ATOM 6138 C C . ALA A 1 782 ? -27.286 17.775 2.988 1.00 91.25 782 ALA A C 1
ATOM 6140 O O . ALA A 1 782 ? -26.843 17.143 3.944 1.00 91.25 782 ALA A O 1
ATOM 6141 N N . SER A 1 783 ? -28.308 17.313 2.255 1.00 91.31 783 SER A N 1
ATOM 6142 C CA . SER A 1 783 ? -28.940 16.007 2.488 1.00 91.31 783 SER A CA 1
ATOM 6143 C C . SER A 1 783 ? -27.981 14.850 2.193 1.00 91.31 783 SER A C 1
ATOM 6145 O O . SER A 1 783 ? -27.834 13.947 3.022 1.00 91.31 783 SER A O 1
ATOM 6147 N N . ARG A 1 784 ? -27.271 14.918 1.054 1.00 92.25 784 ARG A N 1
ATOM 6148 C CA . ARG A 1 784 ? -26.224 13.957 0.680 1.00 92.25 784 ARG A CA 1
ATOM 6149 C C . ARG A 1 784 ? -25.129 13.906 1.742 1.00 92.25 784 ARG A C 1
ATOM 6151 O O . ARG A 1 784 ? -24.827 12.829 2.242 1.00 92.25 784 ARG A O 1
ATOM 6158 N N . GLU A 1 785 ? -24.581 15.057 2.126 1.00 91.62 785 GLU A N 1
ATOM 6159 C CA . GLU A 1 785 ? -23.524 15.140 3.145 1.00 91.62 785 GLU A CA 1
ATOM 6160 C C . GLU A 1 785 ? -23.991 14.610 4.501 1.00 91.62 785 GLU A C 1
ATOM 6162 O O . GLU A 1 785 ? -23.293 13.832 5.151 1.00 91.62 785 GLU A O 1
ATOM 6167 N N . GLY A 1 786 ? -25.227 14.934 4.886 1.00 90.94 786 GLY A N 1
ATOM 6168 C CA . GLY A 1 786 ? -25.849 14.372 6.075 1.00 90.94 786 GLY A CA 1
ATOM 6169 C C . GLY A 1 786 ? -25.974 12.848 6.016 1.00 90.94 786 GLY A C 1
ATOM 6170 O O . GLY A 1 786 ? -25.895 12.206 7.060 1.00 90.94 786 GLY A O 1
ATOM 6171 N N . GLN A 1 787 ? -26.172 12.251 4.836 1.00 91.50 787 GLN A N 1
ATOM 6172 C CA . GLN A 1 787 ? -26.184 10.796 4.674 1.00 91.50 787 GLN A CA 1
ATOM 6173 C C . GLN A 1 787 ? -24.781 10.192 4.762 1.00 91.50 787 GLN A C 1
ATOM 6175 O O . GLN A 1 787 ? -24.598 9.231 5.504 1.00 91.50 787 GLN A O 1
ATOM 6180 N N . VAL A 1 788 ? -23.789 10.790 4.098 1.00 93.56 788 VAL A N 1
ATOM 6181 C CA . VAL A 1 788 ? -22.384 10.362 4.197 1.00 93.56 788 VAL A CA 1
ATOM 6182 C C . VAL A 1 788 ? -21.925 10.365 5.656 1.00 93.56 788 VAL A C 1
ATOM 6184 O O . VAL A 1 788 ? -21.343 9.387 6.119 1.00 93.56 788 VAL A O 1
ATOM 6187 N N . ALA A 1 789 ? -22.224 11.431 6.406 1.00 92.88 789 ALA A N 1
ATOM 6188 C CA . ALA A 1 789 ? -21.868 11.540 7.820 1.00 92.88 789 ALA A CA 1
ATOM 6189 C C . ALA A 1 789 ? -22.548 10.469 8.691 1.00 92.88 789 ALA A C 1
ATOM 6191 O O . ALA A 1 789 ? -21.934 9.969 9.635 1.00 92.88 789 ALA A O 1
ATOM 6192 N N . ARG A 1 790 ? -23.798 10.093 8.376 1.00 90.31 790 ARG A N 1
ATOM 6193 C CA . ARG A 1 790 ? -24.516 9.008 9.070 1.00 90.31 790 ARG A CA 1
ATOM 6194 C C . ARG A 1 790 ? -23.877 7.652 8.808 1.00 90.31 790 ARG A C 1
ATOM 6196 O O . ARG A 1 790 ? -23.558 6.947 9.764 1.00 90.31 790 ARG A O 1
ATOM 6203 N N . ASP A 1 791 ? -23.669 7.314 7.540 1.00 93.50 791 ASP A N 1
ATOM 6204 C CA . ASP A 1 791 ? -23.120 6.015 7.149 1.00 93.50 791 ASP A CA 1
ATOM 6205 C C . ASP A 1 791 ? -21.675 5.869 7.653 1.00 93.50 791 ASP A C 1
ATOM 6207 O O . ASP A 1 791 ? -21.305 4.822 8.183 1.00 93.50 791 ASP A O 1
ATOM 6211 N N . TRP A 1 792 ? -20.885 6.949 7.597 1.00 95.38 792 TRP A N 1
ATOM 6212 C CA . TRP A 1 792 ? -19.560 7.000 8.214 1.00 95.38 792 TRP A CA 1
ATOM 6213 C C . TRP A 1 792 ? -19.619 6.816 9.731 1.00 95.38 792 TRP A C 1
ATOM 6215 O O . TRP A 1 792 ? -18.844 6.035 10.274 1.00 95.38 792 TRP A O 1
ATOM 6225 N N . GLY A 1 793 ? -20.531 7.502 10.427 1.00 93.56 793 GLY A N 1
ATOM 6226 C CA . GLY A 1 793 ? -20.690 7.358 11.875 1.00 93.56 793 GLY A CA 1
ATOM 6227 C C . GLY A 1 793 ? -20.987 5.913 12.285 1.00 93.56 793 GLY A C 1
ATOM 6228 O O . GLY A 1 793 ? -20.387 5.411 13.233 1.00 93.56 793 GLY A O 1
ATOM 6229 N N . ALA A 1 794 ? -21.851 5.222 11.535 1.00 91.62 794 ALA A N 1
ATOM 6230 C CA . ALA A 1 794 ? -22.154 3.808 11.752 1.00 91.62 794 ALA A CA 1
ATOM 6231 C C . ALA A 1 794 ? -20.950 2.894 11.473 1.00 91.62 794 ALA A C 1
ATOM 6233 O O . ALA A 1 794 ? -20.667 1.977 12.245 1.00 91.62 794 ALA A O 1
ATOM 6234 N N . PHE A 1 795 ? -20.224 3.155 10.386 1.00 95.06 795 PHE A N 1
ATOM 6235 C CA . PHE A 1 795 ? -19.016 2.418 10.036 1.00 95.06 795 PHE A CA 1
ATOM 6236 C C . PHE A 1 795 ? -17.916 2.597 11.096 1.00 95.06 795 PHE A C 1
ATOM 6238 O O . PHE A 1 795 ? -17.382 1.614 11.604 1.00 95.06 795 PHE A O 1
ATOM 6245 N N . ALA A 1 796 ? -17.633 3.835 11.506 1.00 95.56 796 ALA A N 1
ATOM 6246 C CA . ALA A 1 796 ? -16.625 4.164 12.511 1.00 95.56 796 ALA A CA 1
ATOM 6247 C C . ALA A 1 796 ? -16.942 3.576 13.899 1.00 95.56 796 ALA A C 1
ATOM 6249 O O . ALA A 1 796 ? -16.025 3.136 14.596 1.00 95.56 796 ALA A O 1
ATOM 6250 N N . ASP A 1 797 ? -18.221 3.534 14.291 1.00 91.69 797 ASP A N 1
ATOM 6251 C CA . ASP A 1 797 ? -18.667 2.874 15.525 1.00 91.69 797 ASP A CA 1
ATOM 6252 C C . ASP A 1 797 ? -18.434 1.354 15.462 1.00 91.69 797 ASP A C 1
ATOM 6254 O O . ASP A 1 797 ? -17.864 0.779 16.392 1.00 91.69 797 ASP A O 1
ATOM 6258 N N . ARG A 1 798 ? -18.748 0.707 14.327 1.00 92.44 798 ARG A N 1
ATOM 6259 C CA . ARG A 1 798 ? -18.437 -0.718 14.105 1.00 92.44 798 ARG A CA 1
ATOM 6260 C C . ARG A 1 798 ? -16.935 -0.982 14.185 1.00 92.44 798 ARG A C 1
ATOM 6262 O O . ARG A 1 798 ? -16.523 -1.952 14.825 1.00 92.44 798 ARG A O 1
ATOM 6269 N N . LEU A 1 799 ? -16.116 -0.110 13.590 1.00 95.56 799 LEU A N 1
ATOM 6270 C CA . LEU A 1 799 ? -14.663 -0.241 13.656 1.00 95.56 799 LEU A CA 1
ATOM 6271 C C . LEU A 1 799 ? -14.163 -0.200 15.101 1.00 95.56 799 LEU A C 1
ATOM 6273 O O . LEU A 1 799 ? -13.462 -1.113 15.530 1.00 95.56 799 LEU A O 1
ATOM 6277 N N . GLY A 1 800 ? -14.536 0.827 15.865 1.00 93.62 800 GLY A N 1
ATOM 6278 C CA . GLY A 1 800 ? -14.017 1.015 17.220 1.00 93.62 800 GLY A CA 1
ATOM 6279 C C . GLY A 1 800 ? -14.532 -0.009 18.233 1.00 93.62 800 GLY A C 1
ATOM 6280 O O . GLY A 1 800 ? -13.791 -0.383 19.139 1.00 93.62 800 GLY A O 1
ATOM 6281 N N . ARG A 1 801 ? -15.768 -0.500 18.079 1.00 91.06 801 ARG A N 1
ATOM 6282 C CA . ARG A 1 801 ? -16.371 -1.457 19.023 1.00 91.06 801 ARG A CA 1
ATOM 6283 C C . ARG A 1 801 ? -16.113 -2.919 18.692 1.00 91.06 801 ARG A C 1
ATOM 6285 O O . ARG A 1 801 ? -16.137 -3.737 19.608 1.00 91.06 801 ARG A O 1
ATOM 6292 N N . ARG A 1 802 ? -15.926 -3.264 17.414 1.00 92.94 802 ARG A N 1
ATOM 6293 C CA . ARG A 1 802 ? -15.787 -4.662 16.976 1.00 92.94 802 ARG A CA 1
ATOM 6294 C C . ARG A 1 802 ? -14.482 -4.932 16.247 1.00 92.94 802 ARG A C 1
ATOM 6296 O O . ARG A 1 802 ? -13.729 -5.803 16.671 1.00 92.94 802 ARG A O 1
ATOM 6303 N N . GLU A 1 803 ? -14.200 -4.199 15.175 1.00 96.44 803 GLU A N 1
ATOM 6304 C CA . GLU A 1 803 ? -13.102 -4.577 14.276 1.00 96.44 803 GLU A CA 1
ATOM 6305 C C . GLU A 1 803 ? -11.718 -4.314 14.869 1.00 96.44 803 GLU A C 1
ATOM 6307 O O . GLU A 1 803 ? -10.876 -5.202 14.834 1.00 96.44 803 GLU A O 1
ATOM 6312 N N . LEU A 1 804 ? -11.469 -3.146 15.467 1.00 96.88 804 LEU A N 1
ATOM 6313 C CA . LEU A 1 804 ? -10.167 -2.855 16.078 1.00 96.88 804 LEU A CA 1
ATOM 6314 C C . LEU A 1 804 ? -9.873 -3.773 17.281 1.00 96.88 804 LEU A C 1
ATOM 6316 O O . LEU A 1 804 ? -8.793 -4.362 17.304 1.00 96.88 804 LEU A O 1
ATOM 6320 N N . PRO A 1 805 ? -10.823 -4.014 18.214 1.00 95.19 805 PRO A N 1
ATOM 6321 C CA . PRO A 1 805 ? -10.629 -5.021 19.259 1.00 95.19 805 PRO A CA 1
ATOM 6322 C C . PRO A 1 805 ? -10.420 -6.443 18.722 1.00 95.19 805 PRO A C 1
ATOM 6324 O O . PRO A 1 805 ? -9.743 -7.248 19.357 1.00 95.19 805 PRO A O 1
ATOM 6327 N N . ARG A 1 806 ? -10.987 -6.783 17.556 1.00 95.56 806 ARG A N 1
ATOM 6328 C CA . ARG A 1 806 ? -10.724 -8.070 16.897 1.00 95.56 806 ARG A CA 1
ATOM 6329 C C . ARG A 1 806 ? -9.306 -8.101 16.336 1.00 95.56 806 ARG A C 1
ATOM 6331 O O . ARG A 1 806 ? -8.583 -9.065 16.575 1.00 95.56 806 ARG A O 1
ATOM 6338 N N . LEU A 1 807 ? -8.898 -7.049 15.631 1.00 97.25 807 LEU A N 1
ATOM 6339 C CA . LEU A 1 807 ? -7.561 -6.897 15.059 1.00 97.25 807 LEU A CA 1
ATOM 6340 C C . LEU A 1 807 ? -6.458 -6.870 16.119 1.00 97.25 807 LEU A C 1
ATOM 6342 O O . LEU A 1 807 ? -5.334 -7.225 15.799 1.00 97.25 807 LEU A O 1
ATOM 6346 N N . ASP A 1 808 ? -6.754 -6.551 17.380 1.00 96.31 808 ASP A N 1
ATOM 6347 C CA . ASP A 1 808 ? -5.799 -6.699 18.488 1.00 96.31 808 ASP A CA 1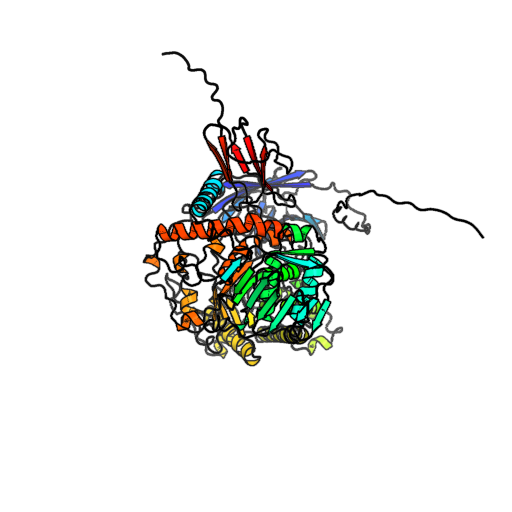
ATOM 6348 C C . ASP A 1 808 ? -5.333 -8.153 18.710 1.00 96.31 808 ASP A C 1
ATOM 6350 O O . ASP A 1 808 ? -4.304 -8.371 19.357 1.00 96.31 808 ASP A O 1
ATOM 6354 N N . HIS A 1 809 ? -6.073 -9.141 18.189 1.00 94.25 809 HIS A N 1
ATOM 6355 C CA . HIS A 1 809 ? -5.849 -10.572 18.427 1.00 94.25 809 HIS A CA 1
ATOM 6356 C C . HIS A 1 809 ? -5.870 -11.436 17.156 1.00 94.25 809 HIS A C 1
ATOM 6358 O O . HIS A 1 809 ? -5.228 -12.489 17.108 1.00 94.25 809 HIS A O 1
ATOM 6364 N N . LEU A 1 810 ? -6.600 -11.011 16.123 1.00 94.44 810 LEU A N 1
ATOM 6365 C CA . LEU A 1 810 ? -6.733 -11.726 14.857 1.00 94.44 810 LEU A CA 1
ATOM 6366 C C . LEU A 1 810 ? -5.355 -11.913 14.199 1.00 94.44 810 LEU A C 1
ATOM 6368 O O . LEU A 1 810 ? -4.573 -10.971 14.112 1.00 94.44 810 LEU A O 1
ATOM 6372 N N . PHE A 1 811 ? -5.049 -13.145 13.778 1.00 94.00 811 PHE A N 1
ATOM 6373 C CA . PHE A 1 811 ? -3.761 -13.534 13.176 1.00 94.00 811 PHE A CA 1
ATOM 6374 C C . PHE A 1 811 ? -2.516 -13.093 13.977 1.00 94.00 811 PHE A C 1
ATOM 6376 O O . PHE A 1 811 ? -1.494 -12.723 13.404 1.00 94.00 811 PHE A O 1
ATOM 6383 N N . GLY A 1 812 ? -2.600 -13.124 15.313 1.00 91.25 812 GLY A N 1
ATOM 6384 C CA . GLY A 1 812 ? -1.501 -12.716 16.199 1.00 91.25 812 GLY A CA 1
ATOM 6385 C C . GLY A 1 812 ? -1.494 -11.226 16.557 1.00 91.25 812 GLY A C 1
ATOM 6386 O O . GLY A 1 812 ? -0.583 -10.782 17.247 1.00 91.25 812 GLY A O 1
ATOM 6387 N N . GLY A 1 813 ? -2.520 -10.480 16.140 1.00 95.44 813 GLY A N 1
ATOM 6388 C CA . GLY A 1 813 ? -2.665 -9.047 16.378 1.00 95.44 813 GLY A CA 1
ATOM 6389 C C . GLY A 1 813 ? -2.093 -8.218 15.232 1.00 95.44 813 GLY A C 1
ATOM 6390 O O . GLY A 1 813 ? -1.098 -8.599 14.629 1.00 95.44 813 GLY A O 1
ATOM 6391 N N . VAL A 1 814 ? -2.719 -7.088 14.916 1.00 97.75 814 VAL A N 1
ATOM 6392 C CA . VAL A 1 814 ? -2.325 -6.177 13.833 1.00 97.75 814 VAL A CA 1
ATOM 6393 C C . VAL A 1 814 ? -1.881 -4.847 14.425 1.00 97.75 814 VAL A C 1
ATOM 6395 O O . VAL A 1 814 ? -2.581 -4.248 15.245 1.00 97.75 814 VAL A O 1
ATOM 6398 N N . ALA A 1 815 ? -0.740 -4.342 13.975 1.00 97.31 815 ALA A N 1
ATOM 6399 C CA . ALA A 1 815 ? -0.165 -3.082 14.397 1.00 97.31 815 ALA A CA 1
ATOM 6400 C C . ALA A 1 815 ? -0.822 -1.857 13.728 1.00 97.31 815 ALA A C 1
ATOM 6402 O O . ALA A 1 815 ? -0.162 -0.889 13.366 1.00 97.31 815 ALA A O 1
ATOM 6403 N N . TYR A 1 816 ? -2.153 -1.854 13.630 1.00 98.25 816 TYR A N 1
ATOM 6404 C CA . TYR A 1 816 ? -2.924 -0.778 13.003 1.00 98.25 816 TYR A CA 1
ATOM 6405 C C . TYR A 1 816 ? -2.664 0.596 13.638 1.00 98.25 816 TYR A C 1
ATOM 6407 O O . TYR A 1 816 ? -2.318 0.699 14.825 1.00 98.25 816 TYR A O 1
ATOM 6415 N N . ARG A 1 817 ? -2.903 1.666 12.871 1.00 98.00 817 ARG A N 1
ATOM 6416 C CA . ARG A 1 817 ? -2.837 3.049 13.355 1.00 98.00 817 ARG A CA 1
ATOM 6417 C C . ARG A 1 817 ? -3.940 3.335 14.375 1.00 98.00 817 ARG A C 1
ATOM 6419 O O . ARG A 1 817 ? -5.124 3.375 14.038 1.00 98.00 817 ARG A O 1
ATOM 6426 N N . ILE A 1 818 ? -3.547 3.645 15.610 1.00 98.00 818 ILE A N 1
ATOM 6427 C CA . ILE A 1 818 ? -4.466 4.124 16.653 1.00 98.00 818 ILE A CA 1
ATOM 6428 C C . ILE A 1 818 ? -4.614 5.652 16.523 1.00 98.00 818 ILE A C 1
ATOM 6430 O O . ILE A 1 818 ? -3.618 6.371 16.656 1.00 98.00 818 ILE A O 1
ATOM 6434 N N . PRO A 1 819 ? -5.827 6.183 16.272 1.00 96.81 819 PRO A N 1
ATOM 6435 C CA . PRO A 1 819 ? -6.026 7.614 16.079 1.00 96.81 819 PRO A CA 1
ATOM 6436 C C . PRO A 1 819 ? -5.787 8.396 17.373 1.00 96.81 819 PRO A C 1
ATOM 6438 O O . PRO A 1 819 ? -6.170 7.970 18.466 1.00 96.81 819 PRO A O 1
ATOM 6441 N N . LEU A 1 820 ? -5.210 9.588 17.234 1.00 97.06 820 LEU A N 1
ATOM 6442 C CA . LEU A 1 820 ? -5.067 10.530 18.340 1.00 97.06 820 LEU A CA 1
ATOM 6443 C C . LEU A 1 820 ? -6.450 10.992 18.841 1.00 97.06 820 LEU A C 1
ATOM 6445 O O . LEU A 1 820 ? -7.368 11.156 18.027 1.00 97.06 820 LEU A O 1
ATOM 6449 N N . PRO A 1 821 ? -6.603 11.269 20.149 1.00 97.75 821 PRO A N 1
ATOM 6450 C CA . PRO A 1 821 ? -7.812 11.889 20.677 1.00 97.75 821 PRO A CA 1
ATOM 6451 C C . PRO A 1 821 ? -8.105 13.242 20.014 1.00 97.75 821 PRO A C 1
ATOM 6453 O O . PRO A 1 821 ? -7.201 14.041 19.744 1.00 97.75 821 PRO A O 1
ATOM 6456 N N . GLY A 1 822 ? -9.384 13.520 19.780 1.00 97.88 822 GLY A N 1
ATOM 6457 C CA . GLY A 1 822 ? -9.869 14.880 19.586 1.00 97.88 822 GLY A CA 1
ATOM 6458 C C . GLY A 1 822 ? -10.171 15.491 20.946 1.00 97.88 822 GLY A C 1
ATOM 6459 O O . GLY A 1 822 ? -10.815 14.843 21.767 1.00 97.88 822 GLY A O 1
ATOM 6460 N N . ALA A 1 823 ? -9.720 16.714 21.208 1.00 97.69 823 ALA A N 1
ATOM 6461 C CA . ALA A 1 823 ? -9.951 17.383 22.481 1.00 97.69 823 ALA A CA 1
ATOM 6462 C C . ALA A 1 823 ? -10.033 18.909 22.348 1.00 97.69 823 ALA A C 1
ATOM 6464 O O . ALA A 1 823 ? -9.391 19.511 21.489 1.00 97.69 823 ALA A O 1
ATOM 6465 N N . ARG A 1 824 ? -10.807 19.532 23.239 1.00 96.12 824 ARG A N 1
ATOM 6466 C CA . ARG A 1 824 ? -10.833 20.979 23.486 1.00 96.12 824 ARG A CA 1
ATOM 6467 C C . ARG A 1 824 ? -11.216 21.259 24.938 1.00 96.12 824 ARG A C 1
ATOM 6469 O O . ARG A 1 824 ? -11.925 20.458 25.547 1.00 96.12 824 ARG A O 1
ATOM 6476 N N . ILE A 1 825 ? -10.795 22.402 25.469 1.00 95.25 825 ILE A N 1
ATOM 6477 C CA . ILE A 1 825 ? -11.214 22.878 26.792 1.00 95.25 825 ILE A CA 1
ATOM 6478 C C . ILE A 1 825 ? -12.151 24.066 26.599 1.00 95.25 825 ILE A C 1
ATOM 6480 O O . ILE A 1 825 ? -11.836 25.014 25.887 1.00 95.25 825 ILE A O 1
ATOM 6484 N N . GLU A 1 826 ? -13.325 24.003 27.218 1.00 93.31 826 GLU A N 1
ATOM 6485 C CA . GLU A 1 826 ? -14.331 25.060 27.165 1.00 93.31 826 GLU A CA 1
ATOM 6486 C C . GLU A 1 826 ? -14.740 25.409 28.597 1.00 93.31 826 GLU A C 1
ATOM 6488 O O . GLU A 1 826 ? -15.344 24.583 29.277 1.00 93.31 826 GLU A O 1
ATOM 6493 N N . ARG A 1 827 ? -14.391 26.620 29.059 1.00 91.25 827 ARG A N 1
ATOM 6494 C CA . ARG A 1 827 ? -14.669 27.108 30.427 1.00 91.25 827 ARG A CA 1
ATOM 6495 C C . ARG A 1 827 ? -14.182 26.143 31.525 1.00 91.25 827 ARG A C 1
ATOM 6497 O O . ARG A 1 827 ? -14.945 25.773 32.408 1.00 91.25 827 ARG A O 1
ATOM 6504 N N . GLY A 1 828 ? -12.929 25.691 31.425 1.00 92.94 828 GLY A N 1
ATOM 6505 C CA . GLY A 1 828 ? -12.325 24.750 32.384 1.00 92.94 828 GLY A CA 1
ATOM 6506 C C . GLY A 1 828 ? -12.807 23.299 32.258 1.00 92.94 828 GLY A C 1
ATOM 6507 O O . GLY A 1 828 ? -12.387 22.449 33.033 1.00 92.94 828 GLY A O 1
ATOM 6508 N N . VAL A 1 829 ? -13.665 22.984 31.281 1.00 96.50 829 VAL A N 1
ATOM 6509 C CA . VAL A 1 829 ? -14.173 21.624 31.059 1.00 96.50 829 VAL A CA 1
ATOM 6510 C C . VAL A 1 829 ? -13.501 20.998 29.842 1.00 96.50 829 VAL A C 1
ATOM 6512 O O . VAL A 1 829 ? -13.649 21.485 28.717 1.00 96.50 829 VAL A O 1
ATOM 6515 N N . LEU A 1 830 ? -12.806 19.881 30.054 1.00 96.94 830 LEU A N 1
ATOM 6516 C CA . LEU A 1 830 ? -12.236 19.045 29.005 1.00 96.94 830 LEU A CA 1
ATOM 6517 C C . LEU A 1 830 ? -13.341 18.279 28.270 1.00 96.94 830 LEU A C 1
ATOM 6519 O O . LEU A 1 830 ? -14.050 17.441 28.836 1.00 96.94 830 LEU A O 1
ATOM 6523 N N . LYS A 1 831 ? -13.446 18.522 26.965 1.00 97.81 831 LYS A N 1
ATOM 6524 C CA . LYS A 1 831 ? -14.294 17.774 26.035 1.00 97.81 831 LYS A CA 1
ATOM 6525 C C . LYS A 1 831 ? -13.401 16.990 25.085 1.00 97.81 831 LYS A C 1
ATOM 6527 O O . LYS A 1 831 ? -12.648 17.598 24.331 1.00 97.81 831 LYS A O 1
ATOM 6532 N N . ALA A 1 832 ? -13.508 15.666 25.096 1.00 97.75 832 ALA A N 1
ATOM 6533 C CA . ALA A 1 832 ? -12.708 14.782 24.261 1.00 97.75 832 ALA A CA 1
ATOM 6534 C C . ALA A 1 832 ? -13.560 13.710 23.570 1.00 97.75 832 ALA A C 1
ATOM 6536 O O . ALA A 1 832 ? -14.658 13.373 24.014 1.00 97.75 832 ALA A O 1
ATOM 6537 N N . ASN A 1 833 ? -13.067 13.212 22.443 1.00 96.88 833 ASN A N 1
ATOM 6538 C CA . ASN A 1 833 ? -13.635 12.104 21.684 1.00 96.88 833 ASN A CA 1
ATOM 6539 C C . ASN A 1 833 ? -12.534 11.419 20.855 1.00 96.88 833 ASN A C 1
ATOM 6541 O O . ASN A 1 833 ? -11.362 11.792 20.912 1.00 96.88 833 ASN A O 1
ATOM 6545 N N . VAL A 1 834 ? -12.906 10.404 20.081 1.00 96.00 834 VAL A N 1
ATOM 6546 C CA . VAL A 1 834 ? -11.979 9.657 19.227 1.00 96.00 834 VAL A CA 1
ATOM 6547 C C . VAL A 1 834 ? -12.672 9.241 17.940 1.00 96.00 834 VAL A C 1
ATOM 6549 O O . VAL A 1 834 ? -13.894 9.095 17.909 1.00 96.00 834 VAL A O 1
ATOM 6552 N N . ARG A 1 835 ? -11.882 9.062 16.878 1.00 95.06 835 ARG A N 1
ATOM 6553 C CA . ARG A 1 835 ? -12.389 8.764 15.535 1.00 95.06 835 ARG A CA 1
ATOM 6554 C C . ARG A 1 835 ? -13.164 7.453 15.449 1.00 95.06 835 ARG A C 1
ATOM 6556 O O . ARG A 1 835 ? -14.133 7.390 14.705 1.00 95.06 835 ARG A O 1
ATOM 6563 N N . TYR A 1 836 ? -12.750 6.443 16.210 1.00 95.00 836 TYR A N 1
ATOM 6564 C CA . TYR A 1 836 ? -13.410 5.139 16.269 1.00 95.00 836 TYR A CA 1
ATOM 6565 C C . TYR A 1 836 ? -13.964 4.926 17.682 1.00 95.00 836 TYR A C 1
ATOM 6567 O O . TYR A 1 836 ? -13.207 4.534 18.579 1.00 95.00 836 TYR A O 1
ATOM 6575 N N . PRO A 1 837 ? -15.251 5.241 17.925 1.00 90.88 837 PRO A N 1
ATOM 6576 C CA . PRO A 1 837 ? -15.879 5.044 19.227 1.00 90.88 837 PRO A CA 1
ATOM 6577 C C . PRO A 1 837 ? -15.726 3.598 19.710 1.00 90.88 837 PRO A C 1
ATOM 6579 O O . PRO A 1 837 ? -16.090 2.668 19.002 1.00 90.88 837 PRO A O 1
ATOM 6582 N N . GLY A 1 838 ? -15.188 3.410 20.916 1.00 87.50 838 GLY A N 1
ATOM 6583 C CA . GLY A 1 838 ? -14.858 2.091 21.476 1.00 87.50 838 GLY A CA 1
ATOM 6584 C C . GLY A 1 838 ? -13.416 1.991 21.976 1.00 87.50 838 GLY A C 1
ATOM 6585 O O . GLY A 1 838 ? -13.160 1.247 22.917 1.00 87.50 838 GLY A O 1
ATOM 6586 N N . LEU A 1 839 ? -12.507 2.808 21.431 1.00 94.25 839 LEU A N 1
ATOM 6587 C CA . LEU A 1 839 ? -11.158 2.976 21.979 1.00 94.25 839 LEU A CA 1
ATOM 6588 C C . LEU A 1 839 ? -11.197 3.658 23.353 1.00 94.25 839 LEU A C 1
ATOM 6590 O O . LEU A 1 839 ? -12.003 4.564 23.590 1.00 94.25 839 LEU A O 1
ATOM 6594 N N . ASP A 1 840 ? -10.304 3.235 24.245 1.00 95.38 840 ASP A N 1
ATOM 6595 C CA . ASP A 1 840 ? -10.226 3.758 25.606 1.00 95.38 840 ASP A CA 1
ATOM 6596 C C . ASP A 1 840 ? -9.411 5.054 25.634 1.00 95.38 840 ASP A C 1
ATOM 6598 O O . ASP A 1 840 ? -8.315 5.127 25.083 1.00 95.38 840 ASP A O 1
ATOM 6602 N N . LEU A 1 841 ? -9.950 6.099 26.258 1.00 97.94 841 LEU A N 1
ATOM 6603 C CA . LEU A 1 841 ? -9.308 7.408 26.338 1.00 97.94 841 LEU A CA 1
ATOM 6604 C C . LEU A 1 841 ? -8.795 7.641 27.749 1.00 97.94 841 LEU A C 1
ATOM 6606 O O . LEU A 1 841 ? -9.570 7.609 28.707 1.00 97.94 841 LEU A O 1
ATOM 6610 N N . ARG A 1 842 ? -7.497 7.922 27.869 1.00 97.94 842 ARG A N 1
ATOM 6611 C CA . ARG A 1 842 ? -6.854 8.263 29.141 1.00 97.94 842 ARG A CA 1
ATOM 6612 C C . ARG A 1 842 ? -6.260 9.653 29.085 1.00 97.94 842 ARG A C 1
ATOM 6614 O O . ARG A 1 842 ? -5.793 10.080 28.027 1.00 97.94 842 ARG A O 1
ATOM 6621 N N . TYR A 1 843 ? -6.271 10.334 30.223 1.00 97.88 843 TYR A N 1
ATOM 6622 C CA . TYR A 1 843 ? -5.696 11.661 30.355 1.00 97.88 843 TYR A CA 1
ATOM 6623 C C . TYR A 1 843 ? -4.957 11.850 31.680 1.00 97.88 843 TYR A C 1
ATOM 6625 O O . TYR A 1 843 ? -5.135 11.082 32.629 1.00 97.88 843 TYR A O 1
ATOM 6633 N N . THR A 1 844 ? -4.114 12.874 31.707 1.00 97.25 844 THR A N 1
ATOM 6634 C CA . THR A 1 844 ? -3.351 13.343 32.867 1.00 97.25 844 THR A CA 1
ATOM 6635 C C . THR A 1 844 ? -3.385 14.870 32.894 1.00 97.25 844 THR A C 1
ATOM 6637 O O . THR A 1 844 ? -3.431 15.518 31.843 1.00 97.25 844 THR A O 1
ATOM 6640 N N . GLU A 1 845 ? -3.388 15.449 34.095 1.00 95.44 845 GLU A N 1
ATOM 6641 C CA . GLU A 1 845 ? -3.422 16.908 34.304 1.00 95.44 845 GLU A CA 1
ATOM 6642 C C . GLU A 1 845 ? -2.085 17.475 34.804 1.00 95.44 845 GLU A C 1
ATOM 6644 O O . GLU A 1 845 ? -1.837 18.673 34.707 1.00 95.44 845 GLU A O 1
ATOM 6649 N N . ASP A 1 846 ? -1.209 16.606 35.310 1.00 91.69 846 ASP A N 1
ATOM 6650 C CA . ASP A 1 846 ? 0.121 16.933 35.840 1.00 91.69 846 ASP A CA 1
ATOM 6651 C C . ASP A 1 846 ? 1.207 16.991 34.750 1.00 91.69 846 ASP A C 1
ATOM 6653 O O . ASP A 1 846 ? 2.386 17.206 35.026 1.00 91.69 846 ASP A O 1
ATOM 6657 N N . GLY A 1 847 ? 0.819 16.769 33.493 1.00 87.44 847 GLY A N 1
ATOM 6658 C CA . GLY A 1 847 ? 1.727 16.709 32.362 1.00 87.44 847 GLY A CA 1
ATOM 6659 C C . GLY A 1 847 ? 2.526 15.405 32.234 1.00 87.44 847 GLY A C 1
ATOM 6660 O O . GLY A 1 847 ? 3.349 15.312 31.324 1.00 87.44 847 GLY A O 1
ATOM 6661 N N . SER A 1 848 ? 2.287 14.381 33.050 1.00 95.19 848 SER A N 1
ATOM 6662 C CA . SER A 1 848 ? 2.843 13.044 32.804 1.00 95.19 848 SER A CA 1
ATOM 6663 C C . SER A 1 848 ? 2.248 12.411 31.536 1.00 95.19 848 SER A C 1
ATOM 6665 O O . SER A 1 848 ? 1.167 12.793 31.084 1.00 95.19 848 SER A O 1
ATOM 6667 N N . GLU A 1 849 ? 2.943 11.462 30.908 1.00 96.69 849 GLU A N 1
ATOM 6668 C CA . GLU A 1 849 ? 2.396 10.749 29.746 1.00 96.69 849 GLU A CA 1
ATOM 6669 C C . GLU A 1 849 ? 1.280 9.777 30.168 1.00 96.69 849 GLU A C 1
ATOM 6671 O O . GLU A 1 849 ? 1.514 8.943 31.047 1.00 96.69 849 GLU A O 1
ATOM 6676 N N . PRO A 1 850 ? 0.083 9.819 29.545 1.00 97.50 850 PRO A N 1
ATOM 6677 C CA . PRO A 1 850 ? -0.983 8.886 29.877 1.00 97.50 850 PRO A CA 1
ATOM 6678 C C . PRO A 1 850 ? -0.571 7.432 29.620 1.00 97.50 850 PRO A C 1
ATOM 6680 O O . PRO A 1 850 ? -0.013 7.091 28.571 1.00 97.50 850 PRO A O 1
ATOM 6683 N N . THR A 1 851 ? -0.915 6.562 30.563 1.00 96.94 851 THR A N 1
ATOM 6684 C CA . THR A 1 851 ? -0.754 5.106 30.501 1.00 96.94 851 THR A CA 1
ATOM 6685 C C . THR A 1 851 ? -2.132 4.430 30.587 1.00 96.94 851 THR A C 1
ATOM 6687 O O . THR A 1 851 ? -3.122 5.097 30.908 1.00 96.94 851 THR A O 1
ATOM 6690 N N . PRO A 1 852 ? -2.243 3.105 30.362 1.00 95.62 852 PRO A N 1
ATOM 6691 C CA . PRO A 1 852 ? -3.514 2.393 30.526 1.00 95.62 852 PRO A CA 1
ATOM 6692 C C . PRO A 1 852 ? -4.120 2.497 31.940 1.00 95.62 852 PRO A C 1
ATOM 6694 O O . PRO A 1 852 ? -5.318 2.272 32.111 1.00 95.62 852 PRO A O 1
ATOM 6697 N N . SER A 1 853 ? -3.317 2.832 32.957 1.00 95.44 853 SER A N 1
ATOM 6698 C CA . SER A 1 853 ? -3.765 3.023 34.342 1.00 95.44 853 SER A CA 1
ATOM 6699 C C . SER A 1 853 ? -4.079 4.479 34.699 1.00 95.44 853 SER A C 1
ATOM 6701 O O . SER A 1 853 ? -4.601 4.722 35.784 1.00 95.44 853 SER A O 1
ATOM 6703 N N . SER A 1 854 ? -3.783 5.444 33.821 1.00 97.06 854 SER A N 1
ATOM 6704 C CA . SER A 1 854 ? -4.141 6.855 34.021 1.00 97.06 854 SER A CA 1
ATOM 6705 C C . SER A 1 854 ? -5.662 7.054 34.069 1.00 97.06 854 SER A C 1
ATOM 6707 O O . SER A 1 854 ? -6.449 6.142 33.785 1.00 97.06 854 SER A O 1
ATOM 6709 N N . GLN A 1 855 ? -6.100 8.263 34.421 1.00 96.88 855 GLN A N 1
ATOM 6710 C CA . GLN A 1 855 ? -7.516 8.571 34.582 1.00 96.88 855 GLN A CA 1
ATOM 6711 C C . GLN A 1 855 ? -8.285 8.365 33.271 1.00 96.88 855 GLN A C 1
ATOM 6713 O O . GLN A 1 855 ? -7.899 8.863 32.212 1.00 96.88 855 GLN A O 1
ATOM 6718 N N . ALA A 1 856 ? -9.376 7.598 33.335 1.00 97.19 856 ALA A N 1
ATOM 6719 C CA . ALA A 1 856 ? -10.216 7.332 32.176 1.00 97.19 856 ALA A CA 1
ATOM 6720 C C . ALA A 1 856 ? -11.140 8.514 31.877 1.00 97.19 856 ALA A C 1
ATOM 6722 O O . ALA A 1 856 ? -11.868 8.985 32.751 1.00 97.19 856 ALA A O 1
ATOM 6723 N N . TYR A 1 857 ? -11.177 8.940 30.618 1.00 97.25 857 TYR A N 1
ATOM 6724 C CA . TYR A 1 857 ? -12.132 9.930 30.145 1.00 97.25 857 TYR A CA 1
ATOM 6725 C C . TYR A 1 857 ? -13.483 9.256 29.872 1.00 97.25 857 TYR A C 1
ATOM 6727 O O . TYR A 1 857 ? -13.620 8.465 28.937 1.00 97.25 857 TYR A O 1
ATOM 6735 N N . LYS A 1 858 ? -14.493 9.551 30.698 1.00 94.94 858 LYS A N 1
ATOM 6736 C CA . LYS A 1 858 ? -15.857 8.993 30.568 1.00 94.94 858 LYS A CA 1
ATOM 6737 C C . LYS A 1 858 ? -16.898 10.003 30.074 1.00 94.94 858 LYS A C 1
ATOM 6739 O O . LYS A 1 858 ? -18.041 9.632 29.828 1.00 94.94 858 LYS A O 1
ATOM 6744 N N . GLY A 1 859 ? -16.507 11.261 29.902 1.00 94.81 859 GLY A N 1
ATOM 6745 C CA . GLY A 1 859 ? -17.371 12.360 29.486 1.00 94.81 859 GLY A CA 1
ATOM 6746 C C . GLY A 1 859 ? -16.756 13.709 29.860 1.00 94.81 859 GLY A C 1
ATOM 6747 O O . GLY A 1 859 ? -15.646 13.733 30.394 1.00 94.81 859 GLY A O 1
ATOM 6748 N N . PRO A 1 860 ? -17.446 14.830 29.577 1.00 96.81 860 PRO A N 1
ATOM 6749 C CA . PRO A 1 860 ? -16.979 16.159 29.953 1.00 96.81 860 PRO A CA 1
ATOM 6750 C C . PRO A 1 860 ? -16.596 16.225 31.435 1.00 96.81 860 PRO A C 1
ATOM 6752 O O . PRO A 1 860 ? -17.397 15.855 32.289 1.00 96.81 860 PRO A O 1
ATOM 6755 N N . VAL A 1 861 ? -15.379 16.684 31.723 1.00 96.44 861 VAL A N 1
ATOM 6756 C CA . VAL A 1 861 ? -14.809 16.702 33.077 1.00 96.44 861 VAL A CA 1
ATOM 6757 C C . VAL A 1 861 ? -14.103 18.028 33.327 1.00 96.44 861 VAL A C 1
ATOM 6759 O O . VAL A 1 861 ? -13.458 18.562 32.424 1.00 96.44 861 VAL A O 1
ATOM 6762 N N . SER A 1 862 ? -14.264 18.585 34.524 1.00 96.12 862 SER A N 1
ATOM 6763 C CA . SER A 1 862 ? -13.521 19.776 34.940 1.00 96.12 862 SER A CA 1
ATOM 6764 C C . SER A 1 862 ? -12.045 19.432 35.088 1.00 96.12 862 SER A C 1
ATOM 6766 O O . SER A 1 862 ? -11.722 18.403 35.674 1.00 96.12 862 SER A O 1
ATOM 6768 N N . VAL A 1 863 ? -11.177 20.291 34.568 1.00 94.12 863 VAL A N 1
ATOM 6769 C CA . VAL A 1 863 ? -9.721 20.139 34.642 1.00 94.12 863 VAL A CA 1
ATOM 6770 C C . VAL A 1 863 ? -9.095 21.423 35.169 1.00 94.12 863 VAL A C 1
ATOM 6772 O O . VAL A 1 863 ? -9.570 22.521 34.865 1.00 94.12 863 VAL A O 1
ATOM 6775 N N . THR A 1 864 ? -8.034 21.287 35.955 1.00 91.38 864 THR A N 1
ATOM 6776 C CA . THR A 1 864 ? -7.282 22.408 36.542 1.00 91.38 864 THR A CA 1
ATOM 6777 C C . THR A 1 864 ? -5.837 22.466 36.052 1.00 91.38 864 THR A C 1
ATOM 6779 O O . THR A 1 864 ? -5.188 23.498 36.206 1.00 91.38 864 THR A O 1
ATOM 6782 N N . GLY A 1 865 ? -5.331 21.399 35.423 1.00 86.94 865 GLY A N 1
ATOM 6783 C CA . GLY A 1 865 ? -3.976 21.370 34.872 1.00 86.94 865 GLY A CA 1
ATOM 6784 C C . GLY A 1 865 ? -3.743 22.386 33.745 1.00 86.94 865 GLY A C 1
ATOM 6785 O O . GLY A 1 865 ? -4.569 22.551 32.843 1.00 86.94 865 GLY A O 1
ATOM 6786 N N . GLU A 1 866 ? -2.571 23.033 33.743 1.00 88.94 866 GLU A N 1
ATOM 6787 C CA . GLU A 1 866 ? -2.157 23.931 32.649 1.00 88.94 866 GLU A CA 1
ATOM 6788 C C . GLU A 1 866 ? -1.946 23.151 31.339 1.00 88.94 866 GLU A C 1
ATOM 6790 O O . GLU A 1 866 ? -2.238 23.648 30.247 1.00 88.94 866 GLU A O 1
ATOM 6795 N N . VAL A 1 867 ? -1.464 21.909 31.441 1.00 93.69 867 VAL A N 1
ATOM 6796 C CA . VAL A 1 867 ? -1.182 21.027 30.306 1.00 93.69 867 VAL A CA 1
ATOM 6797 C C . VAL A 1 867 ? -1.886 19.697 30.513 1.00 93.69 867 VAL A C 1
ATOM 6799 O O . VAL A 1 867 ? -1.484 18.891 31.347 1.00 93.69 867 VAL A O 1
ATOM 6802 N N . ILE A 1 868 ? -2.900 19.441 29.692 1.00 96.25 868 ILE A N 1
ATOM 6803 C CA . ILE A 1 868 ? -3.624 18.176 29.693 1.00 96.25 868 ILE A CA 1
ATOM 6804 C C . ILE A 1 868 ? -3.097 17.316 28.550 1.00 96.25 868 ILE A C 1
ATOM 6806 O O . ILE A 1 868 ? -3.118 17.729 27.383 1.00 96.25 868 ILE A O 1
ATOM 6810 N N . ARG A 1 869 ? -2.637 16.108 28.874 1.00 97.38 869 ARG A N 1
ATOM 6811 C CA . ARG A 1 869 ? -2.216 15.110 27.884 1.00 97.38 869 ARG A CA 1
ATOM 6812 C C . ARG A 1 869 ? -3.281 14.032 27.755 1.00 97.38 869 ARG A C 1
ATOM 6814 O O . ARG A 1 869 ? -3.844 13.599 28.753 1.00 97.38 869 ARG A O 1
ATOM 6821 N N . LEU A 1 870 ? -3.551 13.591 26.529 1.00 98.19 870 LEU A N 1
ATOM 6822 C CA . LEU A 1 870 ? -4.505 12.529 26.219 1.00 98.19 870 LEU A CA 1
ATOM 6823 C C . LEU A 1 870 ? -3.903 11.504 25.259 1.00 98.19 870 LEU A C 1
ATOM 6825 O O . LEU A 1 870 ? -3.209 11.869 24.305 1.00 98.19 870 LEU A O 1
ATOM 6829 N N . ARG A 1 871 ? -4.253 10.229 25.444 1.00 98.19 871 ARG A N 1
ATOM 6830 C CA . ARG A 1 871 ? -3.954 9.142 24.498 1.00 98.19 871 ARG A CA 1
ATOM 6831 C C . ARG A 1 871 ? -5.154 8.213 24.336 1.00 98.19 871 ARG A C 1
ATOM 6833 O O . ARG A 1 871 ? -5.935 8.027 25.271 1.00 98.19 871 ARG A O 1
ATOM 6840 N N . SER A 1 872 ? -5.270 7.636 23.146 1.00 98.12 872 SER A N 1
ATOM 6841 C CA . SER A 1 872 ? -6.193 6.539 22.854 1.00 98.12 872 SER A CA 1
ATOM 6842 C C . SER A 1 872 ? -5.476 5.210 23.053 1.00 98.12 872 SER A C 1
ATOM 6844 O O . SER A 1 872 ? -4.322 5.087 22.646 1.00 98.12 872 SER A O 1
ATOM 6846 N N . PHE A 1 873 ? -6.165 4.218 23.609 1.00 97.62 873 PHE A N 1
ATOM 6847 C CA . PHE A 1 873 ? -5.656 2.872 23.856 1.00 97.62 873 PHE A CA 1
ATOM 6848 C C . PHE A 1 873 ? -6.535 1.823 23.175 1.00 97.62 873 PHE A C 1
ATOM 6850 O O . PHE A 1 873 ? -7.767 1.924 23.175 1.00 97.62 873 PHE A O 1
ATOM 6857 N N . SER A 1 874 ? -5.886 0.817 22.597 1.00 94.25 874 SER A N 1
ATOM 6858 C CA . SER A 1 874 ? -6.523 -0.404 22.104 1.00 94.25 874 SER A CA 1
ATOM 6859 C C . SER A 1 874 ? -6.831 -1.379 23.248 1.00 94.25 874 SER A C 1
ATOM 6861 O O . SER A 1 874 ? -6.378 -1.202 24.383 1.00 94.25 874 SER A O 1
ATOM 6863 N N . GLY A 1 875 ? -7.561 -2.458 22.953 1.00 86.31 875 GLY A N 1
ATOM 6864 C CA . GLY A 1 875 ? -7.912 -3.492 23.931 1.00 86.31 875 GLY A CA 1
ATOM 6865 C C . GLY A 1 875 ? -6.714 -4.308 24.431 1.00 86.31 875 GLY A C 1
ATOM 6866 O O . GLY A 1 875 ? -6.778 -4.885 25.519 1.00 86.31 875 GLY A O 1
ATOM 6867 N N . ASN A 1 876 ? -5.610 -4.328 23.676 1.00 88.56 876 ASN A N 1
ATOM 6868 C CA . ASN A 1 876 ? -4.341 -4.952 24.071 1.00 88.56 876 ASN A CA 1
ATOM 6869 C C . ASN A 1 876 ? -3.314 -3.975 24.682 1.00 88.56 876 ASN A C 1
ATOM 6871 O O . ASN A 1 876 ? -2.192 -4.383 24.971 1.00 88.56 876 ASN A O 1
ATOM 6875 N N . GLY A 1 877 ? -3.686 -2.711 24.911 1.00 91.44 877 GLY A N 1
ATOM 6876 C CA . GLY A 1 877 ? -2.846 -1.728 25.601 1.00 91.44 877 GLY A CA 1
ATOM 6877 C C . GLY A 1 877 ? -1.863 -0.957 24.714 1.00 91.44 877 GLY A C 1
ATOM 6878 O O . GLY A 1 877 ? -1.150 -0.095 25.235 1.00 91.44 877 GLY A O 1
ATOM 6879 N N . ARG A 1 878 ? -1.840 -1.195 23.392 1.00 95.56 878 ARG A N 1
ATOM 6880 C CA . ARG A 1 878 ? -1.166 -0.290 22.444 1.00 95.56 878 ARG A CA 1
ATOM 6881 C C . ARG A 1 878 ? -1.828 1.083 22.500 1.00 95.56 878 ARG A C 1
ATOM 6883 O O . ARG A 1 878 ? -3.012 1.208 22.810 1.00 95.56 878 ARG A O 1
ATOM 6890 N N . ALA A 1 879 ? -1.067 2.123 22.186 1.00 96.88 879 ALA A N 1
ATOM 6891 C CA . ALA A 1 879 ? -1.522 3.490 22.378 1.00 96.88 879 ALA A CA 1
ATOM 6892 C C . ALA A 1 879 ? -1.164 4.405 21.208 1.00 96.88 879 ALA A C 1
ATOM 6894 O O . ALA A 1 879 ? -0.134 4.232 20.558 1.00 96.88 879 ALA A O 1
ATOM 6895 N N . SER A 1 880 ? -1.999 5.417 20.972 1.00 97.38 880 SER A N 1
ATOM 6896 C CA . SER A 1 880 ? -1.713 6.492 20.018 1.00 97.38 880 SER A CA 1
ATOM 6897 C C . SER A 1 880 ? -0.498 7.322 20.453 1.00 97.38 880 SER A C 1
ATOM 6899 O O . SER A 1 880 ? -0.031 7.228 21.593 1.00 97.38 880 SER A O 1
ATOM 6901 N N . ARG A 1 881 ? -0.045 8.233 19.582 1.00 95.00 881 ARG A N 1
ATOM 6902 C CA . ARG A 1 881 ? 0.744 9.400 20.017 1.00 95.00 881 ARG A CA 1
ATOM 6903 C C . ARG A 1 881 ? -0.067 10.273 20.988 1.00 95.00 881 ARG A C 1
ATOM 6905 O O . ARG A 1 881 ? -1.289 10.118 21.109 1.00 95.00 881 ARG A O 1
ATOM 6912 N N . THR A 1 882 ? 0.607 11.203 21.651 1.00 95.44 882 THR A N 1
ATOM 6913 C CA . THR A 1 882 ? 0.004 12.071 22.669 1.00 95.44 882 THR A CA 1
ATOM 6914 C C . THR A 1 882 ? -0.641 13.301 22.055 1.00 95.44 882 THR A C 1
ATOM 6916 O O . THR A 1 882 ? -0.047 14.016 21.254 1.00 95.44 882 THR A O 1
ATOM 6919 N N . THR A 1 883 ? -1.889 13.551 22.442 1.00 95.75 883 THR A N 1
ATOM 6920 C CA . THR A 1 883 ? -2.577 14.819 22.202 1.00 95.75 883 THR A CA 1
ATOM 6921 C C . THR A 1 883 ? -2.373 15.725 23.402 1.00 95.75 883 THR A C 1
ATOM 6923 O O . THR A 1 883 ? -2.606 15.307 24.530 1.00 95.75 883 THR A O 1
ATOM 6926 N N . VAL A 1 884 ? -1.974 16.969 23.155 1.00 93.81 884 VAL A N 1
ATOM 6927 C CA . VAL A 1 884 ? -1.794 17.985 24.195 1.00 93.81 884 VAL A CA 1
ATOM 6928 C C . VAL A 1 884 ? -2.823 19.092 23.989 1.00 93.81 884 VAL A C 1
ATOM 6930 O O . VAL A 1 884 ? -2.961 19.604 22.878 1.00 93.81 884 VAL A O 1
ATOM 6933 N N . VAL A 1 885 ? -3.532 19.474 25.051 1.00 93.69 885 VAL A N 1
ATOM 6934 C CA . VAL A 1 885 ? -4.389 20.669 25.093 1.00 93.69 885 VAL A CA 1
ATOM 6935 C C . VAL A 1 885 ? -4.040 21.503 26.323 1.00 93.69 885 VAL A C 1
ATOM 6937 O O . VAL A 1 885 ? -3.671 20.960 27.362 1.00 93.69 885 VAL A O 1
ATOM 6940 N N . ARG A 1 886 ? -4.111 22.830 26.201 1.00 88.62 886 ARG A N 1
ATOM 6941 C CA . ARG A 1 886 ? -3.752 23.753 27.287 1.00 88.62 886 ARG A CA 1
ATOM 6942 C C . ARG A 1 886 ? -4.998 24.251 28.013 1.00 88.62 886 ARG A C 1
ATOM 6944 O O . ARG A 1 886 ? -5.966 24.638 27.355 1.00 88.62 886 ARG A O 1
ATOM 6951 N N . GLY A 1 887 ? -4.959 24.228 29.344 1.00 75.75 887 GLY A N 1
ATOM 6952 C CA . GLY A 1 887 ? -5.969 24.837 30.209 1.00 75.75 887 GLY A CA 1
ATOM 6953 C C . GLY A 1 887 ? -5.945 26.365 30.123 1.00 75.75 887 GLY A C 1
ATOM 6954 O O . GLY A 1 887 ? -4.995 26.958 29.606 1.00 75.75 887 GLY A O 1
ATOM 6955 N N . ALA A 1 888 ? -6.999 27.023 30.610 1.00 62.91 888 ALA A N 1
ATOM 6956 C CA . ALA A 1 888 ? -6.975 28.475 30.749 1.00 62.91 888 ALA A CA 1
ATOM 6957 C C . ALA A 1 888 ? -5.927 28.851 31.807 1.00 62.91 888 ALA A C 1
ATOM 6959 O O . ALA A 1 888 ? -5.972 28.328 32.918 1.00 62.91 888 ALA A O 1
ATOM 6960 N N . ARG A 1 889 ? -4.997 29.758 31.476 1.00 52.50 889 ARG A N 1
ATOM 6961 C CA . ARG A 1 889 ? -4.189 30.419 32.507 1.00 52.50 889 ARG A CA 1
ATOM 6962 C C . ARG A 1 889 ? -5.151 31.163 33.424 1.00 52.50 889 ARG A C 1
ATOM 6964 O O . ARG A 1 889 ? -5.929 31.980 32.933 1.00 52.50 889 ARG A O 1
ATOM 6971 N N . GLU A 1 890 ? -5.076 30.928 34.730 1.00 40.97 890 GLU A N 1
ATOM 6972 C CA . GLU A 1 890 ? -5.537 31.938 35.675 1.00 40.97 890 GLU A CA 1
ATOM 6973 C C . GLU A 1 890 ? -4.712 33.195 35.392 1.00 40.97 890 GLU A C 1
ATOM 6975 O O . GLU A 1 890 ? -3.523 33.276 35.701 1.00 40.97 890 GLU A O 1
ATOM 6980 N N . SER A 1 891 ? -5.312 34.170 34.714 1.00 38.69 891 SER A N 1
ATOM 6981 C CA . SER A 1 891 ? -4.779 35.520 34.671 1.00 38.69 891 SER A CA 1
ATOM 6982 C C . SER A 1 891 ? -4.905 36.083 36.083 1.00 38.69 891 SER A C 1
ATOM 6984 O O . SER A 1 891 ? -5.887 36.746 36.412 1.00 38.69 891 SER A O 1
ATOM 6986 N N . GLY A 1 892 ? -3.922 35.780 36.930 1.00 39.06 892 GLY A N 1
ATOM 6987 C CA . GLY A 1 892 ? -3.674 36.455 38.197 1.00 39.06 892 GLY A CA 1
ATOM 6988 C C . GLY A 1 892 ? -3.229 37.891 37.935 1.00 39.06 892 GLY A C 1
ATOM 6989 O O . GLY A 1 892 ? -2.073 38.241 38.136 1.00 39.06 892 GLY A O 1
ATOM 6990 N N . GLY A 1 893 ? -4.144 38.707 37.422 1.00 32.50 893 GLY A N 1
ATOM 6991 C CA . GLY A 1 893 ? -4.042 40.153 37.375 1.00 32.50 893 GLY A CA 1
ATOM 6992 C C . GLY A 1 893 ? -5.178 40.697 38.219 1.00 32.50 893 GLY A C 1
ATOM 6993 O O . GLY A 1 893 ? -6.330 40.677 37.792 1.00 32.50 893 GLY A O 1
ATOM 6994 N N . ALA A 1 894 ? -4.861 41.135 39.436 1.00 31.16 894 ALA A N 1
ATOM 6995 C CA . ALA A 1 894 ? -5.775 41.946 40.224 1.00 31.16 894 ALA A CA 1
ATOM 6996 C C . ALA A 1 894 ? -6.281 43.118 39.357 1.00 31.16 894 ALA A C 1
ATOM 6998 O O . ALA A 1 894 ? -5.484 43.684 38.601 1.00 31.16 894 ALA A O 1
ATOM 6999 N N . PRO A 1 895 ? -7.564 43.509 39.444 1.00 37.50 895 PRO A N 1
ATOM 7000 C CA . PRO A 1 895 ? -8.025 44.719 38.787 1.00 37.50 895 PRO A CA 1
ATOM 7001 C C . PRO A 1 895 ? -7.287 45.898 39.427 1.00 37.50 895 PRO A C 1
ATOM 7003 O O . PRO A 1 895 ? -7.540 46.259 40.579 1.00 37.50 895 PRO A O 1
ATOM 7006 N N . GLY A 1 896 ? -6.330 46.461 38.691 1.00 32.41 896 GLY A N 1
ATOM 7007 C CA . GLY A 1 896 ? -5.757 47.757 39.012 1.00 32.41 896 GLY A CA 1
ATOM 7008 C C . GLY A 1 896 ? -6.889 48.776 39.060 1.00 32.41 896 GLY A C 1
ATOM 7009 O O . GLY A 1 896 ? -7.593 48.979 38.074 1.00 32.41 896 GLY A O 1
ATOM 7010 N N . LYS A 1 897 ? -7.095 49.343 40.250 1.00 35.84 897 LYS A N 1
ATOM 7011 C CA . LYS A 1 897 ? -7.869 50.566 40.482 1.00 35.84 897 LYS A CA 1
ATOM 7012 C C . LYS A 1 897 ? -7.281 51.723 39.648 1.00 35.84 897 LYS A C 1
ATOM 7014 O O . LYS A 1 897 ? -6.088 51.666 39.377 1.00 35.84 897 LYS A O 1
ATOM 7019 N N . GLY A 1 898 ? -8.146 52.698 39.324 1.00 34.41 898 GLY A N 1
ATOM 7020 C CA . GLY A 1 898 ? -7.958 54.040 38.714 1.00 34.41 898 GLY A CA 1
ATOM 7021 C C . GLY A 1 898 ? -6.534 54.566 38.472 1.00 34.41 898 GLY A C 1
ATOM 7022 O O . GLY A 1 898 ? -5.619 54.305 39.243 1.00 34.41 898 GLY A O 1
AT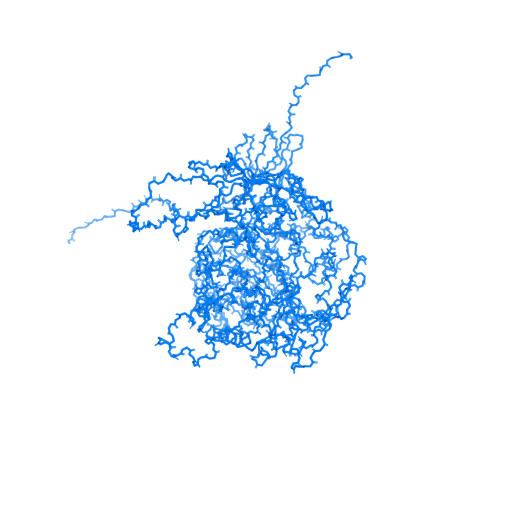OM 7023 N N . ASP A 1 899 ? -6.277 55.313 37.402 1.00 31.98 899 ASP A N 1
ATOM 7024 C CA . ASP A 1 899 ? -7.053 56.433 36.843 1.00 31.98 899 ASP A CA 1
ATOM 7025 C C . ASP A 1 899 ? -6.913 56.551 35.317 1.00 31.98 899 ASP A C 1
ATOM 7027 O O . ASP A 1 899 ? -5.843 56.162 34.787 1.00 31.98 899 ASP A O 1
#

pLDDT: mean 88.59, std 17.23, range [19.5, 98.94]

Organism: Sulfidibacter corallicola (NCBI:txid2818388)